Protein AF-0000000078610310 (afdb_homodimer)

pLDDT: mean 88.45, std 20.86, range [18.42, 98.94]

Foldseek 3Di:
DAAPQPAFAFDFQPDPPDPLDDDDDDDDDPPDDDDDDDQPVVHPPPVPDPPPSDDPPDDHRRWDDFFAAQAPAFAFWEAAPVRWIWGDFRQWIWTADPVVRGIDIQRPGGGGWREKEAALNRQWMWIWGFAQWIKIFIAGSVVSDTQFIATDPAGGMWQYWEAALNRQKMWTFHPPQQRKIWIDSGNVNGTFEIDRDHRFDWQYKYAQNADPQWIWIFFAQWIWIWGDDGHDIDIDTAAEDPQDDRFHWAEWDHAPQQWIWTWGQCGKIFIDRNRYTDHIRPCVDNGTWNEWDQDPQGIWIWFQQQKIWGAGRVRHTDDMARQLPAPNHNPRWGWRHWDDDDQWIWTATQQTWIWIDGNVRRRDTHTSHHDGHDFDKAEWEAQQPAQWMWTFTQSQKIWIARPVSRDTDDMDGHPAGWHYWYADNVRQWIWTAGPVGDIDIDGD/DAAPQPQQAFDFQPPPPDPLDDDDDDDDDPPDDDDDDDDPVVPPPPVPDPPPSDDPPDDHRRWDDFFAAQAPAFAAWEAAPVRWIWGDFRQWIWTADPVVRGIDIQRPGGGGWREKEAALNRQWMWIWGFAQWIKIFIAGSVVSDTQFIATDPAGGMWQYWEAALNRQKMWTFHPPQQRKIWIDSGNVNGTFEIDRHHRFDWQYKYAQNADPQWIWIFFAQWIWIWGDDGHDIDIDTADEDPQDDRFHWAEWDHAPQQWIWTWGQQQKIFIDRNRYTDHIRPCVDNGTWNEWDADPQGIWTWFQQQKIWGAGRVRHTDDMARQLPAPNHNPRWGWRHWDDDDQWIWTATQQTWIWIDGNVRRRDTHTSHHDGHDFDKAEWEAQQPAQKMWTFTQSQKIWIARPVSRDTDDMDGHPAGWHYWYADNVRQWIWTAGPVGDIDIDGD

Solvent-accessible surface area (backbone atoms only — not comparable to full-atom values): 45526 Å² total; per-residue (Å²): 117,52,40,51,53,74,77,34,70,63,62,73,57,61,67,82,69,77,68,74,62,78,74,68,62,73,45,71,52,85,71,72,77,77,65,85,81,70,73,52,87,76,62,87,63,72,85,63,64,79,62,74,74,54,57,69,91,70,46,69,27,66,62,63,78,71,50,37,56,17,58,98,28,50,50,40,51,45,70,34,68,86,67,26,37,40,36,43,34,35,27,34,39,36,36,36,31,76,90,72,68,44,62,44,66,27,71,86,52,51,29,28,51,50,22,37,25,66,30,70,80,25,46,41,34,38,39,16,16,37,39,75,76,16,42,34,38,32,28,33,66,86,77,41,42,79,72,29,56,37,65,90,72,49,31,50,14,28,52,31,42,27,45,32,74,86,46,61,37,33,38,37,27,22,56,43,73,36,22,37,32,35,36,23,38,43,84,77,42,38,78,56,28,63,36,74,58,38,74,50,61,64,55,31,54,40,50,33,76,76,40,89,54,29,33,40,38,24,10,63,62,37,42,34,40,32,41,51,56,92,57,41,58,46,76,40,67,50,39,41,73,92,53,44,76,93,46,36,27,35,22,56,42,63,47,72,90,54,26,35,41,32,24,19,52,74,7,28,33,40,34,22,48,72,51,34,41,74,42,60,45,74,66,71,34,89,25,27,23,39,11,48,24,75,46,95,76,19,32,31,36,12,12,53,64,18,33,38,36,34,21,33,84,83,65,45,82,72,51,75,37,56,47,47,76,30,93,84,32,45,93,82,42,24,25,15,15,38,32,59,53,93,58,36,32,40,35,30,21,35,55,4,34,33,33,41,28,41,69,92,44,64,70,53,64,39,79,74,45,55,35,69,37,70,68,56,77,53,16,63,29,56,43,71,85,50,68,34,36,36,40,20,16,53,64,14,35,38,37,33,31,33,66,81,76,71,40,69,47,29,39,26,67,48,97,49,30,28,46,36,43,44,52,37,86,86,43,44,38,36,40,34,34,29,71,76,69,49,69,50,78,42,79,93,114,50,38,50,54,73,78,35,69,64,64,73,58,64,66,84,68,77,68,76,62,78,74,66,61,72,43,69,52,81,72,70,79,80,64,84,81,66,74,54,86,77,62,84,60,76,85,64,66,80,62,74,73,54,58,68,90,70,44,67,25,66,62,66,78,71,50,36,56,17,58,99,28,52,52,43,53,44,70,35,70,84,67,25,38,40,38,42,35,36,26,34,38,37,36,35,31,76,90,73,69,45,62,46,68,28,69,87,50,55,30,29,50,51,25,37,25,67,31,71,79,25,47,40,36,37,37,17,16,36,39,75,76,16,43,34,39,32,27,34,66,86,77,42,40,79,72,29,56,40,65,90,72,49,32,50,14,29,53,31,41,28,45,31,76,86,47,62,36,32,38,38,26,22,55,42,74,35,21,36,31,37,36,23,37,43,85,76,42,38,77,55,28,62,37,76,58,37,74,52,61,64,58,31,53,41,50,33,76,77,40,88,54,29,33,39,38,24,10,63,61,38,41,35,40,32,40,52,56,92,56,41,58,47,75,40,69,50,40,40,73,92,54,43,77,93,46,38,27,35,23,56,41,64,46,71,89,55,27,33,42,31,22,20,52,74,7,30,34,41,34,22,48,71,51,34,41,73,42,60,44,74,65,70,33,89,24,26,24,39,12,48,26,75,45,97,74,18,34,34,38,13,12,52,64,18,33,38,37,35,21,33,85,84,64,44,82,71,52,75,35,56,46,47,77,29,93,85,31,46,93,82,43,26,25,16,16,37,30,59,54,92,58,35,33,41,35,30,20,35,54,3,34,32,32,40,28,40,67,92,42,64,70,55,64,38,82,74,45,55,35,69,38,69,68,57,78,53,14,62,29,57,44,70,84,52,68,35,36,36,39,19,17,52,64,14,37,37,36,33,31,34,67,82,75,70,39,69,48,30,38,28,66,48,96,50,29,29,46,36,42,43,51,36,86,85,45,44,37,37,40,35,35,29,72,78,70,50,69,49,78,41,81,94

InterPro domains:
  IPR001680 WD40 repeat [PF00400] (365-402)
  IPR001680 WD40 repeat [PS50082] (299-314)
  IPR001680 WD40 repeat [PS50082] (379-403)
  IPR001680 WD40 repeat [SM00320] (98-140)
  IPR001680 WD40 repeat [SM00320] (143-185)
  IPR001680 WD40 repeat [SM00320] (188-227)
  IPR001680 WD40 repeat [SM00320] (233-273)
  IPR001680 WD40 repeat [SM00320] (274-312)
  IPR001680 WD40 repeat [SM00320] (362-402)
  IPR001680 WD40 repeat [SM00320] (405-443)
  IPR005108 HELP motif [PF03451] (55-94)
  IPR015943 WD40/YVTN repeat-like-containing domain superfamily [G3DSA:2.130.10.10] (56-443)
  IPR015943 WD40/YVTN repeat-like-containing domain superfamily [G3DSA:2.130.10.10] (68-374)
  IPR036322 WD40-repeat-containing domain superfamily [SSF50978] (103-443)
  IPR050630 WD repeat Echinoderm Microtubule-associated Protein-like [PTHR13720] (51-442)
  IPR055439 EML-like, first beta-propeller domain [PF23409] (102-356)

Nearest PDB structures (foldseek):
  8j07-assembly1_i9  TM=8.453E-01  e=2.515E-28  Homo sapiens
  6ve7-assembly1_C  TM=8.621E-01  e=5.889E-22  Chlamydomonas reinhardtii
  8glv-assembly1_LY  TM=8.290E-01  e=1.554E-19  Chlamydomonas reinhardtii
  8j07-assembly1_i8  TM=8.207E-01  e=2.322E-19  Homo sapiens
  5naf-assembly4_D  TM=4.377E-01  e=1.513E-16  Mus musculus

Sequence (888 aa):
MRRFHVGGSGLSQGRPRSWRREPAEFFLSPSIPRRSGGKGPFSSGERRGMADRSAPKCHLRLEWVYGYRGHQCRNNLYYTAAKEIVYFVAGVGVVYSPREHRQKFYLGHQDDIISLALHPDRVLVATGQVGKEPYICVWDTYTVQTVSVMKDVHTHGIACLAFDVDGQRLLSVGLDSKNTICVWDWRKGKMLSMAPGHTDRIFDISWDLYQPNKLVSCGVKHIKFWSLCGNSLTPKRGVFGKTGDLQTILCLACARDEITYSGALNGDIYVWKGINLIRTIQGAHAAGIFSMNACEEGFATGGRDGCIRLWDLNFKPITAIDLRETDQGYKGLSVRSVCWRGDHILVGTQDSEIFEIVVHERNKPFLIMQGHCEGELWALAVHPTKPLAVTGSDDRSVRIWSLIDHALIARCNMEEPIRCAAVSTDGIHLALGMKDGSFTVLRVMRRFHVGGSGLSQGRPRSWRREPAEFFLSPSIPRRSGGKGPFSSGERRGMADRSAPKCHLRLEWVYGYRGHQCRNNLYYTAAKEIVYFVAGVGVVYSPREHRQKFYLGHQDDIISLALHPDRVLVATGQVGKEPYICVWDTYTVQTVSVMKDVHTHGIACLAFDVDGQRLLSVGLDSKNTICVWDWRKGKMLSMAPGHTDRIFDISWDLYQPNKLVSCGVKHIKFWSLCGNSLTPKRGVFGKTGDLQTILCLACARDEITYSGALNGDIYVWKGINLIRTIQGAHAAGIFSMNACEEGFATGGRDGCIRLWDLNFKPITAIDLRETDQGYKGLSVRSVCWRGDHILVGTQDSEIFEIVVHERNKPFLIMQGHCEGELWALAVHPTKPLAVTGSDDRSVRIWSLIDHALIARCNMEEPIRCAAVSTDGIHLALGMKDGSFTVLRV

Secondary structure (DSSP, 8-state):
-EE------S------------PPPPEEP--S---SS---SS--------------S--EE---------TT--S--EE-TTS-EEEEETTEEEEEETTTTEEEEE---SS-EEEEEE-TTSSEEEEEEBSSS--EEEEETTTTEEEEEE-SS--SBEEEEEE-TTSS-EEEEE-STT--EEEEETTTTEEEEEE---SSPEEEEEE-TTSTTEEEEEETTEEEEEEEETTEEEEEE-B-TTTS----EEEEEEETTTEEEEEETTS-EEEEETTEEEEEETTSSSS-EEEEEE-SS-EEEEETTSEEEEE-TT--EEEEEEGGGSTT--TT--EEEEEEETTEEEEEETTSEEEEEEGGGTT-PEEEEE---SS-EEEEEE-SSSSEEEEEETTSEEEEEETTTTEEEEEEE-SS-EEEEEE-TTSSEEEEEETTS-EEEEE-/--B------S--------------PPEEPS-S---SS---SS--------------S---B---------TT--S--EE-TTS-EEEEETTEEEEEETTTTEEEEE---SS-EEEEEE-TTSSEEEEEEBSSS--EEEEETTTTEEEEEE-SS--SBEEEEEE-TTSS-EEEEE-STT--EEEEETTTTEEEEEE---SSPEEEEEE-TTSTTEEEEEETTEEEEEEEETTEEEEEE-B-TTTS----EEEEEEETTTEEEEEETTS-EEEEETTEEEEEETTSSSS-EEEEEE-SS-EEEEETTSEEEEE-TT--EEEEEEGGGSTT--TT--EEEEEEETTEEEEEETTSEEEEEEGGGTT-PEEEEE---SS-EEEEEE-SSSSEEEEEETTSEEEEEETTTTEEEEEEE-SS-EEEEEE-TTSSEEEEEETTS-EEEEE-

Organism: Ophiophagus hannah (NCBI:txid8665)

Radius of gyration: 34.66 Å; Cα contacts (8 Å, |Δi|>4): 2451; chains: 2; bounding box: 69×95×78 Å

Structure (mmCIF, N/CA/C/O backbone):
data_AF-0000000078610310-model_v1
#
loop_
_entity.id
_entity.type
_entity.pdbx_description
1 polymer 'Echinoderm microtubule-associated protein-like 5'
#
loop_
_atom_site.group_PDB
_atom_site.id
_atom_site.type_symbol
_atom_site.label_atom_id
_atom_site.label_alt_id
_atom_site.label_comp_id
_atom_site.label_asym_id
_atom_site.label_entity_id
_atom_site.label_seq_id
_atom_site.pdbx_PDB_ins_code
_atom_site.Cartn_x
_atom_site.Cartn_y
_atom_site.Cartn_z
_atom_site.occupancy
_atom_site.B_iso_or_equiv
_atom_site.auth_seq_id
_atom_site.auth_comp_id
_atom_site.auth_asym_id
_atom_site.auth_atom_id
_atom_site.pdbx_PDB_model_num
ATOM 1 N N . MET A 1 1 ? -12.039 -25.422 16.391 1 18.53 1 MET A N 1
ATOM 2 C CA . MET A 1 1 ? -10.641 -25.234 16.016 1 18.53 1 MET A CA 1
ATOM 3 C C . MET A 1 1 ? -10.531 -24.391 14.75 1 18.53 1 MET A C 1
ATOM 5 O O . MET A 1 1 ? -10.828 -24.875 13.648 1 18.53 1 MET A O 1
ATOM 9 N N . ARG A 1 2 ? -10.891 -22.969 14.805 1 18.52 2 ARG A N 1
ATOM 10 C CA . ARG A 1 2 ? -11.273 -22.031 13.75 1 18.52 2 ARG A CA 1
ATOM 11 C C . ARG A 1 2 ? -10.109 -21.75 12.812 1 18.52 2 ARG A C 1
ATOM 13 O O . ARG A 1 2 ? -9.039 -21.328 13.258 1 18.52 2 ARG A O 1
ATOM 20 N N . ARG A 1 3 ? -10.227 -22.469 11.664 1 19.09 3 ARG A N 1
ATOM 21 C CA . ARG A 1 3 ? -9.258 -22.672 10.594 1 19.09 3 ARG A CA 1
ATOM 22 C C . ARG A 1 3 ? -8.93 -21.359 9.891 1 19.09 3 ARG A C 1
ATOM 24 O O . ARG A 1 3 ? -9.828 -20.656 9.43 1 19.09 3 ARG A O 1
ATOM 31 N N . PHE A 1 4 ? -7.992 -20.516 10.422 1 20.98 4 PHE A N 1
ATOM 32 C CA . PHE A 1 4 ? -7.586 -19.25 9.844 1 20.98 4 PHE A CA 1
ATOM 33 C C . PHE A 1 4 ? -6.871 -19.453 8.516 1 20.98 4 PHE A C 1
ATOM 35 O O . PHE A 1 4 ? -5.965 -20.281 8.414 1 20.98 4 PHE A O 1
ATOM 42 N N . HIS A 1 5 ? -7.625 -19.422 7.453 1 19.31 5 HIS A N 1
ATOM 43 C CA . HIS A 1 5 ? -7.09 -19.578 6.105 1 19.31 5 HIS A CA 1
ATOM 44 C C . HIS A 1 5 ? -6.148 -18.438 5.75 1 19.31 5 HIS A C 1
ATOM 46 O O . HIS A 1 5 ? -6.543 -17.266 5.793 1 19.31 5 HIS A O 1
ATOM 52 N N . VAL A 1 6 ? -4.895 -18.484 6.133 1 24.62 6 VAL A N 1
ATOM 53 C CA . VAL A 1 6 ? -3.818 -17.516 5.941 1 24.62 6 VAL A CA 1
ATOM 54 C C . VAL A 1 6 ? -3.48 -17.406 4.457 1 24.62 6 VAL A C 1
ATOM 56 O O . VAL A 1 6 ? -3.119 -18.391 3.818 1 24.62 6 VAL A O 1
ATOM 59 N N . GLY A 1 7 ? -4.23 -16.609 3.717 1 22.94 7 GLY A N 1
ATOM 60 C CA . GLY A 1 7 ? -3.891 -16.406 2.316 1 22.94 7 GLY A CA 1
ATOM 61 C C . GLY A 1 7 ? -2.463 -15.938 2.109 1 22.94 7 GLY A C 1
ATOM 62 O O . GLY A 1 7 ? -1.92 -15.203 2.936 1 22.94 7 GLY A O 1
ATOM 63 N N . GLY A 1 8 ? -1.625 -16.672 1.402 1 24.5 8 GLY A N 1
ATOM 64 C CA . GLY A 1 8 ? -0.197 -16.766 1.147 1 24.5 8 GLY A CA 1
ATOM 65 C C . GLY A 1 8 ? 0.367 -15.539 0.446 1 24.5 8 GLY A C 1
ATOM 66 O O . GLY A 1 8 ? 1.464 -15.594 -0.113 1 24.5 8 GLY A O 1
ATOM 67 N N . SER A 1 9 ? -0.15 -14.391 0.381 1 25.31 9 SER A N 1
ATOM 68 C CA . SER A 1 9 ? 0.775 -13.57 -0.393 1 25.31 9 SER A CA 1
ATOM 69 C C . SER A 1 9 ? 2.15 -13.516 0.262 1 25.31 9 SER A C 1
ATOM 71 O O . SER A 1 9 ? 2.285 -13.789 1.458 1 25.31 9 SER A O 1
ATOM 73 N N . GLY A 1 10 ? 3.266 -13.398 -0.519 1 25.69 10 GLY A N 1
ATOM 74 C CA . GLY A 1 10 ? 4.688 -13.492 -0.233 1 25.69 10 GLY A CA 1
ATOM 75 C C . GLY A 1 10 ? 5.121 -12.633 0.938 1 25.69 10 GLY A C 1
ATOM 76 O O . GLY A 1 10 ? 6.227 -12.086 0.941 1 25.69 10 GLY A O 1
ATOM 77 N N . LEU A 1 11 ? 4.305 -12.016 1.737 1 26.45 11 LEU A N 1
ATOM 78 C CA . LEU A 1 11 ? 4.898 -11.32 2.871 1 26.45 11 LEU A CA 1
ATOM 79 C C . LEU A 1 11 ? 5.668 -12.289 3.764 1 26.45 11 LEU A C 1
ATOM 81 O O . LEU A 1 11 ? 5.348 -13.477 3.812 1 26.45 11 LEU A O 1
ATOM 85 N N . SER A 1 12 ? 6.961 -11.938 4.246 1 23.88 12 SER A N 1
ATOM 86 C CA . SER A 1 12 ? 7.871 -12.664 5.125 1 23.88 12 SER A CA 1
ATOM 87 C C . SER A 1 12 ? 7.105 -13.422 6.207 1 23.88 12 SER A C 1
ATOM 89 O O . SER A 1 12 ? 5.961 -13.086 6.516 1 23.88 12 SER A O 1
ATOM 91 N N . GLN A 1 13 ? 7.684 -14.641 6.574 1 26.61 13 GLN A N 1
ATOM 92 C CA . GLN A 1 13 ? 7.375 -15.711 7.516 1 26.61 13 GLN A CA 1
ATOM 93 C C . GLN A 1 13 ? 6.992 -15.148 8.883 1 26.61 13 GLN A C 1
ATOM 95 O O . GLN A 1 13 ? 7.762 -15.258 9.836 1 26.61 13 GLN A O 1
ATOM 100 N N . GLY A 1 14 ? 6.453 -13.984 9.008 1 26.48 14 GLY A N 1
ATOM 101 C CA . GLY A 1 14 ? 6.262 -13.75 10.43 1 26.48 14 GLY A CA 1
ATOM 102 C C . GLY A 1 14 ? 5.367 -14.781 11.094 1 26.48 14 GLY A C 1
ATOM 103 O O . GLY A 1 14 ? 4.34 -15.172 10.531 1 26.48 14 GLY A O 1
ATOM 104 N N . ARG A 1 15 ? 6.051 -15.773 11.812 1 27.34 15 ARG A N 1
ATOM 105 C CA . ARG A 1 15 ? 5.344 -16.719 12.672 1 27.34 15 ARG A CA 1
ATOM 106 C C . ARG A 1 15 ? 4.117 -16.078 13.305 1 27.34 15 ARG A C 1
ATOM 108 O O . ARG A 1 15 ? 4.148 -14.898 13.672 1 27.34 15 ARG A O 1
ATOM 115 N N . PRO A 1 16 ? 3.037 -16.781 13.125 1 29.44 16 PRO A N 1
ATOM 116 C CA . PRO A 1 16 ? 1.917 -16.281 13.93 1 29.44 16 PRO A CA 1
ATOM 117 C C . PRO A 1 16 ? 2.281 -16.109 15.398 1 29.44 16 PRO A C 1
ATOM 119 O O . PRO A 1 16 ? 2.689 -17.062 16.062 1 29.44 16 PRO A O 1
ATOM 122 N N . ARG A 1 17 ? 3.115 -15.141 15.844 1 30.12 17 ARG A N 1
ATOM 123 C CA . ARG A 1 17 ? 3.359 -15.016 17.281 1 30.12 17 ARG A CA 1
ATOM 124 C C . ARG A 1 17 ? 2.059 -15.133 18.062 1 30.12 17 ARG A C 1
ATOM 126 O O . ARG A 1 17 ? 0.995 -14.75 17.578 1 30.12 17 ARG A O 1
ATOM 133 N N . SER A 1 18 ? 2.111 -16.094 18.969 1 28.59 18 SER A N 1
ATOM 134 C CA . SER A 1 18 ? 1.146 -16.266 20.047 1 28.59 18 SER A CA 1
ATOM 135 C C . SER A 1 18 ? 0.678 -14.914 20.594 1 28.59 18 SER A C 1
ATOM 137 O O . SER A 1 18 ? 1.459 -13.961 20.672 1 28.59 18 SER A O 1
ATOM 139 N N . TRP A 1 19 ? -0.598 -14.703 20.562 1 35.5 19 TRP A N 1
ATOM 140 C CA . TRP A 1 19 ? -1.424 -13.57 20.969 1 35.5 19 TRP A CA 1
ATOM 141 C C . TRP A 1 19 ? -1.128 -13.188 22.422 1 35.5 19 TRP A C 1
ATOM 143 O O . TRP A 1 19 ? -1.9 -13.508 23.328 1 35.5 19 TRP A O 1
ATOM 153 N N . ARG A 1 20 ? 0.029 -13.516 22.953 1 30.67 20 ARG A N 1
ATOM 154 C CA . ARG A 1 20 ? 0.04 -13.164 24.375 1 30.67 20 ARG A CA 1
ATOM 155 C C . ARG A 1 20 ? 0.08 -11.648 24.562 1 30.67 20 ARG A C 1
ATOM 157 O O . ARG A 1 20 ? 1.143 -11.078 24.812 1 30.67 20 ARG A O 1
ATOM 164 N N . ARG A 1 21 ? -0.528 -10.859 23.656 1 41.56 21 ARG A N 1
ATOM 165 C CA . ARG A 1 21 ? -0.169 -9.492 24.031 1 41.56 21 ARG A CA 1
ATOM 166 C C . ARG A 1 21 ? -1.108 -8.945 25.094 1 41.56 21 ARG A C 1
ATOM 168 O O . ARG A 1 21 ? -2.25 -9.398 25.219 1 41.56 21 ARG A O 1
ATOM 175 N N . GLU A 1 22 ? -0.696 -8.195 26 1 40.66 22 GLU A N 1
ATOM 176 C CA . GLU A 1 22 ? -1.385 -7.406 27.016 1 40.66 22 GLU A CA 1
ATOM 177 C C . GLU A 1 22 ? -2.59 -6.68 26.438 1 40.66 22 GLU A C 1
ATOM 179 O O . GLU A 1 22 ? -2.531 -6.168 25.312 1 40.66 22 GLU A O 1
ATOM 184 N N . PRO A 1 23 ? -3.799 -6.984 27.047 1 44.47 23 PRO A N 1
ATOM 185 C CA . PRO A 1 23 ? -5.012 -6.336 26.531 1 44.47 23 PRO A CA 1
ATOM 186 C C . PRO A 1 23 ? -4.852 -4.828 26.375 1 44.47 23 PRO A C 1
ATOM 188 O O . PRO A 1 23 ? -4.352 -4.156 27.297 1 44.47 23 PRO A O 1
ATOM 191 N N . ALA A 1 24 ? -4.934 -4.422 25.297 1 57.91 24 ALA A N 1
ATOM 192 C CA . ALA A 1 24 ? -5.027 -2.986 25.062 1 57.91 24 ALA A CA 1
ATOM 193 C C . ALA A 1 24 ? -6.348 -2.428 25.578 1 57.91 24 ALA A C 1
ATOM 195 O O . ALA A 1 24 ? -7.395 -3.07 25.453 1 57.91 24 ALA A O 1
ATOM 196 N N . GLU A 1 25 ? -6.32 -1.505 26.547 1 56.5 25 GLU A N 1
ATOM 197 C CA . GLU A 1 25 ? -7.52 -0.868 27.094 1 56.5 25 GLU A CA 1
ATOM 198 C C . GLU A 1 25 ? -7.793 0.465 26.391 1 56.5 25 GLU A C 1
ATOM 200 O O . GLU A 1 25 ? -6.863 1.207 26.078 1 56.5 25 GLU A O 1
ATOM 205 N N . PHE A 1 26 ? -9.078 0.525 26 1 65 26 PHE A N 1
ATOM 206 C CA . PHE A 1 26 ? -9.484 1.825 25.484 1 65 26 PHE A CA 1
ATOM 207 C C . PHE A 1 26 ? -9.453 2.885 26.578 1 65 26 PHE A C 1
ATOM 209 O O . PHE A 1 26 ? -9.875 2.633 27.703 1 65 26 PHE A O 1
ATOM 216 N N . PHE A 1 27 ? -8.758 4.059 26.281 1 61.06 27 PHE A N 1
ATOM 217 C CA . PHE A 1 27 ? -8.852 5.242 27.125 1 61.06 27 PHE A CA 1
ATOM 218 C C . PHE A 1 27 ? -9.938 6.184 26.625 1 61.06 27 PHE A C 1
ATOM 220 O O . PHE A 1 27 ? -10 6.48 25.438 1 61.06 27 PHE A O 1
ATOM 227 N N . LEU A 1 28 ? -10.898 6.48 27.5 1 55.72 28 LEU A N 1
ATOM 228 C CA . LEU A 1 28 ? -11.953 7.422 27.141 1 55.72 28 LEU A CA 1
ATOM 229 C C . LEU A 1 28 ? -11.406 8.844 27.047 1 55.72 28 LEU A C 1
ATOM 231 O O . LEU A 1 28 ? -10.617 9.258 27.906 1 55.72 28 LEU A O 1
ATOM 235 N N . SER A 1 29 ? -11.578 9.5 25.938 1 57.78 29 SER A N 1
ATOM 236 C CA . SER A 1 29 ? -11.156 10.891 25.797 1 57.78 29 SER A CA 1
ATOM 237 C C . SER A 1 29 ? -11.977 11.812 26.688 1 57.78 29 SER A C 1
ATOM 239 O O . SER A 1 29 ? -13.203 11.711 26.719 1 57.78 29 SER A O 1
ATOM 241 N N . PRO A 1 30 ? -11.461 12.672 27.625 1 45.72 30 PRO A N 1
ATOM 242 C CA . PRO A 1 30 ? -12.18 13.57 28.547 1 45.72 30 PRO A CA 1
ATOM 243 C C . PRO A 1 30 ? -13.008 14.617 27.797 1 45.72 30 PRO A C 1
ATOM 245 O O . PRO A 1 30 ? -13.734 15.391 28.438 1 45.72 30 PRO A O 1
ATOM 248 N N . SER A 1 31 ? -13.023 14.867 26.641 1 44.16 31 SER A N 1
ATOM 249 C CA . SER A 1 31 ? -13.328 16.156 26.047 1 44.16 31 SER A CA 1
ATOM 250 C C . SER A 1 31 ? -14.82 16.469 26.109 1 44.16 31 SER A C 1
ATOM 252 O O . SER A 1 31 ? -15.258 17.547 25.734 1 44.16 31 SER A O 1
ATOM 254 N N . ILE A 1 32 ? -15.828 15.703 25.922 1 40.16 32 ILE A N 1
ATOM 255 C CA . ILE A 1 32 ? -17.078 16.422 25.641 1 40.16 32 ILE A CA 1
ATOM 256 C C . ILE A 1 32 ? -17.672 16.938 26.938 1 40.16 32 ILE A C 1
ATOM 258 O O . ILE A 1 32 ? -17.922 16.172 27.859 1 40.16 32 ILE A O 1
ATOM 262 N N . PRO A 1 33 ? -17.719 18.25 27.141 1 35.25 33 PRO A N 1
ATOM 263 C CA . PRO A 1 33 ? -18.578 18.703 28.234 1 35.25 33 PRO A CA 1
ATOM 264 C C . PRO A 1 33 ? -19.953 18.047 28.203 1 35.25 33 PRO A C 1
ATOM 266 O O . PRO A 1 33 ? -20.516 17.828 27.125 1 35.25 33 PRO A O 1
ATOM 269 N N . ARG A 1 34 ? -20.344 17.312 29.328 1 33.25 34 ARG A N 1
ATOM 270 C CA . ARG A 1 34 ? -21.672 16.734 29.5 1 33.25 34 ARG A CA 1
ATOM 271 C C . ARG A 1 34 ? -22.766 17.781 29.297 1 33.25 34 ARG A C 1
ATOM 273 O O . ARG A 1 34 ? -22.938 18.656 30.141 1 33.25 34 ARG A O 1
ATOM 280 N N . ARG A 1 35 ? -23.125 18.281 28.219 1 31.86 35 ARG A N 1
ATOM 281 C CA . ARG A 1 35 ? -24.453 18.828 28.453 1 31.86 35 ARG A CA 1
ATOM 282 C C . ARG A 1 35 ? -25.312 17.859 29.234 1 31.86 35 ARG A C 1
ATOM 284 O O . ARG A 1 35 ? -24.984 16.672 29.344 1 31.86 35 ARG A O 1
ATOM 291 N N . SER A 1 36 ? -26.797 18.109 29.266 1 28.69 36 SER A N 1
ATOM 292 C CA . SER A 1 36 ? -27.781 17.5 30.141 1 28.69 36 SER A CA 1
ATOM 293 C C . SER A 1 36 ? -27.609 15.984 30.203 1 28.69 36 SER A C 1
ATOM 295 O O . SER A 1 36 ? -26.828 15.414 29.422 1 28.69 36 SER A O 1
ATOM 297 N N . GLY A 1 37 ? -28.766 15.289 30.578 1 30.83 37 GLY A N 1
ATOM 298 C CA . GLY A 1 37 ? -29.297 14.117 31.266 1 30.83 37 GLY A CA 1
ATOM 299 C C . GLY A 1 37 ? -28.969 12.82 30.562 1 30.83 37 GLY A C 1
ATOM 300 O O . GLY A 1 37 ? -29.438 11.75 30.969 1 30.83 37 GLY A O 1
ATOM 301 N N . GLY A 1 38 ? -28.969 12.93 29.234 1 30.02 38 GLY A N 1
ATOM 302 C CA . GLY A 1 38 ? -29.172 11.57 28.75 1 30.02 38 GLY A CA 1
ATOM 303 C C . GLY A 1 38 ? -28 10.648 29.031 1 30.02 38 GLY A C 1
ATOM 304 O O . GLY A 1 38 ? -26.875 11.102 29.188 1 30.02 38 GLY A O 1
ATOM 305 N N . LYS A 1 39 ? -28.312 9.547 29.719 1 32.34 39 LYS A N 1
ATOM 306 C CA . LYS A 1 39 ? -27.453 8.422 30.094 1 32.34 39 LYS A CA 1
ATOM 307 C C . LYS A 1 39 ? -26.422 8.141 29 1 32.34 39 LYS A C 1
ATOM 309 O O . LYS A 1 39 ? -26.781 7.957 27.828 1 32.34 39 LYS A O 1
ATOM 314 N N . GLY A 1 40 ? -25.375 8.82 29.094 1 34.16 40 GLY A N 1
ATOM 315 C CA . GLY A 1 40 ? -24.328 8.484 28.125 1 34.16 40 GLY A CA 1
ATOM 316 C C . GLY A 1 40 ? -24.266 7 27.828 1 34.16 40 GLY A C 1
ATOM 317 O O . GLY A 1 40 ? -24.594 6.172 28.672 1 34.16 40 GLY A O 1
ATOM 318 N N . PRO A 1 41 ? -24.625 6.684 26.656 1 36.53 41 PRO A N 1
ATOM 319 C CA . PRO A 1 41 ? -24.828 5.266 26.359 1 36.53 41 PRO A CA 1
ATOM 320 C C . PRO A 1 41 ? -23.828 4.359 27.078 1 36.53 41 PRO A C 1
ATOM 322 O O . PRO A 1 41 ? -23.953 3.135 27.031 1 36.53 41 PRO A O 1
ATOM 325 N N . PHE A 1 42 ? -22.656 4.875 27.219 1 37.06 42 PHE A N 1
ATOM 326 C CA . PHE A 1 42 ? -21.781 3.949 27.922 1 37.06 42 PHE A CA 1
ATOM 327 C C . PHE A 1 42 ? -21.875 4.145 29.422 1 37.06 42 PHE A C 1
ATOM 329 O O . PHE A 1 42 ? -21.344 5.121 29.969 1 37.06 42 PHE A O 1
ATOM 336 N N . SER A 1 43 ? -23.109 4.125 30.203 1 30.12 43 SER A N 1
ATOM 337 C 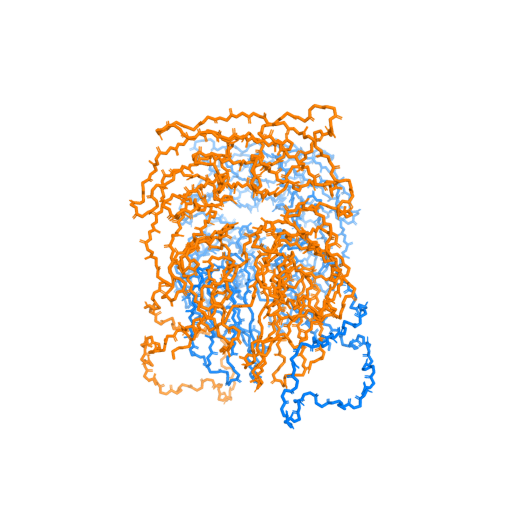CA . SER A 1 43 ? -23.203 4.055 31.656 1 30.12 43 SER A CA 1
ATOM 338 C C . SER A 1 43 ? -21.953 3.451 32.281 1 30.12 43 SER A C 1
ATOM 340 O O . SER A 1 43 ? -21.281 2.633 31.641 1 30.12 43 SER A O 1
ATOM 342 N N . SER A 1 44 ? -21.516 4.164 33.406 1 32.09 44 SER A N 1
ATOM 343 C CA . SER A 1 44 ? -20.547 3.621 34.344 1 32.09 44 SER A CA 1
ATOM 344 C C . SER A 1 44 ? -20.797 2.141 34.594 1 32.09 44 SER A C 1
ATOM 346 O O . SER A 1 44 ? -21.484 1.781 35.562 1 32.09 44 SER A O 1
ATOM 348 N N . GLY A 1 45 ? -21.406 1.354 33.812 1 29.52 45 GLY A N 1
ATOM 349 C CA . GLY A 1 45 ? -21.5 0.001 34.344 1 29.52 45 GLY A CA 1
ATOM 350 C C . GLY A 1 45 ? -20.281 -0.404 35.156 1 29.52 45 GLY A C 1
ATOM 351 O O . GLY A 1 45 ? -19.234 0.244 35.062 1 29.52 45 GLY A O 1
ATOM 352 N N . GLU A 1 46 ? -20.547 -1.324 36.25 1 30.7 46 GLU A N 1
ATOM 353 C CA . GLU A 1 46 ? -19.594 -2.053 37.062 1 30.7 46 GLU A CA 1
ATOM 354 C C . GLU A 1 46 ? -18.281 -2.264 36.312 1 30.7 46 GLU A C 1
ATOM 356 O O . GLU A 1 46 ? -18.281 -2.455 35.094 1 30.7 46 GLU A O 1
ATOM 361 N N . ARG A 1 47 ? -17.125 -1.764 36.906 1 31.52 47 ARG A N 1
ATOM 362 C CA . ARG A 1 47 ? -15.828 -2.381 36.656 1 31.52 47 ARG A CA 1
ATOM 363 C C . ARG A 1 47 ? -15.992 -3.828 36.219 1 31.52 47 ARG A C 1
ATOM 365 O O . ARG A 1 47 ? -15.938 -4.75 37.031 1 31.52 47 ARG A O 1
ATOM 372 N N . ARG A 1 48 ? -17.094 -4.172 35.594 1 29.64 48 ARG A N 1
ATOM 373 C CA . ARG A 1 48 ? -17.062 -5.582 35.219 1 29.64 48 ARG A CA 1
ATOM 374 C C . ARG A 1 48 ? -15.641 -6.02 34.875 1 29.64 48 ARG A C 1
ATOM 376 O O . ARG A 1 48 ? -14.844 -5.227 34.375 1 29.64 48 ARG A O 1
ATOM 383 N N . GLY A 1 49 ? -15.32 -7.262 35.438 1 30.56 49 GLY A N 1
ATOM 384 C CA . GLY A 1 49 ? -14.078 -8.008 35.531 1 30.56 49 GLY A CA 1
ATOM 385 C C . GLY A 1 49 ? -13.18 -7.848 34.344 1 30.56 49 GLY A C 1
ATOM 386 O O . GLY A 1 49 ? -13.656 -7.539 33.25 1 30.56 49 GLY A O 1
ATOM 387 N N . MET A 1 50 ? -11.969 -7.391 34.656 1 33.53 50 MET A N 1
ATOM 388 C CA . MET A 1 50 ? -10.867 -7.742 33.75 1 33.53 50 MET A CA 1
ATOM 389 C C . MET A 1 50 ? -11.242 -8.93 32.875 1 33.53 50 MET A C 1
ATOM 391 O O . MET A 1 50 ? -11.312 -10.062 33.375 1 33.53 50 MET A O 1
ATOM 395 N N . ALA A 1 51 ? -12.297 -8.781 32.156 1 36.22 51 ALA A N 1
ATOM 396 C CA . ALA A 1 51 ? -12.461 -9.922 31.25 1 36.22 51 ALA A CA 1
ATOM 397 C C . ALA A 1 51 ? -11.148 -10.672 31.078 1 36.22 51 ALA A C 1
ATOM 399 O O . ALA A 1 51 ? -10.078 -10.055 31.031 1 36.22 51 ALA A O 1
ATOM 400 N N . ASP A 1 52 ? -11.117 -11.883 31.422 1 38.97 52 ASP A N 1
ATOM 401 C CA . ASP A 1 52 ? -10.016 -12.828 31.297 1 38.97 52 ASP A CA 1
ATOM 402 C C . ASP A 1 52 ? -9.203 -12.555 30.031 1 38.97 52 ASP A C 1
ATOM 404 O O . ASP A 1 52 ? -9.727 -12.625 28.922 1 38.97 52 ASP A O 1
ATOM 408 N N . ARG A 1 53 ? -8.328 -11.539 30.094 1 48.34 53 ARG A N 1
ATOM 409 C CA . ARG A 1 53 ? -7.281 -11.297 29.094 1 48.34 53 ARG A CA 1
ATOM 410 C C . ARG A 1 53 ? -6.773 -12.609 28.516 1 48.34 53 ARG A C 1
ATOM 412 O O . ARG A 1 53 ? -5.688 -12.656 27.938 1 48.34 53 ARG A O 1
ATOM 419 N N . SER A 1 54 ? -7.52 -13.539 28.922 1 51.56 54 SER A N 1
ATOM 420 C CA . SER A 1 54 ? -6.945 -14.789 28.438 1 51.56 54 SER A CA 1
ATOM 421 C C . SER A 1 54 ? -7.18 -14.969 26.938 1 51.56 54 SER A C 1
ATOM 423 O O . SER A 1 54 ? -8.258 -14.641 26.438 1 51.56 54 SER A O 1
ATOM 425 N N . ALA A 1 55 ? -6.105 -15 26.312 1 58.97 55 ALA A N 1
ATOM 426 C CA . ALA A 1 55 ? -6.199 -15.422 24.922 1 58.97 55 ALA A CA 1
ATOM 427 C C . ALA A 1 55 ? -7.34 -16.422 24.719 1 58.97 55 ALA A C 1
ATOM 429 O O . ALA A 1 55 ? -7.57 -17.281 25.578 1 58.97 55 ALA A O 1
ATOM 430 N N . PRO A 1 56 ? -8.273 -15.859 23.828 1 62.84 56 PRO A N 1
ATOM 431 C CA . PRO A 1 56 ? -9.258 -16.922 23.562 1 62.84 56 PRO A CA 1
ATOM 432 C C . PRO A 1 56 ? -8.625 -18.297 23.484 1 62.84 56 PRO A C 1
ATOM 434 O O . PRO A 1 56 ? -7.477 -18.438 23.062 1 62.84 56 PRO A O 1
ATOM 437 N N . LYS A 1 57 ? -9.188 -19.172 24.141 1 69.44 57 LYS A N 1
ATOM 438 C CA . LYS A 1 57 ? -8.711 -20.562 24.125 1 69.44 57 LYS A CA 1
ATOM 439 C C . LYS A 1 57 ? -8.859 -21.188 22.75 1 69.44 57 LYS A C 1
ATOM 441 O O . LYS A 1 57 ? -8.438 -22.328 22.531 1 69.44 57 LYS A O 1
ATOM 446 N N . CYS A 1 58 ? -9.352 -20.312 21.812 1 73.12 58 CYS A N 1
ATOM 447 C CA . CYS A 1 58 ? -9.586 -20.891 20.5 1 73.12 58 CYS A CA 1
ATOM 448 C C . CYS A 1 58 ? -8.383 -20.672 19.578 1 73.12 58 CYS A C 1
ATOM 450 O O . CYS A 1 58 ? -7.586 -19.75 19.812 1 73.12 58 CYS A O 1
ATOM 452 N N . HIS A 1 59 ? -8.133 -21.75 18.766 1 76.31 59 HIS A N 1
ATOM 453 C CA . HIS A 1 59 ? -7.082 -21.688 17.766 1 76.31 59 HIS A CA 1
ATOM 454 C C . HIS A 1 59 ? -7.668 -21.609 16.359 1 76.31 59 HIS A C 1
ATOM 456 O O . HIS A 1 59 ? -8.773 -22.094 16.125 1 76.31 59 HIS A O 1
ATOM 462 N N . LEU A 1 60 ? -6.984 -20.828 15.586 1 79.5 60 LEU A N 1
ATOM 463 C CA . LEU A 1 60 ? -7.359 -20.766 14.18 1 79.5 60 LEU A CA 1
ATOM 464 C C . LEU A 1 60 ? -6.688 -21.875 13.383 1 79.5 60 LEU A C 1
ATOM 466 O O . LEU A 1 60 ? -5.523 -22.203 13.625 1 79.5 60 LEU A O 1
ATOM 470 N N . ARG A 1 61 ? -7.543 -22.516 12.617 1 87.12 61 ARG A N 1
ATOM 471 C CA . ARG A 1 61 ? -7.027 -23.547 11.727 1 87.12 61 ARG A CA 1
ATOM 472 C C . ARG A 1 61 ? -7.359 -23.234 10.273 1 87.12 61 ARG A C 1
ATOM 474 O O . ARG A 1 61 ? -8.492 -22.859 9.953 1 87.12 61 ARG A O 1
ATOM 481 N N . LEU A 1 62 ? -6.383 -23.438 9.43 1 91.88 62 LEU A N 1
ATOM 482 C CA . LEU A 1 62 ? -6.613 -23.266 8 1 91.88 62 LEU A CA 1
ATOM 483 C C . LEU A 1 62 ? -7.531 -24.359 7.465 1 91.88 62 LEU A C 1
ATOM 485 O O . LEU A 1 62 ? -7.23 -25.547 7.594 1 91.88 62 LEU A O 1
ATOM 489 N N . GLU A 1 63 ? -8.586 -23.891 6.906 1 93.62 63 GLU A N 1
ATOM 490 C CA . GLU A 1 63 ? -9.602 -24.844 6.461 1 93.62 63 GLU A CA 1
ATOM 491 C C . GLU A 1 63 ? -9.555 -25.031 4.949 1 93.62 63 GLU A C 1
ATOM 493 O O . GLU A 1 63 ? -9.734 -26.141 4.449 1 93.62 63 GLU A O 1
ATOM 498 N N . TRP A 1 64 ? -9.336 -23.969 4.25 1 96.56 64 TRP A N 1
ATOM 499 C CA . TRP A 1 64 ? -9.406 -24.031 2.793 1 96.56 64 TRP A CA 1
ATOM 500 C C . TRP A 1 64 ? -8.602 -22.906 2.156 1 96.56 64 TRP A C 1
ATOM 502 O O . TRP A 1 64 ? -8.609 -21.766 2.643 1 96.56 64 TRP A O 1
ATOM 512 N N . VAL A 1 65 ? -7.926 -23.203 1.132 1 96.69 65 VAL A N 1
ATOM 513 C CA . VAL A 1 65 ? -7.219 -22.234 0.312 1 96.69 65 VAL A CA 1
ATOM 514 C C . VAL A 1 65 ? -7.875 -22.141 -1.063 1 96.69 65 VAL A C 1
ATOM 516 O O . VAL A 1 65 ? -8.023 -23.141 -1.756 1 96.69 65 VAL A O 1
ATOM 519 N N . TYR A 1 66 ? -8.273 -20.938 -1.379 1 95.88 66 TYR A N 1
ATOM 520 C CA . TYR A 1 66 ? -8.844 -20.703 -2.697 1 95.88 66 TYR A CA 1
ATOM 521 C C . TYR A 1 66 ? -7.781 -20.234 -3.682 1 95.88 66 TYR A C 1
ATOM 523 O O . TYR A 1 66 ? -7.574 -19.031 -3.852 1 95.88 66 TYR A O 1
ATOM 531 N N . GLY A 1 67 ? -7.16 -21.219 -4.371 1 95.44 67 GLY A N 1
ATOM 532 C CA . GLY A 1 67 ? -6.223 -20.719 -5.363 1 95.44 67 GLY A CA 1
ATOM 533 C C . GLY A 1 67 ? -5.227 -21.766 -5.824 1 95.44 67 GLY A C 1
ATOM 534 O O . GLY A 1 67 ? -5.062 -22.797 -5.168 1 95.44 67 GLY A O 1
ATOM 535 N N . TYR A 1 68 ? -4.688 -21.484 -6.855 1 97 68 TYR A N 1
ATOM 536 C CA . TYR A 1 68 ? -3.639 -22.188 -7.578 1 97 68 TYR A CA 1
ATOM 537 C C . TYR A 1 68 ? -2.699 -21.219 -8.273 1 97 68 TYR A C 1
ATOM 539 O O . TYR A 1 68 ? -3.148 -20.25 -8.898 1 97 68 TYR A O 1
ATOM 547 N N . ARG A 1 69 ? -1.431 -21.5 -8.125 1 97 69 ARG A N 1
ATOM 548 C CA . ARG A 1 69 ? -0.511 -20.578 -8.789 1 97 69 ARG A CA 1
ATOM 549 C C . ARG A 1 69 ? -0.145 -21.078 -10.18 1 97 69 ARG A C 1
ATOM 551 O O . ARG A 1 69 ? 0.774 -21.891 -10.336 1 97 69 ARG A O 1
ATOM 558 N N . GLY A 1 70 ? -0.741 -20.531 -11.18 1 95.06 70 GLY A N 1
ATOM 559 C CA . GLY A 1 70 ? -0.385 -20.828 -12.555 1 95.06 70 GLY A CA 1
ATOM 560 C C . GLY A 1 70 ? 0.399 -19.719 -13.227 1 95.06 70 GLY A C 1
ATOM 561 O O . GLY A 1 70 ? 1.078 -19.938 -14.227 1 95.06 70 GLY A O 1
ATOM 562 N N . HIS A 1 71 ? 0.227 -18.547 -12.68 1 93.25 71 HIS A N 1
ATOM 563 C CA . HIS A 1 71 ? 0.956 -17.406 -13.25 1 93.25 71 HIS A CA 1
ATOM 564 C C . HIS A 1 71 ? 2.436 -17.469 -12.891 1 93.25 71 HIS A C 1
ATOM 566 O O . HIS A 1 71 ? 2.789 -17.75 -11.742 1 93.25 71 HIS A O 1
ATOM 572 N N . GLN A 1 72 ? 3.281 -17.375 -13.836 1 91 72 GLN A N 1
ATOM 573 C CA . GLN A 1 72 ? 4.734 -17.328 -13.711 1 91 72 GLN A CA 1
ATOM 574 C C . GLN A 1 72 ? 5.293 -18.688 -13.289 1 91 72 GLN A C 1
ATOM 576 O O . GLN A 1 72 ? 6.445 -18.797 -12.859 1 91 72 GLN A O 1
ATOM 581 N N . CYS A 1 73 ? 4.496 -19.688 -13.156 1 94.38 73 CYS A N 1
ATOM 582 C CA . CYS A 1 73 ? 4.891 -21.062 -12.836 1 94.38 73 CYS A CA 1
ATOM 583 C C . CYS A 1 73 ? 4.336 -22.047 -13.859 1 94.38 73 CYS A C 1
ATOM 585 O O . CYS A 1 73 ? 3.375 -21.734 -14.562 1 94.38 73 CYS A O 1
ATOM 587 N N . ARG A 1 74 ? 5.02 -23.156 -13.914 1 96.19 74 ARG A N 1
ATOM 588 C CA . ARG A 1 74 ? 4.609 -24.203 -14.844 1 96.19 74 ARG A CA 1
ATOM 589 C C . ARG A 1 74 ? 4.844 -25.594 -14.25 1 96.19 74 ARG A C 1
ATOM 591 O O . ARG A 1 74 ? 5.621 -25.75 -13.305 1 96.19 74 ARG A O 1
ATOM 598 N N . ASN A 1 75 ? 4.105 -26.531 -14.828 1 96.56 75 ASN A N 1
ATOM 599 C CA . ASN A 1 75 ? 4.34 -27.938 -14.492 1 96.56 75 ASN A CA 1
ATOM 600 C C . ASN A 1 75 ? 4.352 -28.156 -12.977 1 96.56 75 ASN A C 1
ATOM 602 O O . ASN A 1 75 ? 5.289 -28.734 -12.438 1 96.56 75 ASN A O 1
ATOM 606 N N . ASN A 1 76 ? 3.301 -27.734 -12.359 1 97.81 76 ASN A N 1
ATOM 607 C CA . ASN A 1 76 ? 3.293 -27.719 -10.898 1 97.81 76 ASN A CA 1
ATOM 608 C C . ASN A 1 76 ? 2.016 -28.344 -10.336 1 97.81 76 ASN A C 1
ATOM 610 O O . ASN A 1 76 ? 1.539 -27.938 -9.273 1 97.81 76 ASN A O 1
ATOM 614 N N . LEU A 1 77 ? 1.466 -29.234 -11.016 1 98.38 77 LEU A N 1
ATOM 615 C CA . LEU A 1 77 ? 0.201 -29.859 -10.664 1 98.38 77 LEU A CA 1
ATOM 616 C C . LEU A 1 77 ? 0.232 -31.359 -11 1 98.38 77 LEU A C 1
ATOM 618 O O . LEU A 1 77 ? 0.439 -31.734 -12.148 1 98.38 77 LEU A O 1
ATOM 622 N N . TYR A 1 78 ? -0.003 -32.281 -9.938 1 98.62 78 TYR A N 1
ATOM 623 C CA . TYR A 1 78 ? 0.185 -33.719 -10.164 1 98.62 78 TYR A CA 1
ATOM 624 C C . TYR A 1 78 ? -0.824 -34.531 -9.367 1 98.62 78 TYR A C 1
ATOM 626 O O . TYR A 1 78 ? -1.37 -34.031 -8.367 1 98.62 78 TYR A O 1
ATOM 634 N N . TYR A 1 79 ? -0.991 -35.781 -9.828 1 98.12 79 TYR A N 1
ATOM 635 C CA . TYR A 1 79 ? -1.69 -36.781 -9.039 1 98.12 79 TYR A CA 1
ATOM 636 C C . TYR A 1 79 ? -0.731 -37.5 -8.094 1 98.12 79 TYR A C 1
ATOM 638 O O . TYR A 1 79 ? 0.352 -37.938 -8.5 1 98.12 79 TYR A O 1
ATOM 646 N N . THR A 1 80 ? -1.186 -37.656 -6.91 1 98.25 80 THR A N 1
ATOM 647 C CA . THR A 1 80 ? -0.408 -38.438 -5.965 1 98.25 80 THR A CA 1
ATOM 648 C C . THR A 1 80 ? -0.793 -39.906 -6.059 1 98.25 80 THR A C 1
ATOM 650 O O . THR A 1 80 ? -1.729 -40.281 -6.777 1 98.25 80 THR A O 1
ATOM 653 N N . ALA A 1 81 ? -0.03 -40.75 -5.277 1 97.38 81 ALA A N 1
ATOM 654 C CA . ALA A 1 81 ? -0.307 -42.188 -5.246 1 97.38 81 ALA A CA 1
ATOM 655 C C . ALA A 1 81 ? -1.688 -42.469 -4.656 1 97.38 81 ALA A C 1
ATOM 657 O O . ALA A 1 81 ? -2.334 -43.469 -5.016 1 97.38 81 ALA A O 1
ATOM 658 N N . ALA A 1 82 ? -2.145 -41.625 -3.805 1 96.56 82 ALA A N 1
ATOM 659 C CA . ALA A 1 82 ? -3.445 -41.781 -3.16 1 96.56 82 ALA A CA 1
ATOM 660 C C . ALA A 1 82 ? -4.555 -41.156 -4.012 1 96.56 82 ALA A C 1
ATOM 662 O O . ALA A 1 82 ? -5.672 -40.938 -3.527 1 96.56 82 ALA A O 1
ATOM 663 N N . LYS A 1 83 ? -4.211 -40.812 -5.227 1 95.81 83 LYS A N 1
ATOM 664 C CA . LYS A 1 83 ? -5.148 -40.219 -6.18 1 95.81 83 LYS A CA 1
ATOM 665 C C . LYS A 1 83 ? -5.637 -38.875 -5.703 1 95.81 83 LYS A C 1
ATOM 667 O O . LYS A 1 83 ? -6.793 -38.5 -5.926 1 95.81 83 LYS A O 1
ATOM 672 N N . GLU A 1 84 ? -4.855 -38.25 -4.953 1 98.31 84 GLU A N 1
ATOM 673 C CA . GLU A 1 84 ? -5.055 -36.844 -4.609 1 98.31 84 GLU A CA 1
ATOM 674 C C . GLU A 1 84 ? -4.312 -35.938 -5.582 1 98.31 84 GLU A C 1
ATOM 676 O O . GLU A 1 84 ? -3.609 -36.406 -6.473 1 98.31 84 GLU A O 1
ATOM 681 N N . ILE A 1 85 ? -4.609 -34.688 -5.426 1 98.75 85 ILE A N 1
ATOM 682 C CA . ILE A 1 85 ? -3.961 -33.688 -6.27 1 98.75 85 ILE A CA 1
ATOM 683 C C . ILE A 1 85 ? -3.043 -32.812 -5.414 1 98.75 85 ILE A C 1
ATOM 685 O O . ILE A 1 85 ? -3.434 -32.344 -4.336 1 98.75 85 ILE A O 1
ATOM 689 N N . VAL A 1 86 ? -1.832 -32.594 -5.887 1 98.88 86 VAL A N 1
ATOM 690 C CA . VAL A 1 86 ? -0.89 -31.766 -5.129 1 98.88 86 VAL A CA 1
ATOM 691 C C . VAL A 1 86 ? -0.447 -30.578 -5.969 1 98.88 86 VAL A C 1
ATOM 693 O O . VAL A 1 86 ? -0.188 -30.719 -7.168 1 98.88 86 VAL A O 1
ATOM 696 N N . TYR A 1 87 ? -0.467 -29.438 -5.426 1 98.81 87 TYR A N 1
ATOM 697 C CA . TYR A 1 87 ? -0.073 -28.172 -6.031 1 98.81 87 TYR A CA 1
ATOM 698 C C . TYR A 1 87 ? 0.29 -27.141 -4.965 1 98.81 87 TYR A C 1
ATOM 700 O O . TYR A 1 87 ? 0.518 -27.5 -3.807 1 98.81 87 TYR A O 1
ATOM 708 N N . PHE A 1 88 ? 0.529 -25.875 -5.406 1 98.56 88 PHE A N 1
ATOM 709 C CA . PHE A 1 88 ? 0.856 -24.859 -4.414 1 98.56 88 PHE A CA 1
ATOM 710 C C . PHE A 1 88 ? 0.257 -23.516 -4.797 1 98.56 88 PHE A C 1
ATOM 712 O O . PHE A 1 88 ? -0.151 -23.312 -5.945 1 98.56 88 PHE A O 1
ATOM 719 N N . VAL A 1 89 ? 0.126 -22.703 -3.852 1 96.81 89 VAL A N 1
ATOM 720 C CA . VAL A 1 89 ? -0.211 -21.297 -3.982 1 96.81 89 VAL A CA 1
ATOM 721 C C . VAL A 1 89 ? 0.397 -20.516 -2.822 1 96.81 89 VAL A C 1
ATOM 723 O O . VAL A 1 89 ? 0.411 -20.984 -1.684 1 96.81 89 VAL A O 1
ATOM 726 N N . ALA A 1 90 ? 0.906 -19.297 -3.125 1 94.56 90 ALA A N 1
ATOM 727 C CA . ALA A 1 90 ? 1.641 -18.531 -2.123 1 94.56 90 ALA A CA 1
ATOM 728 C C . ALA A 1 90 ? 2.736 -19.375 -1.479 1 94.56 90 ALA A C 1
ATOM 730 O O . ALA A 1 90 ? 3.578 -19.953 -2.178 1 94.56 90 ALA A O 1
ATOM 731 N N . GLY A 1 91 ? 2.824 -19.5 -0.252 1 97.19 91 GLY A N 1
ATOM 732 C CA . GLY A 1 91 ? 3.814 -20.297 0.456 1 97.19 91 GLY A CA 1
ATOM 733 C C . GLY A 1 91 ? 3.254 -21.594 1.002 1 97.19 91 GLY A C 1
ATOM 734 O O . GLY A 1 91 ? 3.793 -22.156 1.959 1 97.19 91 GLY A O 1
ATOM 735 N N . VAL A 1 92 ? 2.146 -22.047 0.377 1 98.25 92 VAL A N 1
ATOM 736 C CA . VAL A 1 92 ? 1.445 -23.203 0.913 1 98.25 92 VAL A CA 1
ATOM 737 C C . VAL A 1 92 ? 1.433 -24.328 -0.124 1 98.25 92 VAL A C 1
ATOM 739 O O . VAL A 1 92 ? 1.006 -24.125 -1.263 1 98.25 92 VAL A O 1
ATOM 742 N N . GLY A 1 93 ? 1.96 -25.5 0.27 1 98.75 93 GLY A N 1
ATOM 743 C CA . GLY A 1 93 ? 1.634 -26.703 -0.483 1 98.75 93 GLY A CA 1
ATOM 744 C C . GLY A 1 93 ? 0.244 -27.234 -0.187 1 98.75 93 GLY A C 1
ATOM 745 O O . GLY A 1 93 ? -0.173 -27.281 0.972 1 98.75 93 GLY A O 1
ATOM 746 N N . VAL A 1 94 ? -0.486 -27.594 -1.177 1 98.81 94 VAL A N 1
ATOM 747 C CA . VAL A 1 94 ? -1.861 -28.047 -0.998 1 98.81 94 VAL A CA 1
ATOM 748 C C . VAL A 1 94 ? -2.006 -29.469 -1.524 1 98.81 94 VAL A C 1
ATOM 750 O O . VAL A 1 94 ? -1.55 -29.781 -2.627 1 98.81 94 VAL A O 1
ATOM 753 N N . VAL A 1 95 ? -2.559 -30.312 -0.723 1 98.88 95 VAL A N 1
ATOM 754 C CA . VAL A 1 95 ? -2.996 -31.625 -1.162 1 98.88 95 VAL A CA 1
ATOM 755 C C . VAL A 1 95 ? -4.52 -31.719 -1.104 1 98.88 95 VAL A C 1
ATOM 757 O O . VAL A 1 95 ? -5.113 -31.609 -0.028 1 98.88 95 VAL A O 1
ATOM 760 N N . TYR A 1 96 ? -5.117 -31.922 -2.258 1 98.62 96 TYR A N 1
ATOM 761 C CA . TYR A 1 96 ? -6.57 -31.922 -2.371 1 98.62 96 TYR A CA 1
ATOM 762 C C . TYR A 1 96 ? -7.086 -33.344 -2.666 1 98.62 96 TYR A C 1
ATOM 764 O O . TYR A 1 96 ? -6.586 -34 -3.568 1 98.62 96 TYR A O 1
ATOM 772 N N . SER A 1 97 ? -8.07 -33.719 -1.88 1 97.69 97 SER A N 1
ATOM 773 C CA . SER A 1 97 ? -8.773 -34.969 -2.113 1 97.69 97 SER A CA 1
ATOM 774 C C . SER A 1 97 ? -10.117 -34.75 -2.795 1 97.69 97 SER A C 1
ATOM 776 O O . SER A 1 97 ? -11.062 -34.281 -2.164 1 97.69 97 SER A O 1
ATOM 778 N N . PRO A 1 98 ? -10.188 -35.062 -4.012 1 94.38 98 PRO A N 1
ATOM 779 C CA . PRO A 1 98 ? -11.484 -34.906 -4.668 1 94.38 98 PRO A CA 1
ATOM 780 C C . PRO A 1 98 ? -12.57 -35.781 -4.031 1 94.38 98 PRO A C 1
ATOM 782 O O . PRO A 1 98 ? -13.734 -35.375 -3.982 1 94.38 98 PRO A O 1
ATOM 785 N N . ARG A 1 99 ? -12.211 -36.875 -3.549 1 94.12 99 ARG A N 1
ATOM 786 C CA . ARG A 1 99 ? -13.172 -37.812 -2.953 1 94.12 99 ARG A CA 1
ATOM 787 C C . ARG A 1 99 ? -13.781 -37.219 -1.686 1 94.12 99 ARG A C 1
ATOM 789 O O . ARG A 1 99 ? -14.992 -37.312 -1.476 1 94.12 99 ARG A O 1
ATOM 796 N N . GLU A 1 100 ? -12.984 -36.594 -0.903 1 94.81 100 GLU A N 1
ATOM 797 C CA . GLU A 1 100 ? -13.438 -36.062 0.379 1 94.81 100 GLU A CA 1
ATOM 798 C C . GLU A 1 100 ? -13.742 -34.562 0.286 1 94.81 100 GLU A C 1
ATOM 800 O O . GLU A 1 100 ? -14.336 -34 1.2 1 94.81 100 GLU A O 1
ATOM 805 N N . HIS A 1 101 ? -13.383 -34.094 -0.8 1 95.06 101 HIS A N 1
ATOM 806 C CA . HIS A 1 101 ? -13.461 -32.625 -0.957 1 95.06 101 HIS A CA 1
ATOM 807 C C . HIS A 1 101 ? -12.844 -31.922 0.239 1 95.06 101 HIS A C 1
ATOM 809 O O . HIS A 1 101 ? -13.492 -31.094 0.871 1 95.06 101 HIS A O 1
ATOM 815 N N . ARG A 1 102 ? -11.594 -32.25 0.443 1 96.62 102 ARG A N 1
ATOM 816 C CA . ARG A 1 102 ? -10.844 -31.688 1.565 1 96.62 102 ARG A CA 1
ATOM 817 C C . ARG A 1 102 ? -9.406 -31.375 1.16 1 96.62 102 ARG A C 1
ATOM 819 O O . ARG A 1 102 ? -8.844 -32.031 0.284 1 96.62 102 ARG A O 1
ATOM 826 N N . GLN A 1 103 ? -8.867 -30.422 1.835 1 98 103 GLN A N 1
ATOM 827 C CA . GLN A 1 103 ? -7.477 -30.031 1.608 1 98 103 GLN A CA 1
ATOM 828 C C . GLN A 1 103 ? -6.621 -30.312 2.842 1 98 103 GLN A C 1
ATOM 830 O O . GLN A 1 103 ? -7.109 -30.234 3.971 1 98 103 GLN A O 1
ATOM 835 N N . LYS A 1 104 ? -5.414 -30.672 2.578 1 98.06 104 LYS A N 1
ATOM 836 C CA . LYS A 1 104 ? -4.328 -30.625 3.551 1 98.06 104 LYS A CA 1
ATOM 837 C C . LYS A 1 104 ? -3.262 -29.609 3.141 1 98.06 104 LYS A C 1
ATOM 839 O O . LYS A 1 104 ? -3.113 -29.312 1.955 1 98.06 104 LYS A O 1
ATOM 844 N N . PHE A 1 105 ? -2.535 -29.156 4.168 1 98.5 105 PHE A N 1
ATOM 845 C CA . PHE A 1 105 ? -1.656 -28.031 3.867 1 98.5 105 PHE A CA 1
ATOM 846 C C . PHE A 1 105 ? -0.239 -28.312 4.355 1 98.5 105 PHE A C 1
ATOM 848 O O . PHE A 1 105 ? -0.041 -28.719 5.504 1 98.5 105 PHE A O 1
ATOM 855 N N . TYR A 1 106 ? 0.674 -28.203 3.547 1 98.69 106 TYR A N 1
ATOM 856 C CA . TYR A 1 106 ? 2.076 -28.141 3.941 1 98.69 106 TYR A CA 1
ATOM 857 C C . TYR A 1 106 ? 2.512 -26.688 4.168 1 98.69 106 TYR A C 1
ATOM 859 O O . TYR A 1 106 ? 2.467 -25.875 3.248 1 98.69 106 TYR A O 1
ATOM 867 N N . LEU A 1 107 ? 3.01 -26.406 5.309 1 97.56 107 LEU A N 1
ATOM 868 C CA . LEU A 1 107 ? 3.27 -25.031 5.723 1 97.56 107 LEU A CA 1
ATOM 869 C C . LEU A 1 107 ? 4.738 -24.844 6.074 1 97.56 107 LEU A C 1
ATOM 871 O O . LEU A 1 107 ? 5.074 -24.031 6.949 1 97.56 107 LEU A O 1
ATOM 875 N N . GLY A 1 108 ? 5.605 -25.547 5.43 1 97.94 108 GLY A N 1
ATOM 876 C CA . GLY A 1 108 ? 7.016 -25.516 5.777 1 97.94 108 GLY A CA 1
ATOM 877 C C . GLY A 1 108 ? 7.766 -24.359 5.156 1 97.94 108 GLY A C 1
ATOM 878 O O . GLY A 1 108 ? 8.914 -24.078 5.516 1 97.94 108 GLY A O 1
ATOM 879 N N . HIS A 1 109 ? 7.207 -23.641 4.254 1 98 109 HIS A N 1
ATOM 880 C CA . HIS A 1 109 ? 7.875 -22.547 3.566 1 98 109 HIS A CA 1
ATOM 881 C C . HIS A 1 109 ? 7.578 -21.219 4.246 1 98 109 HIS A C 1
ATOM 883 O O . HIS A 1 109 ? 6.551 -21.062 4.91 1 98 109 HIS A O 1
ATOM 889 N N . GLN A 1 110 ? 8.5 -20.234 4.09 1 94.19 110 GLN A N 1
ATOM 890 C CA . GLN A 1 110 ? 8.328 -18.906 4.695 1 94.19 110 GLN A CA 1
ATOM 891 C C . GLN A 1 110 ? 8.18 -17.828 3.631 1 94.19 110 GLN A C 1
ATOM 893 O O . GLN A 1 110 ? 8.07 -16.641 3.951 1 94.19 110 GLN A O 1
ATOM 898 N N . ASP A 1 111 ? 8.289 -18.203 2.396 1 96.75 111 ASP A N 1
ATOM 899 C CA . ASP A 1 111 ? 8.086 -17.344 1.238 1 96.75 111 ASP A CA 1
ATOM 900 C C . ASP A 1 111 ? 7.34 -18.078 0.129 1 96.75 111 ASP A C 1
ATOM 902 O O . ASP A 1 111 ? 7 -19.25 0.28 1 96.75 111 ASP A O 1
ATOM 906 N N . ASP A 1 112 ? 7.039 -17.422 -0.963 1 97.31 112 ASP A N 1
ATOM 907 C CA . ASP A 1 112 ? 6.242 -17.984 -2.045 1 97.31 112 ASP A CA 1
ATOM 908 C C . ASP A 1 112 ? 6.938 -19.203 -2.652 1 97.31 112 ASP A C 1
ATOM 910 O O . ASP A 1 112 ? 8.141 -19.156 -2.939 1 97.31 112 ASP A O 1
ATOM 914 N N . ILE A 1 113 ? 6.199 -20.234 -2.816 1 98.62 113 ILE A N 1
ATOM 915 C CA . ILE A 1 113 ? 6.656 -21.406 -3.566 1 98.62 113 ILE A CA 1
ATOM 916 C C . ILE A 1 113 ? 6.543 -21.125 -5.062 1 98.62 113 ILE A C 1
ATOM 918 O O . ILE A 1 113 ? 5.547 -20.578 -5.523 1 98.62 113 ILE A O 1
ATOM 922 N N . ILE A 1 114 ? 7.555 -21.562 -5.852 1 98.44 114 ILE A N 1
ATOM 923 C CA . ILE A 1 114 ? 7.457 -21.266 -7.277 1 98.44 114 ILE A CA 1
ATOM 924 C C . ILE A 1 114 ? 7.793 -22.531 -8.086 1 98.44 114 ILE A C 1
ATOM 926 O O . ILE A 1 114 ? 7.777 -22.5 -9.32 1 98.44 114 ILE A O 1
ATOM 930 N N . SER A 1 115 ? 8.133 -23.609 -7.453 1 98.75 115 SER A N 1
ATOM 931 C CA . SER A 1 115 ? 8.414 -24.844 -8.18 1 98.75 115 SER A CA 1
ATOM 932 C C . SER A 1 115 ? 7.98 -26.062 -7.371 1 98.75 115 SER A C 1
ATOM 934 O O . SER A 1 115 ? 7.934 -26.016 -6.141 1 98.75 115 SER A O 1
ATOM 936 N N . LEU A 1 116 ? 7.668 -27.078 -8.078 1 98.81 116 LEU A N 1
ATOM 937 C CA . LEU A 1 116 ? 7.188 -28.328 -7.484 1 98.81 116 LEU A CA 1
ATOM 938 C C . LEU A 1 116 ? 7.562 -29.531 -8.359 1 98.81 116 LEU A C 1
ATOM 940 O O . LEU A 1 116 ? 7.457 -29.453 -9.586 1 98.81 116 LEU A O 1
ATOM 944 N N . ALA A 1 117 ? 8.086 -30.594 -7.762 1 98.75 117 ALA A N 1
ATOM 945 C CA . ALA A 1 117 ? 8.344 -31.859 -8.438 1 98.75 117 ALA A CA 1
ATOM 946 C C . ALA A 1 117 ? 7.793 -33.031 -7.633 1 98.75 117 ALA A C 1
ATOM 948 O O . ALA A 1 117 ? 7.902 -33.062 -6.402 1 98.75 117 ALA A O 1
ATOM 949 N N . LEU A 1 118 ? 7.219 -33.906 -8.312 1 98.5 118 LEU A N 1
ATOM 950 C CA . LEU A 1 118 ? 6.676 -35.094 -7.676 1 98.5 118 LEU A CA 1
ATOM 951 C C . LEU A 1 118 ? 7.668 -36.25 -7.746 1 98.5 118 LEU A C 1
ATOM 953 O O . LEU A 1 118 ? 8.211 -36.562 -8.812 1 98.5 118 LEU A O 1
ATOM 957 N N . HIS A 1 119 ? 7.887 -36.875 -6.609 1 98.69 119 HIS A N 1
ATOM 958 C CA . HIS A 1 119 ? 8.719 -38.094 -6.543 1 98.69 119 HIS A CA 1
ATOM 959 C C . HIS A 1 119 ? 8.109 -39.219 -7.332 1 98.69 119 HIS A C 1
ATOM 961 O O . HIS A 1 119 ? 6.883 -39.375 -7.383 1 98.69 119 HIS A O 1
ATOM 967 N N . PRO A 1 120 ? 9.008 -40.125 -7.906 1 96.56 120 PRO A N 1
ATOM 968 C CA . PRO A 1 120 ? 8.477 -41.188 -8.75 1 96.56 120 PRO A CA 1
ATOM 969 C C . PRO A 1 120 ? 7.512 -42.125 -8.008 1 96.56 120 PRO A C 1
ATOM 971 O O . PRO A 1 120 ? 6.617 -42.688 -8.617 1 96.56 120 PRO A O 1
ATOM 974 N N . ASP A 1 121 ? 7.66 -42.219 -6.688 1 96.88 121 ASP A N 1
ATOM 975 C CA . ASP A 1 121 ? 6.734 -43.031 -5.895 1 96.88 121 ASP A CA 1
ATOM 976 C C . ASP A 1 121 ? 5.398 -42.312 -5.723 1 96.88 121 ASP A C 1
ATOM 978 O O . ASP A 1 121 ? 4.43 -42.906 -5.234 1 96.88 121 ASP A O 1
ATOM 982 N N . ARG A 1 122 ? 5.352 -41.062 -5.992 1 98 122 ARG A N 1
ATOM 983 C CA . ARG A 1 122 ? 4.176 -40.188 -6 1 98 122 ARG A CA 1
ATOM 984 C C . ARG A 1 122 ? 3.615 -40.031 -4.594 1 98 122 ARG A C 1
ATOM 986 O O . ARG A 1 122 ? 2.398 -39.938 -4.41 1 98 122 ARG A O 1
ATOM 993 N N . VAL A 1 123 ? 4.488 -40.094 -3.664 1 98.5 123 VAL A N 1
ATOM 994 C CA . VAL A 1 123 ? 4.133 -39.875 -2.27 1 98.5 123 VAL A CA 1
ATOM 995 C C . VAL A 1 123 ? 4.844 -38.594 -1.764 1 98.5 123 VAL A C 1
ATOM 997 O O . VAL A 1 123 ? 4.254 -37.812 -1.045 1 98.5 123 VAL A O 1
ATOM 1000 N N . LEU A 1 124 ? 6.082 -38.469 -2.17 1 98.75 124 LEU A N 1
ATOM 1001 C CA . LEU A 1 124 ? 6.883 -37.312 -1.761 1 98.75 124 LEU A CA 1
ATOM 1002 C C . LEU A 1 124 ? 6.863 -36.25 -2.83 1 98.75 124 LEU A C 1
ATOM 1004 O O . LEU A 1 124 ? 6.777 -36.531 -4.023 1 98.75 124 LEU A O 1
ATOM 1008 N N . VAL A 1 125 ? 6.957 -34.969 -2.361 1 98.75 125 VAL A N 1
ATOM 1009 C CA . VAL A 1 125 ? 7.004 -33.812 -3.24 1 98.75 125 VAL A CA 1
ATOM 1010 C C . VAL A 1 125 ? 8.148 -32.906 -2.822 1 98.75 125 VAL A C 1
ATOM 1012 O O . VAL A 1 125 ? 8.43 -32.75 -1.63 1 98.75 125 VAL A O 1
ATOM 1015 N N . ALA A 1 126 ? 8.805 -32.344 -3.787 1 98.94 126 ALA A N 1
ATOM 1016 C CA . ALA A 1 126 ? 9.766 -31.297 -3.535 1 98.94 126 ALA A CA 1
ATOM 1017 C C . ALA A 1 126 ? 9.219 -29.938 -3.969 1 98.94 126 ALA A C 1
ATOM 1019 O O . ALA A 1 126 ? 8.656 -29.812 -5.059 1 98.94 126 ALA A O 1
ATOM 1020 N N . THR A 1 127 ? 9.297 -28.938 -3.1 1 98.94 127 THR A N 1
ATOM 1021 C CA . THR A 1 127 ? 8.906 -27.562 -3.443 1 98.94 127 THR A CA 1
ATOM 1022 C C . THR A 1 127 ? 10.047 -26.594 -3.158 1 98.94 127 THR A C 1
ATOM 1024 O O . THR A 1 127 ? 10.82 -26.797 -2.221 1 98.94 127 THR A O 1
ATOM 1027 N N . GLY A 1 128 ? 10.164 -25.578 -4.008 1 98.88 128 GLY A N 1
ATOM 1028 C CA . GLY A 1 128 ? 11.164 -24.531 -3.857 1 98.88 128 GLY A CA 1
ATOM 1029 C C . GLY A 1 128 ? 10.57 -23.141 -3.756 1 98.88 128 GLY A C 1
ATOM 1030 O O . GLY A 1 128 ? 9.633 -22.797 -4.488 1 98.88 128 GLY A O 1
ATOM 1031 N N . GLN A 1 129 ? 11.109 -22.344 -2.873 1 98.75 129 GLN A N 1
ATOM 1032 C CA . GLN A 1 129 ? 10.57 -21.016 -2.639 1 98.75 129 GLN A CA 1
ATOM 1033 C C . GLN A 1 129 ? 11.484 -19.938 -3.232 1 98.75 129 GLN A C 1
ATOM 1035 O O . GLN A 1 129 ? 12.609 -20.234 -3.643 1 98.75 129 GLN A O 1
ATOM 1040 N N . VAL A 1 130 ? 11 -18.719 -3.309 1 98.31 130 VAL A N 1
ATOM 1041 C CA . VAL A 1 130 ? 11.781 -17.531 -3.643 1 98.31 130 VAL A CA 1
ATOM 1042 C C . VAL A 1 130 ? 12.414 -16.969 -2.375 1 98.31 130 VAL A C 1
ATOM 1044 O O . VAL A 1 130 ? 12.172 -17.453 -1.273 1 98.31 130 VAL A O 1
ATOM 1047 N N . GLY A 1 131 ? 13.25 -15.984 -2.539 1 97.75 131 GLY A N 1
ATOM 1048 C CA . GLY A 1 131 ? 13.836 -15.258 -1.42 1 97.75 131 GLY A CA 1
ATOM 1049 C C . GLY A 1 131 ? 15.336 -15.109 -1.524 1 97.75 131 GLY A C 1
ATOM 1050 O O . GLY A 1 131 ? 15.969 -15.688 -2.412 1 97.75 131 GLY A O 1
ATOM 1051 N N . LYS A 1 132 ? 15.906 -14.367 -0.583 1 96.88 132 LYS A N 1
ATOM 1052 C CA . LYS A 1 132 ? 17.344 -14.156 -0.539 1 96.88 132 LYS A CA 1
ATOM 1053 C C . LYS A 1 132 ? 18.078 -15.461 -0.245 1 96.88 132 LYS A C 1
ATOM 1055 O O . LYS A 1 132 ? 19.109 -15.758 -0.872 1 96.88 132 LYS A O 1
ATOM 1060 N N . GLU A 1 133 ? 17.516 -16.203 0.734 1 97.56 133 GLU A N 1
ATOM 1061 C CA . GLU A 1 133 ? 18.047 -17.5 1.101 1 97.56 133 GLU A CA 1
ATOM 1062 C C . GLU A 1 133 ? 17 -18.594 0.921 1 97.56 133 GLU A C 1
ATOM 1064 O O . GLU A 1 133 ? 16.547 -19.188 1.9 1 97.56 133 GLU A O 1
ATOM 1069 N N . PRO A 1 134 ? 16.703 -18.859 -0.326 1 98.44 134 PRO A N 1
ATOM 1070 C CA . PRO A 1 134 ? 15.656 -19.844 -0.575 1 98.44 134 PRO A CA 1
ATOM 1071 C C . PRO A 1 134 ? 16.078 -21.266 -0.223 1 98.44 134 PRO A C 1
ATOM 1073 O O . PRO A 1 134 ? 17.266 -21.547 -0.12 1 98.44 134 PRO A O 1
ATOM 1076 N N . TYR A 1 135 ? 15.102 -22.109 0.039 1 98.69 135 TYR A N 1
ATOM 1077 C CA . TYR A 1 135 ? 15.391 -23.516 0.309 1 98.69 135 TYR A CA 1
ATOM 1078 C C . TYR A 1 135 ? 14.352 -24.422 -0.335 1 98.69 135 TYR A C 1
ATOM 1080 O O . TYR A 1 135 ? 13.297 -23.953 -0.773 1 98.69 135 TYR A O 1
ATOM 1088 N N . ILE A 1 136 ? 14.734 -25.641 -0.421 1 98.88 136 ILE A N 1
ATOM 1089 C CA . ILE A 1 136 ? 13.883 -26.703 -0.962 1 98.88 136 ILE A CA 1
ATOM 1090 C C . ILE A 1 136 ? 13.391 -27.609 0.172 1 98.88 136 ILE A C 1
ATOM 1092 O O . ILE A 1 136 ? 14.164 -27.984 1.057 1 98.88 136 ILE A O 1
ATOM 1096 N N . CYS A 1 137 ? 12.141 -27.875 0.104 1 98.94 137 CYS A N 1
ATOM 1097 C CA . CYS A 1 137 ? 11.594 -28.844 1.045 1 98.94 137 CYS A CA 1
ATOM 1098 C C . CYS A 1 137 ? 11.094 -30.094 0.317 1 98.94 137 CYS A C 1
ATOM 1100 O O . CYS A 1 137 ? 10.383 -29.984 -0.687 1 98.94 137 CYS A O 1
ATOM 1102 N N . VAL A 1 138 ? 11.5 -31.234 0.783 1 98.94 138 VAL A N 1
ATOM 1103 C CA . VAL A 1 138 ? 10.836 -32.469 0.414 1 98.94 138 VAL A CA 1
ATOM 1104 C C . VAL A 1 138 ? 9.875 -32.906 1.525 1 98.94 138 VAL A C 1
ATOM 1106 O O . VAL A 1 138 ? 10.258 -32.938 2.697 1 98.94 138 VAL A O 1
ATOM 1109 N N . TRP A 1 139 ? 8.656 -33.125 1.2 1 98.88 139 TRP A N 1
ATOM 1110 C CA . TRP A 1 139 ? 7.652 -33.438 2.217 1 98.88 139 TRP A CA 1
ATOM 1111 C C . TRP A 1 139 ? 6.699 -34.531 1.736 1 98.88 139 TRP A C 1
ATOM 1113 O O . TRP A 1 139 ? 6.637 -34.812 0.54 1 98.88 139 TRP A O 1
ATOM 1123 N N . ASP A 1 140 ? 6.09 -35.188 2.697 1 98.81 140 ASP A N 1
ATOM 1124 C CA . ASP A 1 140 ? 5.18 -36.312 2.482 1 98.81 140 ASP A CA 1
ATOM 1125 C C . ASP A 1 140 ? 3.748 -35.812 2.266 1 98.81 140 ASP A C 1
ATOM 1127 O O . ASP A 1 140 ? 3.205 -35.062 3.098 1 98.81 140 ASP A O 1
ATOM 1131 N N . THR A 1 141 ? 3.098 -36.25 1.161 1 98.56 141 THR A N 1
ATOM 1132 C CA . THR A 1 141 ? 1.783 -35.719 0.812 1 98.56 141 THR A CA 1
ATOM 1133 C C . THR A 1 141 ? 0.707 -36.281 1.723 1 98.56 141 THR A C 1
ATOM 1135 O O . THR A 1 141 ? -0.39 -35.75 1.827 1 98.56 141 THR A O 1
ATOM 1138 N N . TYR A 1 142 ? 0.975 -37.406 2.344 1 97.62 142 TYR A N 1
ATOM 1139 C CA . TYR A 1 142 ? 0.008 -38 3.258 1 97.62 142 TYR A CA 1
ATOM 1140 C C . TYR A 1 142 ? 0.016 -37.281 4.605 1 97.62 142 TYR A C 1
ATOM 1142 O O . TYR A 1 142 ? -1.041 -36.938 5.137 1 97.62 142 TYR A O 1
ATOM 1150 N N . THR A 1 143 ? 1.177 -37 5.148 1 97.94 143 THR A N 1
ATOM 1151 C CA . THR A 1 143 ? 1.291 -36.469 6.492 1 97.94 143 THR A CA 1
ATOM 1152 C C . THR A 1 143 ? 1.473 -34.938 6.434 1 97.94 143 THR A C 1
ATOM 1154 O O . THR A 1 143 ? 1.315 -34.25 7.445 1 97.94 143 THR A O 1
ATOM 1157 N N . VAL A 1 144 ? 1.889 -34.438 5.301 1 98.31 144 VAL A N 1
ATOM 1158 C CA . VAL A 1 144 ? 2.217 -33.062 5.062 1 98.31 144 VAL A CA 1
ATOM 1159 C C . VAL A 1 144 ? 3.35 -32.625 5.992 1 98.31 144 VAL A C 1
ATOM 1161 O O . VAL A 1 144 ? 3.332 -31.5 6.527 1 98.31 144 VAL A O 1
ATOM 1164 N N . GLN A 1 145 ? 4.254 -33.5 6.219 1 98.5 145 GLN A N 1
ATOM 1165 C CA . GLN A 1 145 ? 5.41 -33.219 7.059 1 98.5 145 GLN A CA 1
ATOM 1166 C C . GLN A 1 145 ? 6.691 -33.156 6.234 1 98.5 145 GLN A C 1
ATOM 1168 O O . GLN A 1 145 ? 6.855 -33.906 5.27 1 98.5 145 GLN A O 1
ATOM 1173 N N . THR A 1 146 ? 7.559 -32.312 6.684 1 98.75 146 THR A N 1
ATOM 1174 C CA . THR A 1 146 ? 8.859 -32.188 6.035 1 98.75 146 THR A CA 1
ATOM 1175 C C . THR A 1 146 ? 9.703 -33.438 6.254 1 98.75 146 THR A C 1
ATOM 1177 O O . THR A 1 146 ? 9.773 -33.938 7.367 1 98.75 146 THR A O 1
ATOM 1180 N N . VAL A 1 147 ? 10.242 -33.875 5.25 1 98.62 147 VAL A N 1
ATOM 1181 C CA . VAL A 1 147 ? 11.148 -35.031 5.305 1 98.62 147 VAL A CA 1
ATOM 1182 C C . VAL A 1 147 ? 12.594 -34.562 5.23 1 98.62 147 VAL A C 1
ATOM 1184 O O . VAL A 1 147 ? 13.469 -35.094 5.914 1 98.62 147 VAL A O 1
ATOM 1187 N N . SER A 1 148 ? 12.859 -33.594 4.395 1 98.69 148 SER A N 1
ATOM 1188 C CA . SER A 1 148 ? 14.203 -33.094 4.203 1 98.69 148 SER A CA 1
ATOM 1189 C C . SER A 1 148 ? 14.172 -31.641 3.705 1 98.69 148 SER A C 1
ATOM 1191 O O . SER A 1 148 ? 13.188 -31.203 3.1 1 98.69 148 SER A O 1
ATOM 1193 N N . VAL A 1 149 ? 15.242 -30.906 4.043 1 98.69 149 VAL A N 1
ATOM 1194 C CA . VAL A 1 149 ? 15.398 -29.531 3.602 1 98.69 149 VAL A CA 1
ATOM 1195 C C . VAL A 1 149 ? 16.766 -29.344 2.961 1 98.69 149 VAL A C 1
ATOM 1197 O O . VAL A 1 149 ? 17.781 -29.812 3.49 1 98.69 149 VAL A O 1
ATOM 1200 N N . MET A 1 150 ? 16.859 -28.781 1.872 1 98.69 150 MET A N 1
ATOM 1201 C CA . MET A 1 150 ? 18.094 -28.391 1.193 1 98.69 150 MET A CA 1
ATOM 1202 C C . MET A 1 150 ? 18.219 -26.875 1.139 1 98.69 150 MET A C 1
ATOM 1204 O O . MET A 1 150 ? 17.359 -26.188 0.589 1 98.69 150 MET A O 1
ATOM 1208 N N . LYS A 1 151 ? 19.266 -26.375 1.717 1 97.38 151 LYS A N 1
ATOM 1209 C CA . LYS A 1 151 ? 19.422 -24.922 1.842 1 97.38 151 LYS A CA 1
ATOM 1210 C C . LYS A 1 151 ? 20.891 -24.516 1.703 1 97.38 151 LYS A C 1
ATOM 1212 O O . LYS A 1 151 ? 21.75 -25.359 1.448 1 97.38 151 LYS A O 1
ATOM 1217 N N . ASP A 1 152 ? 21.172 -23.25 1.689 1 96.62 152 ASP A N 1
ATOM 1218 C CA . ASP A 1 152 ? 22.484 -22.609 1.81 1 96.62 152 ASP A CA 1
ATOM 1219 C C . ASP A 1 152 ? 23.266 -22.734 0.508 1 96.62 152 ASP A C 1
ATOM 1221 O O . ASP A 1 152 ? 24.5 -22.734 0.523 1 96.62 152 ASP A O 1
ATOM 1225 N N . VAL A 1 153 ? 22.656 -22.922 -0.657 1 97.44 153 VAL A N 1
ATOM 1226 C CA . VAL A 1 153 ? 23.344 -22.969 -1.938 1 97.44 153 VAL A CA 1
ATOM 1227 C C . VAL A 1 153 ? 22.719 -21.953 -2.895 1 97.44 153 VAL A C 1
ATOM 1229 O O . VAL A 1 153 ? 23.391 -21.031 -3.359 1 97.44 153 VAL A O 1
ATOM 1232 N N . HIS A 1 154 ? 21.484 -22.125 -3.131 1 98.12 154 HIS A N 1
ATOM 1233 C CA . HIS A 1 154 ? 20.781 -21.234 -4.051 1 98.12 154 HIS A CA 1
ATOM 1234 C C . HIS A 1 154 ? 20.531 -19.875 -3.414 1 98.12 154 HIS A C 1
ATOM 1236 O O . HIS A 1 154 ? 20.469 -19.766 -2.188 1 98.12 154 HIS A O 1
ATOM 1242 N N . THR A 1 155 ? 20.422 -18.906 -4.309 1 97.38 155 THR A N 1
ATOM 1243 C CA . THR A 1 155 ? 19.984 -17.578 -3.914 1 97.38 155 THR A CA 1
ATOM 1244 C C . THR A 1 155 ? 18.812 -17.109 -4.777 1 97.38 155 THR A C 1
ATOM 1246 O O . THR A 1 155 ? 18.547 -17.688 -5.832 1 97.38 155 THR A O 1
ATOM 1249 N N . HIS A 1 156 ? 17.984 -16.172 -4.363 1 98.06 156 HIS A N 1
ATOM 1250 C CA . HIS A 1 156 ? 16.922 -15.484 -5.074 1 98.06 156 HIS A CA 1
ATOM 1251 C C . HIS A 1 156 ? 15.695 -16.375 -5.223 1 98.06 156 HIS A C 1
ATOM 1253 O O . HIS A 1 156 ? 14.555 -15.898 -5.18 1 98.06 156 HIS A O 1
ATOM 1259 N N . GLY A 1 157 ? 15.906 -17.703 -5.504 1 98.56 157 GLY A N 1
ATOM 1260 C CA . GLY A 1 157 ? 14.773 -18.594 -5.664 1 98.56 157 GLY A CA 1
ATOM 1261 C C . GLY A 1 157 ? 15.141 -19.922 -6.32 1 98.56 157 GLY A C 1
ATOM 1262 O O . GLY A 1 157 ? 16.25 -20.078 -6.809 1 98.56 157 GLY A O 1
ATOM 1263 N N . ILE A 1 158 ? 14.203 -20.844 -6.297 1 98.75 158 ILE A N 1
ATOM 1264 C CA . ILE A 1 158 ? 14.328 -22.156 -6.93 1 98.75 158 ILE A CA 1
ATOM 1265 C C . ILE A 1 158 ? 13.367 -22.25 -8.109 1 98.75 158 ILE A C 1
ATOM 1267 O O . ILE A 1 158 ? 12.164 -22.469 -7.93 1 98.75 158 ILE A O 1
ATOM 1271 N N . ALA A 1 159 ? 13.891 -22.266 -9.273 1 98.31 159 ALA A N 1
ATOM 1272 C CA . ALA A 1 159 ? 13.078 -22.094 -10.477 1 98.31 159 ALA A CA 1
ATOM 1273 C C . ALA A 1 159 ? 12.5 -23.438 -10.93 1 98.31 159 ALA A C 1
ATOM 1275 O O . ALA A 1 159 ? 11.375 -23.484 -11.445 1 98.31 159 ALA A O 1
ATOM 1276 N N . CYS A 1 160 ? 13.258 -24.484 -10.797 1 98.5 160 CYS A N 1
ATOM 1277 C CA . CYS A 1 160 ? 12.852 -25.812 -11.289 1 98.5 160 CYS A CA 1
ATOM 1278 C C . CYS A 1 160 ? 13.328 -26.906 -10.344 1 98.5 160 CYS A C 1
ATOM 1280 O O . CYS A 1 160 ? 14.352 -26.75 -9.68 1 98.5 160 CYS A O 1
ATOM 1282 N N . LEU A 1 161 ? 12.641 -27.938 -10.352 1 98.81 161 LEU A N 1
ATOM 1283 C CA . LEU A 1 161 ? 12.961 -29.156 -9.609 1 98.81 161 LEU A CA 1
ATOM 1284 C C . LEU A 1 161 ? 12.648 -30.391 -10.43 1 98.81 161 LEU A C 1
ATOM 1286 O O . LEU A 1 161 ? 11.68 -30.406 -11.195 1 98.81 161 LEU A O 1
ATOM 1290 N N . ALA A 1 162 ? 13.469 -31.438 -10.219 1 98.56 162 ALA A N 1
ATOM 1291 C CA . ALA A 1 162 ? 13.172 -32.719 -10.875 1 98.56 162 ALA A CA 1
ATOM 1292 C C . ALA A 1 162 ? 13.844 -33.875 -10.148 1 98.56 162 ALA A C 1
ATOM 1294 O O . ALA A 1 162 ? 15.062 -33.844 -9.93 1 98.56 162 ALA A O 1
ATOM 1295 N N . PHE A 1 163 ? 13.086 -34.875 -9.852 1 98.31 163 PHE A N 1
ATOM 1296 C CA . PHE A 1 163 ? 13.648 -36.125 -9.289 1 98.31 163 PHE A CA 1
ATOM 1297 C C . PHE A 1 163 ? 14.172 -37.031 -10.398 1 98.31 163 PHE A C 1
ATOM 1299 O O . PHE A 1 163 ? 13.625 -37.031 -11.508 1 98.31 163 PHE A O 1
ATOM 1306 N N . ASP A 1 164 ? 15.195 -37.781 -10.039 1 97.25 164 ASP A N 1
ATOM 1307 C CA . ASP A 1 164 ? 15.641 -38.781 -11 1 97.25 164 ASP A CA 1
ATOM 1308 C C . ASP A 1 164 ? 14.711 -40 -11 1 97.25 164 ASP A C 1
ATOM 1310 O O . ASP A 1 164 ? 13.742 -40.031 -10.242 1 97.25 164 ASP A O 1
ATOM 1314 N N . VAL A 1 165 ? 14.922 -40.938 -11.836 1 93.94 165 VAL A N 1
ATOM 1315 C CA . VAL A 1 165 ? 14 -42 -12.148 1 93.94 165 VAL A CA 1
ATOM 1316 C C . VAL A 1 165 ? 13.781 -42.875 -10.906 1 93.94 165 VAL A C 1
ATOM 1318 O O . VAL A 1 165 ? 12.672 -43.375 -10.68 1 93.94 165 VAL A O 1
ATOM 1321 N N . ASP A 1 166 ? 14.805 -43.062 -10.078 1 95.06 166 ASP A N 1
ATOM 1322 C CA . ASP A 1 166 ? 14.68 -43.906 -8.883 1 95.06 166 ASP A CA 1
ATOM 1323 C C . ASP A 1 166 ? 14.352 -43.062 -7.652 1 95.06 166 ASP A C 1
ATOM 1325 O O . ASP A 1 166 ? 14.211 -43.562 -6.547 1 95.06 166 ASP A O 1
ATOM 1329 N N . GLY A 1 167 ? 14.344 -41.75 -7.852 1 97.44 167 GLY A N 1
ATOM 1330 C CA . GLY A 1 167 ? 13.969 -40.844 -6.781 1 97.44 167 GLY A CA 1
ATOM 1331 C C . GLY A 1 167 ? 15.07 -40.625 -5.77 1 97.44 167 GLY A C 1
ATOM 1332 O O . GLY A 1 167 ? 14.812 -40.188 -4.645 1 97.44 167 GLY A O 1
ATOM 1333 N N . GLN A 1 168 ? 16.25 -40.906 -6.109 1 97.25 168 GLN A N 1
ATOM 1334 C CA . GLN A 1 168 ? 17.344 -40.812 -5.16 1 97.25 168 GLN A CA 1
ATOM 1335 C C . GLN A 1 168 ? 18 -39.438 -5.215 1 97.25 168 GLN A C 1
ATOM 1337 O O . GLN A 1 168 ? 18.562 -38.969 -4.219 1 97.25 168 GLN A O 1
ATOM 1342 N N . ARG A 1 169 ? 17.953 -38.844 -6.336 1 98.06 169 ARG A N 1
ATOM 1343 C CA . ARG A 1 169 ? 18.562 -37.531 -6.512 1 98.06 169 ARG A CA 1
ATOM 1344 C C . ARG A 1 169 ? 17.531 -36.5 -6.953 1 98.06 169 ARG A C 1
ATOM 1346 O O . ARG A 1 169 ? 16.5 -36.844 -7.543 1 98.06 169 ARG A O 1
ATOM 1353 N N . LEU A 1 170 ? 17.844 -35.25 -6.605 1 98.69 170 LEU A N 1
ATOM 1354 C CA . LEU A 1 170 ? 16.984 -34.125 -6.961 1 98.69 170 LEU A CA 1
ATOM 1355 C C . LEU A 1 170 ? 17.781 -33.031 -7.676 1 98.69 170 LEU A C 1
ATOM 1357 O O . LEU A 1 170 ? 18.875 -32.656 -7.23 1 98.69 170 LEU A O 1
ATOM 1361 N N . LEU A 1 171 ? 17.266 -32.625 -8.805 1 98.69 171 LEU A N 1
ATOM 1362 C CA . LEU A 1 171 ? 17.797 -31.469 -9.508 1 98.69 171 LEU A CA 1
ATOM 1363 C C . LEU A 1 171 ? 17.109 -30.188 -9.031 1 98.69 171 LEU A C 1
ATOM 1365 O O . LEU A 1 171 ? 15.906 -30.188 -8.773 1 98.69 171 LEU A O 1
ATOM 1369 N N . SER A 1 172 ? 17.891 -29.156 -8.945 1 98.88 172 SER A N 1
ATOM 1370 C CA . SER A 1 172 ? 17.344 -27.828 -8.742 1 98.88 172 SER A CA 1
ATOM 1371 C C . SER A 1 172 ? 18.031 -26.797 -9.625 1 98.88 172 SER A C 1
ATOM 1373 O O . SER A 1 172 ? 19.203 -26.953 -9.969 1 98.88 172 SER A O 1
ATOM 1375 N N . VAL A 1 173 ? 17.25 -25.797 -10.055 1 98.81 173 VAL A N 1
ATOM 1376 C CA . VAL A 1 173 ? 17.766 -24.656 -10.781 1 98.81 173 VAL A CA 1
ATOM 1377 C C . VAL A 1 173 ? 17.516 -23.375 -9.984 1 98.81 173 VAL A C 1
ATOM 1379 O O . VAL A 1 173 ? 16.375 -23.109 -9.57 1 98.81 173 VAL A O 1
ATOM 1382 N N . GLY A 1 174 ? 18.547 -22.578 -9.797 1 98.56 174 GLY A N 1
ATOM 1383 C CA . GLY A 1 174 ? 18.422 -21.328 -9.062 1 98.56 174 GLY A CA 1
ATOM 1384 C C . GLY A 1 174 ? 17.984 -20.156 -9.938 1 98.56 174 GLY A C 1
ATOM 1385 O O . GLY A 1 174 ? 17.969 -20.281 -11.164 1 98.56 174 GLY A O 1
ATOM 1386 N N . LEU A 1 175 ? 17.672 -19.062 -9.266 1 98.25 175 LEU A N 1
ATOM 1387 C CA . LEU A 1 175 ? 17.297 -17.828 -9.953 1 98.25 175 LEU A CA 1
ATOM 1388 C C . LEU A 1 175 ? 18.422 -16.797 -9.867 1 98.25 175 LEU A C 1
ATOM 1390 O O . LEU A 1 175 ? 18.172 -15.594 -10 1 98.25 175 LEU A O 1
ATOM 1394 N N . ASP A 1 176 ? 19.578 -17.234 -9.461 1 97.88 176 ASP A N 1
ATOM 1395 C CA . ASP A 1 176 ? 20.734 -16.328 -9.5 1 97.88 176 ASP A CA 1
ATOM 1396 C C . ASP A 1 176 ? 21.109 -15.984 -10.938 1 97.88 176 ASP A C 1
ATOM 1398 O O . ASP A 1 176 ? 20.484 -16.469 -11.883 1 97.88 176 ASP A O 1
ATOM 1402 N N . SER A 1 177 ? 22.109 -15.227 -11.18 1 97.69 177 SER A N 1
ATOM 1403 C CA . SER A 1 177 ? 22.469 -14.695 -12.492 1 97.69 177 SER A CA 1
ATOM 1404 C C . SER A 1 177 ? 22.953 -15.797 -13.422 1 97.69 177 SER A C 1
ATOM 1406 O O . SER A 1 177 ? 22.984 -15.617 -14.641 1 97.69 177 SER A O 1
ATOM 1408 N N . LYS A 1 178 ? 23.312 -16.938 -12.906 1 98.25 178 LYS A N 1
ATOM 1409 C CA . LYS A 1 178 ? 23.828 -18.047 -13.711 1 98.25 178 LYS A CA 1
ATOM 1410 C C . LYS A 1 178 ? 22.828 -19.188 -13.781 1 98.25 178 LYS A C 1
ATOM 1412 O O . LYS A 1 178 ? 23.078 -20.219 -14.414 1 98.25 178 LYS A O 1
ATOM 1417 N N . ASN A 1 179 ? 21.703 -19.031 -13.133 1 98.56 179 ASN A N 1
ATOM 1418 C CA . ASN A 1 179 ? 20.734 -20.109 -13.055 1 98.56 179 ASN A CA 1
ATOM 1419 C C . ASN A 1 179 ? 21.406 -21.422 -12.656 1 98.56 179 ASN A C 1
ATOM 1421 O O . ASN A 1 179 ? 21.25 -22.438 -13.344 1 98.56 179 ASN A O 1
ATOM 1425 N N . THR A 1 180 ? 22 -21.375 -11.516 1 98.81 180 THR A N 1
ATOM 1426 C CA . THR A 1 180 ? 22.844 -22.469 -11.062 1 98.81 180 THR A CA 1
ATOM 1427 C C . THR A 1 180 ? 22.047 -23.766 -10.945 1 98.81 180 THR A C 1
ATOM 1429 O O . THR A 1 180 ? 20.953 -23.766 -10.375 1 98.81 180 THR A O 1
ATOM 1432 N N . ILE A 1 181 ? 22.656 -24.828 -11.477 1 98.81 181 ILE A N 1
ATOM 1433 C CA . ILE A 1 181 ? 22.047 -26.141 -11.398 1 98.81 181 ILE A CA 1
ATOM 1434 C C . ILE A 1 181 ? 22.734 -26.969 -10.305 1 98.81 181 ILE A C 1
ATOM 1436 O O . ILE A 1 181 ? 23.969 -27.016 -10.234 1 98.81 181 ILE A O 1
ATOM 1440 N N . CYS A 1 182 ? 21.938 -27.578 -9.5 1 98.75 182 CYS A N 1
ATOM 1441 C CA . CYS A 1 182 ? 22.469 -28.406 -8.43 1 98.75 182 CYS A CA 1
ATOM 1442 C C . CYS A 1 182 ? 21.859 -29.812 -8.484 1 98.75 182 CYS A C 1
ATOM 1444 O O . CYS A 1 182 ? 20.688 -29.969 -8.844 1 98.75 182 CYS A O 1
ATOM 1446 N N . VAL A 1 183 ? 22.688 -30.797 -8.156 1 98.62 183 VAL A N 1
ATOM 1447 C CA . VAL A 1 183 ? 22.25 -32.156 -7.914 1 98.62 183 VAL A CA 1
ATOM 1448 C C . VAL A 1 183 ? 22.344 -32.469 -6.422 1 98.62 183 VAL A C 1
ATOM 1450 O O . VAL A 1 183 ? 23.391 -32.281 -5.805 1 98.62 183 VAL A O 1
ATOM 1453 N N . TRP A 1 184 ? 21.266 -33 -5.906 1 98.69 184 TRP A N 1
ATOM 1454 C CA . TRP A 1 184 ? 21.219 -33.219 -4.465 1 98.69 184 TRP A CA 1
ATOM 1455 C C . TRP A 1 184 ? 21.016 -34.719 -4.16 1 98.69 184 TRP A C 1
ATOM 1457 O O . TRP A 1 184 ? 20.234 -35.375 -4.828 1 98.69 184 TRP A O 1
ATOM 1467 N N . ASP A 1 185 ? 21.75 -35.219 -3.148 1 98.25 185 ASP A N 1
ATOM 1468 C CA . ASP A 1 185 ? 21.219 -36.312 -2.326 1 98.25 185 ASP A CA 1
ATOM 1469 C C . ASP A 1 185 ? 20.203 -35.781 -1.313 1 98.25 185 ASP A C 1
ATOM 1471 O O . ASP A 1 185 ? 20.562 -35.438 -0.185 1 98.25 185 ASP A O 1
ATOM 1475 N N . TRP A 1 186 ? 19 -35.719 -1.771 1 98.62 186 TRP A N 1
ATOM 1476 C CA . TRP A 1 186 ? 18.016 -34.938 -1.037 1 98.62 186 TRP A CA 1
ATOM 1477 C C . TRP A 1 186 ? 17.703 -35.562 0.315 1 98.62 186 TRP A C 1
ATOM 1479 O O . TRP A 1 186 ? 17.391 -34.875 1.278 1 98.62 186 TRP A O 1
ATOM 1489 N N . ARG A 1 187 ? 17.766 -36.875 0.42 1 98.19 187 ARG A N 1
ATOM 1490 C CA . ARG A 1 187 ? 17.5 -37.531 1.693 1 98.19 187 ARG A CA 1
ATOM 1491 C C . ARG A 1 187 ? 18.484 -37.094 2.766 1 98.19 187 ARG A C 1
ATOM 1493 O O . ARG A 1 187 ? 18.109 -36.938 3.932 1 98.19 187 ARG A O 1
ATOM 1500 N N . LYS A 1 188 ? 19.641 -36.875 2.346 1 97.5 188 LYS A N 1
ATOM 1501 C CA . LYS A 1 188 ? 20.688 -36.469 3.285 1 97.5 188 LYS A CA 1
ATOM 1502 C C . LYS A 1 188 ? 20.797 -34.938 3.334 1 97.5 188 LYS A C 1
ATOM 1504 O O . LYS A 1 188 ? 21.578 -34.406 4.113 1 97.5 188 LYS A O 1
ATOM 1509 N N . GLY A 1 189 ? 20.156 -34.281 2.467 1 97.12 189 GLY A N 1
ATOM 1510 C CA . GLY A 1 189 ? 20.234 -32.844 2.385 1 97.12 189 GLY A CA 1
ATOM 1511 C C . GLY A 1 189 ? 21.594 -32.344 1.889 1 97.12 189 GLY A C 1
ATOM 1512 O O . GLY A 1 189 ? 22.047 -31.281 2.285 1 97.12 189 GLY A O 1
ATOM 1513 N N . LYS A 1 190 ? 22.188 -33.188 1.071 1 97.12 190 LYS A N 1
ATOM 1514 C CA . LYS A 1 190 ? 23.562 -32.875 0.669 1 97.12 190 LYS A CA 1
ATOM 1515 C C . LYS A 1 190 ? 23.641 -32.594 -0.826 1 97.12 190 LYS A C 1
ATOM 1517 O O . LYS A 1 190 ? 23.078 -33.312 -1.64 1 97.12 190 LYS A O 1
ATOM 1522 N N . MET A 1 191 ? 24.391 -31.562 -1.122 1 98 191 MET A N 1
ATOM 1523 C CA . MET A 1 191 ? 24.641 -31.219 -2.521 1 98 191 MET A CA 1
ATOM 1524 C C . MET A 1 191 ? 25.75 -32.094 -3.102 1 98 191 MET A C 1
ATOM 1526 O O . MET A 1 191 ? 26.844 -32.156 -2.541 1 98 191 MET A O 1
ATOM 1530 N N . LEU A 1 192 ? 25.484 -32.719 -4.164 1 97.81 192 LEU A N 1
ATOM 1531 C CA . LEU A 1 192 ? 26.422 -33.625 -4.793 1 97.81 192 LEU A CA 1
ATOM 1532 C C . LEU A 1 192 ? 27.234 -32.938 -5.879 1 97.81 192 LEU A C 1
ATOM 1534 O O . LEU A 1 192 ? 28.422 -33.188 -6.059 1 97.81 192 LEU A O 1
ATOM 1538 N N . SER A 1 193 ? 26.594 -32.125 -6.609 1 98.12 193 SER A N 1
ATOM 1539 C CA . SER A 1 193 ? 27.203 -31.438 -7.738 1 98.12 193 SER A CA 1
ATOM 1540 C C . SER A 1 193 ? 26.531 -30.109 -8.023 1 98.12 193 SER A C 1
ATOM 1542 O O . SER A 1 193 ? 25.359 -29.922 -7.684 1 98.12 193 SER A O 1
ATOM 1544 N N . MET A 1 194 ? 27.25 -29.219 -8.578 1 98 194 MET A N 1
ATOM 1545 C CA . MET A 1 194 ? 26.75 -27.891 -8.93 1 98 194 MET A CA 1
ATOM 1546 C C . MET A 1 194 ? 27.453 -27.344 -10.156 1 98 194 MET A C 1
ATOM 1548 O O . MET A 1 194 ? 28.656 -27.578 -10.344 1 98 194 MET A O 1
ATOM 15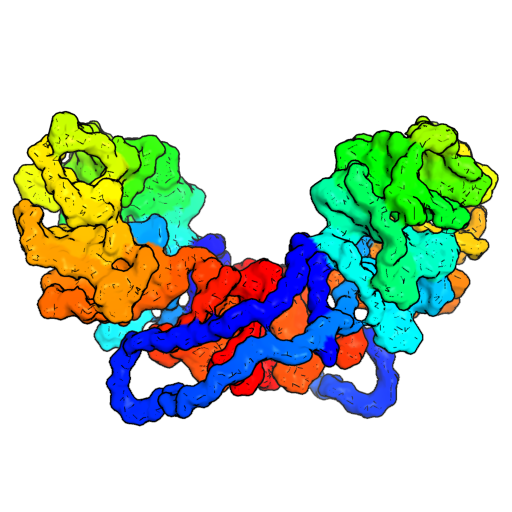52 N N . ALA A 1 195 ? 26.797 -26.688 -10.977 1 98.5 195 ALA A N 1
ATOM 1553 C CA . ALA A 1 195 ? 27.359 -26.047 -12.164 1 98.5 195 ALA A CA 1
ATOM 1554 C C . ALA A 1 195 ? 26.547 -24.844 -12.578 1 98.5 195 ALA A C 1
ATOM 1556 O O . ALA A 1 195 ? 25.328 -24.797 -12.367 1 98.5 195 ALA A O 1
ATOM 1557 N N . PRO A 1 196 ? 27.188 -23.844 -13.164 1 98.44 196 PRO A N 1
ATOM 1558 C CA . PRO A 1 196 ? 26.391 -22.766 -13.781 1 98.44 196 PRO A CA 1
ATOM 1559 C C . PRO A 1 196 ? 25.484 -23.281 -14.898 1 98.44 196 PRO A C 1
ATOM 1561 O O . PRO A 1 196 ? 25.922 -24.062 -15.734 1 98.44 196 PRO A O 1
ATOM 1564 N N . GLY A 1 197 ? 24.281 -22.891 -14.875 1 98.44 197 GLY A N 1
ATOM 1565 C CA . GLY A 1 197 ? 23.312 -23.328 -15.883 1 98.44 197 GLY A CA 1
ATOM 1566 C C . GLY A 1 197 ? 23.422 -22.547 -17.172 1 98.44 197 GLY A C 1
ATOM 1567 O O . GLY A 1 197 ? 24.047 -23.016 -18.141 1 98.44 197 GLY A O 1
ATOM 1568 N N . HIS A 1 198 ? 23 -21.359 -17.156 1 97.88 198 HIS A N 1
ATOM 1569 C CA . HIS A 1 198 ? 22.969 -20.422 -18.266 1 97.88 198 HIS A CA 1
ATOM 1570 C C . HIS A 1 198 ? 22.766 -18.984 -17.766 1 97.88 198 HIS A C 1
ATOM 1572 O O . HIS A 1 198 ? 22.172 -18.781 -16.703 1 97.88 198 HIS A O 1
ATOM 1578 N N . THR A 1 199 ? 23.172 -18.016 -18.547 1 97.5 199 THR A N 1
ATOM 1579 C CA . THR A 1 199 ? 23 -16.609 -18.141 1 97.5 199 THR A CA 1
ATOM 1580 C C . THR A 1 199 ? 21.562 -16.156 -18.344 1 97.5 199 THR A C 1
ATOM 1582 O O . THR A 1 199 ? 21.078 -15.297 -17.609 1 97.5 199 THR A O 1
ATOM 1585 N N . ASP A 1 200 ? 20.969 -16.766 -19.422 1 97.81 200 ASP A N 1
ATOM 1586 C CA . ASP A 1 200 ? 19.547 -16.516 -19.594 1 97.81 200 ASP A CA 1
ATOM 1587 C C . ASP A 1 200 ? 18.703 -17.5 -18.797 1 97.81 200 ASP A C 1
ATOM 1589 O O . ASP A 1 200 ? 19.188 -18.578 -18.406 1 97.81 200 ASP A O 1
ATOM 1593 N N . ARG A 1 201 ? 17.484 -17.188 -18.656 1 97.69 201 ARG A N 1
ATOM 1594 C CA . ARG A 1 201 ? 16.594 -17.922 -17.75 1 97.69 201 ARG A CA 1
ATOM 1595 C C . ARG A 1 201 ? 16.422 -19.359 -18.203 1 97.69 201 ARG A C 1
ATOM 1597 O O . ARG A 1 201 ? 16.281 -19.625 -19.406 1 97.69 201 ARG A O 1
ATOM 1604 N N . ILE A 1 202 ? 16.406 -20.297 -17.297 1 98.62 202 ILE A N 1
ATOM 1605 C CA . ILE A 1 202 ? 16.047 -21.703 -17.5 1 98.62 202 ILE A CA 1
ATOM 1606 C C . ILE A 1 202 ? 14.586 -21.906 -17.078 1 98.62 202 ILE A C 1
ATOM 1608 O O . ILE A 1 202 ? 14.18 -21.516 -15.992 1 98.62 202 ILE A O 1
ATOM 1612 N N . PHE A 1 203 ? 13.836 -22.578 -17.953 1 98.38 203 PHE A N 1
ATOM 1613 C CA . PHE A 1 203 ? 12.406 -22.719 -17.719 1 98.38 203 PHE A CA 1
ATOM 1614 C C . PHE A 1 203 ? 12.07 -24.141 -17.266 1 98.38 203 PHE A C 1
ATOM 1616 O O . PHE A 1 203 ? 11.031 -24.375 -16.656 1 98.38 203 PHE A O 1
ATOM 1623 N N . ASP A 1 204 ? 12.898 -25.078 -17.625 1 98.62 204 ASP A N 1
ATOM 1624 C CA . ASP A 1 204 ? 12.602 -26.469 -17.297 1 98.62 204 ASP A CA 1
ATOM 1625 C C . ASP A 1 204 ? 13.875 -27.297 -17.25 1 98.62 204 ASP A C 1
ATOM 1627 O O . ASP A 1 204 ? 14.875 -26.969 -17.891 1 98.62 204 ASP A O 1
ATOM 1631 N N . ILE A 1 205 ? 13.844 -28.328 -16.484 1 98.69 205 ILE A N 1
ATOM 1632 C CA . ILE A 1 205 ? 14.945 -29.281 -16.375 1 98.69 205 ILE A CA 1
ATOM 1633 C C . ILE A 1 205 ? 14.398 -30.672 -16.094 1 98.69 205 ILE A C 1
ATOM 1635 O O . ILE A 1 205 ? 13.383 -30.812 -15.398 1 98.69 205 ILE A O 1
ATOM 1639 N N . SER A 1 206 ? 15.031 -31.656 -16.625 1 97.88 206 SER A N 1
ATOM 1640 C CA . SER A 1 206 ? 14.578 -33.031 -16.438 1 97.88 206 SER A CA 1
ATOM 1641 C C . SER A 1 206 ? 15.75 -34 -16.5 1 97.88 206 SER A C 1
ATOM 1643 O O . SER A 1 206 ? 16.656 -33.844 -17.312 1 97.88 206 SER A O 1
ATOM 1645 N N . TRP A 1 207 ? 15.695 -35.031 -15.641 1 97.69 207 TRP A N 1
ATOM 1646 C CA . TRP A 1 207 ? 16.547 -36.188 -15.859 1 97.69 207 TRP A CA 1
ATOM 1647 C C . TRP A 1 207 ? 16.109 -36.969 -17.109 1 97.69 207 TRP A C 1
ATOM 1649 O O . TRP A 1 207 ? 14.93 -37 -17.453 1 97.69 207 TRP A O 1
ATOM 1659 N N . ASP A 1 208 ? 17.094 -37.5 -17.766 1 95.88 208 ASP A N 1
ATOM 1660 C CA . ASP A 1 208 ? 16.75 -38.5 -18.781 1 95.88 208 ASP A CA 1
ATOM 1661 C C . ASP A 1 208 ? 16.422 -39.844 -18.141 1 95.88 208 ASP A C 1
ATOM 1663 O O . ASP A 1 208 ? 17.312 -40.531 -17.625 1 95.88 208 ASP A O 1
ATOM 1667 N N . LEU A 1 209 ? 15.234 -40.25 -18.219 1 89.5 209 LEU A N 1
ATOM 1668 C CA . LEU A 1 209 ? 14.758 -41.406 -17.5 1 89.5 209 LEU A CA 1
ATOM 1669 C C . LEU A 1 209 ? 15.297 -42.688 -18.156 1 89.5 209 LEU A C 1
ATOM 1671 O O . LEU A 1 209 ? 15.234 -43.781 -17.562 1 89.5 209 LEU A O 1
ATOM 1675 N N . TYR A 1 210 ? 15.906 -42.594 -19.281 1 92.81 210 TYR A N 1
ATOM 1676 C CA . TYR A 1 210 ? 16.328 -43.75 -20.047 1 92.81 210 TYR A CA 1
ATOM 1677 C C . TYR A 1 210 ? 17.844 -43.812 -20.141 1 92.81 210 TYR A C 1
ATOM 1679 O O . TYR A 1 210 ? 18.391 -44.812 -20.625 1 92.81 210 TYR A O 1
ATOM 1687 N N . GLN A 1 211 ? 18.469 -42.781 -19.766 1 92.56 211 GLN A N 1
ATOM 1688 C CA . GLN A 1 211 ? 19.922 -42.719 -19.75 1 92.56 211 GLN A CA 1
ATOM 1689 C C . GLN A 1 211 ? 20.438 -42.312 -18.375 1 92.56 211 GLN A C 1
ATOM 1691 O O . GLN A 1 211 ? 20.203 -41.188 -17.922 1 92.56 211 GLN A O 1
ATOM 1696 N N . PRO A 1 212 ? 21.156 -43.188 -17.781 1 91.12 212 PRO A N 1
ATOM 1697 C CA . PRO A 1 212 ? 21.656 -42.875 -16.453 1 91.12 212 PRO A CA 1
ATOM 1698 C C . PRO A 1 212 ? 22.594 -41.656 -16.453 1 91.12 212 PRO A C 1
ATOM 1700 O O . PRO A 1 212 ? 23.391 -41.469 -17.375 1 91.12 212 PRO A O 1
ATOM 1703 N N . ASN A 1 213 ? 22.438 -40.781 -15.555 1 95.5 213 ASN A N 1
ATOM 1704 C CA . ASN A 1 213 ? 23.328 -39.656 -15.266 1 95.5 213 ASN A CA 1
ATOM 1705 C C . ASN A 1 213 ? 23.266 -38.594 -16.359 1 95.5 213 ASN A C 1
ATOM 1707 O O . ASN A 1 213 ? 24.219 -37.844 -16.562 1 95.5 213 ASN A O 1
ATOM 1711 N N . LYS A 1 214 ? 22.203 -38.688 -17.094 1 97.5 214 LYS A N 1
ATOM 1712 C CA . LYS A 1 214 ? 21.984 -37.625 -18.094 1 97.5 214 LYS A CA 1
ATOM 1713 C C . LYS A 1 214 ? 20.781 -36.781 -17.734 1 97.5 214 LYS A C 1
ATOM 1715 O O . LYS A 1 214 ? 19.797 -37.281 -17.172 1 97.5 214 LYS A O 1
ATOM 1720 N N . LEU A 1 215 ? 20.906 -35.5 -18 1 98 215 LEU A N 1
ATOM 1721 C CA . LEU A 1 215 ? 19.766 -34.594 -17.797 1 98 215 LEU A CA 1
ATOM 1722 C C . LEU A 1 215 ? 19.734 -33.5 -18.875 1 98 215 LEU A C 1
ATOM 1724 O O . LEU A 1 215 ? 20.688 -33.375 -19.641 1 98 215 LEU A O 1
ATOM 1728 N N . VAL A 1 216 ? 18.625 -32.844 -19.016 1 98.75 216 VAL A N 1
ATOM 1729 C CA . VAL A 1 216 ? 18.406 -31.828 -20.031 1 98.75 216 VAL A CA 1
ATOM 1730 C C . VAL A 1 216 ? 17.766 -30.594 -19.391 1 98.75 216 VAL A C 1
ATOM 1732 O O . VAL A 1 216 ? 16.875 -30.719 -18.547 1 98.75 216 VAL A O 1
ATOM 1735 N N . SER A 1 217 ? 18.266 -29.391 -19.672 1 98.81 217 SER A N 1
ATOM 1736 C CA . SER A 1 217 ? 17.672 -28.109 -19.266 1 98.81 217 SER A CA 1
ATOM 1737 C C . SER A 1 217 ? 17.344 -27.25 -20.469 1 98.81 217 SER A C 1
ATOM 1739 O O . SER A 1 217 ? 17.953 -27.406 -21.531 1 98.81 217 SER A O 1
ATOM 1741 N N . CYS A 1 218 ? 16.375 -26.359 -20.359 1 98.81 218 CYS A N 1
ATOM 1742 C CA . CYS A 1 218 ? 16.016 -25.469 -21.453 1 98.81 218 CYS A CA 1
ATOM 1743 C C . CYS A 1 218 ? 15.539 -24.125 -20.938 1 98.81 218 CYS A C 1
ATOM 1745 O O . CYS A 1 218 ? 15.18 -24 -19.766 1 98.81 218 CYS A O 1
ATOM 1747 N N . GLY A 1 219 ? 15.586 -23.109 -21.828 1 98.56 219 GLY A N 1
ATOM 1748 C CA . GLY A 1 219 ? 15.164 -21.766 -21.469 1 98.56 219 GLY A CA 1
ATOM 1749 C C . GLY A 1 219 ? 15.188 -20.797 -22.625 1 98.56 219 GLY A C 1
ATOM 1750 O O . GLY A 1 219 ? 14.828 -21.156 -23.75 1 98.56 219 GLY A O 1
ATOM 1751 N N . VAL A 1 220 ? 15.539 -19.578 -22.281 1 98.5 220 VAL A N 1
ATOM 1752 C CA . VAL A 1 220 ? 15.547 -18.516 -23.281 1 98.5 220 VAL A CA 1
ATOM 1753 C C . VAL A 1 220 ? 16.641 -18.797 -24.297 1 98.5 220 VAL A C 1
ATOM 1755 O O . VAL A 1 220 ? 17.828 -18.578 -24.031 1 98.5 220 VAL A O 1
ATOM 1758 N N . LYS A 1 221 ? 16.266 -19.281 -25.453 1 97.81 221 LYS A N 1
ATOM 1759 C CA . LYS A 1 221 ? 17.125 -19.484 -26.625 1 97.81 221 LYS A CA 1
ATOM 1760 C C . LYS A 1 221 ? 18.219 -20.5 -26.344 1 97.81 221 LYS A C 1
ATOM 1762 O O . LYS A 1 221 ? 19.375 -20.312 -26.75 1 97.81 221 LYS A O 1
ATOM 1767 N N . HIS A 1 222 ? 17.891 -21.484 -25.562 1 98.06 222 HIS A N 1
ATOM 1768 C CA . HIS A 1 222 ? 18.891 -22.516 -25.359 1 98.06 222 HIS A CA 1
ATOM 1769 C C . HIS A 1 222 ? 18.25 -23.812 -24.875 1 98.06 222 HIS A C 1
ATOM 1771 O O . HIS A 1 222 ? 17.156 -23.797 -24.312 1 98.06 222 HIS A O 1
ATOM 1777 N N . ILE A 1 223 ? 18.906 -24.891 -25.188 1 98.75 223 ILE A N 1
ATOM 1778 C CA . ILE A 1 223 ? 18.734 -26.219 -24.594 1 98.75 223 ILE A CA 1
ATOM 1779 C C . ILE A 1 223 ? 20.094 -26.859 -24.375 1 98.75 223 ILE A C 1
ATOM 1781 O O . ILE A 1 223 ? 20.984 -26.766 -25.219 1 98.75 223 ILE A O 1
ATOM 1785 N N . LYS A 1 224 ? 20.266 -27.375 -23.203 1 98.81 224 LYS A N 1
ATOM 1786 C CA . LYS A 1 224 ? 21.547 -28 -22.875 1 98.81 224 LYS A CA 1
ATOM 1787 C C . LYS A 1 224 ? 21.359 -29.438 -22.391 1 98.81 224 LYS A C 1
ATOM 1789 O O . LYS A 1 224 ? 20.406 -29.734 -21.656 1 98.81 224 LYS A O 1
ATOM 1794 N N . PHE A 1 225 ? 22.25 -30.281 -22.812 1 98.75 225 PHE A N 1
ATOM 1795 C CA . PHE A 1 225 ? 22.281 -31.672 -22.422 1 98.75 225 PHE A CA 1
ATOM 1796 C C . PHE A 1 225 ? 23.484 -31.953 -21.516 1 98.75 225 PHE A C 1
ATOM 1798 O O . PHE A 1 225 ? 24.609 -31.625 -21.859 1 98.75 225 PHE A O 1
ATOM 1805 N N . TRP A 1 226 ? 23.188 -32.5 -20.375 1 98.69 226 TRP A N 1
ATOM 1806 C CA . TRP A 1 226 ? 24.203 -32.594 -19.328 1 98.69 226 TRP A CA 1
ATOM 1807 C C . TRP A 1 226 ? 24.562 -34.062 -19.047 1 98.69 226 TRP A C 1
ATOM 1809 O O . TRP A 1 226 ? 23.719 -34.938 -19.125 1 98.69 226 TRP A O 1
ATOM 1819 N N . SER A 1 227 ? 25.781 -34.219 -18.609 1 98.19 227 SER A N 1
ATOM 1820 C CA . SER A 1 227 ? 26.281 -35.5 -18.094 1 98.19 227 SER A CA 1
ATOM 1821 C C . SER A 1 227 ? 26.828 -35.344 -16.688 1 98.19 227 SER A C 1
ATOM 1823 O O . SER A 1 227 ? 27.594 -34.406 -16.406 1 98.19 227 SER A O 1
ATOM 1825 N N . LEU A 1 228 ? 26.406 -36.188 -15.828 1 97.69 228 LEU A N 1
ATOM 1826 C CA . LEU A 1 228 ? 26.922 -36.219 -14.469 1 97.69 228 LEU A CA 1
ATOM 1827 C C . LEU A 1 228 ? 27.953 -37.344 -14.305 1 97.69 228 LEU A C 1
ATOM 1829 O O . LEU A 1 228 ? 27.609 -38.531 -14.445 1 97.69 228 LEU A O 1
ATOM 1833 N N 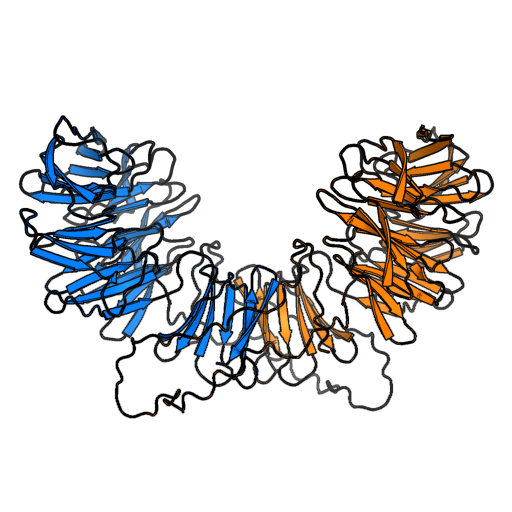. CYS A 1 229 ? 29.109 -37.031 -14.07 1 96.12 229 CYS A N 1
ATOM 1834 C CA . CYS A 1 229 ? 30.203 -37.969 -13.797 1 96.12 229 CYS A CA 1
ATOM 1835 C C . CYS A 1 229 ? 30.828 -37.688 -12.438 1 96.12 229 CYS A C 1
ATOM 1837 O O . CYS A 1 229 ? 31.562 -36.719 -12.273 1 96.12 229 CYS A O 1
ATOM 1839 N N . GLY A 1 230 ? 30.562 -38.625 -11.5 1 92.56 230 GLY A N 1
ATOM 1840 C CA . GLY A 1 230 ? 30.938 -38.281 -10.141 1 92.56 230 GLY A CA 1
ATOM 1841 C C . GLY A 1 230 ? 30.25 -37.031 -9.625 1 92.56 230 GLY A C 1
ATOM 1842 O O . GLY A 1 230 ? 29.031 -36.969 -9.562 1 92.56 230 GLY A O 1
ATOM 1843 N N . ASN A 1 231 ? 31.156 -36.031 -9.359 1 93.44 231 ASN A N 1
ATOM 1844 C CA . ASN A 1 231 ? 30.609 -34.781 -8.852 1 93.44 231 ASN A CA 1
ATOM 1845 C C . ASN A 1 231 ? 30.688 -33.656 -9.898 1 93.44 231 ASN A C 1
ATOM 1847 O O . ASN A 1 231 ? 30.531 -32.5 -9.562 1 93.44 231 ASN A O 1
ATOM 1851 N N . SER A 1 232 ? 30.828 -34.094 -11.125 1 96.44 232 SER A N 1
ATOM 1852 C CA . SER A 1 232 ? 30.953 -33.094 -12.172 1 96.44 232 SER A CA 1
ATOM 1853 C C . SER A 1 232 ? 29.75 -33.125 -13.109 1 96.44 232 SER A C 1
ATOM 1855 O O . SER A 1 232 ? 29.359 -34.156 -13.609 1 96.44 232 SER A O 1
ATOM 1857 N N . LEU A 1 233 ? 29.219 -32 -13.266 1 97.25 233 LEU A N 1
ATOM 1858 C CA . LEU A 1 233 ? 28.125 -31.797 -14.203 1 97.25 233 LEU A CA 1
ATOM 1859 C C . LEU A 1 233 ? 28.594 -31 -15.414 1 97.25 233 LEU A C 1
ATOM 1861 O O . LEU A 1 233 ? 29.016 -29.844 -15.273 1 97.25 233 LEU A O 1
ATOM 1865 N N . THR A 1 234 ? 28.516 -31.609 -16.609 1 98 234 THR A N 1
ATOM 1866 C CA . THR A 1 234 ? 29.047 -30.969 -17.812 1 98 234 THR A CA 1
ATOM 1867 C C . THR A 1 234 ? 27.953 -30.812 -18.859 1 98 234 THR A C 1
ATOM 1869 O O . THR A 1 234 ? 27.234 -31.781 -19.172 1 98 234 THR A O 1
ATOM 1872 N N . PRO A 1 235 ? 27.875 -29.641 -19.438 1 98.19 235 PRO A N 1
ATOM 1873 C CA . PRO A 1 235 ? 26.812 -29.391 -20.422 1 98.19 235 PRO A CA 1
ATOM 1874 C C . PRO A 1 235 ? 27.312 -29.5 -21.859 1 98.19 235 PRO A C 1
ATOM 1876 O O . PRO A 1 235 ? 28.5 -29.297 -22.125 1 98.19 235 PRO A O 1
ATOM 1879 N N . LYS A 1 236 ? 26.5 -29.875 -22.75 1 98.31 236 LYS A N 1
ATOM 1880 C CA . LYS A 1 236 ? 26.609 -29.688 -24.188 1 98.31 236 LYS A CA 1
ATOM 1881 C C . LYS A 1 236 ? 25.375 -28.953 -24.75 1 98.31 236 LYS A C 1
ATOM 1883 O O . LYS A 1 236 ? 24.25 -29.328 -24.453 1 98.31 236 LYS A O 1
ATOM 1888 N N . ARG A 1 237 ? 25.641 -27.969 -25.516 1 98.19 237 ARG A N 1
ATOM 1889 C CA . ARG A 1 237 ? 24.547 -27.203 -26.109 1 98.19 237 ARG A CA 1
ATOM 1890 C C . ARG A 1 237 ? 23.859 -28 -27.203 1 98.19 237 ARG A C 1
ATOM 1892 O O . ARG A 1 237 ? 24.516 -28.688 -28 1 98.19 237 ARG A O 1
ATOM 1899 N N . GLY A 1 238 ? 22.578 -27.859 -27.219 1 98.56 238 GLY A N 1
ATOM 1900 C CA . GLY A 1 238 ? 21.844 -28.453 -28.328 1 98.56 238 GLY A CA 1
ATOM 1901 C C . GLY A 1 238 ? 22.219 -27.844 -29.672 1 98.56 238 GLY A C 1
ATOM 1902 O O . GLY A 1 238 ? 22.453 -26.625 -29.766 1 98.56 238 GLY A O 1
ATOM 1903 N N . VAL A 1 239 ? 22.234 -28.703 -30.656 1 98.19 239 VAL A N 1
ATOM 1904 C CA . VAL A 1 239 ? 22.594 -28.281 -32 1 98.19 239 VAL A CA 1
ATOM 1905 C C . VAL A 1 239 ? 21.344 -28.25 -32.875 1 98.19 239 VAL A C 1
ATOM 1907 O O . VAL A 1 239 ? 20.844 -29.312 -33.281 1 98.19 239 VAL A O 1
ATOM 1910 N N . PHE A 1 240 ? 20.891 -27.125 -33.219 1 97.06 240 PHE A N 1
ATOM 1911 C CA . PHE A 1 240 ? 19.672 -26.953 -34 1 97.06 240 PHE A CA 1
ATOM 1912 C C . PHE A 1 240 ? 19.906 -27.328 -35.438 1 97.06 240 PHE A C 1
ATOM 1914 O O . PHE A 1 240 ? 19.031 -27.938 -36.062 1 97.06 240 PHE A O 1
ATOM 1921 N N . GLY A 1 241 ? 21.141 -26.938 -35.906 1 93.94 241 GLY A N 1
ATOM 1922 C CA . GLY A 1 241 ? 21.438 -27.203 -37.312 1 93.94 241 GLY A CA 1
ATOM 1923 C C . GLY A 1 241 ? 20.484 -26.516 -38.25 1 93.94 241 GLY A C 1
ATOM 1924 O O . GLY A 1 241 ? 20.109 -25.359 -38.062 1 93.94 241 GLY A O 1
ATOM 1925 N N . LYS A 1 242 ? 20.156 -27.156 -39.406 1 95.19 242 LYS A N 1
ATOM 1926 C CA . LYS A 1 242 ? 19.234 -26.609 -40.406 1 95.19 242 LYS A CA 1
ATOM 1927 C C . LYS A 1 242 ? 17.812 -27.094 -40.156 1 95.19 242 LYS A C 1
ATOM 1929 O O . LYS A 1 242 ? 16.891 -26.688 -40.875 1 95.19 242 LYS A O 1
ATOM 1934 N N . THR A 1 243 ? 17.656 -27.828 -39.125 1 96 243 THR A N 1
ATOM 1935 C CA . THR A 1 243 ? 16.406 -28.516 -38.875 1 96 243 THR A CA 1
ATOM 1936 C C . THR A 1 243 ? 15.383 -27.594 -38.219 1 96 243 THR A C 1
ATOM 1938 O O . THR A 1 243 ? 14.172 -27.797 -38.375 1 96 243 THR A O 1
ATOM 1941 N N . GLY A 1 244 ? 15.891 -26.625 -37.625 1 94.69 244 GLY A N 1
ATOM 1942 C CA . GLY A 1 244 ? 15.008 -25.672 -36.969 1 94.69 244 GLY A CA 1
ATOM 1943 C C . GLY A 1 244 ? 15.719 -24.422 -36.5 1 94.69 244 GLY A C 1
ATOM 1944 O O . GLY A 1 244 ? 16.938 -24.422 -36.344 1 94.69 244 GLY A O 1
ATOM 1945 N N . ASP A 1 245 ? 14.961 -23.438 -36.219 1 95.62 245 ASP A N 1
ATOM 1946 C CA . ASP A 1 245 ? 15.508 -22.156 -35.781 1 95.62 245 ASP A CA 1
ATOM 1947 C C . ASP A 1 245 ? 15.773 -22.172 -34.281 1 95.62 245 ASP A C 1
ATOM 1949 O O . ASP A 1 245 ? 15.125 -22.922 -33.531 1 95.62 245 ASP A O 1
ATOM 1953 N N . LEU A 1 246 ? 16.688 -21.328 -33.938 1 96.56 246 LEU A N 1
ATOM 1954 C CA . LEU A 1 246 ? 16.922 -21.094 -32.5 1 96.56 246 LEU A CA 1
ATOM 1955 C C . LEU A 1 246 ? 15.68 -20.516 -31.828 1 96.56 246 LEU A C 1
ATOM 1957 O O . LEU A 1 246 ? 15.109 -19.531 -32.312 1 96.56 246 LEU A O 1
ATOM 1961 N N . GLN A 1 247 ? 15.133 -21.234 -30.859 1 96.75 247 GLN A N 1
ATOM 1962 C CA . GLN A 1 247 ? 13.914 -20.828 -30.172 1 96.75 247 GLN A CA 1
ATOM 1963 C C . GLN A 1 247 ? 14.117 -20.859 -28.656 1 96.75 247 GLN A C 1
ATOM 1965 O O . GLN A 1 247 ? 15.031 -21.516 -28.156 1 96.75 247 GLN A O 1
ATOM 1970 N N . THR A 1 248 ? 13.297 -19.984 -28 1 98.5 248 THR A N 1
ATOM 1971 C CA . THR A 1 248 ? 13.102 -20.188 -26.578 1 98.5 248 THR A CA 1
ATOM 1972 C C . THR A 1 248 ? 12.352 -21.5 -26.328 1 98.5 248 THR A C 1
ATOM 1974 O O . THR A 1 248 ? 11.305 -21.75 -26.922 1 98.5 248 THR A O 1
ATOM 1977 N N . ILE A 1 249 ? 12.906 -22.375 -25.578 1 98.75 249 ILE A N 1
ATOM 1978 C CA . ILE A 1 249 ? 12.32 -23.672 -25.25 1 98.75 249 ILE A CA 1
ATOM 1979 C C . ILE A 1 249 ? 11.68 -23.625 -23.859 1 98.75 249 ILE A C 1
ATOM 1981 O O . ILE A 1 249 ? 12.297 -23.156 -22.906 1 98.75 249 ILE A O 1
ATOM 1985 N N . LEU A 1 250 ? 10.445 -24.141 -23.766 1 98.75 250 LEU A N 1
ATOM 1986 C CA . LEU A 1 250 ? 9.656 -23.859 -22.562 1 98.75 250 LEU A CA 1
ATOM 1987 C C . LEU A 1 250 ? 9.461 -25.125 -21.734 1 98.75 250 LEU A C 1
ATOM 1989 O O . LEU A 1 250 ? 9.219 -25.047 -20.531 1 98.75 250 LEU A O 1
ATOM 1993 N N . CYS A 1 251 ? 9.508 -26.25 -22.328 1 98.69 251 CYS A N 1
ATOM 1994 C CA . CYS A 1 251 ? 9.289 -27.5 -21.594 1 98.69 251 CYS A CA 1
ATOM 1995 C C . CYS A 1 251 ? 10.008 -28.656 -22.281 1 98.69 251 CYS A C 1
ATOM 1997 O O . CYS A 1 251 ? 10.461 -28.531 -23.422 1 98.69 251 CYS A O 1
ATOM 1999 N N . LEU A 1 252 ? 10.086 -29.797 -21.516 1 98.19 252 LEU A N 1
ATOM 2000 C CA . LEU A 1 252 ? 10.867 -30.938 -21.953 1 98.19 252 LEU A CA 1
ATOM 2001 C C . LEU A 1 252 ? 10.172 -32.25 -21.594 1 98.19 252 LEU A C 1
ATOM 2003 O O . LEU A 1 252 ? 9.461 -32.312 -20.578 1 98.19 252 LEU A O 1
ATOM 2007 N N . ALA A 1 253 ? 10.43 -33.25 -22.422 1 97.94 253 ALA A N 1
ATOM 2008 C CA . ALA A 1 253 ? 10.133 -34.625 -22.078 1 97.94 253 ALA A CA 1
ATOM 2009 C C . ALA A 1 253 ? 11.109 -35.594 -22.75 1 97.94 253 ALA A C 1
ATOM 2011 O O . ALA A 1 253 ? 11.266 -35.562 -23.969 1 97.94 253 ALA A O 1
ATOM 2012 N N . CYS A 1 254 ? 11.742 -36.406 -21.969 1 97 254 CYS A N 1
ATOM 2013 C CA . CYS A 1 254 ? 12.664 -37.406 -22.516 1 97 254 CYS A CA 1
ATOM 2014 C C . CYS A 1 254 ? 11.938 -38.688 -22.891 1 97 254 CYS A C 1
ATOM 2016 O O . CYS A 1 254 ? 10.945 -39.062 -22.266 1 97 254 CYS A O 1
ATOM 2018 N N . ALA A 1 255 ? 12.445 -39.312 -23.875 1 96.94 255 ALA A N 1
ATOM 2019 C CA . ALA A 1 255 ? 11.883 -40.594 -24.375 1 96.94 255 ALA A CA 1
ATOM 2020 C C . ALA A 1 255 ? 12.984 -41.594 -24.656 1 96.94 255 ALA A C 1
ATOM 2022 O O . ALA A 1 255 ? 14.164 -41.312 -24.422 1 96.94 255 ALA A O 1
ATOM 2023 N N . ARG A 1 256 ? 12.539 -42.781 -25 1 94.88 256 ARG A N 1
ATOM 2024 C CA . ARG A 1 256 ? 13.484 -43.844 -25.328 1 94.88 256 ARG A CA 1
ATOM 2025 C C . ARG A 1 256 ? 14.32 -43.5 -26.547 1 94.88 256 ARG A C 1
ATOM 2027 O O . ARG A 1 256 ? 14 -42.562 -27.266 1 94.88 256 ARG A O 1
ATOM 2034 N N . ASP A 1 257 ? 15.453 -44.219 -26.688 1 95.5 257 ASP A N 1
ATOM 2035 C CA . ASP A 1 257 ? 16.328 -44.125 -27.859 1 95.5 257 ASP A CA 1
ATOM 2036 C C . ASP A 1 257 ? 17 -42.781 -27.953 1 95.5 257 ASP A C 1
ATOM 2038 O O . ASP A 1 257 ? 17.125 -42.219 -29.047 1 95.5 257 ASP A O 1
ATOM 2042 N N . GLU A 1 258 ? 17.328 -42.219 -26.859 1 96.56 258 GLU A N 1
ATOM 2043 C CA . GLU A 1 258 ? 18.062 -40.969 -26.734 1 96.56 258 GLU A CA 1
ATOM 2044 C C . GLU A 1 258 ? 17.281 -39.781 -27.359 1 96.56 258 GLU A C 1
ATOM 2046 O O . GLU A 1 258 ? 17.875 -38.875 -27.938 1 96.56 258 GLU A O 1
ATOM 2051 N N . ILE A 1 259 ? 15.977 -39.938 -27.312 1 98.06 259 ILE A N 1
ATOM 2052 C CA . ILE A 1 259 ? 15.117 -38.875 -27.859 1 98.06 259 ILE A CA 1
ATOM 2053 C C . ILE A 1 259 ? 14.672 -37.938 -26.75 1 98.06 259 ILE A C 1
ATOM 2055 O O . ILE A 1 259 ? 14.344 -38.375 -25.641 1 98.06 259 ILE A O 1
ATOM 2059 N N . THR A 1 260 ? 14.656 -36.625 -27.016 1 98.38 260 THR A N 1
ATOM 2060 C CA . THR A 1 260 ? 14.078 -35.594 -26.172 1 98.38 260 THR A CA 1
ATOM 2061 C C . THR A 1 260 ? 13.109 -34.719 -26.969 1 98.38 260 THR A C 1
ATOM 2063 O O . THR A 1 260 ? 13.438 -34.25 -28.047 1 98.38 260 THR A O 1
ATOM 2066 N N . TYR A 1 261 ? 11.914 -34.625 -26.5 1 98.75 261 TYR A N 1
ATOM 2067 C CA . TYR A 1 261 ? 10.945 -33.688 -27.062 1 98.75 261 TYR A CA 1
ATOM 2068 C C . TYR A 1 261 ? 10.961 -32.375 -26.297 1 98.75 261 TYR A C 1
ATOM 2070 O O . TYR A 1 261 ? 11.047 -32.375 -25.062 1 98.75 261 TYR A O 1
ATOM 2078 N N . SER A 1 262 ? 10.945 -31.297 -26.953 1 98.75 262 SER A N 1
ATOM 2079 C CA . SER A 1 262 ? 10.883 -29.984 -26.297 1 98.75 262 SER A CA 1
ATOM 2080 C C . SER A 1 262 ? 9.82 -29.094 -26.938 1 98.75 262 SER A C 1
ATOM 2082 O O . SER A 1 262 ? 9.594 -29.172 -28.141 1 98.75 262 SER A O 1
ATOM 2084 N N . GLY A 1 263 ? 9.07 -28.359 -26.141 1 98.81 263 GLY A N 1
ATOM 2085 C CA . GLY A 1 263 ? 8.094 -27.391 -26.609 1 98.81 263 GLY A CA 1
ATOM 2086 C C . GLY A 1 263 ? 8.664 -25.984 -26.734 1 98.81 263 GLY A C 1
ATOM 2087 O O . GLY A 1 263 ? 9.305 -25.484 -25.812 1 98.81 263 GLY A O 1
ATOM 2088 N N . ALA A 1 264 ? 8.367 -25.328 -27.844 1 98.75 264 ALA A N 1
ATOM 2089 C CA . ALA A 1 264 ? 8.961 -24.031 -28.125 1 98.75 264 ALA A CA 1
ATOM 2090 C C . ALA A 1 264 ? 7.941 -22.906 -27.953 1 98.75 264 ALA A C 1
ATOM 2092 O O . ALA A 1 264 ? 6.734 -23.156 -27.922 1 98.75 264 ALA A O 1
ATOM 2093 N N . LEU A 1 265 ? 8.438 -21.688 -27.875 1 98.44 265 LEU A N 1
ATOM 2094 C CA . LEU A 1 265 ? 7.645 -20.484 -27.688 1 98.44 265 LEU A CA 1
ATOM 2095 C C . LEU A 1 265 ? 6.746 -20.234 -28.891 1 98.44 265 LEU A C 1
ATOM 2097 O O . LEU A 1 265 ? 5.656 -19.672 -28.766 1 98.44 265 LEU A O 1
ATOM 2101 N N . ASN A 1 266 ? 7.152 -20.719 -30.062 1 98.06 266 ASN A N 1
ATOM 2102 C CA . ASN A 1 266 ? 6.391 -20.469 -31.281 1 98.06 266 ASN A CA 1
ATOM 2103 C C . ASN A 1 266 ? 5.332 -21.531 -31.516 1 98.06 266 ASN A C 1
ATOM 2105 O O . ASN A 1 266 ? 4.629 -21.516 -32.531 1 98.06 266 ASN A O 1
ATOM 2109 N N . GLY A 1 267 ? 5.332 -22.578 -30.703 1 98.69 267 GLY A N 1
ATOM 2110 C CA . GLY A 1 267 ? 4.297 -23.594 -30.812 1 98.69 267 GLY A CA 1
ATOM 2111 C C . GLY A 1 267 ? 4.789 -24.875 -31.438 1 98.69 267 GLY A C 1
ATOM 2112 O O . GLY A 1 267 ? 4.047 -25.859 -31.531 1 98.69 267 GLY A O 1
ATOM 2113 N N . ASP A 1 268 ? 6.023 -24.906 -31.844 1 98.69 268 ASP A N 1
ATOM 2114 C CA . ASP A 1 268 ? 6.59 -26.125 -32.438 1 98.69 268 ASP A CA 1
ATOM 2115 C C . ASP A 1 268 ? 7.074 -27.078 -31.344 1 98.69 268 ASP A C 1
ATOM 2117 O O . ASP A 1 268 ? 7.383 -26.656 -30.219 1 98.69 268 ASP A O 1
ATOM 2121 N N . ILE A 1 269 ? 7.102 -28.312 -31.734 1 98.75 269 ILE A N 1
ATOM 2122 C CA . ILE A 1 269 ? 7.801 -29.312 -30.953 1 98.75 269 ILE A CA 1
ATOM 2123 C C . ILE A 1 269 ? 9.109 -29.688 -31.641 1 98.75 269 ILE A C 1
ATOM 2125 O O . ILE A 1 269 ? 9.117 -30.016 -32.844 1 98.75 269 ILE A O 1
ATOM 2129 N N . TYR A 1 270 ? 10.172 -29.578 -30.922 1 98.75 270 TYR A N 1
ATOM 2130 C CA . TYR A 1 270 ? 11.484 -30 -31.406 1 98.75 270 TYR A CA 1
ATOM 2131 C C . TYR A 1 270 ? 11.82 -31.406 -30.922 1 98.75 270 TYR A C 1
ATOM 2133 O O . TYR A 1 270 ? 11.602 -31.734 -29.75 1 98.75 270 TYR A O 1
ATOM 2141 N N . VAL A 1 271 ? 12.32 -32.219 -31.859 1 98.75 271 VAL A N 1
ATOM 2142 C CA . VAL A 1 271 ? 12.719 -33.594 -31.547 1 98.75 271 VAL A CA 1
ATOM 2143 C C . VAL A 1 271 ? 14.234 -33.719 -31.641 1 98.75 271 VAL A C 1
ATOM 2145 O O . VAL A 1 271 ? 14.82 -33.562 -32.719 1 98.75 271 VAL A O 1
ATOM 2148 N N . TRP A 1 272 ? 14.805 -34.031 -30.5 1 98.69 272 TRP A N 1
ATOM 2149 C CA . TRP A 1 272 ? 16.266 -34.156 -30.406 1 98.69 272 TRP A CA 1
ATOM 2150 C C . TRP A 1 272 ? 16.703 -35.594 -30.297 1 98.69 272 TRP A C 1
ATOM 2152 O O . TRP A 1 272 ? 16.078 -36.406 -29.594 1 98.69 272 TRP A O 1
ATOM 2162 N N . LYS A 1 273 ? 17.734 -36 -30.922 1 98.44 273 LYS A N 1
ATOM 2163 C CA . LYS A 1 273 ? 18.484 -37.219 -30.672 1 98.44 273 LYS A CA 1
ATOM 2164 C C . LYS A 1 273 ? 19.875 -36.906 -30.141 1 98.44 273 LYS A C 1
ATOM 2166 O O . LYS A 1 273 ? 20.703 -36.312 -30.844 1 98.44 273 LYS A O 1
ATOM 2171 N N . GLY A 1 274 ? 20.125 -37.344 -28.953 1 97.19 274 GLY A N 1
ATOM 2172 C CA . GLY A 1 274 ? 21.281 -36.781 -28.297 1 97.19 274 GLY A CA 1
ATOM 2173 C C . GLY A 1 274 ? 21.219 -35.281 -28.172 1 97.19 274 GLY A C 1
ATOM 2174 O O . GLY A 1 274 ? 20.25 -34.719 -27.641 1 97.19 274 GLY A O 1
ATOM 2175 N N . ILE A 1 275 ? 22.25 -34.625 -28.781 1 98.38 275 ILE A N 1
ATOM 2176 C CA . ILE A 1 275 ? 22.281 -33.156 -28.656 1 98.38 275 ILE A CA 1
ATOM 2177 C C . ILE A 1 275 ? 21.797 -32.531 -29.953 1 98.38 275 ILE A C 1
ATOM 2179 O O . ILE A 1 275 ? 21.75 -31.297 -30.062 1 98.38 275 ILE A O 1
ATOM 2183 N N . ASN A 1 276 ? 21.406 -33.344 -30.938 1 98.56 276 ASN A N 1
ATOM 2184 C CA . ASN A 1 276 ? 21.109 -32.812 -32.281 1 98.56 276 ASN A CA 1
ATOM 2185 C C . ASN A 1 276 ? 19.609 -32.719 -32.5 1 98.56 276 ASN A C 1
ATOM 2187 O O . ASN A 1 276 ? 18.875 -33.688 -32.25 1 98.56 276 ASN A O 1
ATOM 2191 N N . LEU A 1 277 ? 19.234 -31.656 -33.031 1 98.69 277 LEU A N 1
ATOM 2192 C CA . LEU A 1 277 ? 17.859 -31.531 -33.5 1 98.69 277 LEU A CA 1
ATOM 2193 C C . LEU A 1 277 ? 17.641 -32.312 -34.781 1 98.69 277 LEU A C 1
ATOM 2195 O O . LEU A 1 277 ? 18.281 -32.031 -35.812 1 98.69 277 LEU A O 1
ATOM 2199 N N . ILE A 1 278 ? 16.703 -33.219 -34.781 1 98.44 278 ILE A N 1
ATOM 2200 C CA . ILE A 1 278 ? 16.609 -34.125 -35.938 1 98.44 278 ILE A CA 1
ATOM 2201 C C . ILE A 1 278 ? 15.273 -33.906 -36.656 1 98.44 278 ILE A C 1
ATOM 2203 O O . ILE A 1 278 ? 15.086 -34.344 -37.781 1 98.44 278 ILE A O 1
ATOM 2207 N N . ARG A 1 279 ? 14.32 -33.281 -35.938 1 98.31 279 ARG A N 1
ATOM 2208 C CA . ARG A 1 279 ? 13 -33.094 -36.5 1 98.31 279 ARG A CA 1
ATOM 2209 C C . ARG A 1 279 ? 12.266 -31.953 -35.844 1 98.31 279 ARG A C 1
ATOM 2211 O O . ARG A 1 279 ? 12.477 -31.688 -34.656 1 98.31 279 ARG A O 1
ATOM 2218 N N . THR A 1 280 ? 11.461 -31.219 -36.562 1 98.25 280 THR A N 1
ATOM 2219 C CA . THR A 1 280 ? 10.555 -30.203 -36.031 1 98.25 280 THR A CA 1
ATOM 2220 C C . THR A 1 280 ? 9.102 -30.547 -36.344 1 98.25 280 THR A C 1
ATOM 2222 O O . THR A 1 280 ? 8.766 -30.781 -37.5 1 98.25 280 THR A O 1
ATOM 2225 N N . ILE A 1 281 ? 8.32 -30.703 -35.375 1 98.19 281 ILE A N 1
ATOM 2226 C CA . ILE A 1 281 ? 6.879 -30.781 -35.562 1 98.19 281 ILE A CA 1
ATOM 2227 C C . ILE A 1 281 ? 6.273 -29.375 -35.531 1 98.19 281 ILE A C 1
ATOM 2229 O O . ILE A 1 281 ? 6.031 -28.812 -34.469 1 98.19 281 ILE A O 1
ATOM 2233 N N . GLN A 1 282 ? 5.969 -28.906 -36.688 1 97.44 282 GLN A N 1
ATOM 2234 C CA . GLN A 1 282 ? 5.547 -27.516 -36.844 1 97.44 282 GLN A CA 1
ATOM 2235 C C . GLN A 1 282 ? 4.082 -27.328 -36.469 1 97.44 282 GLN A C 1
ATOM 2237 O O . GLN A 1 282 ? 3.242 -28.188 -36.75 1 97.44 282 GLN A O 1
ATOM 2242 N N . GLY A 1 283 ? 3.838 -26.266 -35.812 1 97.5 283 GLY A N 1
ATOM 2243 C CA . GLY A 1 283 ? 2.467 -25.891 -35.5 1 97.5 283 GLY A CA 1
ATOM 2244 C C . GLY A 1 283 ? 1.767 -26.875 -34.594 1 97.5 283 GLY A C 1
ATOM 2245 O O . GLY A 1 283 ? 0.574 -27.141 -34.75 1 97.5 283 GLY A O 1
ATOM 2246 N N . ALA A 1 284 ? 2.51 -27.531 -33.719 1 98.25 284 ALA A N 1
ATOM 2247 C CA . ALA A 1 284 ? 1.889 -28.422 -32.719 1 98.25 284 ALA A CA 1
ATOM 2248 C C . ALA A 1 284 ? 0.872 -27.672 -31.875 1 98.25 284 ALA A C 1
ATOM 2250 O O . ALA A 1 284 ? -0.198 -28.188 -31.562 1 98.25 284 ALA A O 1
ATOM 2251 N N . HIS A 1 285 ? 1.104 -26.484 -31.484 1 98.56 285 HIS A N 1
ATOM 2252 C CA . HIS A 1 285 ? 0.227 -25.5 -30.859 1 98.56 285 HIS A CA 1
ATOM 2253 C C . HIS A 1 285 ? 0.236 -24.188 -31.609 1 98.56 285 HIS A C 1
ATOM 2255 O O . HIS A 1 285 ? 1.172 -23.891 -32.375 1 98.56 285 HIS A O 1
ATOM 2261 N N . ALA A 1 286 ? -0.787 -23.406 -31.438 1 98.25 286 ALA A N 1
ATOM 2262 C CA . ALA A 1 286 ? -0.875 -22.109 -32.094 1 98.25 286 ALA A CA 1
ATOM 2263 C C . ALA A 1 286 ? -0.021 -21.078 -31.391 1 98.25 286 ALA A C 1
ATOM 2265 O O . ALA A 1 286 ? 0.213 -19.984 -31.906 1 98.25 286 ALA A O 1
ATOM 2266 N N . ALA A 1 287 ? 0.415 -21.328 -30.203 1 98.44 287 ALA A N 1
ATOM 2267 C CA . ALA A 1 287 ? 1.254 -20.438 -29.406 1 98.44 287 ALA A CA 1
ATOM 2268 C C . ALA A 1 287 ? 2.197 -21.234 -28.5 1 98.44 287 ALA A C 1
ATOM 2270 O O . ALA A 1 287 ? 2.318 -22.453 -28.656 1 98.44 287 ALA A O 1
ATOM 2271 N N . GLY A 1 288 ? 2.9 -20.594 -27.641 1 98.62 288 GLY A N 1
ATOM 2272 C CA . GLY A 1 288 ? 3.932 -21.219 -26.828 1 98.62 288 GLY A CA 1
ATOM 2273 C C . GLY A 1 288 ? 3.436 -22.422 -26.047 1 98.62 288 GLY A C 1
ATOM 2274 O O . GLY A 1 288 ? 2.324 -22.406 -25.516 1 98.62 288 GLY A O 1
ATOM 2275 N N . ILE A 1 289 ? 4.254 -23.516 -25.984 1 98.88 289 ILE A N 1
ATOM 2276 C CA . ILE A 1 289 ? 3.928 -24.75 -25.266 1 98.88 289 ILE A CA 1
ATOM 2277 C C . ILE A 1 289 ? 4.527 -24.719 -23.875 1 98.88 289 ILE A C 1
ATOM 2279 O O . ILE A 1 289 ? 5.711 -25.016 -23.688 1 98.88 289 ILE A O 1
ATOM 2283 N N . PHE A 1 290 ? 3.725 -24.469 -22.922 1 98.69 290 PHE A N 1
ATOM 2284 C CA . PHE A 1 290 ? 4.203 -24.156 -21.578 1 98.69 290 PHE A CA 1
ATOM 2285 C C . PHE A 1 290 ? 4.504 -25.438 -20.797 1 98.69 290 PHE A C 1
ATOM 2287 O O . PHE A 1 290 ? 5.348 -25.438 -19.906 1 98.69 290 PHE A O 1
ATOM 2294 N N . SER A 1 291 ? 3.818 -26.469 -21.141 1 98.75 291 SER A N 1
ATOM 2295 C CA . SER A 1 291 ? 3.92 -27.672 -20.312 1 98.75 291 SER A CA 1
ATOM 2296 C C . SER A 1 291 ? 3.885 -28.922 -21.172 1 98.75 291 SER A C 1
ATOM 2298 O O . SER A 1 291 ? 3.184 -28.984 -22.188 1 98.75 291 SER A O 1
ATOM 2300 N N . MET A 1 292 ? 4.648 -29.875 -20.766 1 98.5 292 MET A N 1
ATOM 2301 C CA . MET A 1 292 ? 4.668 -31.203 -21.375 1 98.5 292 MET A CA 1
ATOM 2302 C C . MET A 1 292 ? 4.805 -32.281 -20.312 1 98.5 292 MET A C 1
ATOM 2304 O O . MET A 1 292 ? 5.664 -32.188 -19.438 1 98.5 292 MET A O 1
ATOM 2308 N N . ASN A 1 293 ? 3.943 -33.219 -20.391 1 98.12 293 ASN A N 1
ATOM 2309 C CA . ASN A 1 293 ? 3.945 -34.344 -19.453 1 98.12 293 ASN A CA 1
ATOM 2310 C C . ASN A 1 293 ? 4.059 -35.688 -20.188 1 98.12 293 ASN A C 1
ATOM 2312 O O . ASN A 1 293 ? 3.387 -35.875 -21.203 1 98.12 293 ASN A O 1
ATOM 2316 N N . ALA A 1 294 ? 4.973 -36.5 -19.703 1 96.69 294 ALA A N 1
ATOM 2317 C CA . ALA A 1 294 ? 5.137 -37.844 -20.25 1 96.69 294 ALA A CA 1
ATOM 2318 C C . ALA A 1 294 ? 4.492 -38.906 -19.328 1 96.69 294 ALA A C 1
ATOM 2320 O O . ALA A 1 294 ? 4.621 -38.812 -18.109 1 96.69 294 ALA A O 1
ATOM 2321 N N . CYS A 1 295 ? 3.805 -39.844 -19.922 1 93.69 295 CYS A N 1
ATOM 2322 C CA . CYS A 1 295 ? 3.242 -40.969 -19.188 1 93.69 295 CYS A CA 1
ATOM 2323 C C . CYS A 1 295 ? 3.299 -42.25 -20.016 1 93.69 295 CYS A C 1
ATOM 2325 O O . CYS A 1 295 ? 3.945 -42.281 -21.062 1 93.69 295 CYS A O 1
ATOM 2327 N N . GLU A 1 296 ? 2.721 -43.312 -19.469 1 92.25 296 GLU A N 1
ATOM 2328 C CA . GLU A 1 296 ? 2.785 -44.625 -20.125 1 92.25 296 GLU A CA 1
ATOM 2329 C C . GLU A 1 296 ? 2.047 -44.594 -21.453 1 92.25 296 GLU A C 1
ATOM 2331 O O . GLU A 1 296 ? 2.426 -45.312 -22.391 1 92.25 296 GLU A O 1
ATOM 2336 N N . GLU A 1 297 ? 1.049 -43.719 -21.531 1 92.81 297 GLU A N 1
ATOM 2337 C CA . GLU A 1 297 ? 0.2 -43.688 -22.703 1 92.81 297 GLU A CA 1
ATOM 2338 C C . GLU A 1 297 ? 0.836 -42.812 -23.797 1 92.81 297 GLU A C 1
ATOM 2340 O O . GLU A 1 297 ? 0.563 -43.031 -24.984 1 92.81 297 GLU A O 1
ATOM 2345 N N . GLY A 1 298 ? 1.585 -41.938 -23.406 1 97.19 298 GLY A N 1
ATOM 2346 C CA . GLY A 1 298 ? 2.189 -41 -24.359 1 97.19 298 GLY A CA 1
ATOM 2347 C C . GLY A 1 298 ? 2.582 -39.688 -23.719 1 97.19 298 GLY A C 1
ATOM 2348 O O . GLY A 1 298 ? 3.203 -39.656 -22.656 1 97.19 298 GLY A O 1
ATOM 2349 N N . PHE A 1 299 ? 2.322 -38.594 -24.5 1 98.44 299 PHE A N 1
ATOM 2350 C CA . PHE A 1 299 ? 2.684 -37.25 -24.062 1 98.44 299 PHE A CA 1
ATOM 2351 C C . PHE A 1 299 ? 1.475 -36.344 -24.094 1 98.44 299 PHE A C 1
ATOM 2353 O O . PHE A 1 299 ? 0.609 -36.469 -24.953 1 98.44 299 PHE A O 1
ATOM 2360 N N . ALA A 1 300 ? 1.37 -35.5 -23.172 1 98.75 300 ALA A N 1
ATOM 2361 C CA . ALA A 1 300 ? 0.389 -34.438 -23.156 1 98.75 300 ALA A CA 1
ATOM 2362 C C . ALA A 1 300 ? 1.074 -33.062 -23.156 1 98.75 300 ALA A C 1
ATOM 2364 O O . ALA A 1 300 ? 2.064 -32.844 -22.453 1 98.75 300 ALA A O 1
ATOM 2365 N N . THR A 1 301 ? 0.612 -32.156 -23.969 1 98.88 301 THR A N 1
ATOM 2366 C CA . THR A 1 301 ? 1.144 -30.781 -24 1 98.88 301 THR A CA 1
ATOM 2367 C C . THR A 1 301 ? 0.043 -29.766 -23.734 1 98.88 301 THR A C 1
ATOM 2369 O O . THR A 1 301 ? -1.127 -30.016 -24.031 1 98.88 301 THR A O 1
ATOM 2372 N N . GLY A 1 302 ? 0.341 -28.719 -23.062 1 98.81 302 GLY A N 1
ATOM 2373 C CA . GLY A 1 302 ? -0.519 -27.562 -22.844 1 98.81 302 GLY A CA 1
ATOM 2374 C C . GLY A 1 302 ? 0.153 -26.25 -23.172 1 98.81 302 GLY A C 1
ATOM 2375 O O . GLY A 1 302 ? 1.344 -26.062 -22.906 1 98.81 302 GLY A O 1
ATOM 2376 N N . GLY A 1 303 ? -0.657 -25.344 -23.734 1 98.31 303 GLY A N 1
ATOM 2377 C CA . GLY A 1 303 ? -0.003 -24.141 -24.219 1 98.31 303 GLY A CA 1
ATOM 2378 C C . GLY A 1 303 ? -0.811 -22.875 -23.953 1 98.31 303 GLY A C 1
ATOM 2379 O O . GLY A 1 303 ? -1.874 -22.938 -23.344 1 98.31 303 GLY A O 1
ATOM 2380 N N . ARG A 1 304 ? -0.193 -21.734 -24.406 1 98.5 304 ARG A N 1
ATOM 2381 C CA . ARG A 1 304 ? -0.786 -20.406 -24.297 1 98.5 304 ARG A CA 1
ATOM 2382 C C . ARG A 1 304 ? -2.076 -20.328 -25.109 1 98.5 304 ARG A C 1
ATOM 2384 O O . ARG A 1 304 ? -2.926 -19.469 -24.828 1 98.5 304 ARG A O 1
ATOM 2391 N N . ASP A 1 305 ? -2.268 -21.188 -26.062 1 98.38 305 ASP A N 1
ATOM 2392 C CA . ASP A 1 305 ? -3.441 -21.172 -26.938 1 98.38 305 ASP A CA 1
ATOM 2393 C C . ASP A 1 305 ? -4.652 -21.781 -26.219 1 98.38 305 ASP A C 1
ATOM 2395 O O . ASP A 1 305 ? -5.727 -21.906 -26.812 1 98.38 305 ASP A O 1
ATOM 2399 N N . GLY A 1 306 ? -4.473 -22.266 -25.031 1 98.38 306 GLY A N 1
ATOM 2400 C CA . GLY A 1 306 ? -5.578 -22.797 -24.25 1 98.38 306 GLY A CA 1
ATOM 2401 C C . GLY A 1 306 ? -5.891 -24.25 -24.578 1 98.38 306 GLY A C 1
ATOM 2402 O O . GLY A 1 306 ? -6.875 -24.797 -24.062 1 98.38 306 GLY A O 1
ATOM 2403 N N . CYS A 1 307 ? -4.992 -24.875 -25.297 1 98.25 307 CYS A N 1
ATOM 2404 C CA . CYS A 1 307 ? -5.27 -26.234 -25.75 1 98.25 307 CYS A CA 1
ATOM 2405 C C . CYS A 1 307 ? -4.438 -27.25 -24.984 1 98.25 307 CYS A C 1
ATOM 2407 O O . CYS A 1 307 ? -3.332 -26.953 -24.531 1 98.25 307 CYS A O 1
ATOM 2409 N N . ILE A 1 308 ? -5.031 -28.422 -24.891 1 98.62 308 ILE A N 1
ATOM 2410 C CA . ILE A 1 308 ? -4.34 -29.641 -24.469 1 98.62 308 ILE A CA 1
ATOM 2411 C C . ILE A 1 308 ? -4.285 -30.625 -25.641 1 98.62 308 ILE A C 1
ATOM 2413 O O . ILE A 1 308 ? -5.301 -30.891 -26.281 1 98.62 308 ILE A O 1
ATOM 2417 N N . ARG A 1 309 ? -3.098 -31.109 -25.859 1 98.62 309 ARG A N 1
ATOM 2418 C CA . ARG A 1 309 ? -2.951 -32.094 -26.922 1 98.62 309 ARG A CA 1
ATOM 2419 C C . ARG A 1 309 ? -2.305 -33.375 -26.406 1 98.62 309 ARG A C 1
ATOM 2421 O O . ARG A 1 309 ? -1.358 -33.312 -25.625 1 98.62 309 ARG A O 1
ATOM 2428 N N . LEU A 1 310 ? -2.861 -34.438 -26.828 1 98.44 310 LEU A N 1
ATOM 2429 C CA . LEU A 1 310 ? -2.332 -35.75 -26.469 1 98.44 310 LEU A CA 1
ATOM 2430 C C . LEU A 1 310 ? -1.623 -36.406 -27.641 1 98.44 310 LEU A C 1
ATOM 2432 O O . LEU A 1 310 ? -2.098 -36.312 -28.781 1 98.44 310 LEU A O 1
ATOM 2436 N N . TRP A 1 311 ? -0.501 -36.938 -27.375 1 98.62 311 TRP A N 1
ATOM 2437 C CA . TRP A 1 311 ? 0.344 -37.594 -28.359 1 98.62 311 TRP A CA 1
ATOM 2438 C C . TRP A 1 311 ? 0.658 -39.031 -27.953 1 98.62 311 TRP A C 1
ATOM 2440 O O . TRP A 1 311 ? 0.756 -39.344 -26.75 1 98.62 311 TRP A O 1
ATOM 2450 N N . ASP A 1 312 ? 0.86 -39.906 -28.875 1 97.81 312 ASP A N 1
ATOM 2451 C CA . ASP A 1 312 ? 1.274 -41.25 -28.531 1 97.81 312 ASP A CA 1
ATOM 2452 C C . ASP A 1 312 ? 2.773 -41.312 -28.25 1 97.81 312 ASP A C 1
ATOM 2454 O O . ASP A 1 312 ? 3.436 -40.281 -28.156 1 97.81 312 ASP A O 1
ATOM 2458 N N . LEU A 1 313 ? 3.371 -42.5 -28.125 1 96.31 313 LEU A N 1
ATOM 2459 C CA . LEU A 1 313 ? 4.754 -42.688 -27.703 1 96.31 313 LEU A CA 1
ATOM 2460 C C . LEU A 1 313 ? 5.723 -42.25 -28.812 1 96.31 313 LEU A C 1
ATOM 2462 O O . LEU A 1 313 ? 6.91 -42.062 -28.547 1 96.31 313 LEU A O 1
ATOM 2466 N N . ASN A 1 314 ? 5.23 -42.125 -30.016 1 94.56 314 ASN A N 1
ATOM 2467 C CA . ASN A 1 314 ? 6.039 -41.656 -31.141 1 94.56 314 ASN A CA 1
ATOM 2468 C C . ASN A 1 314 ? 5.723 -40.188 -31.469 1 94.56 314 ASN A C 1
ATOM 2470 O O . ASN A 1 314 ? 6.086 -39.688 -32.531 1 94.56 314 ASN A O 1
ATOM 2474 N N . PHE A 1 315 ? 4.934 -39.562 -30.594 1 96.94 315 PHE A N 1
ATOM 2475 C CA . PHE A 1 315 ? 4.527 -38.188 -30.656 1 96.94 315 PHE A CA 1
ATOM 2476 C C . PHE A 1 315 ? 3.621 -37.938 -31.859 1 96.94 315 PHE A C 1
ATOM 2478 O O . PHE A 1 315 ? 3.691 -36.875 -32.5 1 96.94 315 PHE A O 1
ATOM 2485 N N . LYS A 1 316 ? 2.932 -38.906 -32.281 1 97.12 316 LYS A N 1
ATOM 2486 C CA . LYS A 1 316 ? 1.821 -38.719 -33.188 1 97.12 316 LYS A CA 1
ATOM 2487 C C . LYS A 1 316 ? 0.574 -38.219 -32.469 1 97.12 316 LYS A C 1
ATOM 2489 O O . LYS A 1 316 ? 0.264 -38.719 -31.375 1 97.12 316 LYS A O 1
ATOM 2494 N N . PRO A 1 317 ? -0.139 -37.312 -33.125 1 97.12 317 PRO A N 1
ATOM 2495 C CA . PRO A 1 317 ? -1.293 -36.75 -32.438 1 97.12 317 PRO A CA 1
ATOM 2496 C C . PRO A 1 317 ? -2.395 -37.75 -32.156 1 97.12 317 PRO A C 1
ATOM 2498 O O . PRO A 1 317 ? -2.707 -38.594 -33.031 1 97.12 317 PRO A O 1
ATOM 2501 N N . ILE A 1 318 ? -2.953 -37.75 -31 1 96.31 318 ILE A N 1
ATOM 2502 C CA . ILE A 1 318 ? -4.098 -38.562 -30.609 1 96.31 318 ILE A CA 1
ATOM 2503 C C . ILE A 1 318 ? -5.363 -37.719 -30.594 1 96.31 318 ILE A C 1
ATOM 2505 O O . ILE A 1 318 ? -6.344 -38.031 -31.266 1 96.31 318 ILE A O 1
ATOM 2509 N N . THR A 1 319 ? -5.379 -36.719 -29.828 1 95.38 319 THR A N 1
ATOM 2510 C CA . THR A 1 319 ? -6.531 -35.844 -29.719 1 95.38 319 THR A CA 1
ATOM 2511 C C . THR A 1 319 ? -6.109 -34.469 -29.203 1 95.38 319 THR A C 1
ATOM 2513 O O . THR A 1 319 ? -4.973 -34.281 -28.75 1 95.38 319 THR A O 1
ATOM 2516 N N . ALA A 1 320 ? -7.043 -33.5 -29.359 1 96.5 320 ALA A N 1
ATOM 2517 C CA . ALA A 1 320 ? -6.84 -32.125 -28.891 1 96.5 320 ALA A CA 1
ATOM 2518 C C . ALA A 1 320 ? -8.078 -31.609 -28.156 1 96.5 320 ALA A C 1
ATOM 2520 O O . ALA A 1 320 ? -9.211 -31.891 -28.562 1 96.5 320 ALA A O 1
ATOM 2521 N N . ILE A 1 321 ? -7.836 -30.922 -27.109 1 97.06 321 ILE A N 1
ATOM 2522 C CA . ILE A 1 321 ? -8.898 -30.297 -26.328 1 97.06 321 ILE A CA 1
ATOM 2523 C C . ILE A 1 321 ? -8.664 -28.797 -26.25 1 97.06 321 ILE A C 1
ATOM 2525 O O . ILE A 1 321 ? -7.625 -28.344 -25.75 1 97.06 321 ILE A O 1
ATOM 2529 N N . ASP A 1 322 ? -9.57 -28.016 -26.719 1 97.12 322 ASP A N 1
ATOM 2530 C CA . ASP A 1 322 ? -9.531 -26.562 -26.547 1 97.12 322 ASP A CA 1
ATOM 2531 C C . ASP A 1 322 ? -10.414 -26.125 -25.391 1 97.12 322 ASP A C 1
ATOM 2533 O O . ASP A 1 322 ? -11.633 -26.047 -25.516 1 97.12 322 ASP A O 1
ATOM 2537 N N . LEU A 1 323 ? -9.773 -25.734 -24.266 1 96.88 323 LEU A N 1
ATOM 2538 C CA . LEU A 1 323 ? -10.508 -25.375 -23.062 1 96.88 323 LEU A CA 1
ATOM 2539 C C . LEU A 1 323 ? -11.312 -24.109 -23.281 1 96.88 323 LEU A C 1
ATOM 2541 O O . LEU A 1 323 ? -12.336 -23.891 -22.625 1 96.88 323 LEU A O 1
ATOM 2545 N N . ARG A 1 324 ? -10.961 -23.219 -24.109 1 95.62 324 ARG A N 1
ATOM 2546 C CA . ARG A 1 324 ? -11.617 -21.938 -24.359 1 95.62 324 ARG A CA 1
ATOM 2547 C C . ARG A 1 324 ? -13.016 -22.125 -24.922 1 95.62 324 ARG A C 1
ATOM 2549 O O . ARG A 1 324 ? -13.883 -21.266 -24.781 1 95.62 324 ARG A O 1
ATOM 2556 N N . GLU A 1 325 ? -13.172 -23.297 -25.484 1 94.56 325 GLU A N 1
ATOM 2557 C CA . GLU A 1 325 ? -14.422 -23.562 -26.188 1 94.56 325 GLU A CA 1
ATOM 2558 C C . GLU A 1 325 ? -15.375 -24.391 -25.328 1 94.56 325 GLU A C 1
ATOM 2560 O O . GLU A 1 325 ? -16.469 -24.766 -25.766 1 94.56 325 GLU A O 1
ATOM 2565 N N . THR A 1 326 ? -14.969 -24.688 -24.219 1 93.38 326 THR A N 1
ATOM 2566 C CA . THR A 1 326 ? -15.836 -25.406 -23.297 1 93.38 326 THR A CA 1
ATOM 2567 C C . THR A 1 326 ? -16.719 -24.438 -22.516 1 93.38 326 THR A C 1
ATOM 2569 O O . THR A 1 326 ? -16.578 -23.219 -22.641 1 93.38 326 THR A O 1
ATOM 2572 N N . ASP A 1 327 ? -17.594 -25.016 -21.672 1 88.75 327 ASP A N 1
ATOM 2573 C CA . ASP A 1 327 ? -18.5 -24.203 -20.844 1 88.75 327 ASP A CA 1
ATOM 2574 C C . ASP A 1 327 ? -17.719 -23.422 -19.797 1 88.75 327 ASP A C 1
ATOM 2576 O O . ASP A 1 327 ? -18.234 -22.453 -19.234 1 88.75 327 ASP A O 1
ATOM 2580 N N . GLN A 1 328 ? -16.484 -23.859 -19.562 1 89.5 328 GLN A N 1
ATOM 2581 C CA . GLN A 1 328 ? -15.641 -23.188 -18.562 1 89.5 328 GLN A CA 1
ATOM 2582 C C . GLN A 1 328 ? -14.656 -22.234 -19.234 1 89.5 328 GLN A C 1
ATOM 2584 O O . GLN A 1 328 ? -13.891 -21.562 -18.547 1 89.5 328 GLN A O 1
ATOM 2589 N N . GLY A 1 329 ? -14.695 -22.172 -20.484 1 94.12 329 GLY A N 1
ATOM 2590 C CA . GLY A 1 329 ? -13.672 -21.469 -21.234 1 94.12 329 GLY A CA 1
ATOM 2591 C C . GLY A 1 329 ? -13.898 -19.969 -21.297 1 94.12 329 GLY A C 1
ATOM 2592 O O . GLY A 1 329 ? -15.008 -19.5 -21.047 1 94.12 329 GLY A O 1
ATOM 2593 N N . TYR A 1 330 ? -12.898 -19.219 -21.516 1 92.31 330 TYR A N 1
ATOM 2594 C CA . TYR A 1 330 ? -12.914 -17.766 -21.703 1 92.31 330 TYR A CA 1
ATOM 2595 C C . TYR A 1 330 ? -11.742 -17.312 -22.562 1 92.31 330 TYR A C 1
ATOM 2597 O O . TYR A 1 330 ? -10.773 -18.047 -22.75 1 92.31 330 TYR A O 1
ATOM 2605 N N . LYS A 1 331 ? -11.898 -16.141 -23.094 1 93.19 331 LYS A N 1
ATOM 2606 C CA . LYS A 1 331 ? -10.844 -15.562 -23.922 1 93.19 331 LYS A CA 1
ATOM 2607 C C . LYS A 1 331 ? -9.562 -15.359 -23.109 1 93.19 331 LYS A C 1
ATOM 2609 O O . LYS A 1 331 ? -9.594 -14.797 -22.016 1 93.19 331 LYS A O 1
ATOM 2614 N N . GLY A 1 332 ? -8.43 -15.875 -23.641 1 95.06 332 GLY A N 1
ATOM 2615 C CA . GLY A 1 332 ? -7.145 -15.672 -23 1 95.06 332 GLY A CA 1
ATOM 2616 C C . GLY A 1 332 ? -6.754 -16.812 -22.078 1 95.06 332 GLY A C 1
ATOM 2617 O O . GLY A 1 332 ? -5.672 -16.797 -21.484 1 95.06 332 GLY A O 1
ATOM 2618 N N . LEU A 1 333 ? -7.598 -17.75 -21.953 1 97.25 333 LEU A N 1
ATOM 2619 C CA . LEU A 1 333 ? -7.27 -18.922 -21.141 1 97.25 333 LEU A CA 1
ATOM 2620 C C . LEU A 1 333 ? -5.977 -19.562 -21.625 1 97.25 333 LEU A C 1
ATOM 2622 O O . LEU A 1 333 ? -5.793 -19.781 -22.812 1 97.25 333 LEU A O 1
ATOM 2626 N N . SER A 1 334 ? -5.082 -19.828 -20.703 1 98.31 334 SER A N 1
ATOM 2627 C CA . SER A 1 334 ? -3.775 -20.406 -21 1 98.31 334 SER A CA 1
ATOM 2628 C C . SER A 1 334 ? -3.459 -21.562 -20.062 1 98.31 334 SER A C 1
ATOM 2630 O O . SER A 1 334 ? -3.707 -21.484 -18.859 1 98.31 334 SER A O 1
ATOM 2632 N N . VAL A 1 335 ? -2.932 -22.625 -20.641 1 98.69 335 VAL A N 1
ATOM 2633 C CA . VAL A 1 335 ? -2.607 -23.812 -19.875 1 98.69 335 VAL A CA 1
ATOM 2634 C C . VAL A 1 335 ? -1.155 -23.75 -19.406 1 98.69 335 VAL A C 1
ATOM 2636 O O . VAL A 1 335 ? -0.24 -23.594 -20.219 1 98.69 335 VAL A O 1
ATOM 2639 N N . ARG A 1 336 ? -0.975 -23.922 -18.141 1 98.62 336 ARG A N 1
ATOM 2640 C CA . ARG A 1 336 ? 0.36 -23.766 -17.578 1 98.62 336 ARG A CA 1
ATOM 2641 C C . ARG A 1 336 ? 0.884 -25.094 -17.031 1 98.62 336 ARG A C 1
ATOM 2643 O O . ARG A 1 336 ? 2.082 -25.234 -16.781 1 98.62 336 ARG A O 1
ATOM 2650 N N . SER A 1 337 ? 0.039 -26.016 -16.828 1 98.81 337 SER A N 1
ATOM 2651 C CA . SER A 1 337 ? 0.417 -27.344 -16.359 1 98.81 337 SER A CA 1
ATOM 2652 C C . SER A 1 337 ? -0.541 -28.406 -16.875 1 98.81 337 SER A C 1
ATOM 2654 O O . SER A 1 337 ? -1.753 -28.188 -16.922 1 98.81 337 SER A O 1
ATOM 2656 N N . VAL A 1 338 ? 0.012 -29.5 -17.297 1 98.69 338 VAL A N 1
ATOM 2657 C CA . VAL A 1 338 ? -0.774 -30.656 -17.719 1 98.69 338 VAL A CA 1
ATOM 2658 C C . VAL A 1 338 ? -0.185 -31.922 -17.109 1 98.69 338 VAL A C 1
ATOM 2660 O O . VAL A 1 338 ? 1.036 -32.094 -17.047 1 98.69 338 VAL A O 1
ATOM 2663 N N . CYS A 1 339 ? -0.987 -32.781 -16.625 1 98.38 339 CYS A N 1
ATOM 2664 C CA . CYS A 1 339 ? -0.622 -34.094 -16.094 1 98.38 339 CYS A CA 1
ATOM 2665 C C . CYS A 1 339 ? -1.619 -35.156 -16.547 1 98.38 339 CYS A C 1
ATOM 2667 O O . CYS A 1 339 ? -2.777 -35.156 -16.125 1 98.38 339 CYS A O 1
ATOM 2669 N N . TRP A 1 340 ? -1.121 -36.031 -17.406 1 98 340 TRP A N 1
ATOM 2670 C CA . TRP A 1 340 ? -1.962 -37.094 -17.953 1 98 340 TRP A CA 1
ATOM 2671 C C . TRP A 1 340 ? -1.715 -38.406 -17.234 1 98 340 TRP A C 1
ATOM 2673 O O . TRP A 1 340 ? -0.572 -38.844 -17.125 1 98 340 TRP A O 1
ATOM 2683 N N . ARG A 1 341 ? -2.76 -39.031 -16.719 1 96.12 341 ARG A N 1
ATOM 2684 C CA . ARG A 1 341 ? -2.695 -40.312 -16.047 1 96.12 341 ARG A CA 1
ATOM 2685 C C . ARG A 1 341 ? -3.951 -41.156 -16.312 1 96.12 341 ARG A C 1
ATOM 2687 O O . ARG A 1 341 ? -5.051 -40.75 -15.914 1 96.12 341 ARG A O 1
ATOM 2694 N N . GLY A 1 342 ? -3.746 -42.281 -16.969 1 93.94 342 GLY A N 1
ATOM 2695 C CA . GLY A 1 342 ? -4.898 -43.094 -17.328 1 93.94 342 GLY A CA 1
ATOM 2696 C C . GLY A 1 342 ? -5.879 -42.375 -18.234 1 93.94 342 GLY A C 1
ATOM 2697 O O . GLY A 1 342 ? -5.5 -41.844 -19.297 1 93.94 342 GLY A O 1
ATOM 2698 N N . ASP A 1 343 ? -7.094 -42.25 -17.703 1 94.88 343 ASP A N 1
ATOM 2699 C CA . ASP A 1 343 ? -8.117 -41.594 -18.5 1 94.88 343 ASP A CA 1
ATOM 2700 C C . ASP A 1 343 ? -8.336 -40.156 -18.047 1 94.88 343 ASP A C 1
ATOM 2702 O O . ASP A 1 343 ? -9.281 -39.5 -18.484 1 94.88 343 ASP A O 1
ATOM 2706 N N . HIS A 1 344 ? -7.48 -39.719 -17.188 1 96.69 344 HIS A N 1
ATOM 2707 C CA . HIS A 1 344 ? -7.688 -38.375 -16.641 1 96.69 344 HIS A CA 1
ATOM 2708 C C . HIS A 1 344 ? -6.535 -37.438 -16.984 1 96.69 344 HIS A C 1
ATOM 2710 O O . HIS A 1 344 ? -5.383 -37.875 -17.062 1 96.69 344 HIS A O 1
ATOM 2716 N N . ILE A 1 345 ? -6.902 -36.219 -17.188 1 97.88 345 ILE A N 1
ATOM 2717 C CA . ILE A 1 345 ? -5.934 -35.156 -17.406 1 97.88 345 ILE A CA 1
ATOM 2718 C C . ILE A 1 345 ? -6.16 -34.031 -16.406 1 97.88 345 ILE A C 1
ATOM 2720 O O . ILE A 1 345 ? -7.27 -33.5 -16.281 1 97.88 345 ILE A O 1
ATOM 2724 N N . LEU A 1 346 ? -5.164 -33.75 -15.68 1 98.38 346 LEU A N 1
ATOM 2725 C CA . LEU A 1 346 ? -5.18 -32.625 -14.781 1 98.38 346 LEU A CA 1
ATOM 2726 C C . LEU A 1 346 ? -4.59 -31.391 -15.453 1 98.38 346 LEU A C 1
ATOM 2728 O O . LEU A 1 346 ? -3.508 -31.453 -16.047 1 98.38 346 LEU A O 1
ATOM 2732 N N . VAL A 1 347 ? -5.332 -30.266 -15.352 1 98.62 347 VAL A N 1
ATOM 2733 C CA . VAL A 1 347 ? -4.922 -29.062 -16.078 1 98.62 347 VAL A CA 1
ATOM 2734 C C . VAL A 1 347 ? -4.918 -27.875 -15.125 1 98.62 347 VAL A C 1
ATOM 2736 O O . VAL A 1 347 ? -5.887 -27.641 -14.406 1 98.62 347 VAL A O 1
ATOM 2739 N N . GLY A 1 348 ? -3.82 -27.156 -15.07 1 98.62 348 GLY A N 1
ATOM 2740 C CA . GLY A 1 348 ? -3.734 -25.891 -14.375 1 98.62 348 GLY A CA 1
ATOM 2741 C C . GLY A 1 348 ? -3.625 -24.703 -15.32 1 98.62 348 GLY A C 1
ATOM 2742 O O . GLY A 1 348 ? -2.881 -24.75 -16.297 1 98.62 348 GLY A O 1
ATOM 2743 N N . THR A 1 349 ? -4.383 -23.656 -15.031 1 98.31 349 THR A N 1
ATOM 2744 C CA . THR A 1 349 ? -4.379 -22.5 -15.93 1 98.31 349 THR A CA 1
ATOM 2745 C C . THR A 1 349 ? -3.6 -21.344 -15.312 1 98.31 349 THR A C 1
ATOM 2747 O O . THR A 1 349 ? -3.324 -21.344 -14.117 1 98.31 349 THR A O 1
ATOM 2750 N N . GLN A 1 350 ? -3.307 -20.375 -16.188 1 97.62 350 GLN A N 1
ATOM 2751 C CA . GLN A 1 350 ? -2.613 -19.172 -15.766 1 97.62 350 GLN A CA 1
ATOM 2752 C C . GLN A 1 350 ? -3.449 -18.375 -14.766 1 97.62 350 GLN A C 1
ATOM 2754 O O . GLN A 1 350 ? -2.904 -17.719 -13.875 1 97.62 350 GLN A O 1
ATOM 2759 N N . ASP A 1 351 ? -4.719 -18.453 -14.852 1 95.62 351 ASP A N 1
ATOM 2760 C CA . ASP A 1 351 ? -5.605 -17.594 -14.07 1 95.62 351 ASP A CA 1
ATOM 2761 C C . ASP A 1 351 ? -6.16 -18.344 -12.859 1 95.62 351 ASP A C 1
ATOM 2763 O O . ASP A 1 351 ? -7.293 -18.094 -12.438 1 95.62 351 ASP A O 1
ATOM 2767 N N . SER A 1 352 ? -5.449 -19.312 -12.383 1 96.75 352 SER A N 1
ATOM 2768 C CA . SER A 1 352 ? -5.656 -19.891 -11.062 1 96.75 352 SER A CA 1
ATOM 2769 C C . SER A 1 352 ? -6.82 -20.875 -11.062 1 96.75 352 SER A C 1
ATOM 2771 O O . SER A 1 352 ? -7.637 -20.891 -10.141 1 96.75 352 SER A O 1
ATOM 2773 N N . GLU A 1 353 ? -6.891 -21.672 -12.117 1 97.06 353 GLU A N 1
ATOM 2774 C CA . GLU A 1 353 ? -7.875 -22.75 -12.148 1 97.06 353 GLU A CA 1
ATOM 2775 C C . GLU A 1 353 ? -7.195 -24.109 -12.273 1 97.06 353 GLU A C 1
ATOM 2777 O O . GLU A 1 353 ? -6.141 -24.219 -12.906 1 97.06 353 GLU A O 1
ATOM 2782 N N . ILE A 1 354 ? -7.812 -25.078 -11.68 1 98.12 354 ILE A N 1
ATOM 2783 C CA . ILE A 1 354 ? -7.48 -26.484 -11.906 1 98.12 354 ILE A CA 1
ATOM 2784 C C . ILE A 1 354 ? -8.688 -27.219 -12.484 1 98.12 354 ILE A C 1
ATOM 2786 O O . ILE A 1 354 ? -9.781 -27.172 -11.914 1 98.12 354 ILE A O 1
ATOM 2790 N N . PHE A 1 355 ? -8.453 -27.859 -13.586 1 97.81 355 PHE A N 1
ATOM 2791 C CA . PHE A 1 355 ? -9.477 -28.688 -14.195 1 97.81 355 PHE A CA 1
ATOM 2792 C C . PHE A 1 355 ? -9.039 -30.156 -14.234 1 97.81 355 PHE A C 1
ATOM 2794 O O . PHE A 1 355 ? -7.844 -30.453 -14.312 1 97.81 355 PHE A O 1
ATOM 2801 N N . GLU A 1 356 ? -9.984 -30.969 -14.156 1 97.81 356 GLU A N 1
ATOM 2802 C CA . GLU A 1 356 ? -9.781 -32.375 -14.492 1 97.81 356 GLU A CA 1
ATOM 2803 C C . GLU A 1 356 ? -10.641 -32.781 -15.688 1 97.81 356 GLU A C 1
ATOM 2805 O O . GLU A 1 356 ? -11.828 -32.469 -15.742 1 97.81 356 GLU A O 1
ATOM 2810 N N . ILE A 1 357 ? -10.016 -33.406 -16.594 1 97.31 357 ILE A N 1
ATOM 2811 C CA . ILE A 1 357 ? -10.688 -33.844 -17.812 1 97.31 357 ILE A CA 1
ATOM 2812 C C . ILE A 1 357 ? -10.602 -35.344 -17.953 1 97.31 357 ILE A C 1
ATOM 2814 O O . ILE A 1 357 ? -9.539 -35.938 -17.766 1 97.31 357 ILE A O 1
ATOM 2818 N N . VAL A 1 358 ? -11.734 -35.938 -18.25 1 96 358 VAL A N 1
ATOM 2819 C CA . VAL A 1 358 ? -11.742 -37.344 -18.672 1 96 358 VAL A CA 1
ATOM 2820 C C . VAL A 1 358 ? -11.562 -37.438 -20.188 1 96 358 VAL A C 1
ATOM 2822 O O . VAL A 1 358 ? -12.32 -36.812 -20.938 1 96 358 VAL A O 1
ATOM 2825 N N . VAL A 1 359 ? -10.609 -38.188 -20.609 1 92.88 359 VAL A N 1
ATOM 2826 C CA . VAL A 1 359 ? -10.141 -38.219 -22 1 92.88 359 VAL A CA 1
ATOM 2827 C C . VAL A 1 359 ? -11.312 -38.5 -22.938 1 92.88 359 VAL A C 1
ATOM 2829 O O . VAL A 1 359 ? -11.414 -37.906 -24.016 1 92.88 359 VAL A O 1
ATOM 2832 N N . HIS A 1 360 ? -12.281 -39.312 -22.531 1 92.06 360 HIS A N 1
ATOM 2833 C CA . HIS A 1 360 ? -13.391 -39.688 -23.406 1 92.06 360 HIS A CA 1
ATOM 2834 C C . HIS A 1 360 ? -14.539 -38.688 -23.266 1 92.06 360 HIS A C 1
ATOM 2836 O O . HIS A 1 360 ? -15.539 -38.781 -23.984 1 92.06 360 HIS A O 1
ATOM 2842 N N . GLU A 1 361 ? -14.469 -37.75 -22.359 1 91.31 361 GLU A N 1
ATOM 2843 C CA . GLU A 1 361 ? -15.422 -36.656 -22.172 1 91.31 361 GLU A CA 1
ATOM 2844 C C . GLU A 1 361 ? -14.719 -35.312 -22.266 1 91.31 361 GLU A C 1
ATOM 2846 O O . GLU A 1 361 ? -14.852 -34.469 -21.359 1 91.31 361 GLU A O 1
ATOM 2851 N N . ARG A 1 362 ? -14.156 -35.062 -23.391 1 87.81 362 ARG A N 1
ATOM 2852 C CA . ARG A 1 362 ? -13.188 -33.969 -23.547 1 87.81 362 ARG A CA 1
ATOM 2853 C C . ARG A 1 362 ? -13.867 -32.594 -23.484 1 87.81 362 ARG A C 1
ATOM 2855 O O . ARG A 1 362 ? -13.211 -31.594 -23.234 1 87.81 362 ARG A O 1
ATOM 2862 N N . ASN A 1 363 ? -15.117 -32.531 -23.656 1 88.62 363 ASN A N 1
ATOM 2863 C CA . ASN A 1 363 ? -15.812 -31.25 -23.719 1 88.62 363 ASN A CA 1
ATOM 2864 C C . ASN A 1 363 ? -16.406 -30.859 -22.375 1 88.62 363 ASN A C 1
ATOM 2866 O O . ASN A 1 363 ? -17.109 -29.859 -22.266 1 88.62 363 ASN A O 1
ATOM 2870 N N . LYS A 1 364 ? -16.078 -31.641 -21.359 1 92.44 364 LYS A N 1
ATOM 2871 C CA . LYS A 1 364 ? -16.672 -31.375 -20.062 1 92.44 364 LYS A CA 1
ATOM 2872 C C . LYS A 1 364 ? -15.586 -31.328 -18.969 1 92.44 364 LYS A C 1
ATOM 2874 O O . LYS A 1 364 ? -15.586 -32.125 -18.047 1 92.44 364 LYS A O 1
ATOM 2879 N N . PRO A 1 365 ? -14.742 -30.344 -19.094 1 95.62 365 PRO A N 1
ATOM 2880 C CA . PRO A 1 365 ? -13.766 -30.219 -18 1 95.62 365 PRO A CA 1
ATOM 2881 C C . PRO A 1 365 ? -14.43 -29.984 -16.641 1 95.62 365 PRO A C 1
ATOM 2883 O O . PRO A 1 365 ? -15.391 -29.219 -16.547 1 95.62 365 PRO A O 1
ATOM 2886 N N . PHE A 1 366 ? -14 -30.672 -15.68 1 95.38 366 PHE A N 1
ATOM 2887 C CA . PHE A 1 366 ? -14.484 -30.516 -14.312 1 95.38 366 PHE A CA 1
ATOM 2888 C C . PHE A 1 366 ? -13.641 -29.484 -13.562 1 95.38 366 PHE A C 1
ATOM 2890 O O . PHE A 1 366 ? -12.43 -29.672 -13.406 1 95.38 366 PHE A O 1
ATOM 2897 N N . LEU A 1 367 ? -14.289 -28.5 -13.148 1 95.12 367 LEU A N 1
ATOM 2898 C CA . LEU A 1 367 ? -13.586 -27.469 -12.391 1 95.12 367 LEU A CA 1
ATOM 2899 C C . LEU A 1 367 ? -13.328 -27.938 -10.953 1 95.12 367 LEU A C 1
ATOM 2901 O O . LEU A 1 367 ? -14.273 -28.172 -10.203 1 95.12 367 LEU A O 1
ATOM 2905 N N . ILE A 1 368 ? -12.094 -27.938 -10.555 1 95.62 368 ILE A N 1
ATOM 2906 C CA . ILE A 1 368 ? -11.695 -28.438 -9.242 1 95.62 368 ILE A CA 1
ATOM 2907 C C . ILE A 1 368 ? -11.43 -27.25 -8.305 1 95.62 368 ILE A C 1
ATOM 2909 O O . ILE A 1 368 ? -11.797 -27.297 -7.125 1 95.62 368 ILE A O 1
ATOM 2913 N N . MET A 1 369 ? -10.742 -26.359 -8.781 1 95 369 MET A N 1
ATOM 2914 C CA . MET A 1 369 ? -10.266 -25.234 -7.992 1 95 369 MET A CA 1
ATOM 2915 C C . MET A 1 369 ? -10.258 -23.953 -8.82 1 95 369 MET A C 1
ATOM 2917 O O . MET A 1 369 ? -9.945 -23.984 -10.016 1 95 369 MET A O 1
ATOM 2921 N N . GLN A 1 370 ? -10.625 -22.906 -8.18 1 94.62 370 GLN A N 1
ATOM 2922 C CA . GLN A 1 370 ? -10.492 -21.594 -8.789 1 94.62 370 GLN A CA 1
ATOM 2923 C C . GLN A 1 370 ? -10.156 -20.531 -7.746 1 94.62 370 GLN A C 1
ATOM 2925 O O . GLN A 1 370 ? -10.516 -20.672 -6.578 1 94.62 370 GLN A O 1
ATOM 2930 N N . GLY A 1 371 ? -9.492 -19.562 -8.109 1 95.31 371 GLY A N 1
ATOM 2931 C CA . GLY A 1 371 ? -9.125 -18.422 -7.289 1 95.31 371 GLY A CA 1
ATOM 2932 C C . GLY A 1 371 ? -8.961 -17.141 -8.086 1 95.31 371 GLY A C 1
ATOM 2933 O O . GLY A 1 371 ? -9.414 -17.047 -9.227 1 95.31 371 GLY A O 1
ATOM 2934 N N . HIS A 1 372 ? -8.484 -16.156 -7.406 1 94.94 372 HIS A N 1
ATOM 2935 C CA . HIS A 1 372 ? -8.125 -14.922 -8.094 1 94.94 372 HIS A CA 1
ATOM 2936 C C . HIS A 1 372 ? -6.871 -15.102 -8.938 1 94.94 372 HIS A C 1
ATOM 2938 O O . HIS A 1 372 ? -6.055 -15.984 -8.656 1 94.94 372 HIS A O 1
ATOM 2944 N N . CYS A 1 373 ? -6.766 -14.383 -9.977 1 90.44 373 CYS A N 1
ATOM 2945 C CA . CYS A 1 373 ? -5.602 -14.492 -10.844 1 90.44 373 CYS A CA 1
ATOM 2946 C C . CYS A 1 373 ? -4.465 -13.602 -10.352 1 90.44 373 CYS A C 1
ATOM 2948 O O . CYS A 1 373 ? -4.391 -13.289 -9.156 1 90.44 373 CYS A O 1
ATOM 2950 N N . GLU A 1 374 ? -3.586 -13.266 -11.25 1 87.5 374 GLU A N 1
ATOM 2951 C CA . GLU A 1 374 ? -2.377 -12.555 -10.844 1 87.5 374 GLU A CA 1
ATOM 2952 C C . GLU A 1 374 ? -2.715 -11.219 -10.188 1 87.5 374 GLU A C 1
ATOM 2954 O O . GLU A 1 374 ? -3.629 -10.516 -10.633 1 87.5 374 GLU A O 1
ATOM 2959 N N . GLY A 1 375 ? -1.979 -10.953 -9.102 1 89.44 375 GLY A N 1
ATOM 2960 C CA . GLY A 1 375 ? -2.18 -9.742 -8.32 1 89.44 375 GLY A CA 1
ATOM 2961 C C . GLY A 1 375 ? -2.529 -10.023 -6.871 1 89.44 375 GLY A C 1
ATOM 2962 O O . GLY A 1 375 ? -2.797 -11.164 -6.496 1 89.44 375 GLY A O 1
ATOM 2963 N N . GLU A 1 376 ? -2.648 -8.961 -6.113 1 90.31 376 GLU A N 1
ATOM 2964 C CA . GLU A 1 376 ? -2.881 -9.094 -4.68 1 90.31 376 GLU A CA 1
ATOM 2965 C C . GLU A 1 376 ? -4.371 -9.047 -4.352 1 90.31 376 GLU A C 1
ATOM 2967 O O . GLU A 1 376 ? -5.16 -8.492 -5.121 1 90.31 376 GLU A O 1
ATOM 2972 N N . LEU A 1 377 ? -4.691 -9.719 -3.271 1 93.56 377 LEU A N 1
ATOM 2973 C CA . LEU A 1 377 ? -6.016 -9.625 -2.674 1 93.56 377 LEU A CA 1
ATOM 2974 C C . LEU A 1 377 ? -6.074 -8.5 -1.646 1 93.56 377 LEU A C 1
ATOM 2976 O O . LEU A 1 377 ? -5.277 -8.469 -0.709 1 93.56 377 LEU A O 1
ATOM 2980 N N . TRP A 1 378 ? -7.066 -7.652 -1.812 1 92.81 378 TRP A N 1
ATOM 2981 C CA . TRP A 1 378 ? -7.066 -6.473 -0.953 1 92.81 378 TRP A CA 1
ATOM 2982 C C . TRP A 1 378 ? -8.336 -6.414 -0.11 1 92.81 378 TRP A C 1
ATOM 2984 O O . TRP A 1 378 ? -8.328 -5.871 0.997 1 92.81 378 TRP A O 1
ATOM 2994 N N . ALA A 1 379 ? -9.391 -6.969 -0.615 1 95.62 379 ALA A N 1
ATOM 2995 C CA . ALA A 1 379 ? -10.68 -6.762 0.039 1 95.62 379 ALA A CA 1
ATOM 2996 C C . ALA A 1 379 ? -11.258 -8.078 0.551 1 95.62 379 ALA A C 1
ATOM 2998 O O . ALA A 1 379 ? -11.156 -9.109 -0.12 1 95.62 379 ALA A O 1
ATOM 2999 N N . LEU A 1 380 ? -11.812 -8.062 1.653 1 94.62 380 LEU A N 1
ATOM 3000 C CA . LEU A 1 380 ? -12.531 -9.18 2.262 1 94.62 380 LEU A CA 1
ATOM 3001 C C . LEU A 1 380 ? -13.727 -8.688 3.068 1 94.62 380 LEU A C 1
ATOM 3003 O O . LEU A 1 380 ? -13.602 -7.734 3.848 1 94.62 380 LEU A O 1
ATOM 3007 N N . ALA A 1 381 ? -14.805 -9.195 2.807 1 93.75 381 ALA A N 1
ATOM 3008 C CA . ALA A 1 381 ? -16.016 -8.945 3.584 1 93.75 381 ALA A CA 1
ATOM 3009 C C . ALA A 1 381 ? -16.812 -10.234 3.785 1 93.75 381 ALA A C 1
ATOM 3011 O O . ALA A 1 381 ? -16.703 -11.172 2.984 1 93.75 381 ALA A O 1
ATOM 3012 N N . VAL A 1 382 ? -17.562 -10.281 4.852 1 93 382 VAL A N 1
ATOM 3013 C CA . VAL A 1 382 ? -18.391 -11.453 5.129 1 93 382 VAL A CA 1
ATOM 3014 C C . VAL A 1 382 ? -19.859 -11.047 5.191 1 93 382 VAL A C 1
ATOM 3016 O O . VAL A 1 382 ? -20.188 -9.977 5.699 1 93 382 VAL A O 1
ATOM 3019 N N . HIS A 1 383 ? -20.625 -11.906 4.633 1 92.94 383 HIS A N 1
ATOM 3020 C CA . HIS A 1 383 ? -22.062 -11.672 4.754 1 92.94 383 HIS A CA 1
ATOM 3021 C C . HIS A 1 383 ? -22.516 -11.766 6.207 1 92.94 383 HIS A C 1
ATOM 3023 O O . HIS A 1 383 ? -22.047 -12.641 6.949 1 92.94 383 HIS A O 1
ATOM 3029 N N . PRO A 1 384 ? -23.422 -10.953 6.609 1 89.25 384 PRO A N 1
ATOM 3030 C CA . PRO A 1 384 ? -23.75 -10.883 8.031 1 89.25 384 PRO A CA 1
ATOM 3031 C C . PRO A 1 384 ? -24.5 -12.125 8.523 1 89.25 384 PRO A C 1
ATOM 3033 O O . PRO A 1 384 ? -24.375 -12.5 9.695 1 89.25 384 PRO A O 1
ATOM 3036 N N . THR A 1 385 ? -25.219 -12.773 7.609 1 91.44 385 THR A N 1
ATOM 3037 C CA . THR A 1 385 ? -26.078 -13.844 8.117 1 91.44 385 THR A CA 1
ATOM 3038 C C . THR A 1 385 ? -25.828 -15.141 7.348 1 91.44 385 THR A C 1
ATOM 3040 O O . THR A 1 385 ? -26.219 -16.219 7.801 1 91.44 385 THR A O 1
ATOM 3043 N N . LYS A 1 386 ? -25.328 -15.078 6.145 1 94 386 LYS A N 1
ATOM 3044 C CA . LYS A 1 386 ? -25.062 -16.25 5.328 1 94 386 LYS A CA 1
ATOM 3045 C C . LYS A 1 386 ? -23.578 -16.625 5.352 1 94 386 LYS A C 1
ATOM 3047 O O . LYS A 1 386 ? -22.734 -15.758 5.547 1 94 386 LYS A O 1
ATOM 3052 N N . PRO A 1 387 ? -23.297 -17.859 5.219 1 95 387 PRO A N 1
ATOM 3053 C CA . PRO A 1 387 ? -21.906 -18.266 5.203 1 95 387 PRO A CA 1
ATOM 3054 C C . PRO A 1 387 ? -21.203 -17.969 3.875 1 95 387 PRO A C 1
ATOM 3056 O O . PRO A 1 387 ? -20.766 -18.891 3.182 1 95 387 PRO A O 1
ATOM 3059 N N . LEU A 1 388 ? -21.172 -16.703 3.543 1 96.12 388 LEU A N 1
ATOM 3060 C CA . LEU A 1 388 ? -20.578 -16.188 2.312 1 96.12 388 LEU A CA 1
ATOM 3061 C C . LEU A 1 388 ? -19.484 -15.188 2.617 1 96.12 388 LEU A C 1
ATOM 3063 O O . LEU A 1 388 ? -19.594 -14.398 3.557 1 96.12 388 LEU A O 1
ATOM 3067 N N . ALA A 1 389 ? -18.484 -15.258 1.835 1 96.44 389 ALA A N 1
ATOM 3068 C CA . ALA A 1 389 ? -17.422 -14.25 1.886 1 96.44 389 ALA A CA 1
ATOM 3069 C C . ALA A 1 389 ? -17.234 -13.586 0.523 1 96.44 389 ALA A C 1
ATOM 3071 O O . ALA A 1 389 ? -17.484 -14.203 -0.514 1 96.44 389 ALA A O 1
ATOM 3072 N N . VAL A 1 390 ? -16.859 -12.352 0.578 1 96.62 390 VAL A N 1
ATOM 3073 C CA . VAL A 1 390 ? -16.594 -11.57 -0.626 1 96.62 390 VAL A CA 1
ATOM 3074 C C . VAL A 1 390 ? -15.125 -11.156 -0.659 1 96.62 390 VAL A C 1
ATOM 3076 O O . VAL A 1 390 ? -14.586 -10.695 0.346 1 96.62 390 VAL A O 1
ATOM 3079 N N . THR A 1 391 ? -14.477 -11.406 -1.771 1 97.38 391 THR A N 1
ATOM 3080 C CA . THR A 1 391 ? -13.094 -10.953 -1.927 1 97.38 391 THR A CA 1
ATOM 3081 C C . THR A 1 391 ? -12.953 -10.047 -3.145 1 97.38 391 THR A C 1
ATOM 3083 O O . THR A 1 391 ? -13.711 -10.18 -4.113 1 97.38 391 THR A O 1
ATOM 3086 N N . GLY A 1 392 ? -12.109 -9.086 -3.033 1 96.81 392 GLY A N 1
ATOM 3087 C CA . GLY A 1 392 ? -11.719 -8.211 -4.125 1 96.81 392 GLY A CA 1
ATOM 3088 C C . GLY A 1 392 ? -10.219 -8.164 -4.348 1 96.81 392 GLY A C 1
ATOM 3089 O O . GLY A 1 392 ? -9.445 -8.211 -3.391 1 96.81 392 GLY A O 1
ATOM 3090 N N . SER A 1 393 ? -9.875 -8.062 -5.629 1 96.62 393 SER A N 1
ATOM 3091 C CA . SER A 1 393 ? -8.477 -8.281 -5.977 1 96.62 393 SER A CA 1
ATOM 3092 C C . SER A 1 393 ? -8 -7.277 -7.023 1 96.62 393 SER A C 1
ATOM 3094 O O . SER A 1 393 ? -8.812 -6.566 -7.621 1 96.62 393 SER A O 1
ATOM 3096 N N . ASP A 1 394 ? -6.719 -7.219 -7.285 1 96.44 394 ASP A N 1
ATOM 3097 C CA . ASP A 1 394 ? -6.066 -6.473 -8.359 1 96.44 394 ASP A CA 1
ATOM 3098 C C . ASP A 1 394 ? -6.523 -6.973 -9.727 1 96.44 394 ASP A C 1
ATOM 3100 O O . ASP A 1 394 ? -6.379 -6.273 -10.734 1 96.44 394 ASP A O 1
ATOM 3104 N N . ASP A 1 395 ? -7.035 -8.203 -9.836 1 93.75 395 ASP A N 1
ATOM 3105 C CA . ASP A 1 395 ? -7.445 -8.773 -11.117 1 93.75 395 ASP A CA 1
ATOM 3106 C C . ASP A 1 395 ? -8.781 -8.195 -11.578 1 93.75 395 ASP A C 1
ATOM 3108 O O . ASP A 1 395 ? -9.406 -8.719 -12.5 1 93.75 395 ASP A O 1
ATOM 3112 N N . ARG A 1 396 ? -9.32 -7.195 -10.797 1 95.62 396 ARG A N 1
ATOM 3113 C CA . ARG A 1 396 ? -10.5 -6.398 -11.102 1 95.62 396 ARG A CA 1
ATOM 3114 C C . ARG A 1 396 ? -11.773 -7.234 -11 1 95.62 396 ARG A C 1
ATOM 3116 O O . ARG A 1 396 ? -12.758 -6.973 -11.695 1 95.62 396 ARG A O 1
ATOM 3123 N N . SER A 1 397 ? -11.703 -8.211 -10.219 1 94.38 397 SER A N 1
ATOM 3124 C CA . SER A 1 397 ? -12.922 -8.984 -10.016 1 94.38 397 SER A CA 1
ATOM 3125 C C . SER A 1 397 ? -13.305 -9.039 -8.539 1 94.38 397 SER A C 1
ATOM 3127 O O . SER A 1 397 ? -12.438 -9 -7.664 1 94.38 397 SER A O 1
ATOM 3129 N N . VAL A 1 398 ? -14.586 -9.031 -8.328 1 96 398 VAL A N 1
ATOM 3130 C CA . VAL A 1 398 ? -15.18 -9.359 -7.035 1 96 398 VAL A CA 1
ATOM 3131 C C . VAL A 1 398 ? -15.789 -10.758 -7.082 1 96 398 VAL A C 1
ATOM 3133 O O . VAL A 1 398 ? -16.453 -11.117 -8.047 1 96 398 VAL A O 1
ATOM 3136 N N . ARG A 1 399 ? -15.477 -11.461 -6.051 1 96.44 399 ARG A N 1
ATOM 3137 C CA . ARG A 1 399 ? -15.922 -12.844 -6.035 1 96.44 399 ARG A CA 1
ATOM 3138 C C . ARG A 1 399 ? -16.641 -13.18 -4.734 1 96.44 399 ARG A C 1
ATOM 3140 O O . ARG A 1 399 ? -16.234 -12.734 -3.66 1 96.44 399 ARG A O 1
ATOM 3147 N N . ILE A 1 400 ? -17.719 -13.867 -4.867 1 96.19 400 ILE A N 1
ATOM 3148 C CA . ILE A 1 400 ? -18.484 -14.344 -3.715 1 96.19 400 ILE A CA 1
ATOM 3149 C C . ILE A 1 400 ? -18.281 -15.852 -3.551 1 96.19 400 ILE A C 1
ATOM 3151 O O . ILE A 1 400 ? -18.469 -16.609 -4.504 1 96.19 400 ILE A O 1
ATOM 3155 N N . TRP A 1 401 ? -17.953 -16.234 -2.344 1 97 401 TRP A N 1
ATOM 3156 C CA . TRP A 1 401 ? -17.609 -17.625 -2.064 1 97 401 TRP A CA 1
ATOM 3157 C C . TRP A 1 401 ? -18.578 -18.25 -1.064 1 97 401 TRP A C 1
ATOM 3159 O O . TRP A 1 401 ? -18.938 -17.609 -0.065 1 97 401 TRP A O 1
ATOM 3169 N N . SER A 1 402 ? -19.031 -19.438 -1.325 1 95.5 402 SER A N 1
ATOM 3170 C CA . SER A 1 402 ? -19.688 -20.25 -0.305 1 95.5 402 SER A CA 1
ATOM 3171 C C . SER A 1 402 ? -18.672 -20.828 0.672 1 95.5 402 SER A C 1
ATOM 3173 O O . SER A 1 402 ? -17.797 -21.594 0.276 1 95.5 402 SER A O 1
ATOM 3175 N N . LEU A 1 403 ? -18.812 -20.516 1.936 1 94.56 403 LEU A N 1
ATOM 3176 C CA . LEU A 1 403 ? -17.859 -21 2.93 1 94.56 403 LEU A CA 1
ATOM 3177 C C . LEU A 1 403 ? -18.188 -22.438 3.324 1 94.56 403 LEU A C 1
ATOM 3179 O O . LEU A 1 403 ? -17.344 -23.141 3.881 1 94.56 403 LEU A O 1
ATOM 3183 N N . ILE A 1 404 ? -19.359 -22.812 2.973 1 94.56 404 ILE A N 1
ATOM 3184 C CA . ILE A 1 404 ? -19.797 -24.172 3.279 1 94.56 404 ILE A CA 1
ATOM 3185 C C . ILE A 1 404 ? -19.297 -25.125 2.191 1 94.56 404 ILE A C 1
ATOM 3187 O O . ILE A 1 404 ? -18.688 -26.156 2.49 1 94.56 404 ILE A O 1
ATOM 3191 N N . ASP A 1 405 ? -19.422 -24.734 0.986 1 93.19 405 ASP A N 1
ATOM 3192 C CA . ASP A 1 405 ? -19.094 -25.609 -0.136 1 93.19 405 ASP A CA 1
ATOM 3193 C C . ASP A 1 405 ? -17.656 -25.375 -0.611 1 93.19 405 ASP A C 1
ATOM 3195 O O . ASP A 1 405 ? -17.141 -26.125 -1.437 1 93.19 405 ASP A O 1
ATOM 3199 N N . HIS A 1 406 ? -17.094 -24.312 -0.109 1 95.06 406 HIS A N 1
ATOM 3200 C CA . HIS A 1 406 ? -15.773 -23.891 -0.576 1 95.06 406 HIS A CA 1
ATOM 3201 C C . HIS A 1 406 ? -15.75 -23.734 -2.092 1 95.06 406 HIS A C 1
ATOM 3203 O O . HIS A 1 406 ? -14.875 -24.281 -2.766 1 95.06 406 HIS A O 1
ATOM 3209 N N . ALA A 1 407 ? -16.703 -22.906 -2.561 1 93.25 407 ALA A N 1
ATOM 3210 C CA . ALA A 1 407 ? -16.859 -22.75 -4.004 1 93.25 407 ALA A CA 1
ATOM 3211 C C . ALA A 1 407 ? -17.203 -21.297 -4.363 1 93.25 407 ALA A C 1
ATOM 3213 O O . ALA A 1 407 ? -17.812 -20.594 -3.566 1 93.25 407 ALA A O 1
ATOM 3214 N N . LEU A 1 408 ? -16.844 -20.969 -5.543 1 94.06 408 LEU A N 1
ATOM 3215 C CA . LEU A 1 408 ? -17.219 -19.656 -6.078 1 94.06 408 LEU A CA 1
ATOM 3216 C C . LEU A 1 408 ? -18.703 -19.625 -6.43 1 94.06 408 LEU A C 1
ATOM 3218 O O . LEU A 1 408 ? -19.188 -20.484 -7.168 1 94.06 408 LEU A O 1
ATOM 3222 N N . ILE A 1 409 ? -19.359 -18.656 -5.898 1 92.38 409 ILE A N 1
ATOM 3223 C CA . ILE A 1 409 ? -20.797 -18.516 -6.133 1 92.38 409 ILE A CA 1
ATOM 3224 C C . ILE A 1 409 ? -21.031 -17.516 -7.254 1 92.38 409 ILE A C 1
ATOM 3226 O O . ILE A 1 409 ? -21.891 -17.734 -8.117 1 92.38 409 ILE A O 1
ATOM 3230 N N . ALA A 1 410 ? -20.297 -16.484 -7.184 1 92.19 410 ALA A N 1
ATOM 3231 C CA . ALA A 1 410 ? -20.516 -15.422 -8.156 1 92.19 410 ALA A CA 1
ATOM 3232 C C . ALA A 1 410 ? -19.234 -14.594 -8.352 1 92.19 410 ALA A C 1
ATOM 3234 O O . ALA A 1 410 ? -18.406 -14.508 -7.453 1 92.19 410 ALA A O 1
ATOM 3235 N N . ARG A 1 411 ? -19.172 -14.109 -9.57 1 93 411 ARG A N 1
ATOM 3236 C CA . ARG A 1 411 ? -18.047 -13.258 -9.945 1 93 411 ARG A CA 1
ATOM 3237 C C . ARG A 1 411 ? -18.531 -12.023 -10.703 1 93 411 ARG A C 1
ATOM 3239 O O . ARG A 1 411 ? -19.469 -12.109 -11.516 1 93 411 ARG A O 1
ATOM 3246 N N . CYS A 1 412 ? -17.984 -10.914 -10.375 1 92.38 412 CYS A N 1
ATOM 3247 C CA . CYS A 1 412 ? -18.266 -9.672 -11.086 1 92.38 412 CYS A CA 1
ATOM 3248 C C . CYS A 1 412 ? -16.969 -8.961 -11.469 1 92.38 412 CYS A C 1
ATOM 3250 O O . CYS A 1 412 ? -16.125 -8.703 -10.617 1 92.38 412 CYS A O 1
ATOM 3252 N N . ASN A 1 413 ? -16.875 -8.727 -12.766 1 91.75 413 ASN A N 1
ATOM 3253 C CA . ASN A 1 413 ? -15.719 -7.973 -13.234 1 91.75 413 ASN A CA 1
ATOM 3254 C C . ASN A 1 413 ? -15.953 -6.469 -13.117 1 91.75 413 ASN A C 1
ATOM 3256 O O . ASN A 1 413 ? -16.984 -5.961 -13.547 1 91.75 413 ASN A O 1
ATOM 3260 N N . MET A 1 414 ? -15 -5.859 -12.477 1 93 414 MET A N 1
ATOM 3261 C CA . MET A 1 414 ? -15.062 -4.41 -12.281 1 93 414 MET A CA 1
ATOM 3262 C C . MET A 1 414 ? -14.102 -3.695 -13.227 1 93 414 MET A C 1
ATOM 3264 O O . MET A 1 414 ? -13.219 -4.324 -13.812 1 93 414 MET A O 1
ATOM 3268 N N . GLU A 1 415 ? -14.258 -2.445 -13.422 1 91.81 415 GLU A N 1
ATOM 3269 C CA . GLU A 1 415 ? -13.406 -1.66 -14.305 1 91.81 415 GLU A CA 1
ATOM 3270 C C . GLU A 1 415 ? -12.055 -1.378 -13.664 1 91.81 415 GLU A C 1
ATOM 3272 O O . GLU A 1 415 ? -11.055 -1.194 -14.359 1 91.81 415 GLU A O 1
ATOM 3277 N N . GLU A 1 416 ? -12.078 -1.319 -12.297 1 94.19 416 GLU A N 1
ATOM 3278 C CA . GLU A 1 416 ? -10.875 -0.986 -11.531 1 94.19 416 GLU A CA 1
ATOM 3279 C C . GLU A 1 416 ? -10.555 -2.066 -10.508 1 94.19 416 GLU A C 1
ATOM 3281 O O . GLU A 1 416 ? -11.453 -2.775 -10.039 1 94.19 416 GLU A O 1
ATOM 3286 N N . PRO A 1 417 ? -9.188 -2.193 -10.195 1 96.56 417 PRO A N 1
ATOM 3287 C CA . PRO A 1 417 ? -8.852 -3.09 -9.086 1 96.56 417 PRO A CA 1
ATOM 3288 C C . PRO A 1 417 ? -9.586 -2.725 -7.793 1 96.56 417 PRO A C 1
ATOM 3290 O O . PRO A 1 417 ? -9.828 -1.543 -7.531 1 96.56 417 PRO A O 1
ATOM 3293 N N . ILE A 1 418 ? -9.875 -3.691 -7.004 1 96.69 418 ILE A N 1
ATOM 3294 C CA . ILE A 1 418 ? -10.648 -3.498 -5.785 1 96.69 418 ILE A CA 1
ATOM 3295 C C . ILE A 1 418 ? -9.711 -3.352 -4.59 1 96.69 418 ILE A C 1
ATOM 3297 O O . ILE A 1 418 ? -8.727 -4.078 -4.477 1 96.69 418 ILE A O 1
ATOM 3301 N N . ARG A 1 419 ? -10.062 -2.441 -3.646 1 94.56 419 ARG A N 1
ATOM 3302 C CA . ARG A 1 419 ? -9.203 -2.199 -2.494 1 94.56 419 ARG A CA 1
ATOM 3303 C C . ARG A 1 419 ? -9.914 -2.564 -1.194 1 94.56 419 ARG A C 1
ATOM 3305 O O . ARG A 1 419 ? -9.266 -2.949 -0.216 1 94.56 419 ARG A O 1
ATOM 3312 N N . CYS A 1 420 ? -11.156 -2.416 -1.159 1 93.44 420 CYS A N 1
ATOM 3313 C CA . CYS A 1 420 ? -11.906 -2.762 0.047 1 93.44 420 CYS A CA 1
ATOM 3314 C C . CYS A 1 420 ? -13.336 -3.148 -0.289 1 93.44 420 CYS A C 1
ATOM 3316 O O . CYS A 1 420 ? -13.812 -2.883 -1.395 1 93.44 420 CYS A O 1
ATOM 3318 N N . ALA A 1 421 ? -13.938 -3.842 0.586 1 94.44 421 ALA A N 1
ATOM 3319 C CA . ALA A 1 421 ? -15.32 -4.297 0.442 1 94.44 421 ALA A CA 1
ATOM 3320 C C . ALA A 1 421 ? -16.031 -4.328 1.791 1 94.44 421 ALA A C 1
ATOM 3322 O O . ALA A 1 421 ? -15.414 -4.609 2.82 1 94.44 421 ALA A O 1
ATOM 3323 N N . ALA A 1 422 ? -17.297 -3.959 1.724 1 92.56 422 ALA A N 1
ATOM 3324 C CA . ALA A 1 422 ? -18.141 -4.059 2.912 1 92.56 422 ALA A CA 1
ATOM 3325 C C . ALA A 1 422 ? -19.578 -4.438 2.539 1 92.56 422 ALA A C 1
ATOM 3327 O O . ALA A 1 422 ? -20.125 -3.916 1.568 1 92.56 422 ALA A O 1
ATOM 3328 N N . VAL A 1 423 ? -20.094 -5.367 3.293 1 92.38 423 VAL A N 1
ATOM 3329 C CA . VAL A 1 423 ? -21.484 -5.758 3.1 1 92.38 423 VAL A CA 1
ATOM 3330 C C . VAL A 1 423 ? -22.375 -5.004 4.086 1 92.38 423 VAL A C 1
ATOM 3332 O O . VAL A 1 423 ? -22.016 -4.852 5.258 1 92.38 423 VAL A O 1
ATOM 3335 N N . SER A 1 424 ? -23.516 -4.594 3.523 1 89.06 424 SER A N 1
ATOM 3336 C CA . SER A 1 424 ? -24.453 -3.906 4.398 1 89.06 424 SER A CA 1
ATOM 3337 C C . SER A 1 424 ? -24.953 -4.832 5.5 1 89.06 424 SER A C 1
ATOM 3339 O O . SER A 1 424 ? -24.922 -6.055 5.359 1 89.06 424 SER A O 1
ATOM 3341 N N . THR A 1 425 ? -25.469 -4.242 6.551 1 85.5 425 THR A N 1
ATOM 3342 C CA . THR A 1 425 ? -25.891 -5 7.719 1 85.5 425 THR A CA 1
ATOM 3343 C C . THR A 1 425 ? -27.031 -5.941 7.363 1 85.5 425 THR A C 1
ATOM 3345 O O . THR A 1 425 ? -27.188 -7 7.973 1 85.5 425 THR A O 1
ATOM 3348 N N . ASP A 1 426 ? -27.812 -5.508 6.414 1 86.94 426 ASP A N 1
ATOM 3349 C CA . ASP A 1 426 ? -28.938 -6.352 6.023 1 86.94 426 ASP A CA 1
ATOM 3350 C C . ASP A 1 426 ? -28.531 -7.363 4.961 1 86.94 426 ASP A C 1
ATOM 3352 O O . ASP A 1 426 ? -29.328 -8.211 4.555 1 86.94 426 ASP A O 1
ATOM 3356 N N . GLY A 1 427 ? -27.312 -7.254 4.434 1 89.12 427 GLY A N 1
ATOM 3357 C CA . GLY A 1 427 ? -26.75 -8.234 3.521 1 89.12 427 GLY A CA 1
ATOM 3358 C C . GLY A 1 427 ? -27.203 -8.047 2.088 1 89.12 427 GLY A C 1
ATOM 3359 O O . GLY A 1 427 ? -27 -8.922 1.243 1 89.12 427 GLY A O 1
ATOM 3360 N N . ILE A 1 428 ? -27.781 -6.84 1.784 1 89.94 428 ILE A N 1
ATOM 3361 C CA . ILE A 1 428 ? -28.406 -6.66 0.479 1 89.94 428 ILE A CA 1
ATOM 3362 C C . ILE A 1 428 ? -27.469 -5.883 -0.441 1 89.94 428 ILE A C 1
ATOM 3364 O O . ILE A 1 428 ? -27.531 -6.012 -1.665 1 89.94 428 ILE A O 1
ATOM 3368 N N . HIS A 1 429 ? -26.656 -5.125 0.182 1 89.62 429 HIS A N 1
ATOM 3369 C CA . HIS A 1 429 ? -25.781 -4.273 -0.616 1 89.62 429 HIS A CA 1
ATOM 3370 C C . HIS A 1 429 ? -24.312 -4.582 -0.337 1 89.62 429 HIS A C 1
ATOM 3372 O O . HIS A 1 429 ? -23.953 -4.887 0.799 1 89.62 429 HIS A O 1
ATOM 3378 N N . LEU A 1 430 ? -23.531 -4.555 -1.396 1 93.06 430 LEU A N 1
ATOM 3379 C CA . LEU A 1 430 ? -22.078 -4.672 -1.336 1 93.06 430 LEU A CA 1
ATOM 3380 C C . LEU A 1 430 ? -21.406 -3.396 -1.836 1 93.06 430 LEU A C 1
ATOM 3382 O O . LEU A 1 430 ? -21.562 -3.025 -3.002 1 93.06 430 LEU A O 1
ATOM 3386 N N . ALA A 1 431 ? -20.75 -2.744 -0.904 1 92.56 431 ALA A N 1
ATOM 3387 C CA . ALA A 1 431 ? -19.984 -1.562 -1.283 1 92.56 431 ALA A CA 1
ATOM 3388 C C . ALA A 1 431 ? -18.531 -1.926 -1.591 1 92.56 431 ALA A C 1
ATOM 3390 O O . ALA A 1 431 ? -17.891 -2.668 -0.837 1 92.56 431 ALA A O 1
ATOM 3391 N N . LEU A 1 432 ? -18.031 -1.428 -2.738 1 94.56 432 LEU A N 1
ATOM 3392 C CA . LEU A 1 432 ? -16.656 -1.669 -3.176 1 94.56 432 LEU A CA 1
ATOM 3393 C C . LEU A 1 432 ? -15.906 -0.356 -3.348 1 94.56 432 LEU A C 1
ATOM 3395 O O . LEU A 1 432 ? -16.422 0.589 -3.949 1 94.56 432 LEU A O 1
ATOM 3399 N N . GLY A 1 433 ? -14.734 -0.297 -2.695 1 93.75 433 GLY A N 1
ATOM 3400 C CA . GLY A 1 433 ? -13.812 0.788 -2.99 1 93.75 433 GLY A CA 1
ATOM 3401 C C . GLY A 1 433 ? -12.734 0.4 -3.982 1 93.75 433 GLY A C 1
ATOM 3402 O O . GLY A 1 433 ? -12.133 -0.675 -3.875 1 93.75 433 GLY A O 1
ATOM 3403 N N . MET A 1 434 ? -12.5 1.222 -4.941 1 94.62 434 MET A N 1
ATOM 3404 C CA . MET A 1 434 ? -11.57 0.89 -6.016 1 94.62 434 MET A CA 1
ATOM 3405 C C . MET A 1 434 ? -10.234 1.607 -5.824 1 94.62 434 MET A C 1
ATOM 3407 O O . MET A 1 434 ? -10.133 2.514 -5 1 94.62 434 MET A O 1
ATOM 3411 N N . LYS A 1 435 ? -9.281 1.148 -6.594 1 93.5 435 LYS A N 1
ATOM 3412 C CA . LYS A 1 435 ? -7.922 1.686 -6.5 1 93.5 435 LYS A CA 1
ATOM 3413 C C . LYS A 1 435 ? -7.887 3.16 -6.891 1 93.5 435 LYS A C 1
ATOM 3415 O O . LYS A 1 435 ? -7.086 3.93 -6.355 1 93.5 435 LYS A O 1
ATOM 3420 N N . ASP A 1 436 ? -8.812 3.641 -7.781 1 87.38 436 ASP A N 1
ATOM 3421 C CA . ASP A 1 436 ? -8.789 5.02 -8.25 1 87.38 436 ASP A CA 1
ATOM 3422 C C . ASP A 1 436 ? -9.586 5.938 -7.328 1 87.38 436 ASP A C 1
ATOM 3424 O O . ASP A 1 436 ? -9.82 7.102 -7.652 1 87.38 436 ASP A O 1
ATOM 3428 N N . GLY A 1 437 ? -10.078 5.352 -6.25 1 85.56 437 GLY A N 1
ATOM 3429 C CA . GLY A 1 437 ? -10.797 6.148 -5.27 1 85.56 437 GLY A CA 1
ATOM 3430 C C . GLY A 1 437 ? -12.297 6.129 -5.469 1 85.56 437 GLY A C 1
ATOM 3431 O O . GLY A 1 437 ? -13.047 6.59 -4.605 1 85.56 437 GLY A O 1
ATOM 3432 N N . SER A 1 438 ? -12.734 5.609 -6.594 1 85.94 438 SER A N 1
ATOM 3433 C CA . SER A 1 438 ? -14.172 5.48 -6.82 1 85.94 438 SER A CA 1
ATOM 3434 C C . SER A 1 438 ? -14.758 4.34 -5.992 1 85.94 438 SER A C 1
ATOM 3436 O O . SER A 1 438 ? -14.023 3.535 -5.422 1 85.94 438 SER A O 1
ATOM 3438 N N . PHE A 1 439 ? -16.062 4.41 -5.852 1 88.88 439 PHE A N 1
ATOM 3439 C CA . PHE A 1 439 ? -16.719 3.291 -5.18 1 88.88 439 PHE A CA 1
ATOM 3440 C C . PHE A 1 439 ? -17.953 2.85 -5.945 1 88.88 439 PHE A C 1
ATOM 3442 O O . PHE A 1 439 ? -18.516 3.617 -6.734 1 88.88 439 PHE A O 1
ATOM 3449 N N . THR A 1 440 ? -18.312 1.616 -5.902 1 88.75 440 THR A N 1
ATOM 3450 C CA . THR A 1 440 ? -19.5 1.003 -6.504 1 88.75 440 THR A CA 1
ATOM 3451 C C . THR A 1 440 ? -20.297 0.231 -5.461 1 88.75 440 THR A C 1
ATOM 3453 O O . THR A 1 440 ? -19.719 -0.448 -4.605 1 88.75 440 THR A O 1
ATOM 3456 N N . VAL A 1 441 ? -21.625 0.462 -5.469 1 89.31 441 VAL A N 1
ATOM 3457 C CA . VAL A 1 441 ? -22.5 -0.332 -4.613 1 89.31 441 VAL A CA 1
ATOM 3458 C C . VAL A 1 441 ? -23.312 -1.305 -5.461 1 89.31 441 VAL A C 1
ATOM 3460 O O . VAL A 1 441 ? -24 -0.894 -6.395 1 89.31 441 VAL A O 1
ATOM 3463 N N . LEU A 1 442 ? -23.125 -2.576 -5.148 1 87.5 442 LEU A N 1
ATOM 3464 C CA . LEU A 1 442 ? -23.828 -3.648 -5.844 1 87.5 442 LEU A CA 1
ATOM 3465 C C . LEU A 1 442 ? -24.922 -4.242 -4.965 1 87.5 442 LEU A C 1
ATOM 3467 O O . LEU A 1 442 ? -24.828 -4.199 -3.734 1 87.5 442 LEU A O 1
ATOM 3471 N N . ARG A 1 443 ? -25.922 -4.715 -5.617 1 86.81 443 ARG A N 1
ATOM 3472 C CA . ARG A 1 443 ? -26.906 -5.516 -4.898 1 86.81 443 ARG A CA 1
ATOM 3473 C C . ARG A 1 443 ? -26.531 -6.996 -4.926 1 86.81 443 ARG A C 1
ATOM 3475 O O . ARG A 1 443 ? -26.172 -7.531 -5.977 1 86.81 443 ARG A O 1
ATOM 3482 N N . VAL A 1 444 ? -26.562 -7.586 -3.785 1 82.19 444 VAL A N 1
ATOM 3483 C CA . VAL A 1 444 ? -26.156 -8.984 -3.707 1 82.19 444 VAL A CA 1
ATOM 3484 C C . VAL A 1 444 ? -27.25 -9.805 -3.023 1 82.19 444 VAL A C 1
ATOM 3486 O O . VAL A 1 444 ? -28.016 -9.281 -2.213 1 82.19 444 VAL A O 1
ATOM 3489 N N . MET B 1 1 ? -28.219 14.633 1.113 1 18.42 1 MET B N 1
ATOM 3490 C CA . MET B 1 1 ? -27.031 15.031 0.361 1 18.42 1 MET B CA 1
ATOM 3491 C C . MET B 1 1 ? -25.766 14.539 1.048 1 18.42 1 MET B C 1
ATOM 3493 O O . MET B 1 1 ? -25.359 15.078 2.078 1 18.42 1 MET B O 1
ATOM 3497 N N . ARG B 1 2 ? -25.484 13.078 1.08 1 18.52 2 ARG B N 1
ATOM 3498 C CA . ARG B 1 2 ? -24.625 12.289 1.961 1 18.52 2 ARG B CA 1
ATOM 3499 C C . ARG B 1 2 ? -23.156 12.633 1.751 1 18.52 2 ARG B C 1
ATOM 3501 O O . ARG B 1 2 ? -22.656 12.562 0.629 1 18.52 2 ARG B O 1
ATOM 3508 N N . ARG B 1 3 ? -22.719 13.453 2.74 1 18.83 3 ARG B N 1
ATOM 3509 C CA . ARG B 1 3 ? -21.453 14.18 2.824 1 18.83 3 ARG B CA 1
ATOM 3510 C C . ARG B 1 3 ? -20.266 13.227 2.885 1 18.83 3 ARG B C 1
ATOM 3512 O O . ARG B 1 3 ? -20.219 12.344 3.744 1 18.83 3 ARG B O 1
ATOM 3519 N N . PHE B 1 4 ? -19.766 12.703 1.737 1 20.75 4 PHE B N 1
ATOM 3520 C CA . PHE B 1 4 ? -18.625 11.797 1.658 1 20.75 4 PHE B CA 1
ATOM 3521 C C . PHE B 1 4 ? -17.344 12.484 2.127 1 20.75 4 PHE B C 1
ATOM 3523 O O . PHE B 1 4 ? -17.047 13.594 1.695 1 20.75 4 PHE B O 1
ATOM 3530 N N . HIS B 1 5 ? -17.078 12.344 3.381 1 19.03 5 HIS B N 1
ATOM 3531 C CA . HIS B 1 5 ? -15.867 12.906 3.973 1 19.03 5 HIS B CA 1
ATOM 3532 C C . HIS B 1 5 ? -14.609 12.281 3.375 1 19.03 5 HIS B C 1
ATOM 3534 O O . HIS B 1 5 ? -14.438 11.055 3.436 1 19.03 5 HIS B O 1
ATOM 3540 N N . VAL B 1 6 ? -14.156 12.727 2.232 1 24.38 6 VAL B N 1
ATOM 3541 C CA . VAL B 1 6 ? -13 12.281 1.453 1 24.38 6 VAL B CA 1
ATOM 3542 C C . VAL B 1 6 ? -11.719 12.562 2.232 1 24.38 6 VAL B C 1
ATOM 3544 O O . VAL B 1 6 ? -11.438 13.703 2.59 1 24.38 6 VAL B O 1
ATOM 3547 N N . GLY B 1 7 ? -11.367 11.664 3.152 1 22.56 7 GLY B N 1
ATOM 3548 C CA . GLY B 1 7 ? -10.102 11.844 3.844 1 22.56 7 GLY B CA 1
ATOM 3549 C C . GLY B 1 7 ? -8.922 11.992 2.898 1 22.56 7 GLY B C 1
ATOM 3550 O O . GLY B 1 7 ? -8.891 11.367 1.838 1 22.56 7 GLY B O 1
ATOM 3551 N N . GLY B 1 8 ? -8.234 13.125 2.883 1 24.48 8 GLY B N 1
ATOM 3552 C CA . GLY B 1 8 ? -7.238 13.773 2.053 1 24.48 8 GLY B CA 1
ATOM 3553 C C . GLY B 1 8 ? -5.93 13.016 1.984 1 24.48 8 GLY B C 1
ATOM 3554 O O . GLY B 1 8 ? -4.898 13.57 1.598 1 24.48 8 GLY B O 1
ATOM 3555 N N . SER B 1 9 ? -5.75 11.789 2.232 1 25.12 9 SER B N 1
ATOM 3556 C CA . SER B 1 9 ? -4.328 11.531 2.016 1 25.12 9 SER B CA 1
ATOM 3557 C C . SER B 1 9 ? -3.918 11.875 0.587 1 25.12 9 SER B C 1
ATOM 3559 O O . SER B 1 9 ? -4.762 11.953 -0.307 1 25.12 9 SER B O 1
ATOM 3561 N N . GLY B 1 10 ? -2.662 12.328 0.33 1 25.45 10 GLY B N 1
ATOM 3562 C CA . GLY B 1 10 ? -2.008 12.898 -0.837 1 25.45 10 GLY B CA 1
ATOM 3563 C C . GLY B 1 10 ? -2.188 12.062 -2.09 1 25.45 10 GLY B C 1
ATOM 3564 O O . GLY B 1 10 ? -1.315 12.047 -2.961 1 25.45 10 GLY B O 1
ATOM 3565 N N . LEU B 1 11 ? -2.973 11.023 -2.178 1 26.2 11 LEU B N 1
ATOM 3566 C CA . LEU B 1 11 ? -3.057 10.414 -3.498 1 26.2 11 LEU B CA 1
ATOM 3567 C C . LEU B 1 11 ? -3.615 11.398 -4.52 1 26.2 11 LEU B C 1
ATOM 3569 O O . LEU B 1 11 ? -4.367 12.305 -4.164 1 26.2 11 LEU B O 1
ATOM 3573 N N . SER B 1 12 ? -3.045 11.438 -5.848 1 23.5 12 SER B N 1
ATOM 3574 C CA . SER B 1 12 ? -3.365 12.289 -6.988 1 23.5 12 SER B CA 1
ATOM 3575 C C . SER B 1 12 ? -4.867 12.531 -7.094 1 23.5 12 SER B C 1
ATOM 3577 O O . SER B 1 12 ? -5.664 11.781 -6.531 1 23.5 12 SER B O 1
ATOM 3579 N N . GLN B 1 13 ? -5.203 13.727 -7.723 1 26.41 13 GLN B N 1
ATOM 3580 C CA . GLN B 1 13 ? -6.414 14.477 -8.055 1 26.41 13 GLN B CA 1
ATOM 3581 C C . GLN B 1 13 ? -7.453 13.578 -8.719 1 26.41 13 GLN B C 1
ATOM 3583 O O . GLN B 1 13 ? -8.008 13.93 -9.758 1 26.41 13 GLN B O 1
ATOM 3588 N N . GLY B 1 14 ? -7.445 12.305 -8.523 1 26.28 14 GLY B N 1
ATOM 3589 C CA . GLY B 1 14 ? -8.492 11.766 -9.375 1 26.28 14 GLY B CA 1
ATOM 3590 C C . GLY B 1 14 ? -9.875 12.273 -9.016 1 26.28 14 GLY B C 1
ATOM 3591 O O . GLY B 1 14 ? -10.227 12.344 -7.836 1 26.28 14 GLY B O 1
ATOM 3592 N N . ARG B 1 15 ? -10.336 13.336 -9.812 1 27.42 15 ARG B N 1
ATOM 3593 C CA . ARG B 1 15 ? -11.727 13.789 -9.734 1 27.42 15 ARG B CA 1
ATOM 3594 C C . ARG B 1 15 ? -12.664 12.633 -9.438 1 27.42 15 ARG B C 1
ATOM 3596 O O . ARG B 1 15 ? -12.453 11.516 -9.914 1 27.42 15 ARG B O 1
ATOM 3603 N N . PRO B 1 16 ? -13.453 12.875 -8.43 1 28.97 16 PRO B N 1
ATOM 3604 C CA . PRO B 1 16 ? -14.516 11.875 -8.289 1 28.97 16 PRO B CA 1
ATOM 3605 C C . PRO B 1 16 ? -15.273 11.641 -9.594 1 28.97 16 PRO B C 1
ATOM 3607 O O . PRO B 1 16 ? -15.844 12.57 -10.156 1 28.97 16 PRO B O 1
ATOM 3610 N N . ARG B 1 17 ? -14.719 11.047 -10.664 1 30.7 17 ARG B N 1
ATOM 3611 C CA . ARG B 1 17 ? -15.555 10.82 -11.836 1 30.7 17 ARG B CA 1
ATOM 3612 C C . ARG B 1 17 ? -16.922 10.273 -11.438 1 30.7 17 ARG B C 1
ATOM 3614 O O . ARG B 1 17 ? -17.047 9.578 -10.422 1 30.7 17 ARG B O 1
ATOM 3621 N N . SER B 1 18 ? -17.938 11.008 -11.93 1 28.16 18 SER B N 1
ATOM 3622 C CA . SER B 1 18 ? -19.344 10.609 -11.945 1 28.16 18 SER B CA 1
ATOM 3623 C C . SER B 1 18 ? -19.484 9.117 -12.211 1 28.16 18 SER B C 1
ATOM 3625 O O . SER B 1 18 ? -18.719 8.539 -12.977 1 28.16 18 SER B O 1
ATOM 3627 N N . TRP B 1 19 ? -20.109 8.469 -11.297 1 35.62 19 TRP B N 1
ATOM 3628 C CA . TRP B 1 19 ? -20.453 7.055 -11.148 1 35.62 19 TRP B CA 1
ATOM 3629 C C . TRP B 1 19 ? -21.172 6.539 -12.391 1 35.62 19 TRP B C 1
ATOM 3631 O O . TRP B 1 19 ? -22.391 6.355 -12.375 1 35.62 19 TRP B O 1
ATOM 3641 N N . ARG B 1 20 ? -21 7.223 -13.578 1 31.97 20 ARG B N 1
ATOM 3642 C CA . ARG B 1 20 ? -21.891 6.641 -14.586 1 31.97 20 ARG B CA 1
ATOM 3643 C C . ARG B 1 20 ? -21.438 5.227 -14.945 1 31.97 20 ARG B C 1
ATOM 3645 O O . ARG B 1 20 ? -20.797 5.016 -15.977 1 31.97 20 ARG B O 1
ATOM 3652 N N . ARG B 1 21 ? -20.875 4.48 -13.969 1 41.12 21 ARG B N 1
ATOM 3653 C CA . ARG B 1 21 ? -20.406 3.301 -14.688 1 41.12 21 ARG B CA 1
ATOM 3654 C C . ARG B 1 21 ? -21.531 2.275 -14.852 1 41.12 21 ARG B C 1
ATOM 3656 O O . ARG B 1 21 ? -22.469 2.238 -14.047 1 41.12 21 ARG B O 1
ATOM 3663 N N . GLU B 1 22 ? -21.609 1.554 -15.898 1 41.34 22 GLU B N 1
ATOM 3664 C CA . GLU B 1 22 ? -22.438 0.41 -16.234 1 41.34 22 GLU B CA 1
ATOM 3665 C C . GLU B 1 22 ? -22.469 -0.619 -15.109 1 41.34 22 GLU B C 1
ATOM 3667 O O . GLU B 1 22 ? -21.422 -0.893 -14.5 1 41.34 22 GLU B O 1
ATOM 3672 N N . PRO B 1 23 ? -23.734 -0.905 -14.641 1 43.91 23 PRO B N 1
ATOM 3673 C CA . PRO B 1 23 ? -23.844 -1.862 -13.539 1 43.91 23 PRO B CA 1
ATOM 3674 C C . PRO B 1 23 ? -23.094 -3.164 -13.805 1 43.91 23 PRO B C 1
ATOM 3676 O O . PRO B 1 23 ? -23.203 -3.734 -14.891 1 43.91 23 PRO B O 1
ATOM 3679 N N . ALA B 1 24 ? -22.203 -3.389 -13.117 1 58.31 24 ALA B N 1
ATOM 3680 C CA . ALA B 1 24 ? -21.562 -4.699 -13.133 1 58.31 24 ALA B CA 1
ATOM 3681 C C . ALA B 1 24 ? -22.5 -5.785 -12.633 1 58.31 24 ALA B C 1
ATOM 3683 O O . ALA B 1 24 ? -23.234 -5.578 -11.664 1 58.31 24 ALA B O 1
ATOM 3684 N N . GLU B 1 25 ? -22.859 -6.723 -13.469 1 55.53 25 GLU B N 1
ATOM 3685 C CA . GLU B 1 25 ? -23.719 -7.844 -13.078 1 55.53 25 GLU B CA 1
ATOM 3686 C C . GLU B 1 25 ? -22.875 -9.047 -12.648 1 55.53 25 GLU B C 1
ATOM 3688 O O . GLU B 1 25 ? -21.812 -9.312 -13.227 1 55.53 25 GLU B O 1
ATOM 3693 N N . PHE B 1 26 ? -23.328 -9.523 -11.477 1 64.56 26 PHE B N 1
ATOM 3694 C CA . PHE B 1 26 ? -22.688 -10.766 -11.062 1 64.56 26 PHE B CA 1
ATOM 3695 C C . PHE B 1 26 ? -23.031 -11.898 -12.016 1 64.56 26 PHE B C 1
ATOM 3697 O O . PHE B 1 26 ? -24.188 -12.031 -12.438 1 64.56 26 PHE B O 1
ATOM 3704 N N . PHE B 1 27 ? -21.984 -12.641 -12.516 1 60.44 27 PHE B N 1
ATOM 3705 C CA . PHE B 1 27 ? -22.188 -13.891 -13.234 1 60.44 27 PHE B CA 1
ATOM 3706 C C . PHE B 1 27 ? -22.109 -15.078 -12.281 1 60.44 27 PHE B C 1
ATOM 3708 O O . PHE B 1 27 ? -21.188 -15.172 -11.461 1 60.44 27 PHE B O 1
ATOM 3715 N N . LEU B 1 28 ? -23.188 -15.867 -12.242 1 55 28 LEU B N 1
ATOM 3716 C CA . LEU B 1 28 ? -23.188 -17.062 -11.406 1 55 28 LEU B CA 1
ATOM 3717 C C . LEU B 1 28 ? -22.266 -18.125 -11.977 1 55 28 LEU B C 1
ATOM 3719 O O . LEU B 1 28 ? -22.234 -18.344 -13.188 1 55 28 LEU B O 1
ATOM 3723 N N . SER B 1 29 ? -21.344 -18.594 -11.195 1 57.84 29 SER B N 1
ATOM 3724 C CA . SER B 1 29 ? -20.453 -19.672 -11.633 1 57.84 29 SER B CA 1
ATOM 3725 C C . SER B 1 29 ? -21.219 -20.969 -11.82 1 57.84 29 SER B C 1
ATOM 3727 O O . SER B 1 29 ? -22.031 -21.359 -10.969 1 57.84 29 SER B O 1
ATOM 3729 N N . PRO B 1 30 ? -21.25 -21.688 -12.984 1 46.03 30 PRO B N 1
ATOM 3730 C CA . PRO B 1 30 ? -21.984 -22.922 -13.273 1 46.03 30 PRO B CA 1
ATOM 3731 C C . PRO B 1 30 ? -21.578 -24.078 -12.359 1 46.03 30 PRO B C 1
ATOM 3733 O O . PRO B 1 30 ? -22.234 -25.125 -12.367 1 46.03 30 PRO B O 1
ATOM 3736 N N . SER B 1 31 ? -20.625 -24.141 -11.625 1 44.25 31 SER B N 1
ATOM 3737 C CA . SER B 1 31 ? -19.938 -25.375 -11.234 1 44.25 31 SER B CA 1
ATOM 3738 C C . SER B 1 31 ? -20.75 -26.141 -10.18 1 44.25 31 SER B C 1
ATOM 3740 O O . SER B 1 31 ? -20.312 -27.188 -9.703 1 44.25 31 SER B O 1
ATOM 3742 N N . ILE B 1 32 ? -21.562 -25.734 -9.305 1 39.56 32 ILE B N 1
ATOM 3743 C CA . ILE B 1 32 ? -21.891 -26.734 -8.297 1 39.56 32 ILE B CA 1
ATOM 3744 C C . ILE B 1 32 ? -22.875 -27.734 -8.859 1 39.56 32 ILE B C 1
ATOM 3746 O O . ILE B 1 32 ? -23.969 -27.359 -9.305 1 39.56 32 ILE B O 1
ATOM 3750 N N . PRO B 1 33 ? -22.453 -28.984 -9.109 1 35.34 33 PRO B N 1
ATOM 3751 C CA . PRO B 1 33 ? -23.516 -29.969 -9.32 1 35.34 33 PRO B CA 1
ATOM 3752 C C . PRO B 1 33 ? -24.625 -29.875 -8.281 1 35.34 33 PRO B C 1
ATOM 3754 O O . PRO B 1 33 ? -24.359 -29.594 -7.105 1 35.34 33 PRO B O 1
ATOM 3757 N N . ARG B 1 34 ? -25.906 -29.656 -8.766 1 34.44 34 ARG B N 1
ATOM 3758 C CA . ARG B 1 34 ? -27.094 -29.672 -7.922 1 34.44 34 ARG B CA 1
ATOM 3759 C C . ARG B 1 34 ? -27.172 -30.953 -7.113 1 34.44 34 ARG B C 1
ATOM 3761 O O . ARG B 1 34 ? -27.516 -32 -7.652 1 34.44 34 ARG B O 1
ATOM 3768 N N . ARG B 1 35 ? -26.516 -31.281 -6.141 1 32.84 35 ARG B N 1
ATOM 3769 C CA . ARG B 1 35 ? -27.219 -32.312 -5.402 1 32.84 35 ARG B CA 1
ATOM 3770 C C . ARG B 1 35 ? -28.672 -31.906 -5.133 1 32.84 35 ARG B C 1
ATOM 3772 O O . ARG B 1 35 ? -29.016 -30.719 -5.242 1 32.84 35 ARG B O 1
ATOM 3779 N N . SER B 1 36 ? -29.469 -32.719 -4.137 1 29.08 36 SER B N 1
ATOM 3780 C CA . SER B 1 36 ? -30.922 -32.75 -3.941 1 29.08 36 SER B CA 1
ATOM 3781 C C . SER B 1 36 ? -31.469 -31.312 -3.84 1 29.08 36 SER B C 1
ATOM 3783 O O . SER B 1 36 ? -30.703 -30.359 -3.76 1 29.08 36 SER B O 1
ATOM 3785 N N . GLY B 1 37 ? -32.688 -31.219 -3.184 1 30.66 37 GLY B N 1
ATOM 3786 C CA . GLY B 1 37 ? -33.938 -30.484 -3.082 1 30.66 37 GLY B CA 1
ATOM 3787 C C . GLY B 1 37 ? -33.75 -29.047 -2.602 1 30.66 37 GLY B C 1
ATOM 3788 O O . GLY B 1 37 ? -34.719 -28.328 -2.383 1 30.66 37 GLY B O 1
ATOM 3789 N N . GLY B 1 38 ? -32.75 -28.969 -1.778 1 29.06 38 GLY B N 1
ATOM 3790 C CA . GLY B 1 38 ? -33.031 -27.75 -1.039 1 29.06 38 GLY B CA 1
ATOM 3791 C C . GLY B 1 38 ? -32.938 -26.5 -1.883 1 29.06 38 GLY B C 1
ATOM 3792 O O . GLY B 1 38 ? -32.188 -26.469 -2.867 1 29.06 38 GLY B O 1
ATOM 3793 N N . LYS B 1 39 ? -33.969 -25.781 -1.795 1 34.66 39 LYS B N 1
ATOM 3794 C CA . LYS B 1 39 ? -34.188 -24.484 -2.428 1 34.66 39 LYS B CA 1
ATOM 3795 C C . LYS B 1 39 ? -32.875 -23.672 -2.432 1 34.66 39 LYS B C 1
ATOM 3797 O O . LYS B 1 39 ? -32.281 -23.453 -1.379 1 34.66 39 LYS B O 1
ATOM 3802 N N . GLY B 1 40 ? -32.062 -23.906 -3.375 1 33.34 40 GLY B N 1
ATOM 3803 C CA . GLY B 1 40 ? -30.922 -23.031 -3.449 1 33.34 40 GLY B CA 1
ATOM 3804 C C . GLY B 1 40 ? -31.234 -21.594 -3.084 1 33.34 40 GLY B C 1
ATOM 3805 O O . GLY B 1 40 ? -32.344 -21.125 -3.311 1 33.34 40 GLY B O 1
ATOM 3806 N N . PRO B 1 41 ? -30.625 -21.203 -2.014 1 36.03 41 PRO B N 1
ATOM 3807 C CA . PRO B 1 41 ? -31.094 -19.938 -1.456 1 36.03 41 PRO B CA 1
ATOM 3808 C C . PRO B 1 41 ? -31.391 -18.891 -2.531 1 36.03 41 PRO B C 1
ATOM 3810 O O . PRO B 1 41 ? -31.938 -17.828 -2.234 1 36.03 41 PRO B O 1
ATOM 3813 N N . PHE B 1 42 ? -30.562 -18.891 -3.533 1 36.5 42 PHE B N 1
ATOM 3814 C CA . PHE B 1 42 ? -30.891 -17.828 -4.469 1 36.5 42 PHE B CA 1
ATOM 3815 C C . PHE B 1 42 ? -31.938 -18.297 -5.48 1 36.5 42 PHE B C 1
ATOM 3817 O O . PHE B 1 42 ? -31.609 -19.094 -6.375 1 36.5 42 PHE B O 1
ATOM 3824 N N . SER B 1 43 ? -33.219 -18.859 -5.133 1 30.47 43 SER B N 1
ATOM 3825 C CA . SER B 1 43 ? -34.344 -19.078 -6.059 1 30.47 43 SER B CA 1
ATOM 3826 C C . SER B 1 43 ? -34.25 -18.156 -7.27 1 30.47 43 SER B C 1
ATOM 3828 O O . SER B 1 43 ? -33.719 -17.047 -7.172 1 30.47 43 SER B O 1
ATOM 3830 N N . SER B 1 44 ? -34.438 -18.828 -8.453 1 31.81 44 SER B N 1
ATOM 3831 C CA . SER B 1 44 ? -34.719 -18.172 -9.719 1 31.81 44 SER B CA 1
ATOM 3832 C C . SER B 1 44 ? -35.688 -17 -9.539 1 31.81 44 SER B C 1
ATOM 3834 O O . SER B 1 44 ? -36.875 -17.156 -9.648 1 31.81 44 SER B O 1
ATOM 3836 N N . GLY B 1 45 ? -35.875 -16.391 -8.445 1 29.62 45 GLY B N 1
ATOM 3837 C CA . GLY B 1 45 ? -36.875 -15.328 -8.562 1 29.62 45 GLY B CA 1
ATOM 3838 C C . GLY B 1 45 ? -36.812 -14.602 -9.891 1 29.62 45 GLY B C 1
ATOM 3839 O O . GLY B 1 45 ? -35.844 -14.734 -10.641 1 29.62 45 GLY B O 1
ATOM 3840 N N . GLU B 1 46 ? -38.094 -14.031 -10.312 1 31.09 46 GLU B N 1
ATOM 3841 C CA . GLU B 1 46 ? -38.344 -13.125 -11.43 1 31.09 46 GLU B CA 1
ATOM 3842 C C . GLU B 1 46 ? -37.125 -12.297 -11.766 1 31.09 46 GLU B C 1
ATOM 3844 O O . GLU B 1 46 ? -36.344 -11.93 -10.875 1 31.09 46 GLU B O 1
ATOM 3849 N N . ARG B 1 47 ? -36.656 -12.398 -13.086 1 31.67 47 ARG B N 1
ATOM 3850 C CA . ARG B 1 47 ? -35.906 -11.305 -13.695 1 31.67 47 ARG B CA 1
ATOM 3851 C C . ARG B 1 47 ? -36.219 -9.977 -13.008 1 31.67 47 ARG B C 1
ATOM 3853 O O . ARG B 1 47 ? -37.094 -9.234 -13.453 1 31.67 47 ARG B O 1
ATOM 3860 N N . ARG B 1 48 ? -36.594 -10 -11.773 1 29.52 48 ARG B N 1
ATOM 3861 C CA . ARG B 1 48 ? -36.844 -8.648 -11.266 1 29.52 48 ARG B CA 1
ATOM 3862 C C . ARG B 1 48 ? -35.906 -7.641 -11.93 1 29.52 48 ARG B C 1
ATOM 3864 O O . ARG B 1 48 ? -34.75 -7.969 -12.258 1 29.52 48 ARG B O 1
ATOM 3871 N N . GLY B 1 49 ? -36.594 -6.484 -12.328 1 30.36 49 GLY B N 1
ATOM 3872 C CA . GLY B 1 49 ? -36.188 -5.348 -13.148 1 30.36 49 GLY B CA 1
ATOM 3873 C C . GLY B 1 49 ? -34.719 -4.957 -12.969 1 30.36 49 GLY B C 1
ATOM 3874 O O . GLY B 1 49 ? -34.156 -5.219 -11.914 1 30.36 49 GLY B O 1
ATOM 3875 N N . MET B 1 50 ? -34.031 -4.996 -14.117 1 33.19 50 MET B N 1
ATOM 3876 C CA . MET B 1 50 ? -32.875 -4.117 -14.203 1 33.19 50 MET B CA 1
ATOM 3877 C C . MET B 1 50 ? -32.969 -3.014 -13.156 1 33.19 50 MET B C 1
ATOM 3879 O O . MET B 1 50 ? -33.75 -2.092 -13.273 1 33.19 50 MET B O 1
ATOM 3883 N N . ALA B 1 51 ? -33.031 -3.41 -11.93 1 36.16 51 ALA B N 1
ATOM 3884 C CA . ALA B 1 51 ? -32.938 -2.275 -11.016 1 36.16 51 ALA B CA 1
ATOM 3885 C C . ALA B 1 51 ? -32.312 -1.062 -11.703 1 36.16 51 ALA B C 1
ATOM 3887 O O . ALA B 1 51 ? -31.391 -1.204 -12.516 1 36.16 51 ALA B O 1
ATOM 3888 N N . ASP B 1 52 ? -33.031 -0.022 -11.789 1 38.69 52 ASP B N 1
ATOM 3889 C CA . ASP B 1 52 ? -32.656 1.273 -12.344 1 38.69 52 ASP B CA 1
ATOM 3890 C C . ASP B 1 52 ? -31.172 1.568 -12.07 1 38.69 52 ASP B C 1
ATOM 3892 O O . ASP B 1 52 ? -30.75 1.633 -10.914 1 38.69 52 ASP B O 1
ATOM 3896 N N . ARG B 1 53 ? -30.297 0.982 -12.898 1 48.62 53 ARG B N 1
ATOM 3897 C CA . ARG B 1 53 ? -28.875 1.338 -12.977 1 48.62 53 ARG B CA 1
ATOM 3898 C C . ARG B 1 53 ? -28.672 2.824 -12.711 1 48.62 53 ARG B C 1
ATOM 3900 O O . ARG B 1 53 ? -27.625 3.385 -13.062 1 48.62 53 ARG B O 1
ATOM 3907 N N . SER B 1 54 ? -29.781 3.305 -12.305 1 51.81 54 SER B N 1
ATOM 3908 C CA . SER B 1 54 ? -29.578 4.742 -12.164 1 51.81 54 SER B CA 1
ATOM 3909 C C . SER B 1 54 ? -28.734 5.07 -10.93 1 51.81 54 SER B C 1
ATOM 3911 O O . SER B 1 54 ? -28.906 4.445 -9.883 1 51.81 54 SER B O 1
ATOM 3913 N N . ALA B 1 55 ? -27.688 5.641 -11.234 1 59.19 55 ALA B N 1
ATOM 3914 C CA . ALA B 1 55 ? -26.922 6.219 -10.133 1 59.19 55 ALA B CA 1
ATOM 3915 C C . ALA B 1 55 ? -27.859 6.719 -9.023 1 59.19 55 ALA B C 1
ATOM 3917 O O . ALA B 1 55 ? -28.922 7.277 -9.305 1 59.19 55 ALA B O 1
ATOM 3918 N N . PRO B 1 56 ? -27.562 6.023 -7.852 1 62.84 56 PRO B N 1
ATOM 3919 C CA . PRO B 1 56 ? -28.359 6.648 -6.797 1 62.84 56 PRO B CA 1
ATOM 3920 C C . PRO B 1 56 ? -28.469 8.164 -6.949 1 62.84 56 PRO B C 1
ATOM 3922 O O . PRO B 1 56 ? -27.516 8.805 -7.434 1 62.84 56 PRO B O 1
ATOM 3925 N N . LYS B 1 57 ? -29.594 8.641 -6.84 1 69.75 57 LYS B N 1
ATOM 3926 C CA . LYS B 1 57 ? -29.844 10.078 -6.934 1 69.75 57 LYS B CA 1
ATOM 3927 C C . LYS B 1 57 ? -29.188 10.82 -5.77 1 69.75 57 LYS B C 1
ATOM 3929 O O . LYS B 1 57 ? -29.203 12.055 -5.73 1 69.75 57 LYS B O 1
ATOM 3934 N N . CYS B 1 58 ? -28.5 9.984 -4.926 1 73.19 58 CYS B N 1
ATOM 3935 C CA . CYS B 1 58 ? -27.938 10.641 -3.752 1 73.19 58 CYS B CA 1
ATOM 3936 C C . CYS B 1 58 ? -26.5 11.07 -4.008 1 73.19 58 CYS B C 1
ATOM 3938 O O . CYS B 1 58 ? -25.828 10.523 -4.887 1 73.19 58 CYS B O 1
ATOM 3940 N N . HIS B 1 59 ? -26.203 12.289 -3.43 1 76.81 59 HIS B N 1
ATOM 3941 C CA . HIS B 1 59 ? -24.828 12.812 -3.49 1 76.81 59 HIS B CA 1
ATOM 3942 C C . HIS B 1 59 ? -24.156 12.758 -2.123 1 76.81 59 HIS B C 1
ATOM 3944 O O . HIS B 1 59 ? -24.844 12.812 -1.092 1 76.81 59 HIS B O 1
ATOM 3950 N N . LEU B 1 60 ? -22.906 12.461 -2.213 1 79.94 60 LEU B N 1
ATOM 3951 C CA . LEU B 1 60 ? -22.109 12.5 -0.989 1 79.94 60 LEU B CA 1
ATOM 3952 C C . LEU B 1 60 ? -21.594 13.906 -0.728 1 79.94 60 LEU B C 1
ATOM 3954 O O . LEU B 1 60 ? -21.172 14.602 -1.659 1 79.94 60 LEU B O 1
ATOM 3958 N N . ARG B 1 61 ? -21.797 14.297 0.514 1 87.44 61 ARG B N 1
ATOM 3959 C CA . ARG B 1 61 ? -21.25 15.586 0.94 1 87.44 61 ARG B CA 1
ATOM 3960 C C . ARG B 1 61 ? -20.312 15.414 2.121 1 87.44 61 ARG B C 1
ATOM 3962 O O . ARG B 1 61 ? -20.609 14.695 3.072 1 87.44 61 ARG B O 1
ATOM 3969 N N . LEU B 1 62 ? -19.203 16.125 2.047 1 91.94 62 LEU B N 1
ATOM 3970 C CA . LEU B 1 62 ? -18.266 16.125 3.16 1 91.94 62 LEU B CA 1
ATOM 3971 C C . LEU B 1 62 ? -18.844 16.859 4.363 1 91.94 62 LEU B C 1
ATOM 3973 O O . LEU B 1 62 ? -19.219 18.031 4.266 1 91.94 62 LEU B O 1
ATOM 3977 N N . GLU B 1 63 ? -18.906 16.125 5.402 1 93.75 63 GLU B N 1
ATOM 3978 C CA . GLU B 1 63 ? -19.547 16.672 6.586 1 93.75 63 GLU B CA 1
ATOM 3979 C C . GLU B 1 63 ? -18.516 17.109 7.625 1 93.75 63 GLU B C 1
ATOM 3981 O O . GLU B 1 63 ? -18.688 18.141 8.281 1 93.75 63 GLU B O 1
ATOM 3986 N N . TRP B 1 64 ? -17.484 16.344 7.762 1 96.5 64 TRP B N 1
ATOM 3987 C CA . TRP B 1 64 ? -16.531 16.609 8.828 1 96.5 64 TRP B CA 1
ATOM 3988 C C . TRP B 1 64 ? -15.164 16 8.492 1 96.5 64 TRP B C 1
ATOM 3990 O O . TRP B 1 64 ? -15.086 14.898 7.957 1 96.5 64 TRP B O 1
ATOM 4000 N N . VAL B 1 65 ? -14.148 16.703 8.781 1 96.75 65 VAL B N 1
ATOM 4001 C CA . VAL B 1 65 ? -12.773 16.234 8.68 1 96.75 65 VAL B CA 1
ATOM 4002 C C . VAL B 1 65 ? -12.156 16.125 10.07 1 96.75 65 VAL B C 1
ATOM 4004 O O . VAL B 1 65 ? -12.141 17.094 10.82 1 96.75 65 VAL B O 1
ATOM 4007 N N . TYR B 1 66 ? -11.711 14.953 10.375 1 95.94 66 TYR B N 1
ATOM 4008 C CA . TYR B 1 66 ? -11.016 14.742 11.641 1 95.94 66 TYR B CA 1
ATOM 4009 C C . TYR B 1 66 ? -9.508 14.891 11.469 1 95.94 66 TYR B C 1
ATOM 4011 O O . TYR B 1 66 ? -8.805 13.914 11.188 1 95.94 66 TYR B O 1
ATOM 4019 N N . GLY B 1 67 ? -9.023 16.156 11.68 1 95.5 67 GLY B N 1
ATOM 4020 C CA . GLY B 1 67 ? -7.57 16.219 11.594 1 95.5 67 GLY B CA 1
ATOM 4021 C C . GLY B 1 67 ? -7.059 17.641 11.391 1 95.5 67 GLY B C 1
ATOM 4022 O O . GLY B 1 67 ? -7.816 18.531 11.008 1 95.5 67 GLY B O 1
ATOM 4023 N N . TYR B 1 68 ? -5.898 17.766 11.68 1 97 68 TYR B N 1
ATOM 4024 C CA . TYR B 1 68 ? -5.039 18.938 11.562 1 97 68 TYR B CA 1
ATOM 4025 C C . TYR B 1 68 ? -3.609 18.531 11.219 1 97 68 TYR B C 1
ATOM 4027 O O . TYR B 1 68 ? -3.066 17.578 11.797 1 97 68 TYR B O 1
ATOM 4035 N N . ARG B 1 69 ? -3.066 19.25 10.266 1 97.06 69 ARG B N 1
ATOM 4036 C CA . ARG B 1 69 ? -1.697 18.891 9.922 1 97.06 69 ARG B CA 1
ATOM 4037 C C . ARG B 1 69 ? -0.692 19.719 10.703 1 97.06 69 ARG B C 1
ATOM 4039 O O . ARG B 1 69 ? -0.367 20.844 10.312 1 97.06 69 ARG B O 1
ATOM 4046 N N . GLY B 1 70 ? -0.107 19.172 11.703 1 95.06 70 GLY B N 1
ATOM 4047 C CA . GLY B 1 70 ? 0.966 19.812 12.445 1 95.06 70 GLY B CA 1
ATOM 4048 C C . GLY B 1 70 ? 2.332 19.219 12.148 1 95.06 70 GLY B C 1
ATOM 4049 O O . GLY B 1 70 ? 3.355 19.859 12.383 1 95.06 70 GLY B O 1
ATOM 4050 N N . HIS B 1 71 ? 2.291 17.984 11.703 1 93.25 71 HIS B N 1
ATOM 4051 C CA . HIS B 1 71 ? 3.557 17.328 11.375 1 93.25 71 HIS B CA 1
ATOM 4052 C C . HIS B 1 71 ? 4.156 17.906 10.094 1 93.25 71 HIS B C 1
ATOM 4054 O O . HIS B 1 71 ? 3.449 18.094 9.109 1 93.25 71 HIS B O 1
ATOM 4060 N N . GLN B 1 72 ? 5.367 18.297 10.133 1 91.06 72 GLN B N 1
ATOM 4061 C CA . GLN B 1 72 ? 6.16 18.797 9.016 1 91.06 72 GLN B CA 1
ATOM 4062 C C . GLN B 1 72 ? 5.668 20.172 8.57 1 91.06 72 GLN B C 1
ATOM 4064 O O . GLN B 1 72 ? 6.012 20.641 7.477 1 91.06 72 GLN B O 1
ATOM 4069 N N . CYS B 1 73 ? 4.723 20.766 9.227 1 94.5 73 CYS B N 1
ATOM 4070 C CA . CYS B 1 73 ? 4.195 22.094 8.961 1 94.5 73 CYS B CA 1
ATOM 4071 C C . CYS B 1 73 ? 4.215 22.953 10.227 1 94.5 73 CYS B C 1
ATOM 4073 O O . CYS B 1 73 ? 4.273 22.422 11.336 1 94.5 73 CYS B O 1
ATOM 4075 N N . ARG B 1 74 ? 4.234 24.25 9.977 1 96.06 74 ARG B N 1
ATOM 4076 C CA . ARG B 1 74 ? 4.242 25.203 11.086 1 96.06 74 ARG B CA 1
ATOM 4077 C C . ARG B 1 74 ? 3.428 26.453 10.75 1 96.06 74 ARG B C 1
ATOM 4079 O O . ARG B 1 74 ? 3.168 26.719 9.578 1 96.06 74 ARG B O 1
ATOM 4086 N N . ASN B 1 75 ? 3.027 27.125 11.812 1 96.44 75 ASN B N 1
ATOM 4087 C CA . ASN B 1 75 ? 2.383 28.422 11.656 1 96.44 75 ASN B CA 1
ATOM 4088 C C . ASN B 1 75 ? 1.238 28.359 10.648 1 96.44 75 ASN B C 1
ATOM 4090 O O . ASN B 1 75 ? 1.186 29.172 9.719 1 96.44 75 ASN B O 1
ATOM 4094 N N . ASN B 1 76 ? 0.329 27.484 10.891 1 97.75 76 ASN B N 1
ATOM 4095 C CA . ASN B 1 76 ? -0.701 27.219 9.891 1 97.75 76 ASN B CA 1
ATOM 4096 C C . ASN B 1 76 ? -2.094 27.188 10.516 1 97.75 76 ASN B C 1
ATOM 4098 O O . ASN B 1 76 ? -2.975 26.469 10.047 1 97.75 76 ASN B O 1
ATOM 4102 N N . LEU B 1 77 ? -2.281 27.891 11.531 1 98.38 77 LEU B N 1
ATOM 4103 C CA . LEU B 1 77 ? -3.527 27.922 12.289 1 98.38 77 LEU B CA 1
ATOM 4104 C C . LEU B 1 77 ? -3.85 29.344 12.758 1 98.38 77 LEU B C 1
ATOM 4106 O O . LEU B 1 77 ? -3.062 29.953 13.477 1 98.38 77 LEU B O 1
ATOM 4110 N N . TYR B 1 78 ? -5.094 29.906 12.352 1 98.62 78 TYR B N 1
ATOM 4111 C CA . TYR B 1 78 ? -5.375 31.312 12.617 1 98.62 78 TYR B CA 1
ATOM 4112 C C . TYR B 1 78 ? -6.852 31.531 12.922 1 98.62 78 TYR B C 1
ATOM 4114 O O . TYR B 1 78 ? -7.695 30.719 12.547 1 98.62 78 TYR B O 1
ATOM 4122 N N . TYR B 1 79 ? -7.113 32.688 13.57 1 98.12 79 TYR B N 1
ATOM 4123 C CA . TYR B 1 79 ? -8.477 33.188 13.695 1 98.12 79 TYR B CA 1
ATOM 4124 C C . TYR B 1 79 ? -8.852 34.031 12.492 1 98.12 79 TYR B C 1
ATOM 4126 O O . TYR B 1 79 ? -8.086 34.938 12.086 1 98.12 79 TYR B O 1
ATOM 4134 N N . THR B 1 80 ? -10.008 33.812 12.039 1 98.25 80 THR B N 1
ATOM 4135 C CA . THR B 1 80 ? -10.523 34.656 10.977 1 98.25 80 THR B CA 1
ATOM 4136 C C . THR B 1 80 ? -11.258 35.875 11.57 1 98.25 80 THR B C 1
ATOM 4138 O O . THR B 1 80 ? -11.438 35.969 12.781 1 98.25 80 THR B O 1
ATOM 4141 N N . ALA B 1 81 ? -11.695 36.781 10.633 1 97.38 81 ALA B N 1
ATOM 4142 C CA . ALA B 1 81 ? -12.438 37.969 11.055 1 97.38 81 ALA B CA 1
ATOM 4143 C C . ALA B 1 81 ? -13.773 37.594 11.672 1 97.38 81 ALA B C 1
ATOM 4145 O O . ALA B 1 81 ? -14.289 38.312 12.547 1 97.38 81 ALA B O 1
ATOM 4146 N N . ALA B 1 82 ? -14.297 36.5 11.273 1 96.5 82 ALA B N 1
ATOM 4147 C CA . ALA B 1 82 ? -15.586 36.031 11.773 1 96.5 82 ALA B CA 1
ATOM 4148 C C . ALA B 1 82 ? -15.406 35.188 13.039 1 96.5 82 ALA B C 1
ATOM 4150 O O . ALA B 1 82 ? -16.328 34.5 13.461 1 96.5 82 ALA B O 1
ATOM 4151 N N . LYS B 1 83 ? -14.219 35.219 13.555 1 95.69 83 LYS B N 1
ATOM 4152 C CA . LYS B 1 83 ? -13.875 34.5 14.773 1 95.69 83 LYS B CA 1
ATOM 4153 C C . LYS B 1 83 ? -13.969 32.969 14.555 1 95.69 83 LYS B C 1
ATOM 4155 O O . LYS B 1 83 ? -14.359 32.25 15.461 1 95.69 83 LYS B O 1
ATOM 4160 N N . GLU B 1 84 ? -13.797 32.594 13.391 1 98.31 84 GLU B N 1
ATOM 4161 C CA . GLU B 1 84 ? -13.617 31.188 13.055 1 98.31 84 GLU B CA 1
ATOM 4162 C C . GLU B 1 84 ? -12.141 30.812 13.039 1 98.31 84 GLU B C 1
ATOM 4164 O O . GLU B 1 84 ? -11.273 31.656 13.242 1 98.31 84 GLU B O 1
ATOM 4169 N N . ILE B 1 85 ? -11.938 29.531 12.922 1 98.75 85 ILE B N 1
ATOM 4170 C CA . ILE B 1 85 ? -10.57 29.016 12.875 1 98.75 85 ILE B CA 1
ATOM 4171 C C . ILE B 1 85 ? -10.289 28.422 11.484 1 98.75 85 ILE B C 1
ATOM 4173 O O . ILE B 1 85 ? -11.109 27.688 10.945 1 98.75 85 ILE B O 1
ATOM 4177 N N . VAL B 1 86 ? -9.164 28.781 10.914 1 98.88 86 VAL B N 1
ATOM 4178 C CA . VAL B 1 86 ? -8.828 28.281 9.586 1 98.88 86 VAL B CA 1
ATOM 4179 C C . VAL B 1 86 ? -7.508 27.5 9.648 1 98.88 86 VAL B C 1
ATOM 4181 O O . VAL B 1 86 ? -6.562 27.938 10.312 1 98.88 86 VAL B O 1
ATOM 4184 N N . TYR B 1 87 ? -7.473 26.359 9.086 1 98.81 87 TYR B N 1
ATOM 4185 C CA . TYR B 1 87 ? -6.32 25.469 9.008 1 98.81 87 TYR B CA 1
ATOM 4186 C C . TYR B 1 87 ? -6.465 24.5 7.844 1 98.81 87 TYR B C 1
ATOM 4188 O O . TYR B 1 87 ? -7.285 24.719 6.949 1 98.81 87 TYR B O 1
ATOM 4196 N N . PHE B 1 88 ? -5.523 23.516 7.758 1 98.56 88 PHE B N 1
ATOM 4197 C CA . PHE B 1 88 ? -5.637 22.547 6.668 1 98.56 88 PHE B CA 1
ATOM 4198 C C . PHE B 1 88 ? -5.203 21.156 7.129 1 98.56 88 PHE B C 1
ATOM 4200 O O . PHE B 1 88 ? -4.555 21.016 8.164 1 98.56 88 PHE B O 1
ATOM 4207 N N . VAL B 1 89 ? -5.637 20.219 6.441 1 96.88 89 VAL B N 1
ATOM 4208 C CA . VAL B 1 89 ? -5.203 18.828 6.523 1 96.88 89 VAL B CA 1
ATOM 4209 C C . VAL B 1 89 ? -5.363 18.156 5.164 1 96.88 89 VAL B C 1
ATOM 4211 O O . VAL B 1 89 ? -6.34 18.406 4.453 1 96.88 89 VAL B O 1
ATOM 4214 N N . ALA B 1 90 ? -4.379 17.312 4.797 1 94.69 90 ALA B N 1
ATOM 4215 C CA . ALA B 1 90 ? -4.359 16.719 3.457 1 94.69 90 ALA B CA 1
ATOM 4216 C C . ALA B 1 90 ? -4.484 17.812 2.389 1 94.69 90 ALA B C 1
ATOM 4218 O O . ALA B 1 90 ? -3.727 18.781 2.389 1 94.69 90 ALA B O 1
ATOM 4219 N N . GLY B 1 91 ? -5.359 17.734 1.503 1 97.25 91 GLY B N 1
ATOM 4220 C CA . GLY B 1 91 ? -5.578 18.719 0.456 1 97.25 91 GLY B CA 1
ATOM 4221 C C . GLY B 1 91 ? -6.797 19.594 0.702 1 97.25 91 GLY B C 1
ATOM 4222 O O . GLY B 1 91 ? -7.371 20.141 -0.238 1 97.25 91 GLY B O 1
ATOM 4223 N N . VAL B 1 92 ? -7.184 19.688 1.99 1 98.31 92 VAL B N 1
ATOM 4224 C CA . VAL B 1 92 ? -8.43 20.375 2.32 1 98.31 92 VAL B CA 1
ATOM 4225 C C . VAL B 1 92 ? -8.133 21.562 3.236 1 98.31 92 VAL B C 1
ATOM 4227 O O . VAL B 1 92 ? -7.5 21.406 4.281 1 98.31 92 VAL B O 1
ATOM 4230 N N . GLY B 1 93 ? -8.547 22.766 2.795 1 98.75 93 GLY B N 1
ATOM 4231 C CA . GLY B 1 93 ? -8.672 23.844 3.75 1 98.75 93 GLY B CA 1
ATOM 4232 C C . GLY B 1 93 ? -9.906 23.734 4.621 1 98.75 93 GLY B C 1
ATOM 4233 O O . GLY B 1 93 ? -10.992 23.422 4.129 1 98.75 93 GLY B O 1
ATOM 4234 N N . VAL B 1 94 ? -9.781 23.969 5.871 1 98.81 94 VAL B N 1
ATOM 4235 C CA . VAL B 1 94 ? -10.898 23.812 6.801 1 98.81 94 VAL B CA 1
ATOM 4236 C C . VAL B 1 94 ? -11.164 25.141 7.508 1 98.81 94 VAL B C 1
ATOM 4238 O O . VAL B 1 94 ? -10.234 25.797 7.996 1 98.81 94 VAL B O 1
ATOM 4241 N N . VAL B 1 95 ? -12.383 25.562 7.496 1 98.88 95 VAL B N 1
ATOM 4242 C CA . VAL B 1 95 ? -12.844 26.656 8.336 1 98.88 95 VAL B CA 1
ATOM 4243 C C . VAL B 1 95 ? -13.82 26.141 9.391 1 98.88 95 VAL B C 1
ATOM 4245 O O . VAL B 1 95 ? -14.891 25.625 9.055 1 98.88 95 VAL B O 1
ATOM 4248 N N . TYR B 1 96 ? -13.438 26.297 10.633 1 98.62 96 TYR B N 1
ATOM 4249 C CA . TYR B 1 96 ? -14.227 25.766 11.742 1 98.62 96 TYR B CA 1
ATOM 4250 C C . TYR B 1 96 ? -14.859 26.891 12.547 1 98.62 96 TYR B C 1
ATOM 4252 O O . TYR B 1 96 ? -14.188 27.844 12.93 1 98.62 96 TYR B O 1
ATOM 4260 N N . SER B 1 97 ? -16.156 26.719 12.781 1 97.69 97 SER B N 1
ATOM 4261 C CA . SER B 1 97 ? -16.875 27.625 13.648 1 97.69 97 SER B CA 1
ATOM 4262 C C . SER B 1 97 ? -17.109 27.016 15.031 1 97.69 97 SER B C 1
ATOM 4264 O O . SER B 1 97 ? -17.922 26.109 15.188 1 97.69 97 SER B O 1
ATOM 4266 N N . PRO B 1 98 ? -16.406 27.5 15.969 1 94.25 98 PRO B N 1
ATOM 4267 C CA . PRO B 1 98 ? -16.656 26.969 17.312 1 94.25 98 PRO B CA 1
ATOM 4268 C C . PRO B 1 98 ? -18.078 27.234 17.797 1 94.25 98 PRO B C 1
ATOM 4270 O O . PRO B 1 98 ? -18.641 26.406 18.516 1 94.25 98 PRO B O 1
ATOM 4273 N N . ARG B 1 99 ? -18.641 28.297 17.375 1 94 99 ARG B N 1
ATOM 4274 C CA . ARG B 1 99 ? -19.984 28.656 17.812 1 94 99 ARG B CA 1
ATOM 4275 C C . ARG B 1 99 ? -21.016 27.656 17.266 1 94 99 ARG B C 1
ATOM 4277 O O . ARG B 1 99 ? -21.922 27.234 17.984 1 94 99 ARG B O 1
ATOM 4284 N N . GLU B 1 100 ? -20.844 27.266 16.062 1 94.75 100 GLU B N 1
ATOM 4285 C CA . GLU B 1 100 ? -21.812 26.391 15.406 1 94.75 100 GLU B CA 1
ATOM 4286 C C . GLU B 1 100 ? -21.359 24.938 15.422 1 94.75 100 GLU B C 1
ATOM 4288 O O . GLU B 1 100 ? -22.141 24.031 15.117 1 94.75 100 GLU B O 1
ATOM 4293 N N . HIS B 1 101 ? -20.188 24.828 15.828 1 95 101 HIS B N 1
ATOM 4294 C CA . HIS B 1 101 ? -19.562 23.5 15.742 1 95 101 HIS B CA 1
ATOM 4295 C C . HIS B 1 101 ? -19.766 22.891 14.359 1 95 101 HIS B C 1
ATOM 4297 O O . HIS B 1 101 ? -20.281 21.781 14.242 1 95 101 HIS B O 1
ATOM 4303 N N . ARG B 1 102 ? -19.312 23.641 13.398 1 96.56 102 ARG B N 1
ATOM 4304 C CA . ARG B 1 102 ? -19.438 23.234 12 1 96.56 102 ARG B CA 1
ATOM 4305 C C . ARG B 1 102 ? -18.188 23.578 11.211 1 96.56 102 ARG B C 1
ATOM 4307 O O . ARG B 1 102 ? -17.484 24.531 11.531 1 96.56 102 ARG B O 1
ATOM 4314 N N . GLN B 1 103 ? -17.969 22.781 10.203 1 98 103 GLN B N 1
ATOM 4315 C CA . GLN B 1 103 ? -16.828 23 9.312 1 98 103 GLN B CA 1
ATOM 4316 C C . GLN B 1 103 ? -17.297 23.375 7.906 1 98 103 GLN B C 1
ATOM 4318 O O . GLN B 1 103 ? -18.359 22.938 7.461 1 98 103 GLN B O 1
ATOM 4323 N N . LYS B 1 104 ? -16.547 24.219 7.297 1 98.06 104 LYS B N 1
ATOM 4324 C CA . LYS B 1 104 ? -16.578 24.438 5.852 1 98.06 104 LYS B CA 1
ATOM 4325 C C . LYS B 1 104 ? -15.258 24 5.207 1 98.06 104 LYS B C 1
ATOM 4327 O O . LYS B 1 104 ? -14.211 23.969 5.863 1 98.06 104 LYS B O 1
ATOM 4332 N N . PHE B 1 105 ? -15.375 23.672 3.91 1 98.5 105 PHE B N 1
ATOM 4333 C CA . PHE B 1 105 ? -14.211 23.047 3.301 1 98.5 105 PHE B CA 1
ATOM 4334 C C . PHE B 1 105 ? -13.82 23.766 2.014 1 98.5 105 PHE B C 1
ATOM 4336 O O . PHE B 1 105 ? -14.672 24.016 1.155 1 98.5 105 PHE B O 1
ATOM 4343 N N . TYR B 1 106 ? -12.664 24.156 1.911 1 98.62 106 TYR B N 1
ATOM 4344 C CA . TYR B 1 106 ? -12.078 24.578 0.639 1 98.62 106 TYR B CA 1
ATOM 4345 C C . TYR B 1 106 ? -11.43 23.391 -0.071 1 98.62 106 TYR B C 1
ATOM 4347 O O . TYR B 1 106 ? -10.484 22.797 0.448 1 98.62 106 TYR B O 1
ATOM 4355 N N . LEU B 1 107 ? -11.836 23.141 -1.252 1 97.56 107 LEU B N 1
ATOM 4356 C CA . LEU B 1 107 ? -11.445 21.922 -1.955 1 97.56 107 LEU B CA 1
ATOM 4357 C C . LEU B 1 107 ? -10.742 22.25 -3.27 1 97.56 107 LEU B C 1
ATOM 4359 O O . LEU B 1 107 ? -10.859 21.5 -4.246 1 97.56 107 LEU B O 1
ATOM 4363 N N . GLY B 1 108 ? -10.039 23.328 -3.312 1 97.94 108 GLY B N 1
ATOM 4364 C CA . GLY B 1 108 ? -9.438 23.797 -4.555 1 97.94 108 GLY B CA 1
ATOM 4365 C C . GLY B 1 108 ? -8.109 23.125 -4.859 1 97.94 108 GLY B C 1
ATOM 4366 O O . GLY B 1 108 ? -7.582 23.266 -5.969 1 97.94 108 GLY B O 1
ATOM 4367 N N . HIS B 1 109 ? -7.523 22.406 -3.975 1 98.06 109 HIS B N 1
ATOM 4368 C CA . HIS B 1 109 ? -6.215 21.797 -4.164 1 98.06 109 HIS B CA 1
ATOM 4369 C C . HIS B 1 109 ? -6.355 20.359 -4.652 1 98.06 109 HIS B C 1
ATOM 4371 O O . HIS B 1 109 ? -7.375 19.703 -4.402 1 98.06 109 HIS B O 1
ATOM 4377 N N . GLN B 1 110 ? -5.328 19.859 -5.363 1 94.38 110 GLN B N 1
ATOM 4378 C CA . GLN B 1 110 ? -5.344 18.5 -5.887 1 94.38 110 GLN B CA 1
ATOM 4379 C C . GLN B 1 110 ? -4.266 17.641 -5.23 1 94.38 110 GLN B C 1
ATOM 4381 O O . GLN B 1 110 ? -4.105 16.469 -5.566 1 94.38 110 GLN B O 1
ATOM 4386 N N . ASP B 1 111 ? -3.471 18.219 -4.398 1 96.88 111 ASP B N 1
ATOM 4387 C CA . ASP B 1 111 ? -2.443 17.547 -3.604 1 96.88 111 ASP B CA 1
ATOM 4388 C C . ASP B 1 111 ? -2.385 18.125 -2.189 1 96.88 111 ASP B C 1
ATOM 4390 O O . ASP B 1 111 ? -3.145 19.031 -1.851 1 96.88 111 ASP B O 1
ATOM 4394 N N . ASP B 1 112 ? -1.53 17.594 -1.344 1 97.44 112 ASP B N 1
ATOM 4395 C CA . ASP B 1 112 ? -1.457 18 0.06 1 97.44 112 ASP B CA 1
ATOM 4396 C C . ASP B 1 112 ? -1.083 19.469 0.198 1 97.44 112 ASP B C 1
ATOM 4398 O O . ASP B 1 112 ? -0.151 19.938 -0.457 1 97.44 112 ASP B O 1
ATOM 4402 N N . ILE B 1 113 ? -1.798 20.156 1.008 1 98.69 113 ILE B N 1
ATOM 4403 C CA . ILE B 1 113 ? -1.445 21.516 1.397 1 98.69 113 ILE B CA 1
ATOM 4404 C C . ILE B 1 113 ? -0.351 21.484 2.463 1 98.69 113 ILE B C 1
ATOM 4406 O O . ILE B 1 113 ? -0.402 20.672 3.387 1 98.69 113 ILE B O 1
ATOM 4410 N N . ILE B 1 114 ? 0.641 22.391 2.371 1 98.44 114 ILE B N 1
ATOM 4411 C CA . ILE B 1 114 ? 1.699 22.344 3.373 1 98.44 114 ILE B CA 1
ATOM 4412 C C . ILE B 1 114 ? 1.982 23.75 3.906 1 98.44 114 ILE B C 1
ATOM 4414 O O . ILE B 1 114 ? 2.857 23.922 4.758 1 98.44 114 ILE B O 1
ATOM 4418 N N . SER B 1 115 ? 1.309 24.75 3.404 1 98.75 115 SER B N 1
ATOM 4419 C CA . SER B 1 115 ? 1.51 26.109 3.914 1 98.75 115 SER B CA 1
ATOM 4420 C C . SER B 1 115 ? 0.214 26.906 3.879 1 98.75 115 SER B C 1
ATOM 4422 O O . SER B 1 115 ? -0.668 26.641 3.061 1 98.75 115 SER B O 1
ATOM 4424 N N . LEU B 1 116 ? 0.128 27.828 4.758 1 98.81 116 LEU B N 1
ATOM 4425 C CA . LEU B 1 116 ? -1.054 28.672 4.906 1 98.81 116 LEU B CA 1
ATOM 4426 C C . LEU B 1 116 ? -0.676 30.047 5.445 1 98.81 116 LEU B C 1
ATOM 4428 O O . LEU B 1 116 ? 0.155 30.156 6.348 1 98.81 116 LEU B O 1
ATOM 4432 N N . ALA B 1 117 ? -1.199 31.125 4.848 1 98.75 117 ALA B N 1
ATOM 4433 C CA . ALA B 1 117 ? -1.059 32.469 5.344 1 98.75 117 ALA B CA 1
ATOM 4434 C C . ALA B 1 117 ? -2.408 33.188 5.383 1 98.75 117 ALA B C 1
ATOM 4436 O O . ALA B 1 117 ? -3.221 33.062 4.469 1 98.75 117 ALA B O 1
ATOM 4437 N N . LEU B 1 118 ? -2.609 33.906 6.406 1 98.5 118 LEU B N 1
ATOM 4438 C CA . LEU B 1 118 ? -3.842 34.656 6.562 1 98.5 118 LEU B CA 1
ATOM 4439 C C . LEU B 1 118 ? -3.646 36.094 6.109 1 98.5 118 LEU B C 1
ATOM 4441 O O . LEU B 1 118 ? -2.686 36.75 6.512 1 98.5 118 LEU B O 1
ATOM 4445 N N . HIS B 1 119 ? -4.559 36.562 5.285 1 98.69 119 HIS B N 1
ATOM 4446 C CA . HIS B 1 119 ? -4.57 37.969 4.855 1 98.69 119 HIS B CA 1
ATOM 4447 C C . HIS B 1 119 ? -4.82 38.906 6.035 1 98.69 119 HIS B C 1
ATOM 4449 O O . HIS B 1 119 ? -5.566 38.562 6.957 1 98.69 119 HIS B O 1
ATOM 4455 N N . PRO B 1 120 ? -4.238 40.156 5.945 1 96.56 120 PRO B N 1
ATOM 4456 C CA . PRO B 1 120 ? -4.367 41.062 7.09 1 96.56 120 PRO B CA 1
ATOM 4457 C C . PRO B 1 120 ? -5.82 41.406 7.414 1 96.56 120 PRO B C 1
ATOM 4459 O O . PRO B 1 120 ? -6.148 41.688 8.562 1 96.56 120 PRO B O 1
ATOM 4462 N N . ASP B 1 121 ? -6.699 41.312 6.414 1 96.81 121 ASP B N 1
ATOM 4463 C CA . ASP B 1 121 ? -8.117 41.562 6.664 1 96.81 121 ASP B CA 1
ATOM 4464 C C . ASP B 1 121 ? -8.758 40.344 7.367 1 96.81 121 ASP B C 1
ATOM 4466 O O . ASP B 1 121 ? -9.906 40.438 7.82 1 96.81 121 ASP B O 1
ATOM 4470 N N . ARG B 1 122 ? -8.109 39.25 7.367 1 98 122 ARG B N 1
ATOM 4471 C CA . ARG B 1 122 ? -8.477 38 8.055 1 98 122 ARG B CA 1
ATOM 4472 C C . ARG B 1 122 ? -9.734 37.406 7.449 1 98 122 ARG B C 1
ATOM 4474 O O . ARG B 1 122 ? -10.555 36.844 8.164 1 98 122 ARG B O 1
ATOM 4481 N N . VAL B 1 123 ? -9.906 37.656 6.203 1 98.5 123 VAL B N 1
ATOM 4482 C CA . VAL B 1 123 ? -11.008 37.062 5.453 1 98.5 123 VAL B CA 1
ATOM 4483 C C . VAL B 1 123 ? -10.453 36.125 4.391 1 98.5 123 VAL B C 1
ATOM 4485 O O . VAL B 1 123 ? -11 35.031 4.18 1 98.5 123 VAL B O 1
ATOM 4488 N N . LEU B 1 124 ? -9.375 36.531 3.783 1 98.75 124 LEU B N 1
ATOM 4489 C CA . LEU B 1 124 ? -8.742 35.75 2.738 1 98.75 124 LEU B CA 1
ATOM 4490 C C . LEU B 1 124 ? -7.578 34.938 3.299 1 98.75 124 LEU B C 1
ATOM 4492 O O . LEU B 1 124 ? -6.902 35.375 4.23 1 98.75 124 LEU B O 1
ATOM 4496 N N . VAL B 1 125 ? -7.375 33.719 2.688 1 98.75 125 VAL B N 1
ATOM 4497 C CA . VAL B 1 125 ? -6.277 32.844 3.059 1 98.75 125 VAL B CA 1
ATOM 4498 C C . VAL B 1 125 ? -5.539 32.375 1.804 1 98.75 125 VAL B C 1
ATOM 4500 O O . VAL B 1 125 ? -6.156 32.188 0.755 1 98.75 125 VAL B O 1
ATOM 4503 N N . ALA B 1 126 ? -4.254 32.312 1.919 1 98.94 126 ALA B N 1
ATOM 4504 C CA . ALA B 1 126 ? -3.449 31.672 0.88 1 98.94 126 ALA B CA 1
ATOM 4505 C C . ALA B 1 126 ? -2.945 30.312 1.337 1 98.94 126 ALA B C 1
ATOM 4507 O O . ALA B 1 126 ? -2.453 30.172 2.459 1 98.94 126 ALA B O 1
ATOM 4508 N N . THR B 1 127 ? -3.125 29.281 0.511 1 98.94 127 THR B N 1
ATOM 4509 C CA . THR B 1 127 ? -2.588 27.953 0.789 1 98.94 127 THR B CA 1
ATOM 4510 C C . THR B 1 127 ? -1.737 27.453 -0.378 1 98.94 127 THR B C 1
ATOM 4512 O O . THR B 1 127 ? -2.018 27.766 -1.535 1 98.94 127 THR B O 1
ATOM 4515 N N . GLY B 1 128 ? -0.673 26.734 -0.045 1 98.88 128 GLY B N 1
ATOM 4516 C CA . GLY B 1 128 ? 0.218 26.141 -1.034 1 98.88 128 GLY B CA 1
ATOM 4517 C C . GLY B 1 128 ? 0.329 24.641 -0.921 1 98.88 128 GLY B C 1
ATOM 4518 O O . GLY B 1 128 ? 0.416 24.094 0.184 1 98.88 128 GLY B O 1
ATOM 4519 N N . GLN B 1 129 ? 0.33 23.969 -2.055 1 98.75 129 GLN B N 1
ATOM 4520 C CA . GLN B 1 129 ? 0.361 22.516 -2.066 1 98.75 129 GLN B CA 1
ATOM 4521 C C . GLN B 1 129 ? 1.733 22 -2.486 1 98.75 129 GLN B C 1
ATOM 4523 O O . GLN B 1 129 ? 2.576 22.766 -2.951 1 98.75 129 GLN B O 1
ATOM 4528 N N . VAL B 1 130 ? 1.974 20.719 -2.301 1 98.31 130 VAL B N 1
ATOM 4529 C CA . VAL B 1 130 ? 3.129 20 -2.832 1 98.31 130 VAL B CA 1
ATOM 4530 C C . VAL B 1 130 ? 2.83 19.516 -4.246 1 98.31 130 VAL B C 1
ATOM 4532 O O . VAL B 1 130 ? 1.716 19.688 -4.746 1 98.31 130 VAL B O 1
ATOM 4535 N N . GLY B 1 131 ? 3.82 18.969 -4.895 1 97.81 131 GLY B N 1
ATOM 4536 C CA . GLY B 1 131 ? 3.654 18.359 -6.199 1 97.81 131 GLY B CA 1
ATOM 4537 C C . GLY B 1 131 ? 4.676 18.812 -7.219 1 97.81 131 GLY B C 1
ATOM 4538 O O . GLY B 1 131 ? 5.445 19.75 -6.953 1 97.81 131 GLY B O 1
ATOM 4539 N N . LYS B 1 132 ? 4.633 18.203 -8.391 1 96.94 132 LYS B N 1
ATOM 4540 C CA . LYS B 1 132 ? 5.539 18.578 -9.477 1 96.94 132 LYS B CA 1
ATOM 4541 C C . LYS B 1 132 ? 5.266 19.984 -9.969 1 96.94 132 LYS B C 1
ATOM 4543 O O . LYS B 1 132 ? 6.199 20.75 -10.211 1 96.94 132 LYS B O 1
ATOM 4548 N N . GLU B 1 133 ? 3.949 20.281 -10.109 1 97.56 133 GLU B N 1
ATOM 4549 C CA . GLU B 1 133 ? 3.5 21.609 -10.508 1 97.56 133 GLU B CA 1
ATOM 4550 C C . GLU B 1 133 ? 2.582 22.219 -9.461 1 97.56 133 GLU B C 1
ATOM 4552 O O . GLU B 1 133 ? 1.392 22.422 -9.711 1 97.56 133 GLU B O 1
ATOM 4557 N N . PRO B 1 134 ? 3.191 22.547 -8.352 1 98.44 134 PRO B N 1
ATOM 4558 C CA . PRO B 1 134 ? 2.357 23.078 -7.266 1 98.44 134 PRO B CA 1
ATOM 4559 C C . PRO B 1 134 ? 1.809 24.469 -7.562 1 98.44 134 PRO B C 1
ATOM 4561 O O . PRO B 1 134 ? 2.332 25.172 -8.43 1 98.44 134 PRO B O 1
ATOM 4564 N N . TYR B 1 135 ? 0.717 24.812 -6.91 1 98.69 135 TYR B N 1
ATOM 4565 C CA . TYR B 1 135 ? 0.154 26.156 -7.055 1 98.69 135 TYR B CA 1
ATOM 4566 C C . TYR B 1 135 ? -0.358 26.688 -5.719 1 98.69 135 TYR B C 1
ATOM 4568 O O . TYR B 1 135 ? -0.496 25.922 -4.758 1 98.69 135 TYR B O 1
ATOM 4576 N N . ILE B 1 136 ? -0.533 27.953 -5.723 1 98.88 136 ILE B N 1
ATOM 4577 C CA . ILE B 1 136 ? -1.062 28.688 -4.574 1 98.88 136 ILE B CA 1
ATOM 4578 C C . ILE B 1 136 ? -2.5 29.109 -4.852 1 98.88 136 ILE B C 1
ATOM 4580 O O . ILE B 1 136 ? -2.811 29.594 -5.941 1 98.88 136 ILE B O 1
ATOM 4584 N N . CYS B 1 137 ? -3.309 28.891 -3.885 1 98.94 137 CYS B N 1
ATOM 4585 C CA . CYS B 1 137 ? -4.672 29.391 -3.973 1 98.94 137 CYS B CA 1
ATOM 4586 C C . CYS B 1 137 ? -4.934 30.453 -2.904 1 98.94 137 CYS B C 1
ATOM 4588 O O . CYS B 1 137 ? -4.602 30.25 -1.734 1 98.94 137 CYS B O 1
ATOM 4590 N N . VAL B 1 138 ? -5.453 31.562 -3.318 1 98.94 138 VAL B N 1
ATOM 4591 C CA . VAL B 1 138 ? -6.07 32.5 -2.381 1 98.94 138 VAL B CA 1
ATOM 4592 C C . VAL B 1 138 ? -7.586 32.312 -2.396 1 98.94 138 VAL B C 1
ATOM 4594 O O . VAL B 1 138 ? -8.203 32.312 -3.463 1 98.94 138 VAL B O 1
ATOM 4597 N N . TRP B 1 139 ? -8.172 32.125 -1.263 1 98.88 139 TRP B N 1
ATOM 4598 C CA . TRP B 1 139 ? -9.602 31.828 -1.204 1 98.88 139 TRP B CA 1
ATOM 4599 C C . TRP B 1 139 ? -10.25 32.531 -0.013 1 98.88 139 TRP B C 1
ATOM 4601 O O . TRP B 1 139 ? -9.555 32.969 0.903 1 98.88 139 TRP B O 1
ATOM 4611 N N . ASP B 1 140 ? -11.555 32.719 -0.13 1 98.81 140 ASP B N 1
ATOM 4612 C CA . ASP B 1 140 ? -12.375 33.438 0.854 1 98.81 140 ASP B CA 1
ATOM 4613 C C . ASP B 1 140 ? -12.875 32.469 1.932 1 98.81 140 ASP B C 1
ATOM 4615 O O . ASP B 1 140 ? -13.5 31.453 1.622 1 98.81 140 ASP B O 1
ATOM 4619 N N . THR B 1 141 ? -12.648 32.812 3.221 1 98.56 141 THR B N 1
ATOM 4620 C CA . THR B 1 141 ? -12.969 31.875 4.301 1 98.56 141 THR B CA 1
ATOM 4621 C C . THR B 1 141 ? -14.477 31.828 4.535 1 98.56 141 THR B C 1
ATOM 4623 O O . THR B 1 141 ? -14.984 30.875 5.141 1 98.56 141 THR B O 1
ATOM 4626 N N . TYR B 1 142 ? -15.188 32.812 4.105 1 97.62 142 TYR B N 1
ATOM 4627 C CA . TYR B 1 142 ? -16.641 32.844 4.266 1 97.62 142 TYR B CA 1
ATOM 4628 C C . TYR B 1 142 ? -17.312 31.953 3.219 1 97.62 142 TYR B C 1
ATOM 4630 O O . TYR B 1 142 ? -18.172 31.141 3.545 1 97.62 142 TYR B O 1
ATOM 4638 N N . THR B 1 143 ? -16.891 32.062 1.973 1 97.94 143 THR B N 1
ATOM 4639 C CA . THR B 1 143 ? -17.562 31.375 0.876 1 97.94 143 THR B CA 1
ATOM 4640 C C . THR B 1 143 ? -16.828 30.078 0.527 1 97.94 143 THR B C 1
ATOM 4642 O O . THR B 1 143 ? -17.375 29.219 -0.171 1 97.94 143 THR B O 1
ATOM 4645 N N . VAL B 1 144 ? -15.586 30 0.923 1 98.31 144 VAL B N 1
ATOM 4646 C CA . VAL B 1 144 ? -14.68 28.891 0.614 1 98.31 144 VAL B CA 1
ATOM 4647 C C . VAL B 1 144 ? -14.5 28.781 -0.898 1 98.31 144 VAL B C 1
ATOM 4649 O O . VAL B 1 144 ? -14.445 27.672 -1.444 1 98.31 144 VAL B O 1
ATOM 4652 N N . GLN B 1 145 ? -14.477 29.906 -1.54 1 98.5 145 GLN B N 1
ATOM 4653 C CA . GLN B 1 145 ? -14.281 29.953 -2.984 1 98.5 145 GLN B CA 1
ATOM 4654 C C . GLN B 1 145 ? -12.906 30.531 -3.334 1 98.5 145 GLN B C 1
ATOM 4656 O O . GLN B 1 145 ? -12.422 31.438 -2.654 1 98.5 145 GLN B O 1
ATOM 4661 N N . THR B 1 146 ? -12.383 30 -4.402 1 98.75 146 THR B N 1
ATOM 4662 C CA . THR B 1 146 ? -11.102 30.5 -4.895 1 98.75 146 THR B CA 1
ATOM 4663 C C . THR B 1 146 ? -11.242 31.922 -5.422 1 98.75 146 THR B C 1
ATOM 4665 O O . THR B 1 146 ? -12.188 32.219 -6.152 1 98.75 146 THR B O 1
ATOM 4668 N N . VAL B 1 147 ? -10.383 32.719 -5.043 1 98.62 147 VAL B N 1
ATOM 4669 C CA . VAL B 1 147 ? -10.32 34.094 -5.523 1 98.62 147 VAL B CA 1
ATOM 4670 C C . VAL B 1 147 ? -9.227 34.219 -6.578 1 98.62 147 VAL B C 1
ATOM 4672 O O . VAL B 1 147 ? -9.391 34.938 -7.57 1 98.62 147 VAL B O 1
ATOM 4675 N N . SER B 1 148 ? -8.117 33.625 -6.344 1 98.69 148 SER B N 1
ATOM 4676 C CA . SER B 1 148 ? -6.977 33.688 -7.254 1 98.69 148 SER B CA 1
ATOM 4677 C C . SER B 1 148 ? -6.086 32.469 -7.137 1 98.69 148 SER B C 1
ATOM 4679 O O . SER B 1 148 ? -6.09 31.781 -6.109 1 98.69 148 SER B O 1
ATOM 4681 N N . VAL B 1 149 ? -5.41 32.156 -8.258 1 98.69 149 VAL B N 1
ATOM 4682 C CA . VAL B 1 149 ? -4.469 31.047 -8.297 1 98.69 149 VAL B CA 1
ATOM 4683 C C . VAL B 1 149 ? -3.131 31.516 -8.859 1 98.69 149 VAL B C 1
ATOM 4685 O O . VAL B 1 149 ? -3.092 32.25 -9.852 1 98.69 149 VAL B O 1
ATOM 4688 N N . MET B 1 150 ? -2.098 31.219 -8.258 1 98.69 150 MET B N 1
ATOM 4689 C CA . MET B 1 150 ? -0.737 31.469 -8.727 1 98.69 150 MET B CA 1
ATOM 4690 C C . MET B 1 150 ? -0.031 30.156 -9.047 1 98.69 150 MET B C 1
ATOM 4692 O O . MET B 1 150 ? 0.105 29.281 -8.172 1 98.69 150 MET B O 1
ATOM 4696 N N . LYS B 1 151 ? 0.379 30 -10.273 1 97.31 151 LYS B N 1
ATOM 4697 C CA . LYS B 1 151 ? 0.941 28.719 -10.711 1 97.31 151 LYS B CA 1
ATOM 4698 C C . LYS B 1 151 ? 2.066 28.938 -11.719 1 97.31 151 LYS B C 1
ATOM 4700 O O . LYS B 1 151 ? 2.438 30.078 -12.008 1 97.31 151 LYS B O 1
ATOM 4705 N N . ASP B 1 152 ? 2.73 27.906 -12.125 1 96.56 152 ASP B N 1
ATOM 4706 C CA . ASP B 1 152 ? 3.668 27.812 -13.234 1 96.56 152 ASP B CA 1
ATOM 4707 C C . ASP B 1 152 ? 5.008 28.453 -12.883 1 96.56 152 ASP B C 1
ATOM 4709 O O . ASP B 1 152 ? 5.727 28.922 -13.758 1 96.56 152 ASP B O 1
ATOM 4713 N N . VAL B 1 153 ? 5.383 28.578 -11.617 1 97.5 153 VAL B N 1
ATOM 4714 C CA . VAL B 1 153 ? 6.691 29.109 -11.227 1 97.5 153 VAL B CA 1
ATOM 4715 C C . VAL B 1 153 ? 7.387 28.109 -10.297 1 97.5 153 VAL B C 1
ATOM 4717 O O . VAL B 1 153 ? 8.477 27.609 -10.617 1 97.5 153 VAL B O 1
ATOM 4720 N N . HIS B 1 154 ? 6.754 27.812 -9.234 1 98.12 154 HIS B N 1
ATOM 4721 C CA . HIS B 1 154 ? 7.336 26.906 -8.266 1 98.12 154 HIS B CA 1
ATOM 4722 C C . HIS B 1 154 ? 7.258 25.453 -8.758 1 98.12 154 HIS B C 1
ATOM 4724 O O . HIS B 1 154 ? 6.402 25.125 -9.578 1 98.12 154 HIS B O 1
ATOM 4730 N N . THR B 1 155 ? 8.195 24.688 -8.227 1 97.44 155 THR B N 1
ATOM 4731 C CA . THR B 1 155 ? 8.18 23.25 -8.414 1 97.44 155 THR B CA 1
ATOM 4732 C C . THR B 1 155 ? 8.266 22.516 -7.078 1 97.44 155 THR B C 1
ATOM 4734 O O . THR B 1 155 ? 8.633 23.125 -6.062 1 97.44 155 THR B O 1
ATOM 4737 N N . HIS B 1 156 ? 7.84 21.281 -6.957 1 98.06 156 HIS B N 1
ATOM 4738 C CA . HIS B 1 156 ? 7.965 20.359 -5.832 1 98.06 156 HIS B CA 1
ATOM 4739 C C . HIS B 1 156 ? 6.996 20.734 -4.711 1 98.06 156 HIS B C 1
ATOM 4741 O O . HIS B 1 156 ? 6.473 19.859 -4.023 1 98.06 156 HIS B O 1
ATOM 4747 N N . GLY B 1 157 ? 6.828 22.062 -4.438 1 98.56 157 GLY B N 1
ATOM 4748 C CA . GLY B 1 157 ? 5.922 22.469 -3.371 1 98.56 157 GLY B CA 1
ATOM 4749 C C . GLY B 1 157 ? 6.094 23.906 -2.949 1 98.56 157 GLY B C 1
ATOM 4750 O O . GLY B 1 157 ? 7.043 24.578 -3.369 1 98.56 157 GLY B O 1
ATOM 4751 N N . ILE B 1 158 ? 5.168 24.406 -2.141 1 98.75 158 ILE B N 1
ATOM 4752 C CA . ILE B 1 158 ? 5.188 25.75 -1.569 1 98.75 158 ILE B CA 1
ATOM 4753 C C . ILE B 1 158 ? 5.418 25.656 -0.062 1 98.75 158 ILE B C 1
ATOM 4755 O O . ILE B 1 158 ? 4.496 25.344 0.696 1 98.75 158 ILE B O 1
ATOM 4759 N N . ALA B 1 159 ? 6.543 26.062 0.365 1 98.31 159 ALA B N 1
ATOM 4760 C CA . ALA B 1 159 ? 6.973 25.812 1.738 1 98.31 159 ALA B CA 1
ATOM 4761 C C . ALA B 1 159 ? 6.426 26.875 2.689 1 98.31 159 ALA B C 1
ATOM 4763 O O . ALA B 1 159 ? 6.102 26.578 3.84 1 98.31 159 ALA B O 1
ATOM 4764 N N . CYS B 1 160 ? 6.375 28.109 2.24 1 98.5 160 CYS B N 1
ATOM 4765 C CA . CYS B 1 160 ? 5.973 29.219 3.086 1 98.5 160 CYS B CA 1
ATOM 4766 C C . CYS B 1 160 ? 5.168 30.25 2.293 1 98.5 160 CYS B C 1
ATOM 4768 O O . CYS B 1 160 ? 5.359 30.391 1.085 1 98.5 160 CYS B O 1
ATOM 4770 N N . LEU B 1 161 ? 4.363 30.922 2.959 1 98.81 161 LEU B N 1
ATOM 4771 C CA . LEU B 1 161 ? 3.559 32 2.428 1 98.81 161 LEU B CA 1
ATOM 4772 C C . LEU B 1 161 ? 3.473 33.156 3.432 1 98.81 161 LEU B C 1
ATOM 4774 O O . LEU B 1 161 ? 3.438 32.938 4.641 1 98.81 161 LEU B O 1
ATOM 4778 N N . ALA B 1 162 ? 3.41 34.406 2.887 1 98.56 162 ALA B N 1
ATOM 4779 C CA . ALA B 1 162 ? 3.201 35.531 3.768 1 98.56 162 ALA B CA 1
ATOM 4780 C C . ALA B 1 162 ? 2.646 36.719 2.994 1 98.56 162 ALA B C 1
ATOM 4782 O O . ALA B 1 162 ? 3.223 37.156 1.987 1 98.56 162 ALA B O 1
ATOM 4783 N N . PHE B 1 163 ? 1.584 37.312 3.498 1 98.25 163 PHE B N 1
ATOM 4784 C CA . PHE B 1 163 ? 1.05 38.531 2.93 1 98.25 163 PHE B CA 1
ATOM 4785 C C . PHE B 1 163 ? 1.789 39.75 3.48 1 98.25 163 PHE B C 1
ATOM 4787 O O . PHE B 1 163 ? 2.238 39.75 4.629 1 98.25 163 PHE B O 1
ATOM 4794 N N . ASP B 1 164 ? 1.845 40.781 2.641 1 97.25 164 ASP B N 1
ATOM 4795 C CA . ASP B 1 164 ? 2.404 42.031 3.162 1 97.25 164 ASP B CA 1
ATOM 4796 C C . ASP B 1 164 ? 1.384 42.75 4.02 1 97.25 164 ASP B C 1
ATOM 4798 O O . ASP B 1 164 ? 0.251 42.312 4.184 1 97.25 164 ASP B O 1
ATOM 4802 N N . VAL B 1 165 ? 1.734 43.844 4.605 1 93.75 165 VAL B N 1
ATOM 4803 C CA . VAL B 1 165 ? 0.984 44.531 5.656 1 93.75 165 VAL B CA 1
ATOM 4804 C C . VAL B 1 165 ? -0.353 45 5.105 1 93.75 165 VAL B C 1
ATOM 4806 O O . VAL B 1 165 ? -1.362 45 5.812 1 93.75 165 VAL B O 1
ATOM 4809 N N . ASP B 1 166 ? -0.403 45.438 3.834 1 95 166 ASP B N 1
ATOM 4810 C CA . ASP B 1 166 ? -1.642 45.938 3.244 1 95 166 ASP B CA 1
ATOM 4811 C C . ASP B 1 166 ? -2.375 44.844 2.488 1 95 166 ASP B C 1
ATOM 4813 O O . ASP B 1 166 ? -3.441 45.062 1.918 1 95 166 ASP B O 1
ATOM 4817 N N . GLY B 1 167 ? -1.737 43.688 2.406 1 97.44 167 GLY B N 1
ATOM 4818 C CA . GLY B 1 167 ? -2.367 42.531 1.781 1 97.44 167 GLY B CA 1
ATOM 4819 C C . GLY B 1 167 ? -2.34 42.594 0.265 1 97.44 167 GLY B C 1
ATOM 4820 O O . GLY B 1 167 ? -3.119 41.906 -0.4 1 97.44 167 GLY B O 1
ATOM 4821 N N . GLN B 1 168 ? -1.504 43.344 -0.28 1 97.25 168 GLN B N 1
ATOM 4822 C CA . GLN B 1 168 ? -1.48 43.531 -1.728 1 97.25 168 GLN B CA 1
ATOM 4823 C C . GLN B 1 168 ? -0.521 42.562 -2.389 1 97.25 168 GLN B C 1
ATOM 4825 O O . GLN B 1 168 ? -0.714 42.156 -3.547 1 97.25 168 GLN B O 1
ATOM 4830 N N . ARG B 1 169 ? 0.475 42.156 -1.677 1 98 169 ARG B N 1
ATOM 4831 C CA . ARG B 1 169 ? 1.467 41.25 -2.211 1 98 169 ARG B CA 1
ATOM 4832 C C . ARG B 1 169 ? 1.557 39.969 -1.353 1 98 169 ARG B C 1
ATOM 4834 O O . ARG B 1 169 ? 1.219 40 -0.167 1 98 169 ARG B O 1
ATOM 4841 N N . LEU B 1 170 ? 1.981 38.906 -2.021 1 98.69 170 LEU B N 1
ATOM 4842 C CA . LEU B 1 170 ? 2.16 37.625 -1.368 1 98.69 170 LEU B CA 1
ATOM 4843 C C . LEU B 1 170 ? 3.559 37.062 -1.627 1 98.69 170 LEU B C 1
ATOM 4845 O O . LEU B 1 170 ? 4.031 37.094 -2.766 1 98.69 170 LEU B O 1
ATOM 4849 N N . LEU B 1 171 ? 4.207 36.688 -0.55 1 98.69 171 LEU B N 1
ATOM 4850 C CA . LEU B 1 171 ? 5.465 35.969 -0.643 1 98.69 171 LEU B CA 1
ATOM 4851 C C . LEU B 1 171 ? 5.219 34.469 -0.712 1 98.69 171 LEU B C 1
ATOM 4853 O O . LEU B 1 171 ? 4.328 33.938 -0.032 1 98.69 171 LEU B O 1
ATOM 4857 N N . SER B 1 172 ? 6.027 33.812 -1.501 1 98.88 172 SER B N 1
ATOM 4858 C CA . SER B 1 172 ? 6.066 32.344 -1.484 1 98.88 172 SER B CA 1
ATOM 4859 C C . SER B 1 172 ? 7.5 31.844 -1.541 1 98.88 172 SER B C 1
ATOM 4861 O O . SER B 1 172 ? 8.375 32.5 -2.107 1 98.88 172 SER B O 1
ATOM 4863 N N . VAL B 1 173 ? 7.711 30.703 -0.874 1 98.81 173 VAL B N 1
ATOM 4864 C CA . VAL B 1 173 ? 8.977 29.984 -0.934 1 98.81 173 VAL B CA 1
ATOM 4865 C C . VAL B 1 173 ? 8.758 28.594 -1.522 1 98.81 173 VAL B C 1
ATOM 4867 O O . VAL B 1 173 ? 7.895 27.844 -1.055 1 98.81 173 VAL B O 1
ATOM 4870 N N . GLY B 1 174 ? 9.547 28.234 -2.521 1 98.56 174 GLY B N 1
ATOM 4871 C CA . GLY B 1 174 ? 9.438 26.922 -3.145 1 98.56 174 GLY B CA 1
ATOM 4872 C C . GLY B 1 174 ? 10.25 25.859 -2.439 1 98.56 174 GLY B C 1
ATOM 4873 O O . GLY B 1 174 ? 11.062 26.172 -1.561 1 98.56 174 GLY B O 1
ATOM 4874 N N . LEU B 1 175 ? 10.023 24.609 -2.869 1 98.25 175 LEU B N 1
ATOM 4875 C CA . LEU B 1 175 ? 10.773 23.469 -2.342 1 98.25 175 LEU B CA 1
ATOM 4876 C C . LEU B 1 175 ? 11.766 22.953 -3.369 1 98.25 175 LEU B C 1
ATOM 4878 O O . LEU B 1 175 ? 12.18 21.797 -3.309 1 98.25 175 LEU B O 1
ATOM 4882 N N . ASP B 1 176 ? 12 23.734 -4.387 1 97.81 176 ASP B N 1
ATOM 4883 C CA . ASP B 1 176 ? 13.055 23.375 -5.328 1 97.81 176 ASP B CA 1
ATOM 4884 C C . ASP B 1 176 ? 14.43 23.453 -4.664 1 97.81 176 ASP B C 1
ATOM 4886 O O . ASP B 1 176 ? 14.539 23.812 -3.492 1 97.81 176 ASP B O 1
ATOM 4890 N N . SER B 1 177 ? 15.484 23.188 -5.336 1 97.69 177 SER B N 1
ATOM 4891 C CA . SER B 1 177 ? 16.828 23.078 -4.785 1 97.69 177 SER B CA 1
ATOM 4892 C C . SER B 1 177 ? 17.344 24.422 -4.301 1 97.69 177 SER B C 1
ATOM 4894 O O . SER B 1 177 ? 18.312 24.484 -3.521 1 97.69 177 SER B O 1
ATOM 4896 N N . LYS B 1 178 ? 16.75 25.5 -4.715 1 98.25 178 LYS B N 1
ATOM 4897 C CA . LYS B 1 178 ? 17.188 26.844 -4.332 1 98.25 178 LYS B CA 1
ATOM 4898 C C . LYS B 1 178 ? 16.203 27.5 -3.377 1 98.25 178 LYS B C 1
ATOM 4900 O O . LYS B 1 178 ? 16.406 28.641 -2.947 1 98.25 178 LYS B O 1
ATOM 4905 N N . ASN B 1 179 ? 15.156 26.812 -3.07 1 98.56 179 ASN B N 1
ATOM 4906 C CA . ASN B 1 179 ? 14.102 27.406 -2.256 1 98.56 179 ASN B CA 1
ATOM 4907 C C . ASN B 1 179 ? 13.711 28.797 -2.771 1 98.56 179 ASN B C 1
ATOM 4909 O O . ASN B 1 179 ? 13.711 29.766 -2.016 1 98.56 179 ASN B O 1
ATOM 4913 N N . THR B 1 180 ? 13.281 28.781 -3.984 1 98.81 180 THR B N 1
ATOM 4914 C CA . THR B 1 180 ? 13.039 30.016 -4.707 1 98.81 180 THR B CA 1
ATOM 4915 C C . THR B 1 180 ? 11.977 30.859 -3.998 1 98.81 180 THR B C 1
ATOM 4917 O O . THR B 1 180 ? 10.922 30.344 -3.619 1 98.81 180 THR B O 1
ATOM 4920 N N . ILE B 1 181 ? 12.305 32.156 -3.881 1 98.81 181 ILE B N 1
ATOM 4921 C CA . ILE B 1 181 ? 11.375 33.094 -3.277 1 98.81 181 ILE B CA 1
ATOM 4922 C C . ILE B 1 181 ? 10.695 33.938 -4.371 1 98.81 181 ILE B C 1
ATOM 4924 O O . ILE B 1 181 ? 11.359 34.438 -5.281 1 98.81 181 ILE B O 1
ATOM 4928 N N . CYS B 1 182 ? 9.422 34.031 -4.246 1 98.75 182 CYS B N 1
ATOM 4929 C CA . CYS B 1 182 ? 8.656 34.844 -5.211 1 98.75 182 CYS B CA 1
ATOM 4930 C C . CYS B 1 182 ? 7.793 35.875 -4.5 1 98.75 182 CYS B C 1
ATOM 4932 O O . CYS B 1 182 ? 7.293 35.625 -3.402 1 98.75 182 CYS B O 1
ATOM 4934 N N . VAL B 1 183 ? 7.664 37.031 -5.148 1 98.62 183 VAL B N 1
ATOM 4935 C CA . VAL B 1 183 ? 6.699 38.062 -4.766 1 98.62 183 VAL B CA 1
ATOM 4936 C C . VAL B 1 183 ? 5.582 38.125 -5.809 1 98.62 183 VAL B C 1
ATOM 4938 O O . VAL B 1 183 ? 5.848 38.219 -7.008 1 98.62 183 VAL B O 1
ATOM 4941 N N . TRP B 1 184 ? 4.383 38.094 -5.316 1 98.69 184 TRP B N 1
ATOM 4942 C CA . TRP B 1 184 ? 3.248 38.031 -6.234 1 98.69 184 TRP B CA 1
ATOM 4943 C C . TRP B 1 184 ? 2.338 39.25 -6.047 1 98.69 184 TRP B C 1
ATOM 4945 O O . TRP B 1 184 ? 2.086 39.656 -4.918 1 98.69 184 TRP B O 1
ATOM 4955 N N . ASP B 1 185 ? 1.858 39.812 -7.164 1 98.25 185 ASP B N 1
ATOM 4956 C CA . ASP B 1 185 ? 0.549 40.438 -7.176 1 98.25 185 ASP B CA 1
ATOM 4957 C C . ASP B 1 185 ? -0.573 39.406 -7.234 1 98.25 185 ASP B C 1
ATOM 4959 O O . ASP B 1 185 ? -1.027 39.062 -8.32 1 98.25 185 ASP B O 1
ATOM 4963 N N . TRP B 1 186 ? -0.938 38.969 -6.082 1 98.56 186 TRP B N 1
ATOM 4964 C CA . TRP B 1 186 ? -1.741 37.75 -6.016 1 98.56 186 TRP B CA 1
ATOM 4965 C C . TRP B 1 186 ? -3.123 37.969 -6.621 1 98.56 186 TRP B C 1
ATOM 4967 O O . TRP B 1 186 ? -3.721 37.031 -7.18 1 98.56 186 TRP B O 1
ATOM 4977 N N . ARG B 1 187 ? -3.668 39.156 -6.52 1 98.19 187 ARG B N 1
ATOM 4978 C CA . ARG B 1 187 ? -4.984 39.438 -7.09 1 98.19 187 ARG B CA 1
ATOM 4979 C C . ARG B 1 187 ? -4.98 39.219 -8.602 1 98.19 187 ARG B C 1
ATOM 4981 O O . ARG B 1 187 ? -5.965 38.75 -9.164 1 98.19 187 ARG B O 1
ATOM 4988 N N . LYS B 1 188 ? -3.906 39.562 -9.164 1 97.44 188 LYS B N 1
ATOM 4989 C CA . LYS B 1 188 ? -3.795 39.406 -10.609 1 97.44 188 LYS B CA 1
ATOM 4990 C C . LYS B 1 188 ? -3.172 38.094 -10.992 1 97.44 188 LYS B C 1
ATOM 4992 O O . LYS B 1 188 ? -3.045 37.75 -12.172 1 97.44 188 LYS B O 1
ATOM 4997 N N . GLY B 1 189 ? -2.686 37.375 -10.055 1 97.06 189 GLY B N 1
ATOM 4998 C CA . GLY B 1 189 ? -2.018 36.125 -10.312 1 97.06 189 GLY B CA 1
ATOM 4999 C C . GLY B 1 189 ? -0.679 36.281 -11.008 1 97.06 189 GLY B C 1
ATOM 5000 O O . GLY B 1 189 ? -0.277 35.438 -11.797 1 97.06 189 GLY B O 1
ATOM 5001 N N . LYS B 1 190 ? -0.067 37.438 -10.719 1 97.06 190 LYS B N 1
ATOM 5002 C CA . LYS B 1 190 ? 1.148 37.75 -11.461 1 97.06 190 LYS B CA 1
ATOM 5003 C C . LYS B 1 190 ? 2.365 37.75 -10.539 1 97.06 190 LYS B C 1
ATOM 5005 O O . LYS B 1 190 ? 2.32 38.344 -9.453 1 97.06 190 LYS B O 1
ATOM 5010 N N . MET B 1 191 ? 3.408 37.156 -11.047 1 98 191 MET B N 1
ATOM 5011 C CA . MET B 1 191 ? 4.672 37.188 -10.312 1 98 191 MET B CA 1
ATOM 5012 C C . MET B 1 191 ? 5.402 38.531 -10.547 1 98 191 MET B C 1
ATOM 5014 O O . MET B 1 191 ? 5.629 38.906 -11.695 1 98 191 MET B O 1
ATOM 5018 N N . LEU B 1 192 ? 5.773 39.156 -9.523 1 97.75 192 LEU B N 1
ATOM 5019 C CA . LEU B 1 192 ? 6.426 40.469 -9.602 1 97.75 192 LEU B CA 1
ATOM 5020 C C . LEU B 1 192 ? 7.941 40.312 -9.539 1 97.75 192 LEU B C 1
ATOM 5022 O O . LEU B 1 192 ? 8.664 41.062 -10.211 1 97.75 192 LEU B O 1
ATOM 5026 N N . SER B 1 193 ? 8.375 39.469 -8.719 1 98.12 193 SER B N 1
ATOM 5027 C CA . SER B 1 193 ? 9.805 39.281 -8.5 1 98.12 193 SER B CA 1
ATOM 5028 C C . SER B 1 193 ? 10.117 37.844 -8.055 1 98.12 193 SER B C 1
ATOM 5030 O O . SER B 1 193 ? 9.258 37.156 -7.5 1 98.12 193 SER B O 1
ATOM 5032 N N . MET B 1 194 ? 11.289 37.406 -8.344 1 98.06 194 MET B N 1
ATOM 5033 C CA . MET B 1 194 ? 11.75 36.094 -7.977 1 98.06 194 MET B CA 1
ATOM 5034 C C . MET B 1 194 ? 13.25 36.062 -7.727 1 98.06 194 MET B C 1
ATOM 5036 O O . MET B 1 194 ? 14 36.781 -8.398 1 98.06 194 MET B O 1
ATOM 5040 N N . ALA B 1 195 ? 13.688 35.375 -6.805 1 98.5 195 ALA B N 1
ATOM 5041 C CA . ALA B 1 195 ? 15.117 35.219 -6.508 1 98.5 195 ALA B CA 1
ATOM 5042 C C . ALA B 1 195 ? 15.391 33.875 -5.852 1 98.5 195 ALA B C 1
ATOM 5044 O O . ALA B 1 195 ? 14.539 33.312 -5.152 1 98.5 195 ALA B O 1
ATOM 5045 N N . PRO B 1 196 ? 16.578 33.312 -6.074 1 98.44 196 PRO B N 1
ATOM 5046 C CA . PRO B 1 196 ? 16.953 32.125 -5.285 1 98.44 196 PRO B CA 1
ATOM 5047 C C . PRO B 1 196 ? 17 32.438 -3.785 1 98.44 196 PRO B C 1
ATOM 5049 O O . PRO B 1 196 ? 17.547 33.438 -3.375 1 98.44 196 PRO B O 1
ATOM 5052 N N . GLY B 1 197 ? 16.422 31.625 -3.01 1 98.44 197 GLY B N 1
ATOM 5053 C CA . GLY B 1 197 ? 16.406 31.797 -1.567 1 98.44 197 GLY B CA 1
ATOM 5054 C C . GLY B 1 197 ? 17.688 31.359 -0.89 1 98.44 197 GLY B C 1
ATOM 5055 O O . GLY B 1 197 ? 18.547 32.188 -0.583 1 98.44 197 GLY B O 1
ATOM 5056 N N . HIS B 1 198 ? 17.859 30.109 -0.824 1 97.88 198 HIS B N 1
ATOM 5057 C CA . HIS B 1 198 ? 18.984 29.438 -0.198 1 97.88 198 HIS B CA 1
ATOM 5058 C C . HIS B 1 198 ? 19.062 27.969 -0.642 1 97.88 198 HIS B C 1
ATOM 5060 O O . HIS B 1 198 ? 18.047 27.375 -0.981 1 97.88 198 HIS B O 1
ATOM 5066 N N . THR B 1 199 ? 20.234 27.359 -0.556 1 97.5 199 THR B N 1
ATOM 5067 C CA . THR B 1 199 ? 20.391 25.969 -0.956 1 97.5 199 THR B CA 1
ATOM 5068 C C . THR B 1 199 ? 19.859 25.031 0.125 1 97.5 199 THR B C 1
ATOM 5070 O O . THR B 1 199 ? 19.391 23.938 -0.176 1 97.5 199 THR B O 1
ATOM 5073 N N . ASP B 1 200 ? 20.031 25.547 1.37 1 97.75 200 ASP B N 1
ATOM 5074 C CA . ASP B 1 200 ? 19.406 24.797 2.461 1 97.75 200 ASP B CA 1
ATOM 5075 C C . ASP B 1 200 ? 17.969 25.234 2.674 1 97.75 200 ASP B C 1
ATOM 5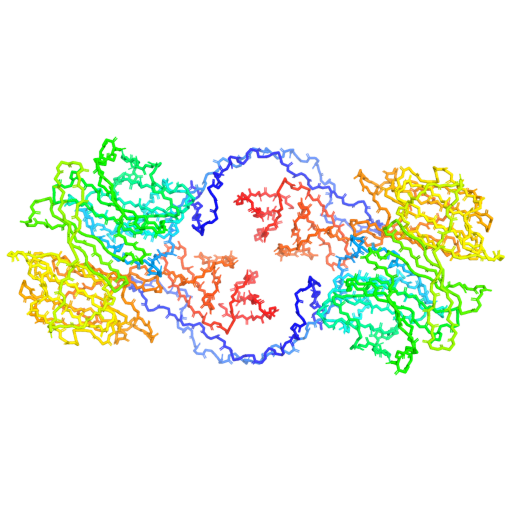077 O O . ASP B 1 200 ? 17.562 26.328 2.248 1 97.75 200 ASP B O 1
ATOM 5081 N N . ARG B 1 201 ? 17.266 24.453 3.404 1 97.62 201 ARG B N 1
ATOM 5082 C CA . ARG B 1 201 ? 15.812 24.625 3.535 1 97.62 201 ARG B CA 1
ATOM 5083 C C . ARG B 1 201 ? 15.477 25.938 4.219 1 97.62 201 ARG B C 1
ATOM 5085 O O . ARG B 1 201 ? 16.141 26.344 5.18 1 97.62 201 ARG B O 1
ATOM 5092 N N . ILE B 1 202 ? 14.461 26.641 3.754 1 98.62 202 ILE B N 1
ATOM 5093 C CA . ILE B 1 202 ? 13.844 27.797 4.395 1 98.62 202 ILE B CA 1
ATOM 5094 C C . ILE B 1 202 ? 12.609 27.344 5.176 1 98.62 202 ILE B C 1
ATOM 5096 O O . ILE B 1 202 ? 11.75 26.641 4.641 1 98.62 202 ILE B O 1
ATOM 5100 N N . PHE B 1 203 ? 12.523 27.812 6.414 1 98.38 203 PHE B N 1
ATOM 5101 C CA . PHE B 1 203 ? 11.453 27.344 7.289 1 98.38 203 PHE B CA 1
ATOM 5102 C C . PHE B 1 203 ? 10.391 28.422 7.461 1 98.38 203 PHE B C 1
ATOM 5104 O O . PHE B 1 203 ? 9.242 28.125 7.809 1 98.38 203 PHE B O 1
ATOM 5111 N N . ASP B 1 204 ? 10.773 29.672 7.273 1 98.62 204 ASP B N 1
ATOM 5112 C CA . ASP B 1 204 ? 9.828 30.75 7.5 1 98.62 204 ASP B CA 1
ATOM 5113 C C . ASP B 1 204 ? 10.227 32 6.707 1 98.62 204 ASP B C 1
ATOM 5115 O O . ASP B 1 204 ? 11.398 32.188 6.395 1 98.62 204 ASP B O 1
ATOM 5119 N N . ILE B 1 205 ? 9.273 32.781 6.379 1 98.69 205 ILE B N 1
ATOM 5120 C CA . ILE B 1 205 ? 9.484 34.062 5.688 1 98.69 205 ILE B CA 1
ATOM 5121 C C . ILE B 1 205 ? 8.414 35.062 6.121 1 98.69 205 ILE B C 1
ATOM 5123 O O . ILE B 1 205 ? 7.27 34.688 6.383 1 98.69 205 ILE B O 1
ATOM 5127 N N . SER B 1 206 ? 8.797 36.281 6.223 1 97.94 206 SER B N 1
ATOM 5128 C CA . SER B 1 206 ? 7.855 37.312 6.641 1 97.94 206 SER B CA 1
ATOM 5129 C C . SER B 1 206 ? 8.219 38.688 6.031 1 97.94 206 SER B C 1
ATOM 5131 O O . SER B 1 206 ? 9.398 39.031 5.93 1 97.94 206 SER B O 1
ATOM 5133 N N . TRP B 1 207 ? 7.184 39.438 5.66 1 97.69 207 TRP B N 1
ATOM 5134 C CA . TRP B 1 207 ? 7.391 40.875 5.41 1 97.69 207 TRP B CA 1
ATOM 5135 C C . TRP B 1 207 ? 7.723 41.594 6.703 1 97.69 207 TRP B C 1
ATOM 5137 O O . TRP B 1 207 ? 7.25 41.219 7.777 1 97.69 207 TRP B O 1
ATOM 5147 N N . ASP B 1 208 ? 8.547 42.594 6.559 1 95.81 208 ASP B N 1
ATOM 5148 C CA . ASP B 1 208 ? 8.672 43.531 7.672 1 95.81 208 ASP B CA 1
ATOM 5149 C C . ASP B 1 208 ? 7.508 44.531 7.703 1 95.81 208 ASP B C 1
ATOM 5151 O O . ASP B 1 208 ? 7.402 45.406 6.832 1 95.81 208 ASP B O 1
ATOM 5155 N N . LEU B 1 209 ? 6.703 44.438 8.648 1 89.5 209 LEU B N 1
ATOM 5156 C CA . LEU B 1 209 ? 5.469 45.219 8.703 1 89.5 209 LEU B CA 1
ATOM 5157 C C . LEU B 1 209 ? 5.758 46.688 9 1 89.5 209 LEU B C 1
ATOM 5159 O O . LEU B 1 209 ? 4.887 47.531 8.82 1 89.5 209 LEU B O 1
ATOM 5163 N N . TYR B 1 210 ? 6.965 47 9.32 1 92.75 210 TYR B N 1
ATOM 5164 C CA . TYR B 1 210 ? 7.309 48.344 9.75 1 92.75 210 TYR B CA 1
ATOM 5165 C C . TYR B 1 210 ? 8.25 49 8.758 1 92.75 210 TYR B C 1
ATOM 5167 O O . TYR B 1 210 ? 8.531 50.188 8.875 1 92.75 210 TYR B O 1
ATOM 5175 N N . GLN B 1 211 ? 8.742 48.219 7.871 1 92.44 211 GLN B N 1
ATOM 5176 C CA . GLN B 1 211 ? 9.609 48.75 6.82 1 92.44 211 GLN B CA 1
ATOM 5177 C C . GLN B 1 211 ? 9.102 48.344 5.438 1 92.44 211 GLN B C 1
ATOM 5179 O O . GLN B 1 211 ? 9.086 47.156 5.105 1 92.44 211 GLN B O 1
ATOM 5184 N N . PRO B 1 212 ? 8.789 49.312 4.672 1 91.12 212 PRO B N 1
ATOM 5185 C CA . PRO B 1 212 ? 8.273 48.969 3.344 1 91.12 212 PRO B CA 1
ATOM 5186 C C . PRO B 1 212 ? 9.289 48.25 2.482 1 91.12 212 PRO B C 1
ATOM 5188 O O . PRO B 1 212 ? 10.484 48.562 2.523 1 91.12 212 PRO B O 1
ATOM 5191 N N . ASN B 1 213 ? 8.898 47.25 1.819 1 95.38 213 ASN B N 1
ATOM 5192 C CA . ASN B 1 213 ? 9.656 46.5 0.802 1 95.38 213 ASN B CA 1
ATOM 5193 C C . ASN B 1 213 ? 10.797 45.719 1.418 1 95.38 213 ASN B C 1
ATOM 5195 O O . ASN B 1 213 ? 11.797 45.438 0.75 1 95.38 213 ASN B O 1
ATOM 5199 N N . LYS B 1 214 ? 10.664 45.5 2.686 1 97.5 214 LYS B N 1
ATOM 5200 C CA . LYS B 1 214 ? 11.641 44.625 3.35 1 97.5 214 LYS B CA 1
ATOM 5201 C C . LYS B 1 214 ? 10.992 43.344 3.803 1 97.5 214 LYS B C 1
ATOM 5203 O O . LYS B 1 214 ? 9.828 43.312 4.199 1 97.5 214 LYS B O 1
ATOM 5208 N N . LEU B 1 215 ? 11.773 42.25 3.684 1 98 215 LEU B N 1
ATOM 5209 C CA . LEU B 1 215 ? 11.305 40.969 4.184 1 98 215 LEU B CA 1
ATOM 5210 C C . LEU B 1 215 ? 12.461 40.156 4.766 1 98 215 LEU B C 1
ATOM 5212 O O . LEU B 1 215 ? 13.625 40.531 4.598 1 98 215 LEU B O 1
ATOM 5216 N N . VAL B 1 216 ? 12.156 39.156 5.543 1 98.75 216 VAL B N 1
ATOM 5217 C CA . VAL B 1 216 ? 13.141 38.312 6.207 1 98.75 216 VAL B CA 1
ATOM 5218 C C . VAL B 1 216 ? 12.781 36.844 6.008 1 98.75 216 VAL B C 1
ATOM 5220 O O . VAL B 1 216 ? 11.609 36.469 6.09 1 98.75 216 VAL B O 1
ATOM 5223 N N . SER B 1 217 ? 13.742 36 5.641 1 98.81 217 SER B N 1
ATOM 5224 C CA . SER B 1 217 ? 13.594 34.531 5.566 1 98.81 217 SER B CA 1
ATOM 5225 C C . SER B 1 217 ? 14.594 33.844 6.477 1 98.81 217 SER B C 1
ATOM 5227 O O . SER B 1 217 ? 15.641 34.375 6.801 1 98.81 217 SER B O 1
ATOM 5229 N N . CYS B 1 218 ? 14.273 32.625 6.926 1 98.81 218 CYS B N 1
ATOM 5230 C CA . CYS B 1 218 ? 15.18 31.875 7.781 1 98.81 218 CYS B CA 1
ATOM 5231 C C . CYS B 1 218 ? 15.047 30.375 7.527 1 98.81 218 CYS B C 1
ATOM 5233 O O . CYS B 1 218 ? 14.055 29.922 6.957 1 98.81 218 CYS B O 1
ATOM 5235 N N . GLY B 1 219 ? 16.109 29.641 7.93 1 98.56 219 GLY B N 1
ATOM 5236 C CA . GLY B 1 219 ? 16.109 28.203 7.746 1 98.56 219 GLY B CA 1
ATOM 5237 C C . GLY B 1 219 ? 17.328 27.531 8.359 1 98.56 219 GLY B C 1
ATOM 5238 O O . GLY B 1 219 ? 17.766 27.906 9.445 1 98.56 219 GLY B O 1
ATOM 5239 N N . VAL B 1 220 ? 17.75 26.484 7.656 1 98.5 220 VAL B N 1
ATOM 5240 C CA . VAL B 1 220 ? 18.875 25.703 8.156 1 98.5 220 VAL B CA 1
ATOM 5241 C C . VAL B 1 220 ? 20.156 26.547 8.125 1 98.5 220 VAL B C 1
ATOM 5243 O O . VAL B 1 220 ? 20.734 26.766 7.062 1 98.5 220 VAL B O 1
ATOM 5246 N N . LYS B 1 221 ? 20.562 27.047 9.266 1 97.81 221 LYS B N 1
ATOM 5247 C CA . LYS B 1 221 ? 21.812 27.766 9.5 1 97.81 221 LYS B CA 1
ATOM 5248 C C . LYS B 1 221 ? 21.875 29.047 8.688 1 97.81 221 LYS B C 1
ATOM 5250 O O . LYS B 1 221 ? 22.906 29.391 8.125 1 97.81 221 LYS B O 1
ATOM 5255 N N . HIS B 1 222 ? 20.75 29.688 8.57 1 98.06 222 HIS B N 1
ATOM 5256 C CA . HIS B 1 222 ? 20.781 30.984 7.895 1 98.06 222 HIS B CA 1
ATOM 5257 C C . HIS B 1 222 ? 19.562 31.828 8.25 1 98.06 222 HIS B C 1
ATOM 5259 O O . HIS B 1 222 ? 18.516 31.281 8.633 1 98.06 222 HIS B O 1
ATOM 5265 N N . ILE B 1 223 ? 19.75 33.094 8.188 1 98.75 223 ILE B N 1
ATOM 5266 C CA . ILE B 1 223 ? 18.719 34.125 8.133 1 98.75 223 ILE B CA 1
ATOM 5267 C C . ILE B 1 223 ? 19.125 35.219 7.125 1 98.75 223 ILE B C 1
ATOM 5269 O O . ILE B 1 223 ? 20.297 35.594 7.062 1 98.75 223 ILE B O 1
ATOM 5273 N N . LYS B 1 224 ? 18.203 35.562 6.305 1 98.81 224 LYS B N 1
ATOM 5274 C CA . LYS B 1 224 ? 18.484 36.562 5.285 1 98.81 224 LYS B CA 1
ATOM 5275 C C . LYS B 1 224 ? 17.484 37.719 5.34 1 98.81 224 LYS B C 1
ATOM 5277 O O . LYS B 1 224 ? 16.281 37.469 5.559 1 98.81 224 LYS B O 1
ATOM 5282 N N . PHE B 1 225 ? 17.984 38.875 5.141 1 98.75 225 PHE B N 1
ATOM 5283 C CA . PHE B 1 225 ? 17.188 40.094 5.078 1 98.75 225 PHE B CA 1
ATOM 5284 C C . PHE B 1 225 ? 17.141 40.656 3.66 1 98.75 225 PHE B C 1
ATOM 5286 O O . PHE B 1 225 ? 18.188 40.844 3.039 1 98.75 225 PHE B O 1
ATOM 5293 N N . TRP B 1 226 ? 15.945 40.844 3.178 1 98.69 226 TRP B N 1
ATOM 5294 C CA . TRP B 1 226 ? 15.766 41.156 1.76 1 98.69 226 TRP B CA 1
ATOM 5295 C C . TRP B 1 226 ? 15.219 42.562 1.56 1 98.69 226 TRP B C 1
ATOM 5297 O O . TRP B 1 226 ? 14.43 43.062 2.375 1 98.69 226 TRP B O 1
ATOM 5307 N N . SER B 1 227 ? 15.57 43.094 0.416 1 98.19 227 SER B N 1
ATOM 5308 C CA . SER B 1 227 ? 15 44.344 -0.061 1 98.19 227 SER B CA 1
ATOM 5309 C C . SER B 1 227 ? 14.391 44.188 -1.45 1 98.19 227 SER B C 1
ATOM 5311 O O . SER B 1 227 ? 15.008 43.594 -2.338 1 98.19 227 SER B O 1
ATOM 5313 N N . LEU B 1 228 ? 13.211 44.656 -1.577 1 97.69 228 LEU B N 1
ATOM 5314 C CA . LEU B 1 228 ? 12.539 44.656 -2.871 1 97.69 228 LEU B CA 1
ATOM 5315 C C . LEU B 1 228 ? 12.602 46.031 -3.512 1 97.69 228 LEU B C 1
ATOM 5317 O O . LEU B 1 228 ? 12.047 47 -2.977 1 97.69 228 LEU B O 1
ATOM 5321 N N . CYS B 1 229 ? 13.25 46.156 -4.559 1 96.12 229 CYS B N 1
ATOM 5322 C CA . CYS B 1 229 ? 13.344 47.406 -5.348 1 96.12 229 CYS B CA 1
ATOM 5323 C C . CYS B 1 229 ? 12.852 47.156 -6.773 1 96.12 229 CYS B C 1
ATOM 5325 O O . CYS B 1 229 ? 13.555 46.562 -7.586 1 96.12 229 CYS B O 1
ATOM 5327 N N . GLY B 1 230 ? 11.672 47.75 -7.051 1 92.5 230 GLY B N 1
ATOM 5328 C CA . GLY B 1 230 ? 11.055 47.375 -8.305 1 92.5 230 GLY B CA 1
ATOM 5329 C C . GLY B 1 230 ? 10.766 45.875 -8.398 1 92.5 230 GLY B C 1
ATOM 5330 O O . GLY B 1 230 ? 10.031 45.312 -7.582 1 92.5 230 GLY B O 1
ATOM 5331 N N . ASN B 1 231 ? 11.508 45.25 -9.391 1 93.31 231 ASN B N 1
ATOM 5332 C CA . ASN B 1 231 ? 11.305 43.812 -9.57 1 93.31 231 ASN B CA 1
ATOM 5333 C C . ASN B 1 231 ? 12.516 43.031 -9.102 1 93.31 231 ASN B C 1
ATOM 5335 O O . ASN B 1 231 ? 12.641 41.844 -9.422 1 93.31 231 ASN B O 1
ATOM 5339 N N . SER B 1 232 ? 13.305 43.656 -8.281 1 96.44 232 SER B N 1
ATOM 5340 C CA . SER B 1 232 ? 14.516 42.969 -7.828 1 96.44 232 SER B CA 1
ATOM 5341 C C . SER B 1 232 ? 14.453 42.688 -6.332 1 96.44 232 SER B C 1
ATOM 5343 O O . SER B 1 232 ? 14.18 43.594 -5.531 1 96.44 232 SER B O 1
ATOM 5345 N N . LEU B 1 233 ? 14.672 41.531 -6.039 1 97.25 233 LEU B N 1
ATOM 5346 C CA . LEU B 1 233 ? 14.773 41.062 -4.66 1 97.25 233 LEU B CA 1
ATOM 5347 C C . LEU B 1 233 ? 16.219 40.719 -4.305 1 97.25 233 LEU B C 1
ATOM 5349 O O . LEU B 1 233 ? 16.812 39.812 -4.898 1 97.25 233 LEU B O 1
ATOM 5353 N N . THR B 1 234 ? 16.781 41.469 -3.32 1 98 234 THR B N 1
ATOM 5354 C CA . THR B 1 234 ? 18.188 41.281 -2.982 1 98 234 THR B CA 1
ATOM 5355 C C . THR B 1 234 ? 18.344 40.906 -1.512 1 98 234 THR B C 1
ATOM 5357 O O . THR B 1 234 ? 17.781 41.562 -0.635 1 98 234 THR B O 1
ATOM 5360 N N . PRO B 1 235 ? 19.156 39.906 -1.262 1 98.12 235 PRO B N 1
ATOM 5361 C CA . PRO B 1 235 ? 19.328 39.438 0.117 1 98.12 235 PRO B CA 1
ATOM 5362 C C . PRO B 1 235 ? 20.594 39.969 0.769 1 98.12 235 PRO B C 1
ATOM 5364 O O . PRO B 1 235 ? 21.562 40.281 0.073 1 98.12 235 PRO B O 1
ATOM 5367 N N . LYS B 1 236 ? 20.609 40.156 2.031 1 98.31 236 LYS B N 1
ATOM 5368 C CA . LYS B 1 236 ? 21.75 40.281 2.916 1 98.31 236 LYS B CA 1
ATOM 5369 C C . LYS B 1 236 ? 21.703 39.219 4.027 1 98.31 236 LYS B C 1
ATOM 5371 O O . LYS B 1 236 ? 20.688 39.062 4.691 1 98.31 236 LYS B O 1
ATOM 5376 N N . ARG B 1 237 ? 22.797 38.562 4.199 1 98.19 237 ARG B N 1
ATOM 5377 C CA . ARG B 1 237 ? 22.859 37.562 5.242 1 98.19 237 ARG B CA 1
ATOM 5378 C C . ARG B 1 237 ? 22.922 38.188 6.625 1 98.19 237 ARG B C 1
ATOM 5380 O O . ARG B 1 237 ? 23.594 39.219 6.82 1 98.19 237 ARG B O 1
ATOM 5387 N N . GLY B 1 238 ? 22.219 37.562 7.508 1 98.56 238 GLY B N 1
ATOM 5388 C CA . GLY B 1 238 ? 22.344 38 8.891 1 98.56 238 GLY B CA 1
ATOM 5389 C C . GLY B 1 238 ? 23.75 37.812 9.438 1 98.56 238 GLY B C 1
ATOM 5390 O O . GLY B 1 238 ? 24.422 36.812 9.133 1 98.56 238 GLY B O 1
ATOM 5391 N N . VAL B 1 239 ? 24.109 38.781 10.258 1 98.19 239 VAL B N 1
ATOM 5392 C CA . VAL B 1 239 ? 25.438 38.75 10.852 1 98.19 239 VAL B CA 1
ATOM 5393 C C . VAL B 1 239 ? 25.344 38.406 12.336 1 98.19 239 VAL B C 1
ATOM 5395 O O . VAL B 1 239 ? 24.906 39.219 13.148 1 98.19 239 VAL B O 1
ATOM 5398 N N . PHE B 1 240 ? 25.75 37.25 12.68 1 97.06 240 PHE B N 1
ATOM 5399 C CA . PHE B 1 240 ? 25.641 36.75 14.047 1 97.06 240 PHE B CA 1
ATOM 5400 C C . PHE B 1 240 ? 26.656 37.438 14.953 1 97.06 240 PHE B C 1
ATOM 5402 O O . PHE B 1 240 ? 26.359 37.75 16.109 1 97.06 240 PHE B O 1
ATOM 5409 N N . GLY B 1 241 ? 27.891 37.625 14.328 1 93.81 241 GLY B N 1
ATOM 5410 C CA . GLY B 1 241 ? 28.953 38.219 15.125 1 93.81 241 GLY B CA 1
ATOM 5411 C C . GLY B 1 241 ? 29.328 37.406 16.328 1 93.81 241 GLY B C 1
ATOM 5412 O O . GLY B 1 241 ? 29.406 36.188 16.25 1 93.81 241 GLY B O 1
ATOM 5413 N N . LYS B 1 242 ? 29.688 38.062 17.453 1 95 242 LYS B N 1
ATOM 5414 C CA . LYS B 1 242 ? 30.062 37.375 18.703 1 95 242 LYS B CA 1
ATOM 5415 C C . LYS B 1 242 ? 28.859 37.219 19.625 1 95 242 LYS B C 1
ATOM 5417 O O . LYS B 1 242 ? 28.969 36.625 20.703 1 95 242 LYS B O 1
ATOM 5422 N N . THR B 1 243 ? 27.75 37.656 19.141 1 96.06 243 THR B N 1
ATOM 5423 C CA . THR B 1 243 ? 26.562 37.75 19.984 1 96.06 243 THR B CA 1
ATOM 5424 C C . THR B 1 243 ? 25.844 36.406 20.094 1 96.06 243 THR B C 1
ATOM 5426 O O . THR B 1 243 ? 25.156 36.156 21.078 1 96.06 243 THR B O 1
ATOM 5429 N N . GLY B 1 244 ? 26.109 35.625 19.156 1 94.81 244 GLY B N 1
ATOM 5430 C CA . GLY B 1 244 ? 25.484 34.312 19.172 1 94.81 244 GLY B CA 1
ATOM 5431 C C . GLY B 1 244 ? 26.062 33.375 18.125 1 94.81 244 GLY B C 1
ATOM 5432 O O . GLY B 1 244 ? 26.688 33.812 17.156 1 94.81 244 GLY B O 1
ATOM 5433 N N . ASP B 1 245 ? 25.797 32.125 18.312 1 95.62 245 ASP B N 1
ATOM 5434 C CA . ASP B 1 245 ? 26.297 31.094 17.391 1 95.62 245 ASP B CA 1
ATOM 5435 C C . ASP B 1 245 ? 25.375 30.969 16.172 1 95.62 245 ASP B C 1
ATOM 5437 O O . ASP B 1 245 ? 24.188 31.266 16.25 1 95.62 245 ASP B O 1
ATOM 5441 N N . LEU B 1 246 ? 26 30.484 15.133 1 96.62 246 LEU B N 1
ATOM 5442 C CA . LEU B 1 246 ? 25.219 30.125 13.953 1 96.62 246 LEU B CA 1
ATOM 5443 C C . LEU B 1 246 ? 24.234 29.016 14.281 1 96.62 246 LEU B C 1
ATOM 5445 O O . LEU B 1 246 ? 24.609 27.984 14.836 1 96.62 246 LEU B O 1
ATOM 5449 N N . GLN B 1 247 ? 22.953 29.297 14.125 1 96.75 247 GLN B N 1
ATOM 5450 C CA . GLN B 1 247 ? 21.891 28.344 14.438 1 96.75 247 GLN B CA 1
ATOM 5451 C C . GLN B 1 247 ? 20.938 28.172 13.266 1 96.75 247 GLN B C 1
ATOM 5453 O O . GLN B 1 247 ? 20.859 29.047 12.391 1 96.75 247 GLN B O 1
ATOM 5458 N N . THR B 1 248 ? 20.328 26.953 13.25 1 98.5 248 THR B N 1
ATOM 5459 C CA . THR B 1 248 ? 19.109 26.828 12.445 1 98.5 248 THR B CA 1
ATOM 5460 C C . THR B 1 248 ? 17.984 27.688 13.023 1 98.5 248 THR B C 1
ATOM 5462 O O . THR B 1 248 ? 17.703 27.609 14.219 1 98.5 248 THR B O 1
ATOM 5465 N N . ILE B 1 249 ? 17.438 28.562 12.258 1 98.75 249 ILE B N 1
ATOM 5466 C CA . ILE B 1 249 ? 16.359 29.469 12.68 1 98.75 249 ILE B CA 1
ATOM 5467 C C . ILE B 1 249 ? 15.023 28.938 12.172 1 98.75 249 ILE B C 1
ATOM 5469 O O . ILE B 1 249 ? 14.883 28.594 10.992 1 98.75 249 ILE B O 1
ATOM 5473 N N . LEU B 1 250 ? 14.016 28.922 13.062 1 98.75 250 LEU B N 1
ATOM 5474 C CA . LEU B 1 250 ? 12.812 28.156 12.75 1 98.75 250 LEU B CA 1
ATOM 5475 C C . LEU B 1 250 ? 11.625 29.078 12.531 1 98.75 250 LEU B C 1
ATOM 5477 O O . LEU B 1 250 ? 10.656 28.703 11.859 1 98.75 250 LEU B O 1
ATOM 5481 N N . CYS B 1 251 ? 11.625 30.219 13.109 1 98.69 251 CYS B N 1
ATOM 5482 C CA . CYS B 1 251 ? 10.5 31.141 12.977 1 98.69 251 CYS B CA 1
ATOM 5483 C C . CYS B 1 251 ? 10.969 32.594 13.141 1 98.69 251 CYS B C 1
ATOM 5485 O O . CYS B 1 251 ? 12.094 32.844 13.57 1 98.69 251 CYS B O 1
ATOM 5487 N N . LEU B 1 252 ? 10.039 33.531 12.758 1 98.19 252 LEU B N 1
ATOM 5488 C CA . LEU B 1 252 ? 10.367 34.938 12.695 1 98.19 252 LEU B CA 1
ATOM 5489 C C . LEU B 1 252 ? 9.195 35.781 13.172 1 98.19 252 LEU B C 1
ATOM 5491 O O . LEU B 1 252 ? 8.031 35.406 12.992 1 98.19 252 LEU B O 1
ATOM 5495 N N . ALA B 1 253 ? 9.547 36.938 13.727 1 97.94 253 ALA B N 1
ATOM 5496 C CA . ALA B 1 253 ? 8.586 38.031 13.945 1 97.94 253 ALA B CA 1
ATOM 5497 C C . ALA B 1 253 ? 9.273 39.375 13.883 1 97.94 253 ALA B C 1
ATOM 5499 O O . ALA B 1 253 ? 10.234 39.625 14.609 1 97.94 253 ALA B O 1
ATOM 5500 N N . CYS B 1 254 ? 8.781 40.25 13.039 1 97 254 CYS B N 1
ATOM 5501 C CA . CYS B 1 254 ? 9.336 41.594 12.93 1 97 254 CYS B CA 1
ATOM 5502 C C . CYS B 1 254 ? 8.68 42.531 13.938 1 97 254 CYS B C 1
ATOM 5504 O O . CYS B 1 254 ? 7.508 42.375 14.273 1 97 254 CYS B O 1
ATOM 5506 N N . ALA B 1 255 ? 9.43 43.5 14.352 1 96.94 255 ALA B N 1
ATOM 5507 C CA . ALA B 1 255 ? 8.969 44.5 15.312 1 96.94 255 ALA B CA 1
ATOM 5508 C C . ALA B 1 255 ? 9.422 45.906 14.898 1 96.94 255 ALA B C 1
ATOM 5510 O O . ALA B 1 255 ? 10.078 46.062 13.867 1 96.94 255 ALA B O 1
ATOM 5511 N N . ARG B 1 256 ? 8.945 46.844 15.664 1 94.81 256 ARG B N 1
ATOM 5512 C CA . ARG B 1 256 ? 9.32 48.25 15.398 1 94.81 256 ARG B CA 1
ATOM 5513 C C . ARG B 1 256 ? 10.82 48.469 15.586 1 94.81 256 ARG B C 1
ATOM 5515 O O . ARG B 1 256 ? 11.508 47.594 16.141 1 94.81 256 ARG B O 1
ATOM 5522 N N . ASP B 1 257 ? 11.32 49.562 14.992 1 95.44 257 ASP B N 1
ATOM 5523 C CA . ASP B 1 257 ? 12.695 50.031 15.164 1 95.44 257 ASP B CA 1
ATOM 5524 C C . ASP B 1 257 ? 13.688 49.062 14.523 1 95.44 257 ASP B C 1
ATOM 5526 O O . ASP B 1 257 ? 14.742 48.781 15.094 1 95.44 257 ASP B O 1
ATOM 5530 N N . GLU B 1 258 ? 13.32 48.469 13.445 1 96.56 258 GLU B N 1
ATOM 5531 C CA . GLU B 1 258 ? 14.164 47.594 12.633 1 96.56 258 GLU B CA 1
ATOM 5532 C C . GLU B 1 258 ? 14.586 46.344 13.406 1 96.56 258 GLU B C 1
ATOM 5534 O O . GLU B 1 258 ? 15.688 45.844 13.219 1 96.56 258 GLU B O 1
ATOM 5539 N N . ILE B 1 259 ? 13.711 45.969 14.32 1 98.06 259 ILE B N 1
ATOM 5540 C CA . ILE B 1 259 ? 13.992 44.781 15.125 1 98.06 259 ILE B CA 1
ATOM 5541 C C . ILE B 1 259 ? 13.312 43.562 14.508 1 98.06 259 ILE B C 1
ATOM 5543 O O . ILE B 1 259 ? 12.172 43.656 14.055 1 98.06 259 ILE B O 1
ATOM 5547 N N . THR B 1 260 ? 14 42.406 14.477 1 98.44 260 THR B N 1
ATOM 5548 C CA . THR B 1 260 ? 13.453 41.094 14.133 1 98.44 260 THR B CA 1
ATOM 5549 C C . THR B 1 260 ? 13.781 40.094 15.211 1 98.44 260 THR B C 1
ATOM 5551 O O . THR B 1 260 ? 14.93 39.969 15.648 1 98.44 260 THR B O 1
ATOM 5554 N N . TYR B 1 261 ? 12.781 39.469 15.727 1 98.75 261 TYR B N 1
ATOM 5555 C CA . TYR B 1 261 ? 12.969 38.344 16.625 1 98.75 261 TYR B CA 1
ATOM 5556 C C . TYR B 1 261 ? 12.938 37 15.859 1 98.75 261 TYR B C 1
ATOM 5558 O O . TYR B 1 261 ? 12.117 36.844 14.953 1 98.75 261 TYR B O 1
ATOM 5566 N N . SER B 1 262 ? 13.82 36.125 16.141 1 98.75 262 SER B N 1
ATOM 5567 C CA . SER B 1 262 ? 13.812 34.812 15.5 1 98.75 262 SER B CA 1
ATOM 5568 C C . SER B 1 262 ? 13.984 33.688 16.531 1 98.75 262 SER B C 1
ATOM 5570 O O . SER B 1 262 ? 14.672 33.875 17.531 1 98.75 262 SER B O 1
ATOM 5572 N N . GLY B 1 263 ? 13.266 32.594 16.391 1 98.81 263 GLY B N 1
ATOM 5573 C CA . GLY B 1 263 ? 13.391 31.422 17.234 1 98.81 263 GLY B CA 1
ATOM 5574 C C . GLY B 1 263 ? 14.359 30.391 16.672 1 98.81 263 GLY B C 1
ATOM 5575 O O . GLY B 1 263 ? 14.281 30.031 15.5 1 98.81 263 GLY B O 1
ATOM 5576 N N . ALA B 1 264 ? 15.219 29.875 17.531 1 98.69 264 ALA B N 1
ATOM 5577 C CA . ALA B 1 264 ? 16.281 28.969 17.094 1 98.69 264 ALA B CA 1
ATOM 5578 C C . ALA B 1 264 ? 15.977 27.531 17.5 1 98.69 264 ALA B C 1
ATOM 5580 O O . ALA B 1 264 ? 15.141 27.297 18.375 1 98.69 264 ALA B O 1
ATOM 5581 N N . LEU B 1 265 ? 16.688 26.609 16.875 1 98.44 265 LEU B N 1
ATOM 5582 C CA . LEU B 1 265 ? 16.562 25.172 17.109 1 98.44 265 LEU B CA 1
ATOM 5583 C C . LEU B 1 265 ? 16.969 24.797 18.531 1 98.44 265 LEU B C 1
ATOM 5585 O O . LEU B 1 265 ? 16.438 23.859 19.109 1 98.44 265 LEU B O 1
ATOM 5589 N N . ASN B 1 266 ? 17.844 25.609 19.125 1 98.06 266 ASN B N 1
ATOM 5590 C CA . ASN B 1 266 ? 18.359 25.281 20.453 1 98.06 266 ASN B CA 1
ATOM 5591 C C . ASN B 1 266 ? 17.484 25.891 21.547 1 98.06 266 ASN B C 1
ATOM 5593 O O . ASN B 1 266 ? 17.797 25.766 22.734 1 98.06 266 ASN B O 1
ATOM 5597 N N . GLY B 1 267 ? 16.516 26.688 21.172 1 98.69 267 GLY B N 1
ATOM 5598 C CA . GLY B 1 267 ? 15.594 27.219 22.156 1 98.69 267 GLY B CA 1
ATOM 5599 C C . GLY B 1 267 ? 15.836 28.688 22.469 1 98.69 267 GLY B C 1
ATOM 5600 O O . GLY B 1 267 ? 15.078 29.297 23.219 1 98.69 267 GLY B O 1
ATOM 5601 N N . ASP B 1 268 ? 16.828 29.281 21.859 1 98.69 268 ASP B N 1
ATOM 5602 C CA . ASP B 1 268 ? 17.109 30.688 22.078 1 98.69 268 ASP B CA 1
ATOM 5603 C C . ASP B 1 268 ? 16.25 31.562 21.156 1 98.69 268 ASP B C 1
ATOM 5605 O O . ASP B 1 268 ? 15.812 31.109 20.094 1 98.69 268 ASP B O 1
ATOM 5609 N N . ILE B 1 269 ? 16.062 32.75 21.625 1 98.75 269 ILE B N 1
ATOM 5610 C CA . ILE B 1 269 ? 15.547 33.812 20.766 1 98.75 269 ILE B CA 1
ATOM 5611 C C . ILE B 1 269 ? 16.672 34.781 20.375 1 98.75 269 ILE B C 1
ATOM 5613 O O . ILE B 1 269 ? 17.391 35.281 21.25 1 98.75 269 ILE B O 1
ATOM 5617 N N . TYR B 1 270 ? 16.828 34.969 19.109 1 98.75 270 TYR B N 1
ATOM 5618 C CA . TYR B 1 270 ? 17.797 35.938 18.594 1 98.75 270 TYR B CA 1
ATOM 5619 C C . TYR B 1 270 ? 17.109 37.25 18.266 1 98.75 270 TYR B C 1
ATOM 5621 O O . TYR B 1 270 ? 16.016 37.25 17.672 1 98.75 270 TYR B O 1
ATOM 5629 N N . VAL B 1 271 ? 17.734 38.344 18.688 1 98.75 271 VAL B N 1
ATOM 5630 C CA . VAL B 1 271 ? 17.234 39.688 18.438 1 98.75 271 VAL B CA 1
ATOM 5631 C C . VAL B 1 271 ? 18.141 40.406 17.438 1 98.75 271 VAL B C 1
ATOM 5633 O O . VAL B 1 271 ? 19.312 40.656 17.734 1 98.75 271 VAL B O 1
ATOM 5636 N N . TRP B 1 272 ? 17.547 40.719 16.328 1 98.69 272 TRP B N 1
ATOM 5637 C CA . TRP B 1 272 ? 18.312 41.375 15.25 1 98.69 272 TRP B CA 1
ATOM 5638 C C . TRP B 1 272 ? 17.922 42.844 15.125 1 98.69 272 TRP B C 1
ATOM 5640 O O . TRP B 1 272 ? 16.75 43.188 15.219 1 98.69 272 TRP B O 1
ATOM 5650 N N . LYS B 1 273 ? 18.828 43.688 14.875 1 98.44 273 LYS B N 1
ATOM 5651 C CA . LYS B 1 273 ? 18.625 45.031 14.383 1 98.44 273 LYS B CA 1
ATOM 5652 C C . LYS B 1 273 ? 19.188 45.219 12.977 1 98.44 273 LYS B C 1
ATOM 5654 O O . LYS B 1 273 ? 20.406 45.125 12.781 1 98.44 273 LYS B O 1
ATOM 5659 N N . GLY B 1 274 ? 18.328 45.5 12.07 1 97.19 274 GLY B N 1
ATOM 5660 C CA . GLY B 1 274 ? 18.781 45.344 10.695 1 97.19 274 GLY B CA 1
ATOM 5661 C C . GLY B 1 274 ? 19.234 43.906 10.398 1 97.19 274 GLY B C 1
ATOM 5662 O O . GLY B 1 274 ? 18.5 42.969 10.625 1 97.19 274 GLY B O 1
ATOM 5663 N N . ILE B 1 275 ? 20.516 43.812 9.984 1 98.38 275 ILE B N 1
ATOM 5664 C CA . ILE B 1 275 ? 21 42.5 9.617 1 98.38 275 ILE B CA 1
ATOM 5665 C C . ILE B 1 275 ? 21.891 41.938 10.742 1 98.38 275 ILE B C 1
ATOM 5667 O O . ILE B 1 275 ? 22.406 40.812 10.641 1 98.38 275 ILE B O 1
ATOM 5671 N N . ASN B 1 276 ? 22.047 42.719 11.836 1 98.56 276 ASN B N 1
ATOM 5672 C CA . ASN B 1 276 ? 23 42.344 12.867 1 98.56 276 ASN B CA 1
ATOM 5673 C C . ASN B 1 276 ? 22.312 41.719 14.086 1 98.56 276 ASN B C 1
ATOM 5675 O O . ASN B 1 276 ? 21.328 42.281 14.586 1 98.56 276 ASN B O 1
ATOM 5679 N N . LEU B 1 277 ? 22.891 40.719 14.523 1 98.69 277 LEU B N 1
ATOM 5680 C CA . LEU B 1 277 ? 22.453 40.156 15.797 1 98.69 277 LEU B CA 1
ATOM 5681 C C . LEU B 1 277 ? 22.938 41 16.969 1 98.69 277 LEU B C 1
ATOM 5683 O O . LEU B 1 277 ? 24.141 41.156 17.156 1 98.69 277 LEU B O 1
ATOM 5687 N N . ILE B 1 278 ? 22.031 41.469 17.797 1 98.44 278 ILE B N 1
ATOM 5688 C CA . ILE B 1 278 ? 22.453 42.406 18.797 1 98.44 278 ILE B CA 1
ATOM 5689 C C . ILE B 1 278 ? 22.234 41.844 20.203 1 98.44 278 ILE B C 1
ATOM 5691 O O . ILE B 1 278 ? 22.766 42.344 21.188 1 98.44 278 ILE B O 1
ATOM 5695 N N . ARG B 1 279 ? 21.406 40.781 20.266 1 98.31 279 ARG B N 1
ATOM 5696 C CA . ARG B 1 279 ? 21.109 40.188 21.562 1 98.31 279 ARG B CA 1
ATOM 5697 C C . ARG B 1 279 ? 20.625 38.75 21.422 1 98.31 279 ARG B C 1
ATOM 5699 O O . ARG B 1 279 ? 20.016 38.375 20.406 1 98.31 279 ARG B O 1
ATOM 5706 N N . THR B 1 280 ? 20.953 37.875 22.359 1 98.25 280 THR B N 1
ATOM 5707 C CA . THR B 1 280 ? 20.422 36.531 22.469 1 98.25 280 THR B CA 1
ATOM 5708 C C . THR B 1 280 ? 19.672 36.344 23.766 1 98.25 280 THR B C 1
ATOM 5710 O O . THR B 1 280 ? 20.203 36.594 24.844 1 98.25 280 THR B O 1
ATOM 5713 N N . ILE B 1 281 ? 18.438 36 23.672 1 98.19 281 ILE B N 1
ATOM 5714 C CA . ILE B 1 281 ? 17.688 35.562 24.844 1 98.19 281 ILE B CA 1
ATOM 5715 C C . ILE B 1 281 ? 17.859 34.062 25.016 1 98.19 281 ILE B C 1
ATOM 5717 O O . ILE B 1 281 ? 17.172 33.25 24.359 1 98.19 281 ILE B O 1
ATOM 5721 N N . GLN B 1 282 ? 18.672 33.688 25.938 1 97.44 282 GLN B N 1
ATOM 5722 C CA . GLN B 1 282 ? 19.078 32.281 26.109 1 97.44 282 GLN B CA 1
ATOM 5723 C C . GLN B 1 282 ? 18 31.5 26.844 1 97.44 282 GLN B C 1
ATOM 5725 O O . GLN B 1 282 ? 17.375 32 27.781 1 97.44 282 GLN B O 1
ATOM 5730 N N . GLY B 1 283 ? 17.797 30.328 26.375 1 97.5 283 GLY B N 1
ATOM 5731 C CA . GLY B 1 283 ? 16.922 29.406 27.062 1 97.5 283 GLY B CA 1
ATOM 5732 C C . GLY B 1 283 ? 15.477 29.875 27.094 1 97.5 283 GLY B C 1
ATOM 5733 O O . GLY B 1 283 ? 14.781 29.672 28.094 1 97.5 283 GLY B O 1
ATOM 5734 N N . ALA B 1 284 ? 15.039 30.609 26.094 1 98.25 284 ALA B N 1
ATOM 5735 C CA . ALA B 1 284 ? 13.641 31 26 1 98.25 284 ALA B CA 1
ATOM 5736 C C . ALA B 1 284 ? 12.727 29.781 26.016 1 98.25 284 ALA B C 1
ATOM 5738 O O . ALA B 1 284 ? 11.664 29.797 26.641 1 98.25 284 ALA B O 1
ATOM 5739 N N . HIS B 1 285 ? 13.055 28.734 25.375 1 98.56 285 HIS B N 1
ATOM 5740 C CA . HIS B 1 285 ? 12.461 27.391 25.391 1 98.56 285 HIS B CA 1
ATOM 5741 C C . HIS B 1 285 ? 13.516 26.328 25.672 1 98.56 285 HIS B C 1
ATOM 5743 O O . HIS B 1 285 ? 14.711 26.562 25.469 1 98.56 285 HIS B O 1
ATOM 5749 N N . ALA B 1 286 ? 13.094 25.203 26.141 1 98.25 286 ALA B N 1
ATOM 5750 C CA . ALA B 1 286 ? 14.008 24.109 26.422 1 98.25 286 ALA B CA 1
ATOM 5751 C C . ALA B 1 286 ? 14.414 23.375 25.156 1 98.25 286 ALA B C 1
ATOM 5753 O O . ALA B 1 286 ? 15.344 22.562 25.156 1 98.25 286 ALA B O 1
ATOM 5754 N N . ALA B 1 287 ? 13.727 23.578 24.078 1 98.38 287 ALA B N 1
ATOM 5755 C CA . ALA B 1 287 ? 14 22.953 22.781 1 98.38 287 ALA B CA 1
ATOM 5756 C C . ALA B 1 287 ? 13.609 23.891 21.641 1 98.38 287 ALA B C 1
ATOM 5758 O O . ALA B 1 287 ? 13.305 25.062 21.875 1 98.38 287 ALA B O 1
ATOM 5759 N N . GLY B 1 288 ? 13.664 23.438 20.438 1 98.62 288 GLY B N 1
ATOM 5760 C CA . GLY B 1 288 ? 13.461 24.266 19.266 1 98.62 288 GLY B CA 1
ATOM 5761 C C . GLY B 1 288 ? 12.148 25.031 19.281 1 98.62 288 GLY B C 1
ATOM 5762 O O . GLY B 1 288 ? 11.117 24.5 19.703 1 98.62 288 GLY B O 1
ATOM 5763 N N . ILE B 1 289 ? 12.164 26.328 18.844 1 98.81 289 ILE B N 1
ATOM 5764 C CA . ILE B 1 289 ? 10.992 27.203 18.812 1 98.81 289 ILE B CA 1
ATOM 5765 C C . ILE B 1 289 ? 10.375 27.156 17.406 1 98.81 289 ILE B C 1
ATOM 5767 O O . ILE B 1 289 ? 10.82 27.859 16.5 1 98.81 289 ILE B O 1
ATOM 5771 N N . PHE B 1 290 ? 9.32 26.469 17.281 1 98.69 290 PHE B N 1
ATOM 5772 C CA . PHE B 1 290 ? 8.773 26.141 15.977 1 98.69 290 PHE B CA 1
ATOM 5773 C C . PHE B 1 290 ? 7.914 27.297 15.453 1 98.69 290 PHE B C 1
ATOM 5775 O O . PHE B 1 290 ? 7.777 27.469 14.242 1 98.69 290 PHE B O 1
ATOM 5782 N N . SER B 1 291 ? 7.34 28.016 16.344 1 98.75 291 SER B N 1
ATOM 5783 C CA . SER B 1 291 ? 6.352 29 15.914 1 98.75 291 SER B CA 1
ATOM 5784 C C . SER B 1 291 ? 6.445 30.281 16.75 1 98.75 291 SER B C 1
ATOM 5786 O O . SER B 1 291 ? 6.727 30.234 17.938 1 98.75 291 SER B O 1
ATOM 5788 N N . MET B 1 292 ? 6.254 31.359 16.094 1 98.5 292 MET B N 1
ATOM 5789 C CA . MET B 1 292 ? 6.184 32.688 16.719 1 98.5 292 MET B CA 1
ATOM 5790 C C . MET B 1 292 ? 5.094 33.531 16.078 1 98.5 292 MET B C 1
ATOM 5792 O O . MET B 1 292 ? 5.02 33.625 14.859 1 98.5 292 MET B O 1
ATOM 5796 N N . ASN B 1 293 ? 4.273 34.062 16.906 1 98.12 293 ASN B N 1
ATOM 5797 C CA . ASN B 1 293 ? 3.186 34.906 16.453 1 98.12 293 ASN B CA 1
ATOM 5798 C C . ASN B 1 293 ? 3.262 36.281 17.109 1 98.12 293 ASN B C 1
ATOM 5800 O O . ASN B 1 293 ? 3.504 36.406 18.312 1 98.12 293 ASN B O 1
ATOM 5804 N N . ALA B 1 294 ? 3.131 37.312 16.266 1 96.62 294 ALA B N 1
ATOM 5805 C CA . ALA B 1 294 ? 3.088 38.688 16.766 1 96.62 294 ALA B CA 1
ATOM 5806 C C . ALA B 1 294 ? 1.66 39.219 16.766 1 96.62 294 ALA B C 1
ATOM 5808 O O . ALA B 1 294 ? 0.901 39 15.82 1 96.62 294 ALA B O 1
ATOM 5809 N N . CYS B 1 295 ? 1.302 39.938 17.812 1 93.69 295 CYS B N 1
ATOM 5810 C CA . CYS B 1 295 ? 0.013 40.625 17.906 1 93.69 295 CYS B CA 1
ATOM 5811 C C . CYS B 1 295 ? 0.142 41.938 18.656 1 93.69 295 CYS B C 1
ATOM 5813 O O . CYS B 1 295 ? 1.253 42.406 18.922 1 93.69 295 CYS B O 1
ATOM 5815 N N . GLU B 1 296 ? -0.994 42.594 18.891 1 92.06 296 GLU B N 1
ATOM 5816 C CA . GLU B 1 296 ? -0.989 43.906 19.516 1 92.06 296 GLU B CA 1
ATOM 5817 C C . GLU B 1 296 ? -0.475 43.812 20.953 1 92.06 296 GLU B C 1
ATOM 5819 O O . GLU B 1 296 ? 0.144 44.781 21.453 1 92.06 296 GLU B O 1
ATOM 5824 N N . GLU B 1 297 ? -0.68 42.656 21.547 1 92.69 297 GLU B N 1
ATOM 5825 C CA . GLU B 1 297 ? -0.324 42.469 22.953 1 92.69 297 GLU B CA 1
ATOM 5826 C C . GLU B 1 297 ? 1.156 42.125 23.109 1 92.69 297 GLU B C 1
ATOM 5828 O O . GLU B 1 297 ? 1.756 42.406 24.141 1 92.69 297 GLU B O 1
ATOM 5833 N N . GLY B 1 298 ? 1.656 41.562 22.156 1 97.19 298 GLY B N 1
ATOM 5834 C CA . GLY B 1 298 ? 3.039 41.125 22.219 1 97.19 298 GLY B CA 1
ATOM 5835 C C . GLY B 1 298 ? 3.34 39.969 21.281 1 97.19 298 GLY B C 1
ATOM 5836 O O . GLY B 1 298 ? 2.971 40 20.094 1 97.19 298 GLY B O 1
ATOM 5837 N N . PHE B 1 299 ? 4.156 39 21.812 1 98.44 299 PHE B N 1
ATOM 5838 C CA . PHE B 1 299 ? 4.57 37.844 21.016 1 98.44 299 PHE B CA 1
ATOM 5839 C C . PHE B 1 299 ? 4.234 36.562 21.734 1 98.44 299 PHE B C 1
ATOM 5841 O O . PHE B 1 299 ? 4.285 36.5 22.969 1 98.44 299 PHE B O 1
ATOM 5848 N N . ALA B 1 300 ? 3.842 35.594 21.016 1 98.75 300 ALA B N 1
ATOM 5849 C CA . ALA B 1 300 ? 3.668 34.25 21.516 1 98.75 300 ALA B CA 1
ATOM 5850 C C . ALA B 1 300 ? 4.609 33.281 20.797 1 98.75 300 ALA B C 1
ATOM 5852 O O . ALA B 1 300 ? 4.777 33.344 19.578 1 98.75 300 ALA B O 1
ATOM 5853 N N . THR B 1 301 ? 5.258 32.406 21.531 1 98.88 301 THR B N 1
ATOM 5854 C CA . THR B 1 301 ? 6.125 31.375 20.938 1 98.88 301 THR B CA 1
ATOM 5855 C C . THR B 1 301 ? 5.672 29.969 21.359 1 98.88 301 THR B C 1
ATOM 5857 O O . THR B 1 301 ? 5.105 29.797 22.438 1 98.88 301 THR B O 1
ATOM 5860 N N . GLY B 1 302 ? 5.781 29.031 20.5 1 98.75 302 GLY B N 1
ATOM 5861 C CA . GLY B 1 302 ? 5.555 27.609 20.75 1 98.75 302 GLY B CA 1
ATOM 5862 C C . GLY B 1 302 ? 6.695 26.734 20.281 1 98.75 302 GLY B C 1
ATOM 5863 O O . GLY B 1 302 ? 7.285 26.984 19.234 1 98.75 302 GLY B O 1
ATOM 5864 N N . GLY B 1 303 ? 6.973 25.703 21.094 1 98.31 303 GLY B N 1
ATOM 5865 C CA . GLY B 1 303 ? 8.164 24.938 20.75 1 98.31 303 GLY B CA 1
ATOM 5866 C C . GLY B 1 303 ? 7.992 23.438 20.938 1 98.31 303 GLY B C 1
ATOM 5867 O O . GLY B 1 303 ? 6.898 22.969 21.266 1 98.31 303 GLY B O 1
ATOM 5868 N N . ARG B 1 304 ? 9.102 22.719 20.609 1 98.5 304 ARG B N 1
ATOM 5869 C CA . ARG B 1 304 ? 9.188 21.266 20.734 1 98.5 304 ARG B CA 1
ATOM 5870 C C . ARG B 1 304 ? 9.031 20.828 22.188 1 98.5 304 ARG B C 1
ATOM 5872 O O . ARG B 1 304 ? 8.672 19.672 22.453 1 98.5 304 ARG B O 1
ATOM 5879 N N . ASP B 1 305 ? 9.258 21.703 23.125 1 98.38 305 ASP B N 1
ATOM 5880 C CA . ASP B 1 305 ? 9.172 21.406 24.547 1 98.38 305 ASP B CA 1
ATOM 5881 C C . ASP B 1 305 ? 7.723 21.344 25.031 1 98.38 305 ASP B C 1
ATOM 5883 O O . ASP B 1 305 ? 7.453 21.156 26.219 1 98.38 305 ASP B O 1
ATOM 5887 N N . GLY B 1 306 ? 6.801 21.656 24.156 1 98.38 306 GLY B N 1
ATOM 5888 C CA . GLY B 1 306 ? 5.387 21.578 24.5 1 98.38 306 GLY B CA 1
ATOM 5889 C C . GLY B 1 306 ? 4.867 22.828 25.188 1 98.38 306 GLY B C 1
ATOM 5890 O O . GLY B 1 306 ? 3.719 22.859 25.625 1 98.38 306 GLY B O 1
ATOM 5891 N N . CYS B 1 307 ? 5.668 23.875 25.172 1 98.31 307 CYS B N 1
ATOM 5892 C CA . CYS B 1 307 ? 5.309 25.078 25.906 1 98.31 307 CYS B CA 1
ATOM 5893 C C . CYS B 1 307 ? 4.863 26.203 24.969 1 98.31 307 CYS B C 1
ATOM 5895 O O . CYS B 1 307 ? 5.32 26.266 23.828 1 98.31 307 CYS B O 1
ATOM 5897 N N . ILE B 1 308 ? 3.998 27.016 25.516 1 98.62 308 ILE B N 1
ATOM 5898 C CA . ILE B 1 308 ? 3.648 28.312 24.953 1 98.62 308 ILE B CA 1
ATOM 5899 C C . ILE B 1 308 ? 4.125 29.422 25.875 1 98.62 308 ILE B C 1
ATOM 5901 O O . ILE B 1 308 ? 3.887 29.375 27.094 1 98.62 308 ILE B O 1
ATOM 5905 N N . ARG B 1 309 ? 4.789 30.359 25.281 1 98.62 309 ARG B N 1
ATOM 5906 C CA . ARG B 1 309 ? 5.258 31.5 26.078 1 98.62 309 ARG B CA 1
ATOM 5907 C C . ARG B 1 309 ? 4.781 32.812 25.484 1 98.62 309 ARG B C 1
ATOM 5909 O O . ARG B 1 309 ? 4.801 33 24.266 1 98.62 309 ARG B O 1
ATOM 5916 N N . LEU B 1 310 ? 4.336 33.656 26.359 1 98.38 310 LEU B N 1
ATOM 5917 C CA . LEU B 1 310 ? 3.885 34.969 25.953 1 98.38 310 LEU B CA 1
ATOM 5918 C C . LEU B 1 310 ? 4.891 36.031 26.375 1 98.38 310 LEU B C 1
ATOM 5920 O O . LEU B 1 310 ? 5.445 35.969 27.469 1 98.38 310 LEU B O 1
ATOM 5924 N N . TRP B 1 311 ? 5.141 36.938 25.484 1 98.62 311 TRP B N 1
ATOM 5925 C CA . TRP B 1 311 ? 6.094 38 25.688 1 98.62 311 TRP B CA 1
ATOM 5926 C C . TRP B 1 311 ? 5.43 39.375 25.422 1 98.62 311 TRP B C 1
ATOM 5928 O O . TRP B 1 311 ? 4.531 39.469 24.594 1 98.62 311 TRP B O 1
ATOM 5938 N N . ASP B 1 312 ? 5.879 40.375 26.062 1 97.81 312 ASP B N 1
ATOM 5939 C CA . ASP B 1 312 ? 5.359 41.719 25.766 1 97.81 312 ASP B CA 1
ATOM 5940 C C . ASP B 1 312 ? 6.023 42.281 24.531 1 97.81 312 ASP B C 1
ATOM 5942 O O . ASP B 1 312 ? 6.754 41.594 23.812 1 97.81 312 ASP B O 1
ATOM 5946 N N . LEU B 1 313 ? 5.844 43.562 24.219 1 96.31 313 LEU B N 1
ATOM 5947 C CA . LEU B 1 313 ? 6.293 44.188 22.984 1 96.31 313 LEU B CA 1
ATOM 5948 C C . LEU B 1 313 ? 7.805 44.375 22.984 1 96.31 313 LEU B C 1
ATOM 5950 O O . LEU B 1 313 ? 8.406 44.625 21.938 1 96.31 313 LEU B O 1
ATOM 5954 N N . ASN B 1 314 ? 8.422 44.281 24.156 1 94.56 314 ASN B N 1
ATOM 5955 C CA . ASN B 1 314 ? 9.875 44.344 24.266 1 94.56 314 ASN B CA 1
ATOM 5956 C C . ASN B 1 314 ? 10.484 42.969 24.469 1 94.56 314 ASN B C 1
ATOM 5958 O O . ASN B 1 314 ? 11.648 42.844 24.844 1 94.56 314 ASN B O 1
ATOM 5962 N N . PHE B 1 315 ? 9.641 41.969 24.328 1 96.88 315 PHE B N 1
ATOM 5963 C CA . PHE B 1 315 ? 9.977 40.531 24.406 1 96.88 315 PHE B CA 1
ATOM 5964 C C . PHE B 1 315 ? 10.383 40.156 25.828 1 96.88 315 PHE B C 1
ATOM 5966 O O . PHE B 1 315 ? 11.273 39.344 26.031 1 96.88 315 PHE B O 1
ATOM 5973 N N . LYS B 1 316 ? 9.875 40.844 26.766 1 97.12 316 LYS B N 1
ATOM 5974 C CA . LYS B 1 316 ? 9.953 40.406 28.156 1 97.12 316 LYS B CA 1
ATOM 5975 C C . LYS B 1 316 ? 8.883 39.344 28.453 1 97.12 316 LYS B C 1
ATOM 5977 O O . LYS B 1 316 ? 7.742 39.469 28 1 97.12 316 LYS B O 1
ATOM 5982 N N . PRO B 1 317 ? 9.273 38.375 29.25 1 97.12 317 PRO B N 1
ATOM 5983 C CA . PRO B 1 317 ? 8.336 37.281 29.5 1 97.12 317 PRO B CA 1
ATOM 5984 C C . PRO B 1 317 ? 7.09 37.719 30.266 1 97.12 317 PRO B C 1
ATOM 5986 O O . PRO B 1 317 ? 7.195 38.5 31.219 1 97.12 317 PRO B O 1
ATOM 5989 N N . ILE B 1 318 ? 5.945 37.312 29.859 1 96.31 318 ILE B N 1
ATOM 5990 C CA . ILE B 1 318 ? 4.676 37.531 30.531 1 96.31 318 ILE B CA 1
ATOM 5991 C C . ILE B 1 318 ? 4.246 36.281 31.281 1 96.31 318 ILE B C 1
ATOM 5993 O O . ILE B 1 318 ? 4.016 36.312 32.5 1 96.31 318 ILE B O 1
ATOM 5997 N N . THR B 1 319 ? 4.082 35.25 30.578 1 95.38 319 THR B N 1
ATOM 5998 C CA . THR B 1 319 ? 3.656 33.969 31.172 1 95.38 319 THR B CA 1
ATOM 5999 C C . THR B 1 319 ? 4.07 32.812 30.281 1 95.38 319 THR B C 1
ATOM 6001 O O . THR B 1 319 ? 4.523 33 29.156 1 95.38 319 THR B O 1
ATOM 6004 N N . ALA B 1 320 ? 4.012 31.594 30.875 1 96.44 320 ALA B N 1
ATOM 6005 C CA . ALA B 1 320 ? 4.324 30.359 30.172 1 96.44 320 ALA B CA 1
ATOM 6006 C C . ALA B 1 320 ? 3.27 29.281 30.469 1 96.44 320 ALA B C 1
ATOM 6008 O O . ALA B 1 320 ? 2.773 29.172 31.578 1 96.44 320 ALA B O 1
ATOM 6009 N N . ILE B 1 321 ? 2.939 28.578 29.453 1 97.06 321 ILE B N 1
ATOM 6010 C CA . ILE B 1 321 ? 1.999 27.453 29.562 1 97.06 321 ILE B CA 1
ATOM 6011 C C . ILE B 1 321 ? 2.664 26.172 29.078 1 97.06 321 ILE B C 1
ATOM 6013 O O . ILE B 1 321 ? 3.105 26.094 27.922 1 97.06 321 ILE B O 1
ATOM 6017 N N . ASP B 1 322 ? 2.736 25.188 29.891 1 97.06 322 ASP B N 1
ATOM 6018 C CA . ASP B 1 322 ? 3.205 23.859 29.5 1 97.06 322 ASP B CA 1
ATOM 6019 C C . ASP B 1 322 ? 2.033 22.922 29.25 1 97.06 322 ASP B C 1
ATOM 6021 O O . ASP B 1 322 ? 1.43 22.406 30.203 1 97.06 322 ASP B O 1
ATOM 6025 N N . LEU B 1 323 ? 1.78 22.625 27.984 1 96.94 323 LEU B N 1
ATOM 6026 C CA . LEU B 1 323 ? 0.63 21.812 27.625 1 96.94 323 LEU B CA 1
ATOM 6027 C C . LEU B 1 323 ? 0.799 20.375 28.125 1 96.94 323 LEU B C 1
ATOM 6029 O O . LEU B 1 323 ? -0.188 19.672 28.359 1 96.94 323 LEU B O 1
ATOM 6033 N N . ARG B 1 324 ? 1.944 19.859 28.266 1 95.06 324 ARG B N 1
ATOM 6034 C CA . ARG B 1 324 ? 2.229 18.484 28.672 1 95.06 324 ARG B CA 1
ATOM 6035 C C . ARG B 1 324 ? 1.722 18.234 30.094 1 95.06 324 ARG B C 1
ATOM 6037 O O . ARG B 1 324 ? 1.439 17.078 30.453 1 95.06 324 ARG B O 1
ATOM 6044 N N . GLU B 1 325 ? 1.572 19.344 30.797 1 94.56 325 GLU B N 1
ATOM 6045 C CA . GLU B 1 325 ? 1.223 19.219 32.219 1 94.56 325 GLU B CA 1
ATOM 6046 C C . GLU B 1 325 ? -0.272 19.438 32.438 1 94.56 325 GLU B C 1
ATOM 6048 O O . GLU B 1 325 ? -0.747 19.422 33.562 1 94.56 325 GLU B O 1
ATOM 6053 N N . THR B 1 326 ? -0.933 19.672 31.438 1 93.38 326 THR B N 1
ATOM 6054 C CA . THR B 1 326 ? -2.379 19.828 31.547 1 93.38 326 THR B CA 1
ATOM 6055 C C . THR B 1 326 ? -3.08 18.469 31.453 1 93.38 326 THR B C 1
ATOM 6057 O O . THR B 1 326 ? -2.436 17.453 31.234 1 93.38 326 THR B O 1
ATOM 6060 N N . ASP B 1 327 ? -4.422 18.516 31.594 1 89 327 ASP B N 1
ATOM 6061 C CA . ASP B 1 327 ? -5.223 17.297 31.531 1 89 327 ASP B CA 1
ATOM 6062 C C . ASP B 1 327 ? -5.207 16.703 30.125 1 89 327 ASP B C 1
ATOM 6064 O O . ASP B 1 327 ? -5.523 15.531 29.938 1 89 327 ASP B O 1
ATOM 6068 N N . GLN B 1 328 ? -4.797 17.531 29.156 1 89.44 328 GLN B N 1
ATOM 6069 C CA . GLN B 1 328 ? -4.746 17.078 27.766 1 89.44 328 GLN B CA 1
ATOM 6070 C C . GLN B 1 328 ? -3.322 16.703 27.359 1 89.44 328 GLN B C 1
ATOM 6072 O O . GLN B 1 328 ? -3.088 16.266 26.234 1 89.44 328 GLN B O 1
ATOM 6077 N N . GLY B 1 329 ? -2.434 16.859 28.25 1 94.19 329 GLY B N 1
ATOM 6078 C CA . GLY B 1 329 ? -1.021 16.734 27.922 1 94.19 329 GLY B CA 1
ATOM 6079 C C . GLY B 1 329 ? -0.537 15.305 27.859 1 94.19 329 GLY B C 1
ATOM 6080 O O . GLY B 1 329 ? -1.189 14.398 28.391 1 94.19 329 GLY B O 1
ATOM 6081 N N . TYR B 1 330 ? 0.509 15.039 27.188 1 92.38 330 TYR B N 1
ATOM 6082 C CA . TYR B 1 330 ? 1.186 13.75 27.078 1 92.38 330 TYR B CA 1
ATOM 6083 C C . TYR B 1 330 ? 2.666 13.93 26.766 1 92.38 330 TYR B C 1
ATOM 6085 O O . TYR B 1 330 ? 3.084 15.008 26.328 1 92.38 330 TYR B O 1
ATOM 6093 N N . LYS B 1 331 ? 3.395 12.898 27.016 1 93.12 331 LYS B N 1
ATOM 6094 C CA . LYS B 1 331 ? 4.828 12.93 26.734 1 93.12 331 LYS B CA 1
ATOM 6095 C C . LYS B 1 331 ? 5.094 13.094 25.25 1 93.12 331 LYS B C 1
ATOM 6097 O O . LYS B 1 331 ? 4.512 12.383 24.422 1 93.12 331 LYS B O 1
ATOM 6102 N N . GLY B 1 332 ? 5.941 14.094 24.906 1 95.06 332 GLY B N 1
ATOM 6103 C CA . GLY B 1 332 ? 6.32 14.289 23.516 1 95.06 332 GLY B CA 1
ATOM 6104 C C . GLY B 1 332 ? 5.461 15.312 22.797 1 95.06 332 GLY B C 1
ATOM 6105 O O . GLY B 1 332 ? 5.691 15.617 21.625 1 95.06 332 GLY B O 1
ATOM 6106 N N . LEU B 1 333 ? 4.508 15.828 23.469 1 97.31 333 LEU B N 1
ATOM 6107 C CA . LEU B 1 333 ? 3.674 16.875 22.875 1 97.31 333 LEU B CA 1
ATOM 6108 C C . LEU B 1 333 ? 4.527 18.047 22.406 1 97.31 333 LEU B C 1
ATOM 6110 O O . LEU B 1 333 ? 5.398 18.516 23.141 1 97.31 333 LEU B O 1
ATOM 6114 N N . SER B 1 334 ? 4.316 18.469 21.188 1 98.31 334 SER B N 1
ATOM 6115 C CA . SER B 1 334 ? 5.074 19.547 20.578 1 98.31 334 SER B CA 1
ATOM 6116 C C . SER B 1 334 ? 4.152 20.562 19.906 1 98.31 334 SER B C 1
ATOM 6118 O O . SER B 1 334 ? 3.186 20.188 19.234 1 98.31 334 SER B O 1
ATOM 6120 N N . VAL B 1 335 ? 4.473 21.828 20.109 1 98.69 335 VAL B N 1
ATOM 6121 C CA . VAL B 1 335 ? 3.658 22.906 19.562 1 98.69 335 VAL B CA 1
ATOM 6122 C C . VAL B 1 335 ? 4.211 23.328 18.203 1 98.69 335 VAL B C 1
ATOM 6124 O O . VAL B 1 335 ? 5.383 23.688 18.078 1 98.69 335 VAL B O 1
ATOM 6127 N N . ARG B 1 336 ? 3.357 23.328 17.234 1 98.62 336 ARG B N 1
ATOM 6128 C CA . ARG B 1 336 ? 3.811 23.609 15.875 1 98.62 336 ARG B CA 1
ATOM 6129 C C . ARG B 1 336 ? 3.225 24.922 15.359 1 98.62 336 ARG B C 1
ATOM 6131 O O . ARG B 1 336 ? 3.703 25.469 14.367 1 98.62 336 ARG B O 1
ATOM 6138 N N . SER B 1 337 ? 2.215 25.391 15.977 1 98.81 337 SER B N 1
ATOM 6139 C CA . SER B 1 337 ? 1.598 26.656 15.617 1 98.81 337 SER B CA 1
ATOM 6140 C C . SER B 1 337 ? 0.996 27.344 16.844 1 98.81 337 SER B C 1
ATOM 6142 O O . SER B 1 337 ? 0.395 26.688 17.688 1 98.81 337 SER B O 1
ATOM 6144 N N . VAL B 1 338 ? 1.191 28.641 16.922 1 98.69 338 VAL B N 1
ATOM 6145 C CA . VAL B 1 338 ? 0.577 29.453 17.969 1 98.69 338 VAL B CA 1
ATOM 6146 C C . VAL B 1 338 ? 0.008 30.734 17.359 1 98.69 338 VAL B C 1
ATOM 6148 O O . VAL B 1 338 ? 0.63 31.328 16.484 1 98.69 338 VAL B O 1
ATOM 6151 N N . CYS B 1 339 ? -1.141 31.109 17.734 1 98.38 339 CYS B N 1
ATOM 6152 C CA . CYS B 1 339 ? -1.798 32.344 17.344 1 98.38 339 CYS B CA 1
ATOM 6153 C C . CYS B 1 339 ? -2.486 33 18.531 1 98.38 339 CYS B C 1
ATOM 6155 O O . CYS B 1 339 ? -3.467 32.469 19.062 1 98.38 339 CYS B O 1
ATOM 6157 N N . TRP B 1 340 ? -1.923 34.125 18.922 1 97.94 340 TRP B N 1
ATOM 6158 C CA . TRP B 1 340 ? -2.441 34.875 20.078 1 97.94 340 TRP B CA 1
ATOM 6159 C C . TRP B 1 340 ? -3.311 36.031 19.641 1 97.94 340 TRP B C 1
ATOM 6161 O O . TRP B 1 340 ? -2.881 36.875 18.844 1 97.94 340 TRP B O 1
ATOM 6171 N N . ARG B 1 341 ? -4.539 36.094 20.109 1 96.12 341 ARG B N 1
ATOM 6172 C CA . ARG B 1 341 ? -5.473 37.188 19.828 1 96.12 341 ARG B CA 1
ATOM 6173 C C . ARG B 1 341 ? -6.34 37.5 21.047 1 96.12 341 ARG B C 1
ATOM 6175 O O . ARG B 1 341 ? -7.129 36.656 21.484 1 96.12 341 ARG B O 1
ATOM 6182 N N . GLY B 1 342 ? -6.191 38.719 21.562 1 93.88 342 GLY B N 1
ATOM 6183 C CA . GLY B 1 342 ? -6.93 39.062 22.75 1 93.88 342 GLY B CA 1
ATOM 6184 C C . GLY B 1 342 ? -6.594 38.188 23.938 1 93.88 342 GLY B C 1
ATOM 6185 O O . GLY B 1 342 ? -5.426 38.062 24.312 1 93.88 342 GLY B O 1
ATOM 6186 N N . ASP B 1 343 ? -7.645 37.531 24.406 1 94.88 343 ASP B N 1
ATOM 6187 C CA . ASP B 1 343 ? -7.43 36.656 25.578 1 94.88 343 ASP B CA 1
ATOM 6188 C C . ASP B 1 343 ? -7.328 35.188 25.172 1 94.88 343 ASP B C 1
ATOM 6190 O O . ASP B 1 343 ? -7.32 34.312 26.031 1 94.88 343 ASP B O 1
ATOM 6194 N N . HIS B 1 344 ? -7.254 34.969 23.891 1 96.69 344 HIS B N 1
ATOM 6195 C CA . HIS B 1 344 ? -7.254 33.594 23.422 1 96.69 344 HIS B CA 1
ATOM 6196 C C . HIS B 1 344 ? -5.961 33.25 22.688 1 96.69 344 HIS B C 1
ATOM 6198 O O . HIS B 1 344 ? -5.395 34.094 22 1 96.69 344 HIS B O 1
ATOM 6204 N N . ILE B 1 345 ? -5.562 32.031 22.875 1 97.88 345 ILE B N 1
ATOM 6205 C CA . ILE B 1 345 ? -4.418 31.484 22.156 1 97.88 345 ILE B CA 1
ATOM 6206 C C . ILE B 1 345 ? -4.836 30.203 21.438 1 97.88 345 ILE B C 1
ATOM 6208 O O . ILE B 1 345 ? -5.375 29.281 22.047 1 97.88 345 ILE B O 1
ATOM 6212 N N . LEU B 1 346 ? -4.66 30.219 20.188 1 98.38 346 LEU B N 1
ATOM 6213 C CA . LEU B 1 346 ? -4.863 29.016 19.391 1 98.38 346 LEU B CA 1
ATOM 6214 C C . LEU B 1 346 ? -3.559 28.25 19.219 1 98.38 346 LEU B C 1
ATOM 6216 O O . LEU B 1 346 ? -2.529 28.828 18.875 1 98.38 346 LEU B O 1
ATOM 6220 N N . VAL B 1 347 ? -3.635 26.922 19.5 1 98.62 347 VAL B N 1
ATOM 6221 C CA . VAL B 1 347 ? -2.42 26.125 19.5 1 98.62 347 VAL B CA 1
ATOM 6222 C C . VAL B 1 347 ? -2.625 24.875 18.625 1 98.62 347 VAL B C 1
ATOM 6224 O O . VAL B 1 347 ? -3.625 24.172 18.781 1 98.62 347 VAL B O 1
ATOM 6227 N N . GLY B 1 348 ? -1.746 24.625 17.703 1 98.69 348 GLY B N 1
ATOM 6228 C CA . GLY B 1 348 ? -1.694 23.391 16.953 1 98.69 348 GLY B CA 1
ATOM 6229 C C . GLY B 1 348 ? -0.507 22.516 17.312 1 98.69 348 GLY B C 1
ATOM 6230 O O . GLY B 1 348 ? 0.611 23.016 17.469 1 98.69 348 GLY B O 1
ATOM 6231 N N . THR B 1 349 ? -0.76 21.234 17.469 1 98.38 349 THR B N 1
ATOM 6232 C CA . THR B 1 349 ? 0.318 20.344 17.891 1 98.38 349 THR B CA 1
ATOM 6233 C C . THR B 1 349 ? 0.795 19.5 16.719 1 98.38 349 THR B C 1
ATOM 6235 O O . THR B 1 349 ? 0.113 19.406 15.688 1 98.38 349 THR B O 1
ATOM 6238 N N . GLN B 1 350 ? 1.958 18.875 16.938 1 97.69 350 GLN B N 1
ATOM 6239 C CA . GLN B 1 350 ? 2.537 17.969 15.945 1 97.69 350 GLN B CA 1
ATOM 6240 C C . GLN B 1 350 ? 1.638 16.766 15.711 1 97.69 350 GLN B C 1
ATOM 6242 O O . GLN B 1 350 ? 1.587 16.219 14.609 1 97.69 350 GLN B O 1
ATOM 6247 N N . ASP B 1 351 ? 0.909 16.359 16.688 1 95.69 351 ASP B N 1
ATOM 6248 C CA . ASP B 1 351 ? 0.163 15.109 16.625 1 95.69 351 ASP B CA 1
ATOM 6249 C C . ASP B 1 351 ? -1.31 15.359 16.312 1 95.69 351 ASP B C 1
ATOM 6251 O O . ASP B 1 351 ? -2.184 14.625 16.781 1 95.69 351 ASP B O 1
ATOM 6255 N N . SER B 1 352 ? -1.603 16.422 15.648 1 96.81 352 SER B N 1
ATOM 6256 C CA . SER B 1 352 ? -2.885 16.656 14.984 1 96.81 352 SER B CA 1
ATOM 6257 C C . SER B 1 352 ? -3.951 17.094 15.977 1 96.81 352 SER B C 1
ATOM 6259 O O . SER B 1 352 ? -5.09 16.625 15.93 1 96.81 352 SER B O 1
ATOM 6261 N N . GLU B 1 353 ? -3.547 17.969 16.891 1 97.06 353 GLU B N 1
ATOM 6262 C CA . GLU B 1 353 ? -4.523 18.578 17.797 1 97.06 353 GLU B CA 1
ATOM 6263 C C . GLU B 1 353 ? -4.555 20.094 17.641 1 97.06 353 GLU B C 1
ATOM 6265 O O . GLU B 1 353 ? -3.527 20.719 17.359 1 97.06 353 GLU B O 1
ATOM 6270 N N . ILE B 1 354 ? -5.715 20.641 17.844 1 98.19 354 ILE B N 1
ATOM 6271 C CA . ILE B 1 354 ? -5.895 22.078 18 1 98.19 354 ILE B CA 1
ATOM 6272 C C . ILE B 1 354 ? -6.484 22.375 19.375 1 98.19 354 ILE B C 1
ATOM 6274 O O . ILE B 1 354 ? -7.516 21.812 19.75 1 98.19 354 ILE B O 1
ATOM 6278 N N . PHE B 1 355 ? -5.824 23.25 20.078 1 97.81 355 PHE B N 1
ATOM 6279 C CA . PHE B 1 355 ? -6.316 23.719 21.375 1 97.81 355 PHE B CA 1
ATOM 6280 C C . PHE B 1 355 ? -6.598 25.219 21.328 1 97.81 355 PHE B C 1
ATOM 6282 O O . PHE B 1 355 ? -5.941 25.953 20.594 1 97.81 355 PHE B O 1
ATOM 6289 N N . GLU B 1 356 ? -7.527 25.578 22.094 1 97.81 356 GLU B N 1
ATOM 6290 C CA . GLU B 1 356 ? -7.719 26.984 22.422 1 97.81 356 GLU B CA 1
ATOM 6291 C C . GLU B 1 356 ? -7.535 27.234 23.922 1 97.81 356 GLU B C 1
ATOM 6293 O O . GLU B 1 356 ? -8.078 26.5 24.75 1 97.81 356 GLU B O 1
ATOM 6298 N N . ILE B 1 357 ? -6.77 28.203 24.203 1 97.31 357 ILE B N 1
ATOM 6299 C CA . ILE B 1 357 ? -6.461 28.531 25.594 1 97.31 357 ILE B CA 1
ATOM 6300 C C . ILE B 1 357 ? -6.902 29.969 25.891 1 97.31 357 ILE B C 1
ATOM 6302 O O . ILE B 1 357 ? -6.633 30.875 25.109 1 97.31 357 ILE B O 1
ATOM 6306 N N . VAL B 1 358 ? -7.574 30.094 27 1 96 358 VAL B N 1
ATOM 6307 C CA . VAL B 1 358 ? -7.828 31.438 27.531 1 96 358 VAL B CA 1
ATOM 6308 C C . VAL B 1 358 ? -6.688 31.844 28.453 1 96 358 VAL B C 1
ATOM 6310 O O . VAL B 1 358 ? -6.359 31.141 29.406 1 96 358 VAL B O 1
ATOM 6313 N N . VAL B 1 359 ? -6.117 33 28.219 1 92.69 359 VAL B N 1
ATOM 6314 C CA . VAL B 1 359 ? -4.871 33.438 28.844 1 92.69 359 VAL B CA 1
ATOM 6315 C C . VAL B 1 359 ? -5.012 33.375 30.359 1 92.69 359 VAL B C 1
ATOM 6317 O O . VAL B 1 359 ? -4.074 33 31.062 1 92.69 359 VAL B O 1
ATOM 6320 N N . HIS B 1 360 ? -6.18 33.719 30.906 1 92 360 HIS B N 1
ATOM 6321 C CA . HIS B 1 360 ? -6.355 33.75 32.344 1 92 360 HIS B CA 1
ATOM 6322 C C . HIS B 1 360 ? -6.75 32.375 32.906 1 92 360 HIS B C 1
ATOM 6324 O O . HIS B 1 360 ? -6.883 32.188 34.125 1 92 360 HIS B O 1
ATOM 6330 N N . GLU B 1 361 ? -6.988 31.391 32.062 1 91.44 361 GLU B N 1
ATOM 6331 C CA . GLU B 1 361 ? -7.258 30.016 32.406 1 91.44 361 GLU B CA 1
ATOM 6332 C C . GLU B 1 361 ? -6.262 29.062 31.734 1 91.44 361 GLU B C 1
ATOM 6334 O O . GLU B 1 361 ? -6.656 28.109 31.078 1 91.44 361 GLU B O 1
ATOM 6339 N N . ARG B 1 362 ? -5.039 29.234 32.062 1 87.69 362 ARG B N 1
ATOM 6340 C CA . ARG B 1 362 ? -3.936 28.656 31.312 1 87.69 362 ARG B CA 1
ATOM 6341 C C . ARG B 1 362 ? -3.855 27.141 31.516 1 87.69 362 ARG B C 1
ATOM 6343 O O . ARG B 1 362 ? -3.27 26.438 30.688 1 87.69 362 ARG B O 1
ATOM 6350 N N . ASN B 1 363 ? -4.449 26.625 32.5 1 88.62 363 ASN B N 1
ATOM 6351 C CA . ASN B 1 363 ? -4.32 25.203 32.812 1 88.62 363 ASN B CA 1
ATOM 6352 C C . ASN B 1 363 ? -5.484 24.406 32.25 1 88.62 363 ASN B C 1
ATOM 6354 O O . ASN B 1 363 ? -5.598 23.203 32.5 1 88.62 363 ASN B O 1
ATOM 6358 N N . LYS B 1 364 ? -6.301 25.062 31.453 1 92.38 364 LYS B N 1
ATOM 6359 C CA . LYS B 1 364 ? -7.473 24.375 30.922 1 92.38 364 LYS B CA 1
ATOM 6360 C C . LYS B 1 364 ? -7.574 24.562 29.406 1 92.38 364 LYS B C 1
ATOM 6362 O O . LYS B 1 364 ? -8.539 25.141 28.906 1 92.38 364 LYS B O 1
ATOM 6367 N N . PRO B 1 365 ? -6.613 24.016 28.719 1 95.56 365 PRO B N 1
ATOM 6368 C CA . PRO B 1 365 ? -6.758 24.094 27.266 1 95.56 365 PRO B CA 1
ATOM 6369 C C . PRO B 1 365 ? -8.016 23.391 26.766 1 95.56 365 PRO B C 1
ATOM 6371 O O . PRO B 1 365 ? -8.359 22.312 27.25 1 95.56 365 PRO B O 1
ATOM 6374 N N . PHE B 1 366 ? -8.711 24 25.922 1 95.44 366 PHE B N 1
ATOM 6375 C CA . PHE B 1 366 ? -9.906 23.438 25.297 1 95.44 366 PHE B CA 1
ATOM 6376 C C . PHE B 1 366 ? -9.539 22.703 24 1 95.44 366 PHE B C 1
ATOM 6378 O O . PHE B 1 366 ? -9.008 23.312 23.078 1 95.44 366 PHE B O 1
ATOM 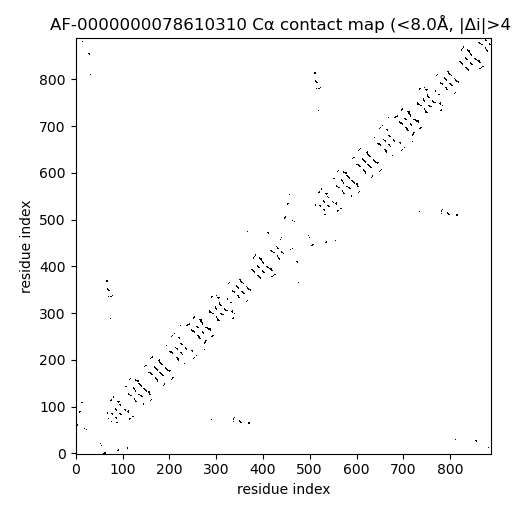6385 N N . LEU B 1 367 ? -9.836 21.484 24 1 95.19 367 LEU B N 1
ATOM 6386 C CA . LEU B 1 367 ? -9.57 20.688 22.797 1 95.19 367 LEU B CA 1
ATOM 6387 C C . LEU B 1 367 ? -10.609 20.969 21.719 1 95.19 367 LEU B C 1
ATOM 6389 O O . LEU B 1 367 ? -11.797 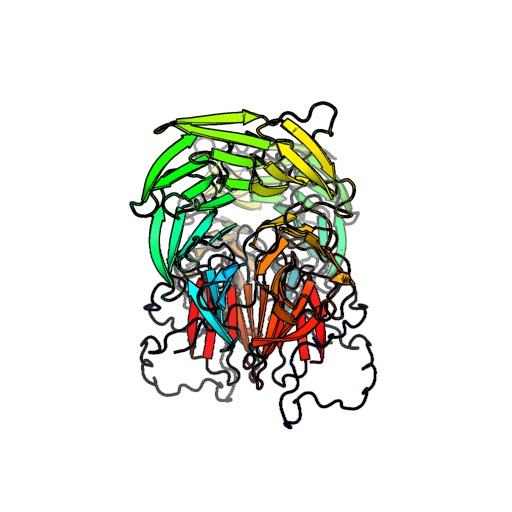20.688 21.906 1 95.19 367 LEU B O 1
ATOM 6393 N N . ILE B 1 368 ? -10.172 21.391 20.562 1 95.62 368 ILE B N 1
ATOM 6394 C CA . ILE B 1 368 ? -11.055 21.781 19.469 1 95.62 368 ILE B CA 1
ATOM 6395 C C . ILE B 1 368 ? -11.109 20.656 18.438 1 95.62 368 ILE B C 1
ATOM 6397 O O . ILE B 1 368 ? -12.172 20.344 17.891 1 95.62 368 ILE B O 1
ATOM 6401 N N . MET B 1 369 ? -10.016 20.172 18.125 1 95 369 MET B N 1
ATOM 6402 C CA . MET B 1 369 ? -9.859 19.188 17.047 1 95 369 MET B CA 1
ATOM 6403 C C . MET B 1 369 ? -8.773 18.172 17.391 1 95 369 MET B C 1
ATOM 6405 O O . MET B 1 369 ? -7.758 18.531 18 1 95 369 MET B O 1
ATOM 6409 N N . GLN B 1 370 ? -9.039 16.984 17.031 1 94.69 370 GLN B N 1
ATOM 6410 C CA . GLN B 1 370 ? -8.016 15.945 17.125 1 94.69 370 GLN B CA 1
ATOM 6411 C C . GLN B 1 370 ? -8.141 14.938 15.984 1 94.69 370 GLN B C 1
ATOM 6413 O O . GLN B 1 370 ? -9.242 14.719 15.461 1 94.69 370 GLN B O 1
ATOM 6418 N N . GLY B 1 371 ? -7.129 14.367 15.594 1 95.44 371 GLY B N 1
ATOM 6419 C CA . GLY B 1 371 ? -7.055 13.328 14.578 1 95.44 37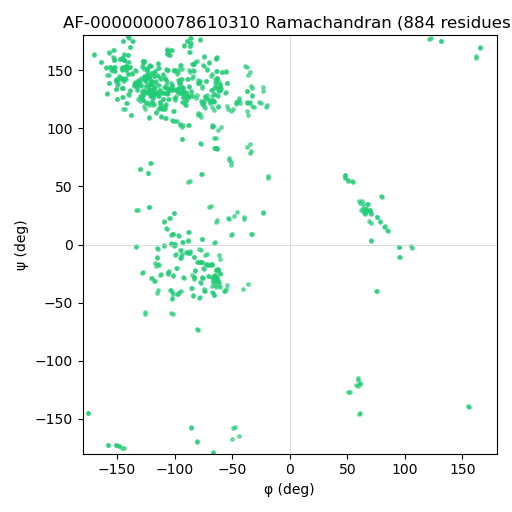1 GLY B CA 1
ATOM 6420 C C . GLY B 1 371 ? -5.898 12.367 14.789 1 95.44 371 GLY B C 1
ATOM 6421 O O . GLY B 1 371 ? -5.324 12.305 15.875 1 95.44 371 GLY B O 1
ATOM 6422 N N . HIS B 1 372 ? -5.723 11.539 13.812 1 95.06 372 HIS B N 1
ATOM 6423 C CA . HIS B 1 372 ? -4.547 10.672 13.828 1 95.06 372 HIS B CA 1
ATOM 6424 C C . HIS B 1 372 ? -3.275 11.469 13.547 1 95.06 372 HIS B C 1
ATOM 6426 O O . HIS B 1 372 ? -3.326 12.531 12.93 1 95.06 372 HIS B O 1
ATOM 6432 N N . CYS B 1 373 ? -2.197 11.023 14.07 1 90.56 373 CYS B N 1
ATOM 6433 C CA . CYS B 1 373 ? -0.93 11.719 13.867 1 90.56 373 CYS B CA 1
ATOM 6434 C C . CYS B 1 373 ? -0.261 11.266 12.57 1 90.56 373 CYS B C 1
ATOM 6436 O O . CYS B 1 373 ? -0.935 10.805 11.648 1 90.56 373 CYS B O 1
ATOM 6438 N N . GLU B 1 374 ? 1.019 11.453 12.516 1 87.69 374 GLU B N 1
ATOM 6439 C CA . GLU B 1 374 ? 1.732 11.195 11.266 1 87.69 374 GLU B CA 1
ATOM 6440 C C . GLU B 1 374 ? 1.585 9.742 10.828 1 87.69 374 GLU B C 1
ATOM 6442 O O . GLU B 1 374 ? 1.616 8.836 11.656 1 87.69 374 GLU B O 1
ATOM 6447 N N . GLY B 1 375 ? 1.351 9.609 9.516 1 89.38 375 GLY B N 1
ATOM 6448 C CA . GLY B 1 375 ? 1.145 8.297 8.922 1 89.38 375 GLY B CA 1
ATOM 6449 C C . GLY B 1 375 ? -0.187 8.172 8.203 1 89.38 375 GLY B C 1
ATOM 6450 O O . GLY B 1 375 ? -1.03 9.07 8.289 1 89.38 375 GLY B O 1
ATOM 6451 N N . GLU B 1 376 ? -0.4 7.016 7.617 1 90.31 376 GLU B N 1
ATOM 6452 C CA . GLU B 1 376 ? -1.599 6.801 6.812 1 90.31 376 GLU B CA 1
ATOM 6453 C C . GLU B 1 376 ? -2.699 6.129 7.625 1 90.31 376 GLU B C 1
ATOM 6455 O O . GLU B 1 376 ? -2.422 5.461 8.625 1 90.31 376 GLU B O 1
ATOM 6460 N N . LEU B 1 377 ? -3.906 6.434 7.211 1 93.56 377 LEU B N 1
ATOM 6461 C CA . LEU B 1 377 ? -5.09 5.754 7.723 1 93.56 377 LEU B CA 1
ATOM 6462 C C . LEU B 1 377 ? -5.434 4.539 6.863 1 93.56 377 LEU B C 1
ATOM 6464 O O . LEU B 1 377 ? -5.629 4.664 5.652 1 93.56 377 LEU B O 1
ATOM 6468 N N . TRP B 1 378 ? -5.566 3.42 7.527 1 92.88 378 TRP B N 1
ATOM 6469 C CA . TRP B 1 378 ? -5.73 2.207 6.73 1 92.88 378 TRP B CA 1
ATOM 6470 C C . TRP B 1 378 ? -7.059 1.525 7.043 1 92.88 378 TRP B C 1
ATOM 6472 O O . TRP B 1 378 ? -7.637 0.858 6.184 1 92.88 378 TRP B O 1
ATOM 6482 N N . ALA B 1 379 ? -7.539 1.694 8.234 1 95.75 379 ALA B N 1
ATOM 6483 C CA . ALA B 1 379 ? -8.688 0.899 8.664 1 95.75 379 ALA B CA 1
ATOM 6484 C C . ALA B 1 379 ? -9.891 1.788 8.938 1 95.75 379 ALA B C 1
ATOM 6486 O O . ALA B 1 379 ? -9.758 2.875 9.508 1 95.75 379 ALA B O 1
ATOM 6487 N N . LEU B 1 380 ? -11.008 1.369 8.586 1 94.62 380 LEU B N 1
ATOM 6488 C CA . LEU B 1 380 ? -12.289 2.004 8.859 1 94.62 380 LEU B CA 1
ATOM 6489 C C . LEU B 1 380 ? -13.375 0.958 9.07 1 94.62 380 LEU B C 1
ATOM 6491 O O . LEU B 1 380 ? -13.492 0.008 8.289 1 94.62 380 LEU B O 1
ATOM 6495 N N . ALA B 1 381 ? -14.031 1.056 10.094 1 93.81 381 ALA B N 1
ATOM 6496 C CA . ALA B 1 381 ? -15.203 0.233 10.375 1 93.81 381 ALA B CA 1
ATOM 6497 C C . ALA B 1 381 ? -16.312 1.061 11.016 1 93.81 381 ALA B C 1
ATOM 6499 O O . ALA B 1 381 ? -16.047 2.078 11.656 1 93.81 381 ALA B O 1
ATOM 6500 N N . VAL B 1 382 ? -17.547 0.626 10.812 1 93 382 VAL B N 1
ATOM 6501 C CA . VAL B 1 382 ? -18.688 1.325 11.398 1 93 382 VAL B CA 1
ATOM 6502 C C . VAL B 1 382 ? -19.453 0.381 12.328 1 93 382 VAL B C 1
ATOM 6504 O O . VAL B 1 382 ? -19.594 -0.805 12.023 1 93 382 VAL B O 1
ATOM 6507 N N . HIS B 1 383 ? -19.828 0.957 13.398 1 93.12 383 HIS B N 1
ATOM 6508 C CA . HIS B 1 383 ? -20.688 0.172 14.281 1 93.12 383 HIS B CA 1
ATOM 6509 C C . HIS B 1 383 ? -22.016 -0.167 13.617 1 93.12 383 HIS B C 1
ATOM 6511 O O . HIS B 1 383 ? -22.594 0.671 12.922 1 93.12 383 HIS B O 1
ATOM 6517 N N . PRO B 1 384 ? -22.516 -1.325 13.844 1 89.44 384 PRO B N 1
ATOM 6518 C CA . PRO B 1 384 ? -23.688 -1.758 13.094 1 89.44 384 PRO B CA 1
ATOM 6519 C C . PRO B 1 384 ? -24.953 -1.002 13.484 1 89.44 384 PRO B C 1
ATOM 6521 O O . PRO B 1 384 ? -25.859 -0.827 12.664 1 89.44 384 PRO B O 1
ATOM 6524 N N . THR B 1 385 ? -24.984 -0.521 14.734 1 91.56 385 THR B N 1
ATOM 6525 C CA . THR B 1 385 ? -26.266 0.038 15.172 1 91.56 385 THR B CA 1
ATOM 6526 C C . THR B 1 385 ? -26.078 1.439 15.742 1 91.56 385 THR B C 1
ATOM 6528 O O . THR B 1 385 ? -27.031 2.203 15.867 1 91.56 385 THR B O 1
ATOM 6531 N N . LYS B 1 386 ? -24.906 1.771 16.219 1 94.06 386 LYS B N 1
ATOM 6532 C CA . LYS B 1 386 ? -24.625 3.08 16.797 1 94.06 386 LYS B CA 1
ATOM 6533 C C . LYS B 1 386 ? -23.906 3.98 15.805 1 94.06 386 LYS B C 1
ATOM 6535 O O . LYS B 1 386 ? -23.203 3.492 14.914 1 94.06 386 LYS B O 1
ATOM 6540 N N . PRO B 1 387 ? -24.109 5.234 15.914 1 95.12 387 PRO B N 1
ATOM 6541 C CA . PRO B 1 387 ? -23.422 6.156 15.008 1 95.12 387 PRO B CA 1
ATOM 6542 C C . PRO B 1 387 ? -21.969 6.371 15.383 1 95.12 387 PRO B C 1
ATOM 6544 O O . PRO B 1 387 ? -21.562 7.492 15.711 1 95.12 387 PRO B O 1
ATOM 6547 N N . LEU B 1 388 ? -21.219 5.285 15.367 1 96.12 388 LEU B N 1
ATOM 6548 C CA . LEU B 1 388 ? -19.797 5.266 15.711 1 96.12 388 LEU B CA 1
ATOM 6549 C C . LEU B 1 388 ? -18.984 4.723 14.547 1 96.12 388 LEU B C 1
ATOM 6551 O O . LEU B 1 388 ? -19.406 3.801 13.852 1 96.12 388 LEU B O 1
ATOM 6555 N N . ALA B 1 389 ? -17.844 5.301 14.391 1 96.5 389 ALA B N 1
ATOM 6556 C CA . ALA B 1 389 ? -16.875 4.785 13.438 1 96.5 389 ALA B CA 1
ATOM 6557 C C . ALA B 1 389 ? -15.539 4.492 14.117 1 96.5 389 ALA B C 1
ATOM 6559 O O . ALA B 1 389 ? -15.188 5.141 15.109 1 96.5 389 ALA B O 1
ATOM 6560 N N . VAL B 1 390 ? -14.883 3.502 13.609 1 96.75 390 VAL B N 1
ATOM 6561 C CA . VAL B 1 390 ? -13.578 3.105 14.117 1 96.75 390 VAL B CA 1
ATOM 6562 C C . VAL B 1 390 ? -12.523 3.301 13.031 1 96.75 390 VAL B C 1
ATOM 6564 O O . VAL B 1 390 ? -12.734 2.918 11.875 1 96.75 390 VAL B O 1
ATOM 6567 N N . THR B 1 391 ? -11.445 3.961 13.383 1 97.44 391 THR B N 1
ATOM 6568 C CA . THR B 1 391 ? -10.344 4.113 12.438 1 97.44 391 THR B CA 1
ATOM 6569 C C . THR B 1 391 ? -9.055 3.549 13.016 1 97.44 391 THR B C 1
ATOM 6571 O O . THR B 1 391 ? -8.867 3.547 14.234 1 97.44 391 THR B O 1
ATOM 6574 N N . GLY B 1 392 ? -8.242 2.984 12.172 1 96.88 392 GLY B N 1
ATOM 6575 C CA . GLY B 1 392 ? -6.906 2.521 12.5 1 96.88 392 GLY B CA 1
ATOM 6576 C C . GLY B 1 392 ? -5.836 3.094 11.586 1 96.88 392 GLY B C 1
ATOM 6577 O O . GLY B 1 392 ? -6.07 3.273 10.391 1 96.88 392 GLY B O 1
ATOM 6578 N N . SER B 1 393 ? -4.691 3.354 12.211 1 96.62 393 SER B N 1
ATOM 6579 C CA . SER B 1 393 ? -3.697 4.148 11.5 1 96.62 393 SER B CA 1
ATOM 6580 C C . SER B 1 393 ? -2.291 3.596 11.711 1 96.62 393 SER B C 1
ATOM 6582 O O . SER B 1 393 ? -2.08 2.74 12.57 1 96.62 393 SER B O 1
ATOM 6584 N N . ASP B 1 394 ? -1.319 4.082 10.977 1 96.38 394 ASP B N 1
ATOM 6585 C CA . ASP B 1 394 ? 0.111 3.838 11.133 1 96.38 394 ASP B CA 1
ATOM 6586 C C . ASP B 1 394 ? 0.613 4.348 12.477 1 96.38 394 ASP B C 1
ATOM 6588 O O . ASP B 1 394 ? 1.679 3.938 12.945 1 96.38 394 ASP B O 1
ATOM 6592 N N . ASP B 1 395 ? -0.074 5.297 13.133 1 93.81 395 ASP B N 1
ATOM 6593 C CA . ASP B 1 395 ? 0.373 5.871 14.391 1 93.81 395 ASP B CA 1
ATOM 6594 C C . ASP B 1 395 ? 0.126 4.91 15.555 1 93.81 395 ASP B C 1
ATOM 6596 O O . ASP B 1 395 ? 0.208 5.305 16.719 1 93.81 395 ASP B O 1
ATOM 6600 N N . ARG B 1 396 ? -0.364 3.658 15.227 1 95.69 396 ARG B N 1
ATOM 6601 C CA . ARG B 1 396 ? -0.541 2.529 16.141 1 95.69 396 ARG B CA 1
ATOM 6602 C C . ARG B 1 396 ? -1.692 2.781 17.109 1 95.69 396 ARG B C 1
ATOM 6604 O O . ARG B 1 396 ? -1.68 2.287 18.234 1 95.69 396 ARG B O 1
ATOM 6611 N N . SER B 1 397 ? -2.592 3.549 16.672 1 94.38 397 SER B N 1
ATOM 6612 C CA . SER B 1 397 ? -3.756 3.748 17.531 1 94.38 397 SER B CA 1
ATOM 6613 C C . SER B 1 397 ? -5.047 3.4 16.797 1 94.38 397 SER B C 1
ATOM 6615 O O . SER B 1 397 ? -5.133 3.547 15.578 1 94.38 397 SER B O 1
ATOM 6617 N N . VAL B 1 398 ? -5.957 2.873 17.547 1 96 398 VAL B N 1
ATOM 6618 C CA . VAL B 1 398 ? -7.352 2.719 17.141 1 96 398 VAL B CA 1
ATOM 6619 C C . VAL B 1 398 ? -8.219 3.762 17.844 1 96 398 VAL B C 1
ATOM 6621 O O . VAL B 1 398 ? -8.062 3.996 19.047 1 96 398 VAL B O 1
ATOM 6624 N N . ARG B 1 399 ? -9.031 4.352 17.031 1 96.5 399 ARG B N 1
ATOM 6625 C CA . ARG B 1 399 ? -9.836 5.438 17.578 1 96.5 399 ARG B CA 1
ATOM 6626 C C . ARG B 1 399 ? -11.312 5.242 17.25 1 96.5 399 ARG B C 1
ATOM 6628 O O . ARG B 1 399 ? -11.656 4.816 16.141 1 96.5 399 ARG B O 1
ATOM 6635 N N . ILE B 1 400 ? -12.125 5.477 18.203 1 96.25 400 ILE B N 1
ATOM 6636 C CA . ILE B 1 400 ? -13.57 5.422 18.047 1 96.25 400 ILE B CA 1
ATOM 6637 C C . ILE B 1 400 ? -14.148 6.836 18.047 1 96.25 400 ILE B C 1
ATOM 6639 O O . ILE B 1 400 ? -13.875 7.621 18.953 1 96.25 400 ILE B O 1
ATOM 6643 N N . TRP B 1 401 ? -14.961 7.117 17.047 1 97.06 401 TRP B N 1
ATOM 6644 C CA . TRP B 1 401 ? -15.484 8.461 16.844 1 97.06 401 TRP B CA 1
ATOM 6645 C C . TRP B 1 401 ? -17 8.477 16.953 1 97.06 401 TRP B C 1
ATOM 6647 O O . TRP B 1 401 ? -17.688 7.598 16.406 1 97.06 401 TRP B O 1
ATOM 6657 N N . SER B 1 402 ? -17.547 9.438 17.656 1 95.56 402 SER B N 1
ATOM 6658 C CA . SER B 1 402 ? -18.969 9.742 17.562 1 95.56 402 SER B CA 1
ATOM 6659 C C . SER B 1 402 ? -19.281 10.5 16.266 1 95.56 402 SER B C 1
ATOM 6661 O O . SER B 1 402 ? -18.766 11.594 16.047 1 95.56 402 SER B O 1
ATOM 6663 N N . LEU B 1 403 ? -20.141 9.93 15.453 1 94.5 403 LEU B N 1
ATOM 6664 C CA . LEU B 1 403 ? -20.484 10.578 14.188 1 94.5 403 LEU B CA 1
ATOM 6665 C C . LEU B 1 403 ? -21.5 11.68 14.398 1 94.5 403 LEU B C 1
ATOM 6667 O O . LEU B 1 403 ? -21.672 12.555 13.539 1 94.5 403 LEU B O 1
ATOM 6671 N N . ILE B 1 404 ? -22.078 11.625 15.531 1 94.56 404 ILE B N 1
ATOM 6672 C CA . ILE B 1 404 ? -23.078 12.641 15.867 1 94.56 404 ILE B CA 1
ATOM 6673 C C . ILE B 1 404 ? -22.391 13.883 16.422 1 94.56 404 ILE B C 1
ATOM 6675 O O . ILE B 1 404 ? -22.625 15 15.961 1 94.56 404 ILE B O 1
ATOM 6679 N N . ASP B 1 405 ? -21.453 13.695 17.266 1 93.06 405 ASP B N 1
ATOM 6680 C CA . ASP B 1 405 ? -20.797 14.805 17.953 1 93.06 405 ASP B CA 1
ATOM 6681 C C . ASP B 1 405 ? -19.516 15.219 17.219 1 93.06 405 ASP B C 1
ATOM 6683 O O . ASP B 1 405 ? -18.922 16.25 17.547 1 93.06 405 ASP B O 1
ATOM 6687 N N . HIS B 1 406 ? -19.125 14.391 16.297 1 95.06 406 HIS B N 1
ATOM 6688 C CA . HIS B 1 406 ? -17.859 14.602 15.609 1 95.06 406 HIS B CA 1
ATOM 6689 C C . HIS B 1 406 ? -16.703 14.719 16.609 1 95.06 406 HIS B C 1
ATOM 6691 O O . HIS B 1 406 ? -15.922 15.672 16.547 1 95.06 406 HIS B O 1
ATOM 6697 N N . ALA B 1 407 ? -16.625 13.68 17.469 1 93.19 407 ALA B N 1
ATOM 6698 C CA . ALA B 1 407 ? -15.641 13.727 18.531 1 93.19 407 ALA B CA 1
ATOM 6699 C C . ALA B 1 407 ? -15.031 12.344 18.781 1 93.19 407 ALA B C 1
ATOM 6701 O O . ALA B 1 407 ? -15.688 11.32 18.547 1 93.19 407 ALA B O 1
ATOM 6702 N N . LEU B 1 408 ? -13.852 12.375 19.266 1 94.19 408 LEU B N 1
ATOM 6703 C CA . LEU B 1 408 ? -13.188 11.141 19.672 1 94.19 408 LEU B CA 1
ATOM 6704 C C . LEU B 1 408 ? -13.805 10.602 20.953 1 94.19 408 LEU B C 1
ATOM 6706 O O . LEU B 1 408 ? -13.906 11.32 21.953 1 94.19 408 LEU B O 1
ATOM 6710 N N . ILE B 1 409 ? -14.203 9.383 20.906 1 92.38 409 ILE B N 1
ATOM 6711 C CA . ILE B 1 409 ? -14.836 8.742 22.062 1 92.38 409 ILE B CA 1
ATOM 6712 C C . ILE B 1 409 ? -13.797 7.922 22.828 1 92.38 409 ILE B C 1
ATOM 6714 O O . ILE B 1 409 ? -13.773 7.941 24.062 1 92.38 409 ILE B O 1
ATOM 6718 N N . ALA B 1 410 ? -13.016 7.258 22.078 1 92.25 410 ALA B N 1
ATOM 6719 C CA . ALA B 1 410 ? -12.039 6.371 22.719 1 92.25 410 ALA B CA 1
ATOM 6720 C C . ALA B 1 410 ? -10.836 6.145 21.812 1 92.25 410 ALA B C 1
ATOM 6722 O O . ALA B 1 410 ? -10.945 6.242 20.594 1 92.25 410 ALA B O 1
ATOM 6723 N N . ARG B 1 411 ? -9.75 5.926 22.516 1 93.06 411 ARG B N 1
ATOM 6724 C CA . ARG B 1 411 ? -8.492 5.648 21.828 1 93.06 411 ARG B CA 1
ATOM 6725 C C . ARG B 1 411 ? -7.766 4.473 22.484 1 93.06 411 ARG B C 1
ATOM 6727 O O . ARG B 1 411 ? -7.777 4.328 23.703 1 93.06 411 ARG B O 1
ATOM 6734 N N . CYS B 1 412 ? -7.238 3.635 21.672 1 92.38 412 CYS B N 1
ATOM 6735 C CA . CYS B 1 412 ? -6.422 2.521 22.156 1 92.38 412 CYS B CA 1
ATOM 6736 C C . CYS B 1 412 ? -5.113 2.436 21.375 1 92.38 412 CYS B C 1
ATOM 6738 O O . CYS B 1 412 ? -5.113 2.387 20.141 1 92.38 412 CYS B O 1
ATOM 6740 N N . ASN B 1 413 ? -4.055 2.463 22.156 1 91.75 413 ASN B N 1
ATOM 6741 C CA . ASN B 1 413 ? -2.746 2.305 21.531 1 91.75 413 ASN B CA 1
ATOM 6742 C C . ASN B 1 413 ? -2.385 0.833 21.359 1 91.75 413 ASN B C 1
ATOM 6744 O O . ASN B 1 413 ? -2.512 0.041 22.297 1 91.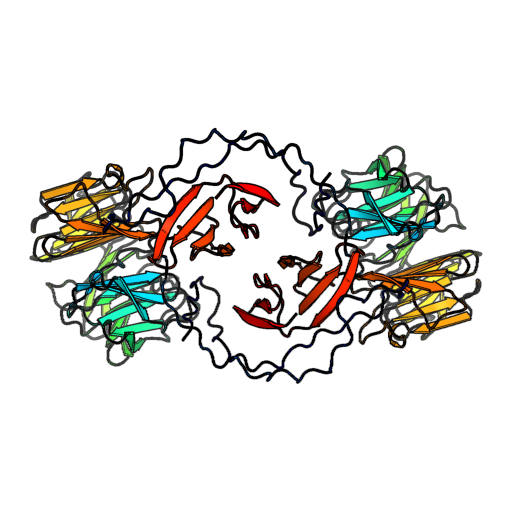75 413 ASN B O 1
ATOM 6748 N N . MET B 1 414 ? -2.035 0.553 20.156 1 93 414 MET B N 1
ATOM 6749 C CA . MET B 1 414 ? -1.654 -0.815 19.812 1 93 414 MET B CA 1
ATOM 6750 C C . MET B 1 414 ? -0.142 -0.936 19.656 1 93 414 MET B C 1
ATOM 6752 O O . MET B 1 414 ? 0.557 0.073 19.547 1 93 414 MET B O 1
ATOM 6756 N N . GLU B 1 415 ? 0.379 -2.1 19.688 1 91.75 415 GLU B N 1
ATOM 6757 C CA . GLU B 1 415 ? 1.813 -2.336 19.562 1 91.75 415 GLU B CA 1
ATOM 6758 C C . GLU B 1 415 ? 2.266 -2.18 18.109 1 91.75 415 GLU B C 1
ATOM 6760 O O . GLU B 1 415 ? 3.42 -1.833 17.844 1 91.75 415 GLU B O 1
ATOM 6765 N N . GLU B 1 416 ? 1.304 -2.479 17.188 1 94.19 416 GLU B N 1
ATOM 6766 C CA . GLU B 1 416 ? 1.608 -2.447 15.758 1 94.19 416 GLU B CA 1
ATOM 6767 C C . GLU B 1 416 ? 0.655 -1.52 15.008 1 94.19 416 GLU B C 1
ATOM 6769 O O . GLU B 1 416 ? -0.475 -1.297 15.445 1 94.19 416 GLU B O 1
ATOM 6774 N N . PRO B 1 417 ? 1.192 -0.938 13.852 1 96.5 417 PRO B N 1
ATOM 6775 C CA . PRO B 1 417 ? 0.26 -0.187 13.008 1 96.5 417 PRO B CA 1
ATOM 6776 C C . PRO B 1 417 ? -0.945 -1.019 12.57 1 96.5 417 PRO B C 1
ATOM 6778 O O . PRO B 1 417 ? -0.821 -2.229 12.367 1 96.5 417 PRO B O 1
ATOM 6781 N N . ILE B 1 418 ? -2.037 -0.394 12.391 1 96.69 418 ILE B N 1
ATOM 6782 C CA . ILE B 1 418 ? -3.287 -1.073 12.07 1 96.69 418 ILE B CA 1
ATOM 6783 C C . ILE B 1 418 ? -3.521 -1.043 10.562 1 96.69 418 ILE B C 1
ATOM 6785 O O . ILE B 1 418 ? -3.295 -0.02 9.914 1 96.69 418 ILE B O 1
ATOM 6789 N N . ARG B 1 419 ? -4.059 -2.17 10 1 94.5 419 ARG B N 1
ATOM 6790 C CA . ARG B 1 419 ? -4.273 -2.248 8.562 1 94.5 419 ARG B CA 1
ATOM 6791 C C . ARG B 1 419 ? -5.754 -2.412 8.234 1 94.5 419 ARG B C 1
ATOM 6793 O O . ARG B 1 419 ? -6.211 -1.979 7.18 1 94.5 419 ARG B O 1
ATOM 6800 N N . CYS B 1 420 ? -6.461 -3.033 9.07 1 93.38 420 CYS B N 1
ATOM 6801 C CA . CYS B 1 420 ? -7.891 -3.211 8.828 1 93.38 420 CYS B CA 1
ATOM 6802 C C . CYS B 1 420 ? -8.648 -3.357 10.141 1 93.38 420 CYS B C 1
ATOM 6804 O O . CYS B 1 420 ? -8.047 -3.605 11.188 1 93.38 420 CYS B O 1
ATOM 6806 N N . ALA B 1 421 ? -9.898 -3.102 10.086 1 94.5 421 ALA B N 1
ATOM 6807 C CA . ALA B 1 421 ? -10.789 -3.195 11.234 1 94.5 421 ALA B CA 1
ATOM 6808 C C . ALA B 1 421 ? -12.172 -3.672 10.82 1 94.5 421 ALA B C 1
ATOM 6810 O O . ALA B 1 421 ? -12.648 -3.352 9.727 1 94.5 421 ALA B O 1
ATOM 6811 N N . ALA B 1 422 ? -12.742 -4.48 11.711 1 92.5 422 ALA B N 1
ATOM 6812 C CA . ALA B 1 422 ? -14.117 -4.918 11.508 1 92.5 422 ALA B CA 1
ATOM 6813 C C . ALA B 1 422 ? -14.852 -5.059 12.836 1 92.5 422 ALA B C 1
ATOM 6815 O O . ALA B 1 422 ? -14.289 -5.57 13.812 1 92.5 422 ALA B O 1
ATOM 6816 N N . VAL B 1 423 ? -16.047 -4.543 12.828 1 92.38 423 VAL B N 1
ATOM 6817 C CA . VAL B 1 423 ? -16.891 -4.691 14.016 1 92.38 423 VAL B CA 1
ATOM 6818 C C . VAL B 1 423 ? -17.828 -5.887 13.836 1 92.38 423 VAL B C 1
ATOM 6820 O O . VAL B 1 423 ? -18.375 -6.09 12.758 1 92.38 423 VAL B O 1
ATOM 6823 N N . SER B 1 424 ? -17.953 -6.605 14.961 1 89 424 SER B N 1
ATOM 6824 C CA . SER B 1 424 ? -18.859 -7.742 14.906 1 89 424 SER B CA 1
ATOM 6825 C C . SER B 1 424 ? -20.297 -7.285 14.664 1 89 424 SER B C 1
ATOM 6827 O O . SER B 1 424 ? -20.641 -6.137 14.945 1 89 424 SER B O 1
ATOM 6829 N N . THR B 1 425 ? -21.109 -8.188 14.195 1 85.44 425 THR B N 1
ATOM 6830 C CA . THR B 1 425 ? -22.469 -7.863 13.82 1 85.44 425 THR B CA 1
ATOM 6831 C C . THR B 1 425 ? -23.266 -7.391 15.031 1 85.44 425 THR B C 1
ATOM 6833 O O . THR B 1 425 ? -24.203 -6.594 14.898 1 85.44 425 THR B O 1
ATOM 6836 N N . ASP B 1 426 ? -22.891 -7.91 16.172 1 87 426 ASP B N 1
ATOM 6837 C CA . ASP B 1 426 ? -23.609 -7.512 17.375 1 87 426 ASP B CA 1
ATOM 6838 C C . ASP B 1 426 ? -23 -6.25 17.984 1 87 426 ASP B C 1
ATOM 6840 O O . ASP B 1 426 ? -23.516 -5.727 18.969 1 87 426 ASP B O 1
ATOM 6844 N N . GLY B 1 427 ? -21.875 -5.801 17.469 1 89.25 427 GLY B N 1
ATOM 6845 C CA . GLY B 1 427 ? -21.281 -4.539 17.859 1 89.25 427 GLY B CA 1
ATOM 6846 C C . GLY B 1 427 ? -20.453 -4.641 19.141 1 89.25 427 GLY B C 1
ATOM 6847 O O . GLY B 1 427 ? -20.078 -3.621 19.719 1 89.25 427 GLY B O 1
ATOM 6848 N N . ILE B 1 428 ? -20.109 -5.898 19.547 1 89.88 428 ILE B N 1
ATOM 6849 C CA . ILE B 1 428 ? -19.484 -6.082 20.859 1 89.88 428 ILE B CA 1
ATOM 6850 C C . ILE B 1 428 ? -17.984 -6.27 20.688 1 89.88 428 ILE B C 1
ATOM 6852 O O . ILE B 1 428 ? -17.203 -5.973 21.609 1 89.88 428 ILE B O 1
ATOM 6856 N N . HIS B 1 429 ? -17.641 -6.762 19.578 1 89.5 429 HIS B N 1
ATOM 6857 C CA . HIS B 1 429 ? -16.234 -7.059 19.359 1 89.5 429 HIS B CA 1
ATOM 6858 C C . HIS B 1 429 ? -15.68 -6.262 18.172 1 89.5 429 HIS B C 1
ATOM 6860 O O . HIS B 1 429 ? -16.375 -6.039 17.188 1 89.5 429 HIS B O 1
ATOM 6866 N N . LEU B 1 430 ? -14.453 -5.801 18.344 1 93 430 LEU B N 1
ATOM 6867 C CA . LEU B 1 430 ? -13.68 -5.145 17.297 1 93 430 LEU B CA 1
ATOM 6868 C C . LEU B 1 430 ? -12.438 -5.961 16.938 1 93 430 LEU B C 1
ATOM 6870 O O . LEU B 1 430 ? -11.562 -6.156 17.781 1 93 430 LEU B O 1
ATOM 6874 N N . ALA B 1 431 ? -12.461 -6.465 15.727 1 92.5 431 ALA B N 1
ATOM 6875 C CA . ALA B 1 431 ? -11.281 -7.176 15.242 1 92.5 431 ALA B CA 1
ATOM 6876 C C . ALA B 1 431 ? -10.344 -6.234 14.492 1 92.5 431 ALA B C 1
ATOM 6878 O O . ALA B 1 431 ? -10.789 -5.445 13.656 1 92.5 431 ALA B O 1
ATOM 6879 N N . LEU B 1 432 ? -9.047 -6.297 14.844 1 94.5 432 LEU B N 1
ATOM 6880 C CA . LEU B 1 432 ? -8.016 -5.477 14.211 1 94.5 432 LEU B CA 1
ATOM 6881 C C . LEU B 1 432 ? -6.941 -6.348 13.57 1 94.5 432 LEU B C 1
ATOM 6883 O O . LEU B 1 432 ? -6.461 -7.305 14.188 1 94.5 432 LEU B O 1
ATOM 6887 N N . GLY B 1 433 ? -6.676 -6.062 12.289 1 93.75 433 GLY B N 1
ATOM 6888 C CA . GLY B 1 433 ? -5.504 -6.645 11.656 1 93.75 433 GLY B CA 1
ATOM 6889 C C . GLY B 1 433 ? -4.309 -5.707 11.641 1 93.75 433 GLY B C 1
ATOM 6890 O O . GLY B 1 433 ? -4.445 -4.523 11.32 1 93.75 433 GLY B O 1
ATOM 6891 N N . MET B 1 434 ? -3.182 -6.207 12.008 1 94.62 434 MET B N 1
ATOM 6892 C CA . MET B 1 434 ? -1.997 -5.363 12.141 1 94.62 434 MET B CA 1
ATOM 6893 C C . MET B 1 434 ? -1.071 -5.535 10.938 1 94.62 434 MET B C 1
ATOM 6895 O O . MET B 1 434 ? -1.248 -6.453 10.141 1 94.62 434 MET B O 1
ATOM 6899 N N . LYS B 1 435 ? -0.137 -4.621 10.867 1 93.38 435 LYS B N 1
ATOM 6900 C CA . LYS B 1 435 ? 0.803 -4.605 9.75 1 93.38 435 LYS B CA 1
ATOM 6901 C C . LYS B 1 435 ? 1.662 -5.867 9.734 1 93.38 435 LYS B C 1
ATOM 6903 O O . LYS B 1 435 ? 2.057 -6.34 8.664 1 93.38 435 LYS B O 1
ATOM 6908 N N . ASP B 1 436 ? 1.929 -6.508 10.906 1 87.06 436 ASP B N 1
ATOM 6909 C CA . ASP B 1 436 ? 2.809 -7.668 10.977 1 87.06 436 ASP B CA 1
ATOM 6910 C C . ASP B 1 436 ? 2.031 -8.961 10.742 1 87.06 436 ASP B C 1
ATOM 6912 O O . ASP B 1 436 ? 2.568 -10.055 10.922 1 87.06 436 ASP B O 1
ATOM 6916 N N . GLY B 1 437 ? 0.761 -8.812 10.461 1 85.44 437 GLY B N 1
ATOM 6917 C CA . GLY B 1 437 ? -0.057 -9.977 10.156 1 85.44 437 GLY B CA 1
ATOM 6918 C C . GLY B 1 437 ? -0.811 -10.5 11.367 1 85.44 437 GLY B C 1
ATOM 6919 O O . GLY B 1 437 ? -1.688 -11.359 11.227 1 85.44 437 GLY B O 1
ATOM 6920 N N . SER B 1 438 ? -0.478 -10 12.531 1 85.56 438 SER B N 1
ATOM 6921 C CA . SER B 1 438 ? -1.222 -10.398 13.727 1 85.56 438 SER B CA 1
ATOM 6922 C C . SER B 1 438 ? -2.592 -9.727 13.766 1 85.56 438 SER B C 1
ATOM 6924 O O . SER B 1 438 ? -2.867 -8.812 12.992 1 85.56 438 SER B O 1
ATOM 6926 N N . PHE B 1 439 ? -3.43 -10.312 14.586 1 88.75 439 PHE B N 1
ATOM 6927 C CA . PHE B 1 439 ? -4.719 -9.656 14.773 1 88.75 439 PHE B CA 1
ATOM 6928 C C . PHE B 1 439 ? -5.082 -9.602 16.25 1 88.75 439 PHE B C 1
ATOM 6930 O O . PHE B 1 439 ? -4.559 -10.375 17.062 1 88.75 439 PHE B O 1
ATOM 6937 N N . THR B 1 440 ? -5.805 -8.633 16.688 1 88.75 440 THR B N 1
ATOM 6938 C CA . THR B 1 440 ? -6.312 -8.422 18.047 1 88.75 440 THR B CA 1
ATOM 6939 C C . THR B 1 440 ? -7.824 -8.203 18.031 1 88.75 440 THR B C 1
ATOM 6941 O O . THR B 1 440 ? -8.344 -7.512 17.156 1 88.75 440 THR B O 1
ATOM 6944 N N . VAL B 1 441 ? -8.516 -8.93 18.938 1 89.25 441 VAL B N 1
ATOM 6945 C CA . VAL B 1 441 ? -9.945 -8.695 19.094 1 89.25 441 VAL B CA 1
ATOM 6946 C C . VAL B 1 441 ? -10.203 -7.98 20.422 1 89.25 441 VAL B C 1
ATOM 6948 O O . VAL B 1 441 ? -9.789 -8.461 21.484 1 89.25 441 VAL B O 1
ATOM 6951 N N . LEU B 1 442 ? -10.789 -6.809 20.297 1 87.5 442 LEU B N 1
ATOM 6952 C CA . LEU B 1 442 ? -11.133 -5.992 21.453 1 87.5 442 LEU B CA 1
ATOM 6953 C C . LEU B 1 442 ? -12.633 -6.031 21.719 1 87.5 442 LEU B C 1
ATOM 6955 O O . LEU B 1 442 ? -13.43 -6.238 20.812 1 87.5 442 LEU B O 1
ATOM 6959 N N . ARG B 1 443 ? -12.945 -5.887 22.969 1 87 443 ARG B N 1
ATOM 6960 C CA . ARG B 1 443 ? -14.344 -5.668 23.312 1 87 443 ARG B CA 1
ATOM 6961 C C . ARG B 1 443 ? -14.68 -4.18 23.328 1 87 443 ARG B C 1
ATOM 6963 O O . ARG B 1 443 ? -13.922 -3.379 23.891 1 87 443 ARG B O 1
ATOM 6970 N N . VAL B 1 444 ? -15.734 -3.83 22.672 1 82.19 444 VAL B N 1
ATOM 6971 C CA . VAL B 1 444 ? -16.078 -2.416 22.562 1 82.19 444 VAL B CA 1
ATOM 6972 C C . VAL B 1 444 ? -17.516 -2.201 23.016 1 82.19 444 VAL B C 1
ATOM 6974 O O . VAL B 1 444 ? -18.344 -3.107 22.906 1 82.19 444 VAL B O 1
#